Protein 5D4V (pdb70)

Sequence (1034 aa):
EMVKTIDTKTRVVDVTNEIAKKKYQAIRDFLEGEEFKEVVIFGVYLWGNYTAQMLSKYADKVYLVDIHEFMKGFVPNNNSIKFLNLNEFKLKFIRGEVNPDLIVDLTGLGGIEPEFLAKFNPKVFIVEDPKGVFDVDIYEADNTYKRTAPFIEKAKVGVLKTYRKARVSKTSGTMTLTIDTIVDASREITSLDGVLYAIPNLRYYEGILFHENDIHKFLSEISQPAITISTLNDVLDEAEEILSNNINLIYSFVEELGITEMVKTIDTKTRVVDVTNEIAKKKYQAIRDFLEGEEFKEVVIFGVYLWGNYTAQMLSKYADKVYLVDIHEFMKGFVPNNNSIKFLNLNEFKLKFIRGEVNPDLIVDLTGLGGIEPEFLAKFNPKVFIVEDPKGVVFDVVDIYEADNTYKRTAPFIEKAKVGVLKTYRKARVSKTSGTMTLTIDTIVDASREITSLDGVLLYAIPNLRYYEGILFHENDIHKFLSEISQPAITISTLNDVLDEAEEILSNNINLIYSFVEELGITEMVKTIDTKTRVVDVTNEIAKKKYQAIRDFLEGEEFKEVVIFGVYLWGNYTAQMLSKYADKVYLVDIHEFMKGFVPNNNSIKFLNLNEFKLKFIRGEVNPDLIVDLTGLGGIEPEFLAKFNPKVFIVEDPKGVVFDVDIYEADNTYKRTAPFIEKAKVGVLKTYRKARVSKTSGTMTLTIDTIVDASREITSLDGVLYAIPNLRYYEGILFHENDIHKFLSEISQPAITISTLNDVLDEAEEILSNNINLIYSFVEELEMVKTIDTKTRVVDVTNEIAKKKYQAIRDFLEGEEFKEVVIFGVYLWGNYTAQMLSKYADKVYLVDIHEFMKGFVPNNNSIKFLNLNEFKLKFIRGEVNPDLIVDLTGLGGIEPEFLAKFNPKVFIVEDPKGVFDVDIYEADNTYKRTAPFIEKAKVGVLKTYRKARVSKTSGTMTLTIDTIVDASREITSLDGVLYAIPNLRYYEGILFHENDIHKFLSEISQPAITISTLNDVLDEAEEILSNNINLIYSFVEEL

Structure (mmCIF, N/CA/C/O backbone):
data_5D4V
#
_entry.id   5D4V
#
_cell.length_a   86.110
_cell.length_b   70.480
_cell.length_c   91.770
_cell.angle_alpha   90.000
_cell.angle_beta   105.190
_cell.angle_gamma   90.000
#
_symmetry.space_group_name_H-M   'P 1 21 1'
#
loop_
_entity.id
_entity.type
_entity.pdbx_description
1 polymer 'Uncharacterized protein MJ0489'
2 non-polymer S-ADENOSYL-L-HOMOCYSTEINE
3 non-polymer 'SULFATE ION'
4 non-polymer "5'-O-[(R)-[(3,6-dimethyl-2-oxo-1,2-dihydropyridin-4-yl)oxy](hydroxy)phosphoryl]guanosine"
5 water water
#
loop_
_atom_site.group_PDB
_atom_site.id
_atom_site.type_symbol
_atom_site.label_atom_id
_atom_site.label_alt_id
_atom_site.label_comp_id
_atom_site.label_asym_id
_atom_site.label_entity_id
_atom_site.label_seq_id
_atom_site.pdbx_PDB_ins_code
_atom_site.Cartn_x
_atom_site.Cartn_y
_atom_site.Cartn_z
_atom_site.occupancy
_atom_site.B_iso_or_equiv
_atom_site.auth_seq_id
_atom_site.auth_comp_id
_atom_site.auth_asym_id
_atom_site.auth_atom_id
_atom_site.pdbx_PDB_model_num
ATOM 1 N N . GLU A 1 12 ? 0.734 9.935 -11.562 1.00 66.74 12 GLU A N 1
ATOM 2 C CA . GLU A 1 12 ? 2.072 9.429 -11.289 1.00 57.19 12 GLU A CA 1
ATOM 3 C C . GLU A 1 12 ? 2.036 8.194 -10.369 1.00 50.32 12 GLU A C 1
ATOM 4 O O . GLU A 1 12 ? 1.013 7.868 -9.759 1.00 45.63 12 GLU A O 1
ATOM 10 N N . MET A 1 13 ? 3.163 7.497 -10.303 1.00 45.36 13 MET A N 1
ATOM 11 C CA . MET A 1 13 ? 3.252 6.248 -9.564 1.00 42.32 13 MET A CA 1
ATOM 12 C C . MET A 1 13 ? 3.190 6.398 -8.035 1.00 32.66 13 MET A C 1
ATOM 13 O O . MET A 1 13 ? 2.886 5.430 -7.336 1.00 35.72 13 MET A O 1
ATOM 18 N N . VAL A 1 14 ? 3.476 7.589 -7.517 1.00 30.13 14 VAL A N 1
ATOM 19 C CA . VAL A 1 14 ? 3.540 7.762 -6.068 1.00 29.12 14 VAL A CA 1
ATOM 20 C C . VAL A 1 14 ? 2.229 8.331 -5.516 1.00 30.19 14 VAL A C 1
ATOM 21 O O . VAL A 1 14 ? 1.741 9.360 -6.006 1.00 39.02 14 VAL A O 1
ATOM 25 N N . LYS A 1 15 ? 1.661 7.650 -4.523 1.00 27.94 15 LYS A N 1
ATOM 26 C CA . LYS A 1 15 ? 0.407 8.066 -3.906 1.00 28.67 15 LYS A CA 1
ATOM 27 C C . LYS A 1 15 ? 0.666 8.642 -2.523 1.00 26.04 15 LYS A C 1
ATOM 28 O O . LYS A 1 15 ? 1.672 8.320 -1.877 1.00 25.15 15 LYS A O 1
ATOM 34 N N . THR A 1 16 ? -0.264 9.482 -2.078 1.00 25.74 16 THR A N 1
ATOM 35 C CA . THR A 1 16 ? -0.259 9.993 -0.723 1.00 25.04 16 THR A CA 1
ATOM 36 C C . THR A 1 16 ? -1.485 9.456 -0.030 1.00 25.43 16 THR A C 1
ATOM 37 O O . THR A 1 16 ? -2.596 9.571 -0.575 1.00 27.95 16 THR A O 1
ATOM 41 N N . ILE A 1 17 ? -1.297 8.866 1.144 1.00 23.39 17 ILE A N 1
ATOM 42 C CA . ILE A 1 17 ? -2.374 8.246 1.906 1.00 25.34 17 ILE A CA 1
ATOM 43 C C . ILE A 1 17 ? -2.384 8.770 3.345 1.00 28.93 17 ILE A C 1
ATOM 44 O O . ILE A 1 17 ? -1.362 8.633 4.062 1.00 23.98 17 ILE A O 1
ATOM 49 N N . ASP A 1 18 ? -3.507 9.345 3.773 1.00 24.98 18 ASP A N 1
ATOM 50 C CA . ASP A 1 18 ? -3.687 9.646 5.209 1.00 21.76 18 ASP A CA 1
ATOM 51 C C . ASP A 1 18 ? -4.389 8.473 5.889 1.00 24.43 18 ASP A C 1
ATOM 52 O O . ASP A 1 18 ? -5.342 7.913 5.337 1.00 25.43 18 ASP A O 1
ATOM 57 N N . THR A 1 19 ? -3.977 8.136 7.106 1.00 20.34 19 THR A N 1
ATOM 58 C CA . THR A 1 19 ? -4.705 7.124 7.837 1.00 22.91 19 THR A CA 1
ATOM 59 C C . THR A 1 19 ? -6.132 7.636 8.159 1.00 24.27 19 THR A C 1
ATOM 60 O O . THR A 1 19 ? -6.365 8.841 8.343 1.00 24.55 19 THR A O 1
ATOM 64 N N . LYS A 1 20 ? -7.065 6.702 8.271 1.00 22.15 20 LYS A N 1
ATOM 65 C CA . LYS A 1 20 ? -8.397 7.054 8.762 1.00 21.85 20 LYS A CA 1
ATOM 66 C C . LYS A 1 20 ? -8.332 7.335 10.253 1.00 23.87 20 LYS A C 1
ATOM 67 O O . LYS A 1 20 ? -9.003 8.247 10.742 1.00 23.63 20 LYS A O 1
ATOM 73 N N . THR A 1 21 ? -7.493 6.587 10.960 1.00 19.78 21 THR A N 1
ATOM 74 C CA . THR A 1 21 ? -7.277 6.804 12.385 1.00 19.17 21 THR A CA 1
ATOM 75 C C . THR A 1 21 ? -6.678 8.194 12.578 1.00 26.82 21 THR A C 1
ATOM 76 O O . THR A 1 21 ? -5.677 8.532 11.955 1.00 22.38 21 THR A O 1
ATOM 80 N N . ARG A 1 22 ? -7.312 8.982 13.446 1.00 21.03 22 ARG A N 1
ATOM 81 C CA . ARG A 1 22 ? -6.843 10.311 13.798 1.00 19.47 22 ARG A CA 1
ATOM 82 C C . ARG A 1 22 ? -6.062 10.312 15.106 1.00 18.20 22 ARG A C 1
ATOM 83 O O . ARG A 1 22 ? -6.157 9.344 15.874 1.00 19.29 22 ARG A O 1
ATOM 91 N N . VAL A 1 23 ? -5.340 11.387 15.398 1.00 18.16 23 VAL A N 1
ATOM 92 C CA . VAL A 1 23 ? -4.690 11.474 16.697 1.00 17.81 23 VAL A CA 1
ATOM 93 C C . VAL A 1 23 ? -5.710 11.305 17.822 1.00 19.40 23 VAL A C 1
ATOM 94 O O . VAL A 1 23 ? -5.445 10.598 18.789 1.00 18.99 23 VAL A O 1
ATOM 98 N N . VAL A 1 24 ? -6.881 11.949 17.671 1.00 18.52 24 VAL A N 1
ATOM 99 C CA . VAL A 1 24 ? -7.902 11.866 18.722 1.00 21.12 24 VAL A CA 1
ATOM 100 C C . VAL A 1 24 ? -8.478 10.437 18.900 1.00 19.64 24 VAL A C 1
ATOM 101 O O . VAL A 1 24 ? -8.882 10.065 20.019 1.00 19.69 24 VAL A O 1
ATOM 105 N N . ASP A 1 25 ? -8.445 9.628 17.841 1.00 18.28 25 ASP A N 1
ATOM 106 C CA . ASP A 1 25 ? -8.873 8.213 17.936 1.00 19.95 25 ASP A CA 1
ATOM 107 C C . ASP A 1 25 ? -7.879 7.437 18.814 1.00 17.80 25 ASP A C 1
ATOM 108 O O . ASP A 1 25 ? -8.284 6.571 19.599 1.00 21.76 25 ASP A O 1
ATOM 113 N N . VAL A 1 26 ? -6.582 7.743 18.695 1.00 17.25 26 VAL A N 1
ATOM 114 C CA . VAL A 1 26 ? -5.574 7.084 19.502 1.00 16.85 26 VAL A CA 1
ATOM 115 C C . VAL A 1 26 ? -5.764 7.495 20.981 1.00 16.81 26 VAL A C 1
ATOM 116 O O . VAL A 1 26 ? -5.806 6.618 21.874 1.00 20.88 26 VAL A O 1
ATOM 120 N N . THR A 1 27 ? -5.965 8.806 21.231 1.00 17.39 27 THR A N 1
ATOM 121 C CA . THR A 1 27 ? -6.127 9.256 22.612 1.00 17.29 27 THR A CA 1
ATOM 122 C C . THR A 1 27 ? -7.395 8.638 23.213 1.00 19.19 27 THR A C 1
ATOM 123 O O . THR A 1 27 ? -7.418 8.230 24.390 1.00 20.78 27 THR A O 1
ATOM 127 N N . ASN A 1 28 ? -8.449 8.560 22.410 1.00 18.35 28 ASN A N 1
ATOM 128 C CA . ASN A 1 28 ? -9.677 7.943 22.892 1.00 19.75 28 ASN A CA 1
ATOM 129 C C . ASN A 1 28 ? -9.492 6.464 23.249 1.00 21.34 28 ASN A C 1
ATOM 130 O O . ASN A 1 28 ? -10.059 5.996 24.258 1.00 20.78 28 ASN A O 1
ATOM 135 N N . GLU A 1 29 ? -8.745 5.726 22.426 1.00 20.89 29 GLU A N 1
ATOM 136 C CA . GLU A 1 29 ? -8.527 4.297 22.700 1.00 22.36 29 GLU A CA 1
ATOM 137 C C . GLU A 1 29 ? -7.721 4.135 23.970 1.00 19.73 29 GLU A C 1
ATOM 138 O O . GLU A 1 29 ? -7.949 3.209 24.730 1.00 22.31 29 GLU A O 1
ATOM 144 N N . ILE A 1 30 ? -6.775 5.028 24.195 1.00 18.23 30 ILE A N 1
ATOM 145 C CA . ILE A 1 30 ? -6.006 4.949 25.427 1.00 19.72 30 ILE A CA 1
ATOM 146 C C . ILE A 1 30 ? -6.862 5.280 26.646 1.00 20.85 30 ILE A C 1
ATOM 147 O O . ILE A 1 30 ? -6.825 4.551 27.645 1.00 21.57 30 ILE A O 1
ATOM 152 N N . ALA A 1 31 ? -7.662 6.342 26.584 1.00 20.04 31 ALA A N 1
ATOM 153 C CA . ALA A 1 31 ? -8.609 6.632 27.687 1.00 24.01 31 ALA A CA 1
ATOM 154 C C . ALA A 1 31 ? -9.548 5.454 27.977 1.00 21.27 31 ALA A C 1
ATOM 155 O O . ALA A 1 31 ? -9.865 5.169 29.128 1.00 21.31 31 ALA A O 1
ATOM 157 N N . LYS A 1 32 ? -9.995 4.777 26.942 1.00 18.96 32 LYS A N 1
ATOM 158 C CA . LYS A 1 32 ? -10.908 3.653 27.108 1.00 20.66 32 LYS A CA 1
ATOM 159 C C . LYS A 1 32 ? -10.212 2.528 27.882 1.00 24.95 32 LYS A C 1
ATOM 160 O O . LYS A 1 32 ? -10.806 1.908 28.776 1.00 22.12 32 LYS A O 1
ATOM 166 N N . LYS A 1 33 ? -8.935 2.280 27.561 1.00 20.87 33 LYS A N 1
ATOM 167 C CA . LYS A 1 33 ? -8.155 1.267 28.266 1.00 19.96 33 LYS A CA 1
ATOM 168 C C . LYS A 1 33 ? -7.925 1.630 29.726 1.00 19.91 33 LYS A C 1
ATOM 169 O O . LYS A 1 33 ? -7.990 0.762 30.618 1.00 24.01 33 LYS A O 1
ATOM 175 N N . LYS A 1 34 ? -7.592 2.890 29.968 1.00 19.35 34 LYS A N 1
ATOM 176 C CA . LYS A 1 34 ? -7.390 3.351 31.330 1.00 22.96 34 LYS A CA 1
ATOM 177 C C . LYS A 1 34 ? -8.688 3.200 32.118 1.00 25.40 34 LYS A C 1
ATOM 178 O O . LYS A 1 34 ? -8.699 2.677 33.245 1.00 23.05 34 LYS A O 1
ATOM 184 N N . TYR A 1 35 ? -9.803 3.597 31.522 1.00 21.91 35 TYR A N 1
ATOM 185 C CA . TYR A 1 35 ? -11.037 3.473 32.288 1.00 23.10 35 TYR A CA 1
ATOM 186 C C . TYR A 1 35 ? -11.385 1.993 32.510 1.00 24.03 35 TYR A C 1
ATOM 187 O O . TYR A 1 35 ? -11.877 1.626 33.579 1.00 24.74 35 TYR A O 1
ATOM 196 N N . GLN A 1 36 ? -11.094 1.131 31.539 1.00 22.20 36 GLN A N 1
ATOM 197 C CA . GLN A 1 36 ? -11.390 -0.297 31.734 1.00 23.53 36 GLN A CA 1
ATOM 198 C C . GLN A 1 36 ? -10.602 -0.854 32.926 1.00 23.88 36 GLN A C 1
ATOM 199 O O . GLN A 1 36 ? -11.101 -1.724 33.652 1.00 25.20 36 GLN A O 1
ATOM 205 N N . ALA A 1 37 ? -9.377 -0.346 33.141 1.00 22.88 37 ALA A N 1
ATOM 206 C CA . ALA A 1 37 ? -8.616 -0.772 34.311 1.00 24.61 37 ALA A CA 1
ATOM 207 C C . ALA A 1 37 ? -9.322 -0.335 35.609 1.00 23.71 37 ALA A C 1
ATOM 208 O O . ALA A 1 37 ? -9.369 -1.080 36.565 1.00 25.19 37 ALA A O 1
ATOM 210 N N . ILE A 1 38 ? -9.822 0.893 35.657 1.00 23.12 38 ILE A N 1
ATOM 211 C CA . ILE A 1 38 ? -10.573 1.358 36.836 1.00 25.44 38 ILE A CA 1
ATOM 212 C C . ILE A 1 38 ? -11.867 0.553 37.014 1.00 25.01 38 ILE A C 1
ATOM 213 O O . ILE A 1 38 ? -12.241 0.181 38.138 1.00 26.48 38 ILE A O 1
ATOM 218 N N . ARG A 1 39 ? -12.571 0.297 35.916 1.00 28.27 39 ARG A N 1
ATOM 219 C CA . ARG A 1 39 ? -13.809 -0.472 35.979 1.00 26.69 39 ARG A CA 1
ATOM 220 C C . ARG A 1 39 ? -13.589 -1.889 36.529 1.00 28.10 39 ARG A C 1
ATOM 221 O O . ARG A 1 39 ? -14.362 -2.356 37.374 1.00 34.38 39 ARG A O 1
ATOM 229 N N . ASP A 1 40 ? -12.512 -2.553 36.088 1.00 27.84 40 ASP A N 1
ATOM 230 C CA . ASP A 1 40 ? -12.179 -3.895 36.569 1.00 32.16 40 ASP A CA 1
ATOM 231 C C . ASP A 1 40 ? -11.856 -3.856 38.055 1.00 29.75 40 ASP A C 1
ATOM 232 O O . ASP A 1 40 ? -12.149 -4.803 38.776 1.00 33.07 40 ASP A O 1
ATOM 237 N N . PHE A 1 41 ? -11.210 -2.778 38.496 1.00 28.35 41 PHE A N 1
ATOM 238 C CA . PHE A 1 41 ? -10.845 -2.605 39.911 1.00 28.67 41 PHE A CA 1
ATOM 239 C C . PHE A 1 41 ? -12.067 -2.378 40.798 1.00 33.32 41 PHE A C 1
ATOM 240 O O . PHE A 1 41 ? -12.189 -2.970 41.878 1.00 33.94 41 PHE A O 1
ATOM 248 N N . LEU A 1 42 ? -12.982 -1.534 40.337 1.00 29.02 42 LEU A N 1
ATOM 249 C CA . LEU A 1 42 ? -14.129 -1.178 41.154 1.00 29.87 42 LEU A CA 1
ATOM 250 C C . LEU A 1 42 ? -15.202 -2.263 41.164 1.00 35.03 42 LEU A C 1
ATOM 251 O O . LEU A 1 42 ? -15.950 -2.357 42.129 1.00 35.05 42 LEU A O 1
ATOM 256 N N . GLU A 1 43 ? -15.270 -3.071 40.100 1.00 32.94 43 GLU A N 1
ATOM 257 C CA . GLU A 1 43 ? -16.190 -4.208 40.043 1.00 34.54 43 GLU A CA 1
ATOM 258 C C . GLU A 1 43 ? -17.626 -3.788 40.364 1.00 35.58 43 GLU A C 1
ATOM 259 O O . GLU A 1 43 ? -18.325 -4.432 41.155 1.00 41.05 43 GLU A O 1
ATOM 265 N N . GLY A 1 44 ? -18.012 -2.638 39.821 1.00 37.24 44 GLY A N 1
ATOM 266 C CA . GLY A 1 44 ? -19.381 -2.168 39.934 1.00 42.34 44 GLY A CA 1
ATOM 267 C C . GLY A 1 44 ? -19.783 -1.588 41.276 1.00 41.11 44 GLY A C 1
ATOM 268 O O . GLY A 1 44 ? -20.967 -1.381 41.517 1.00 39.15 44 GLY A O 1
ATOM 269 N N . GLU A 1 45 ? -18.828 -1.303 42.157 1.00 41.98 45 GLU A N 1
ATOM 270 C CA . GLU A 1 45 ? -19.196 -0.672 43.433 1.00 43.44 45 GLU A CA 1
ATOM 271 C C . GLU A 1 45 ? -19.954 0.639 43.186 1.00 34.55 45 GLU A C 1
ATOM 272 O O . GLU A 1 45 ? -19.600 1.413 42.284 1.00 36.77 45 GLU A O 1
ATOM 278 N N . GLU A 1 46 ? -20.969 0.901 44.003 1.00 41.39 46 GLU A N 1
ATOM 279 C CA . GLU A 1 46 ? -21.793 2.092 43.837 1.00 49.48 46 GLU A CA 1
ATOM 280 C C . GLU A 1 46 ? -21.379 3.144 44.860 1.00 45.39 46 GLU A C 1
ATOM 281 O O . GLU A 1 46 ? -21.067 2.807 46.001 1.00 44.26 46 GLU A O 1
ATOM 287 N N . PHE A 1 47 ? -21.440 4.414 44.474 1.00 37.15 47 PHE A N 1
ATOM 288 C CA . PHE A 1 47 ? -20.945 5.501 45.315 1.00 34.30 47 PHE A CA 1
ATOM 289 C C . PHE A 1 47 ? -21.947 6.642 45.424 1.00 33.55 47 PHE A C 1
ATOM 290 O O . PHE A 1 47 ? -22.703 6.901 44.497 1.00 46.12 47 PHE A O 1
ATOM 298 N N . LYS A 1 48 ? -21.923 7.336 46.556 1.00 34.48 48 LYS A N 1
ATOM 299 C CA . LYS A 1 48 ? -22.762 8.515 46.769 1.00 33.75 48 LYS A CA 1
ATOM 300 C C . LYS A 1 48 ? -22.173 9.733 46.051 1.00 39.44 48 LYS A C 1
ATOM 301 O O . LYS A 1 48 ? -22.883 10.502 45.405 1.00 40.38 48 LYS A O 1
ATOM 307 N N . GLU A 1 49 ? -20.855 9.883 46.144 1.00 31.72 49 GLU A N 1
ATOM 308 C CA . GLU A 1 49 ? -20.213 11.091 45.641 1.00 29.71 49 GLU A CA 1
ATOM 309 C C . GLU A 1 49 ? -18.786 10.853 45.208 1.00 30.36 49 GLU A C 1
ATOM 310 O O . GLU A 1 49 ? -17.945 10.465 46.016 1.00 28.83 49 GLU A O 1
ATOM 316 N N . VAL A 1 50 ? -18.517 11.100 43.932 1.00 26.57 50 VAL A N 1
ATOM 317 C CA . VAL A 1 50 ? -17.203 10.873 43.369 1.00 25.21 50 VAL A CA 1
ATOM 318 C C . VAL A 1 50 ? -16.514 12.214 43.074 1.00 26.37 50 VAL A C 1
ATOM 319 O O . VAL A 1 50 ? -17.154 13.142 42.569 1.00 28.09 50 VAL A O 1
ATOM 323 N N . VAL A 1 51 ? -15.247 12.332 43.453 1.00 26.29 51 VAL A N 1
ATOM 324 C CA . VAL A 1 51 ? -14.442 13.488 43.077 1.00 22.43 51 VAL A CA 1
ATOM 325 C C . VAL A 1 51 ? -13.245 13.003 42.252 1.00 25.56 51 VAL A C 1
ATOM 326 O O . VAL A 1 51 ? -12.490 12.093 42.651 1.00 23.47 51 VAL A O 1
ATOM 330 N N . ILE A 1 52 ? -13.125 13.567 41.052 1.00 22.25 52 ILE A N 1
ATOM 331 C CA . ILE A 1 52 ? -12.007 13.293 40.163 1.00 21.23 52 ILE A CA 1
ATOM 332 C C . ILE A 1 52 ? -11.191 14.562 39.999 1.00 19.71 52 ILE A C 1
ATOM 333 O O . ILE A 1 52 ? -11.718 15.609 39.621 1.00 22.65 52 ILE A O 1
ATOM 338 N N . PHE A 1 53 ? -9.903 14.490 40.297 1.00 19.24 53 PHE A N 1
ATOM 339 C CA . PHE A 1 53 ? -9.021 15.630 40.090 1.00 20.50 53 PHE A CA 1
ATOM 340 C C . PHE A 1 53 ? -8.254 15.480 38.793 1.00 22.23 53 PHE A C 1
ATOM 341 O O . PHE A 1 53 ? -7.565 14.477 38.587 1.00 20.44 53 PHE A O 1
ATOM 349 N N . GLY A 1 54 ? -8.350 16.478 37.925 1.00 19.33 54 GLY A N 1
ATOM 350 C CA . GLY A 1 54 ? -7.567 16.477 36.698 1.00 23.42 54 GLY A CA 1
ATOM 351 C C . GLY A 1 54 ? -8.367 16.155 35.449 1.00 24.36 54 GLY A C 1
ATOM 352 O O . GLY A 1 54 ? -8.680 14.996 35.183 1.00 22.36 54 GLY A O 1
ATOM 353 N N . VAL A 1 55 ? -8.716 17.186 34.686 1.00 20.56 55 VAL A N 1
ATOM 354 C CA . VAL A 1 55 ? -9.533 17.021 33.504 1.00 21.37 55 VAL A CA 1
ATOM 355 C C . VAL A 1 55 ? -8.718 16.479 32.332 1.00 21.23 55 VAL A C 1
ATOM 356 O O . VAL A 1 55 ? -9.160 15.573 31.631 1.00 20.95 55 VAL A O 1
ATOM 360 N N . TYR A 1 56 ? -7.553 17.081 32.091 1.00 20.31 56 TYR A N 1
ATOM 361 C CA . TYR A 1 56 ? -6.707 16.693 30.942 1.00 21.73 56 TYR A CA 1
ATOM 362 C C . TYR A 1 56 ? -5.937 15.408 31.274 1.00 19.05 56 TYR A C 1
ATOM 363 O O . TYR A 1 56 ? -5.423 15.338 32.365 1.00 21.08 56 TYR A O 1
ATOM 372 N N . LEU A 1 57 ? -5.897 14.376 30.402 1.00 18.19 57 LEU A N 1
ATOM 373 C CA . LEU A 1 57 ? -6.588 14.335 29.107 1.00 21.23 57 LEU A CA 1
ATOM 374 C C . LEU A 1 57 ? -7.772 13.350 29.155 1.00 23.97 57 LEU A C 1
ATOM 375 O O . LEU A 1 57 ? -8.536 13.254 28.195 1.00 28.97 57 LEU A O 1
ATOM 380 N N . TRP A 1 58 ? -7.994 12.653 30.268 1.00 22.52 58 TRP A N 1
ATOM 381 C CA . TRP A 1 58 ? -9.090 11.672 30.256 1.00 23.47 58 TRP A CA 1
ATOM 382 C C . TRP A 1 58 ? -10.037 11.752 31.458 1.00 24.90 58 TRP A C 1
ATOM 383 O O . TRP A 1 58 ? -10.863 10.844 31.710 1.00 22.16 58 TRP A O 1
ATOM 394 N N . GLY A 1 59 ? -9.993 12.889 32.150 1.00 22.83 59 GLY A N 1
ATOM 395 C CA . GLY A 1 59 ? -10.827 13.068 33.329 1.00 21.73 59 GLY A CA 1
ATOM 396 C C . GLY A 1 59 ? -12.309 13.191 32.999 1.00 20.72 59 GLY A C 1
ATOM 397 O O . GLY A 1 59 ? -13.182 12.714 33.745 1.00 21.76 59 GLY A O 1
ATOM 398 N N . ASN A 1 60 ? -12.650 13.882 31.919 1.00 27.07 60 ASN A N 1
ATOM 399 C CA . ASN A 1 60 ? -14.071 13.944 31.594 1.00 22.61 60 ASN A CA 1
ATOM 400 C C . ASN A 1 60 ? -14.626 12.599 31.164 1.00 23.44 60 ASN A C 1
ATOM 401 O O . ASN A 1 60 ? -15.740 12.249 31.579 1.00 23.46 60 ASN A O 1
ATOM 406 N N . TYR A 1 61 ? -13.854 11.827 30.406 1.00 24.41 61 TYR A N 1
ATOM 407 C CA . TYR A 1 61 ? -14.315 10.502 30.047 1.00 24.10 61 TYR A CA 1
ATOM 408 C C . TYR A 1 61 ? -14.582 9.657 31.303 1.00 24.85 61 TYR A C 1
ATOM 409 O O . TYR A 1 61 ? -15.616 8.987 31.392 1.00 28.53 61 TYR A O 1
ATOM 418 N N . THR A 1 62 ? -13.648 9.700 32.257 1.00 23.13 62 THR A N 1
ATOM 419 C CA . THR A 1 62 ? -13.798 8.990 33.518 1.00 22.94 62 THR A CA 1
ATOM 420 C C . THR A 1 62 ? -15.070 9.433 34.240 1.00 26.18 62 THR A C 1
ATOM 421 O O . THR A 1 62 ? -15.840 8.611 34.751 1.00 27.91 62 THR A O 1
ATOM 425 N N . ALA A 1 63 ? -15.292 10.742 34.285 1.00 24.00 63 ALA A N 1
ATOM 426 C CA . ALA A 1 63 ? -16.456 11.263 35.005 1.00 26.67 63 ALA A CA 1
ATOM 427 C C . ALA A 1 63 ? -17.743 10.807 34.354 1.00 27.15 63 ALA A C 1
ATOM 428 O O . ALA A 1 63 ? -18.698 10.398 35.039 1.00 29.88 63 ALA A O 1
ATOM 430 N N . GLN A 1 64 ? -17.775 10.873 33.032 1.00 24.28 64 GLN A N 1
ATOM 431 C CA . GLN A 1 64 ? -18.969 10.428 32.345 1.00 31.25 64 GLN A CA 1
ATOM 432 C C . GLN A 1 64 ? -19.260 8.951 32.655 1.00 35.10 64 GLN A C 1
ATOM 433 O O . GLN A 1 64 ? -20.400 8.586 32.966 1.00 39.89 64 GLN A O 1
ATOM 439 N N . MET A 1 65 ? -18.213 8.132 32.614 1.00 31.86 65 MET A N 1
ATOM 440 C CA . MET A 1 65 ? -18.382 6.705 32.834 1.00 35.01 65 MET A CA 1
ATOM 441 C C . MET A 1 65 ? -18.760 6.367 34.272 1.00 36.07 65 MET A C 1
ATOM 442 O O . MET A 1 65 ? -19.669 5.573 34.499 1.00 39.36 65 MET A O 1
ATOM 447 N N . LEU A 1 66 ? -18.115 6.995 35.246 1.00 31.50 66 LEU A N 1
ATOM 448 C CA . LEU A 1 66 ? -18.421 6.695 36.640 1.00 31.10 66 LEU A CA 1
ATOM 449 C C . LEU A 1 66 ? -19.785 7.181 37.074 1.00 32.16 66 LEU A C 1
ATOM 450 O O . LEU A 1 66 ? -20.319 6.708 38.083 1.00 37.98 66 LEU A O 1
ATOM 455 N N . SER A 1 67 ? -20.375 8.112 36.326 1.00 34.33 67 SER A N 1
ATOM 456 C CA . SER A 1 67 ? -21.627 8.705 36.762 1.00 35.96 67 SER A CA 1
ATOM 457 C C . SER A 1 67 ? -22.767 7.668 36.786 1.00 36.69 67 SER A C 1
ATOM 458 O O . SER A 1 67 ? -23.729 7.842 37.522 1.00 42.31 67 SER A O 1
ATOM 461 N N . LYS A 1 68 ? -22.642 6.568 36.036 1.00 39.28 68 LYS A N 1
ATOM 462 C CA . LYS A 1 68 ? -23.679 5.531 36.124 1.00 44.43 68 LYS A CA 1
ATOM 463 C C . LYS A 1 68 ? -23.587 4.791 37.473 1.00 42.58 68 LYS A C 1
ATOM 464 O O . LYS A 1 68 ? -24.538 4.125 37.884 1.00 43.30 68 LYS A O 1
ATOM 470 N N . TYR A 1 69 ? -22.446 4.920 38.146 1.00 37.68 69 TYR A N 1
ATOM 471 C CA . TYR A 1 69 ? -22.190 4.273 39.429 1.00 41.11 69 TYR A CA 1
ATOM 472 C C . TYR A 1 69 ? -22.232 5.210 40.624 1.00 43.39 69 TYR A C 1
ATOM 473 O O . TYR A 1 69 ? -21.834 4.832 41.732 1.00 45.68 69 TYR A O 1
ATOM 482 N N . ALA A 1 70 ? -22.643 6.446 40.408 1.00 39.83 70 ALA A N 1
ATOM 483 C CA . ALA A 1 70 ? -22.572 7.429 41.487 1.00 42.48 70 ALA A CA 1
ATOM 484 C C . ALA A 1 70 ? -23.741 8.376 41.452 1.00 44.10 70 ALA A C 1
ATOM 485 O O . ALA A 1 70 ? -24.221 8.723 40.379 1.00 45.35 70 ALA A O 1
ATOM 487 N N . ASP A 1 71 ? -24.185 8.801 42.630 1.00 34.78 71 ASP A N 1
ATOM 488 C CA . ASP A 1 71 ? -25.273 9.763 42.728 1.00 45.23 71 ASP A CA 1
ATOM 489 C C . ASP A 1 71 ? -24.825 11.137 42.239 1.00 48.03 71 ASP A C 1
ATOM 490 O O . ASP A 1 71 ? -25.574 11.853 41.578 1.00 44.59 71 ASP A O 1
ATOM 495 N N . LYS A 1 72 ? -23.581 11.476 42.534 1.00 39.30 72 LYS A N 1
ATOM 496 C CA . LYS A 1 72 ? -23.003 12.769 42.173 1.00 40.59 72 LYS A CA 1
ATOM 497 C C . LYS A 1 72 ? -21.544 12.609 41.811 1.00 34.61 72 LYS A C 1
ATOM 498 O O . LYS A 1 72 ? -20.808 11.896 42.507 1.00 33.59 72 LYS A O 1
ATOM 504 N N . VAL A 1 73 ? -21.127 13.284 40.736 1.00 28.91 73 VAL A N 1
ATOM 505 C CA . VAL A 1 73 ? -19.727 13.273 40.302 1.00 27.11 73 VAL A CA 1
ATOM 506 C C . VAL A 1 73 ? -19.211 14.702 40.170 1.00 27.75 73 VAL A C 1
ATOM 507 O O . VAL A 1 73 ? -19.836 15.514 39.482 1.00 28.56 73 VAL A O 1
ATOM 511 N N . TYR A 1 74 ? -18.109 15.015 40.856 1.00 26.85 74 TYR A N 1
ATOM 512 C CA . TYR A 1 74 ? -17.435 16.282 40.677 1.00 29.07 74 TYR A CA 1
ATOM 513 C C . TYR A 1 74 ? -16.146 16.077 39.898 1.00 31.78 74 TYR A C 1
ATOM 514 O O . TYR A 1 74 ? -15.387 15.192 40.226 1.00 27.97 74 TYR A O 1
ATOM 523 N N . LEU A 1 75 ? -15.890 16.927 38.906 1.00 22.78 75 LEU A N 1
ATOM 524 C CA . LEU A 1 75 ? -14.635 16.891 38.166 1.00 22.92 75 LEU A CA 1
ATOM 525 C C . LEU A 1 75 ? -13.916 18.209 38.455 1.00 23.35 75 LEU A C 1
ATOM 526 O O . LEU A 1 75 ? -14.455 19.290 38.159 1.00 25.34 75 LEU A O 1
ATOM 531 N N . VAL A 1 76 ? -12.739 18.119 39.073 1.00 23.31 76 VAL A N 1
ATOM 532 C CA . VAL A 1 76 ? -12.087 19.293 39.639 1.00 21.13 76 VAL A CA 1
ATOM 533 C C . VAL A 1 76 ? -10.759 19.561 38.939 1.00 22.94 76 VAL A C 1
ATOM 534 O O . VAL A 1 76 ? -9.957 18.645 38.714 1.00 24.40 76 VAL A O 1
ATOM 538 N N . ASP A 1 77 ? -10.539 20.816 38.576 1.00 24.04 77 ASP A N 1
ATOM 539 C CA . ASP A 1 77 ? -9.258 21.170 37.968 1.00 20.57 77 ASP A CA 1
ATOM 540 C C . ASP A 1 77 ? -8.753 22.501 38.496 1.00 22.73 77 ASP A C 1
ATOM 541 O O . ASP A 1 77 ? -9.519 23.432 38.716 1.00 23.12 77 ASP A O 1
ATOM 546 N N . ILE A 1 78 ? -7.443 22.615 38.645 1.00 21.06 78 ILE A N 1
ATOM 547 C CA . ILE A 1 78 ? -6.852 23.858 39.077 1.00 21.86 78 ILE A CA 1
ATOM 548 C C . ILE A 1 78 ? -7.010 24.971 38.030 1.00 22.66 78 ILE A C 1
ATOM 549 O O . ILE A 1 78 ? -6.941 26.173 38.359 1.00 24.83 78 ILE A O 1
ATOM 554 N N . HIS A 1 79 ? -7.220 24.602 36.771 1.00 22.88 79 HIS A N 1
ATOM 555 C CA . HIS A 1 79 ? -7.470 25.597 35.725 1.00 23.25 79 HIS A CA 1
ATOM 556 C C . HIS A 1 79 ? -8.936 25.681 35.355 1.00 25.40 79 HIS A C 1
ATOM 557 O O . HIS A 1 79 ? -9.486 24.708 34.828 1.00 24.61 79 HIS A O 1
ATOM 564 N N . GLU A 1 80 ? -9.531 26.864 35.551 1.00 27.25 80 GLU A N 1
ATOM 565 C CA . GLU A 1 80 ? -10.938 27.079 35.217 1.00 25.69 80 GLU A CA 1
ATOM 566 C C . GLU A 1 80 ? -11.273 26.829 33.738 1.00 28.32 80 GLU A C 1
ATOM 567 O O . GLU A 1 80 ? -12.373 26.352 33.452 1.00 31.25 80 GLU A O 1
ATOM 573 N N . PHE A 1 81 ? -10.348 27.115 32.810 1.00 28.63 81 PHE A N 1
ATOM 574 C CA . PHE A 1 81 ? -10.663 26.963 31.383 1.00 29.40 81 PHE A CA 1
ATOM 575 C C . PHE A 1 81 ? -10.936 25.513 31.011 1.00 27.55 81 PHE A C 1
ATOM 576 O O . PHE A 1 81 ? -11.514 25.245 29.964 1.00 31.40 81 PHE A O 1
ATOM 584 N N . MET A 1 82 ? -10.517 24.572 31.846 1.00 25.83 82 MET A N 1
ATOM 585 C CA . MET A 1 82 ? -10.770 23.155 31.563 1.00 22.61 82 MET A CA 1
ATOM 586 C C . MET A 1 82 ? -12.278 22.835 31.561 1.00 23.14 82 MET A C 1
ATOM 587 O O . MET A 1 82 ? -12.666 21.732 31.159 1.00 26.28 82 MET A O 1
ATOM 592 N N . LYS A 1 83 ? -13.087 23.758 32.073 1.00 26.50 83 LYS A N 1
ATOM 593 C CA . LYS A 1 83 ? -14.533 23.623 32.077 1.00 27.19 83 LYS A CA 1
ATOM 594 C C . LYS A 1 83 ? -15.031 23.293 30.669 1.00 32.15 83 LYS A C 1
ATOM 595 O O . LYS A 1 83 ? -16.055 22.630 30.491 1.00 30.24 83 LYS A O 1
ATOM 601 N N . GLY A 1 84 ? -14.296 23.769 29.670 1.00 28.60 84 GLY A N 1
ATOM 602 C CA . GLY A 1 84 ? -14.699 23.592 28.290 1.00 34.91 84 GLY A CA 1
ATOM 603 C C . GLY A 1 84 ? -14.769 22.157 27.819 1.00 38.03 84 GLY A C 1
ATOM 604 O O . GLY A 1 84 ? -15.499 21.867 26.877 1.00 42.60 84 GLY A O 1
ATOM 605 N N . PHE A 1 85 ? -14.063 21.262 28.495 1.00 30.83 85 PHE A N 1
ATOM 606 C CA . PHE A 1 85 ? -14.101 19.838 28.169 1.00 25.93 85 PHE A CA 1
ATOM 607 C C . PHE A 1 85 ? -15.300 19.084 28.790 1.00 33.49 85 PHE A C 1
ATOM 608 O O . PHE A 1 85 ? -15.518 17.904 28.484 1.00 32.68 85 PHE A O 1
ATOM 616 N N . VAL A 1 86 ? -16.045 19.750 29.665 1.00 28.10 86 VAL A N 1
ATOM 617 C CA . VAL A 1 86 ? -17.150 19.130 30.403 1.00 28.68 86 VAL A CA 1
ATOM 618 C C . VAL A 1 86 ? -18.520 19.546 29.857 1.00 32.01 86 VAL A C 1
ATOM 619 O O . VAL A 1 86 ? -18.912 20.714 29.967 1.00 31.88 86 VAL A O 1
ATOM 623 N N . PRO A 1 87 ? -19.278 18.579 29.300 1.00 33.29 87 PRO A N 1
ATOM 624 C CA . PRO A 1 87 ? -20.569 18.857 28.660 1.00 42.81 87 PRO A CA 1
ATOM 625 C C . PRO A 1 87 ? -21.600 19.479 29.571 1.00 47.82 87 PRO A C 1
ATOM 626 O O . PRO A 1 87 ? -21.552 19.312 30.790 1.00 56.68 87 PRO A O 1
ATOM 630 N N . ASN A 1 88 ? -22.522 20.214 28.956 1.00 56.32 88 ASN A N 1
ATOM 631 C CA . ASN A 1 88 ? -23.639 20.854 29.648 1.00 60.63 88 ASN A CA 1
ATOM 632 C C . ASN A 1 88 ? -24.612 19.868 30.271 1.00 59.83 88 ASN A C 1
ATOM 633 O O . ASN A 1 88 ? -25.819 20.047 30.193 1.00 74.01 88 ASN A O 1
ATOM 638 N N . ASN A 1 89 ? -24.089 18.802 30.845 1.00 65.29 89 ASN A N 1
ATOM 639 C CA . ASN A 1 89 ? -24.919 17.748 31.353 1.00 69.44 89 ASN A CA 1
ATOM 640 C C . ASN A 1 89 ? -24.921 18.043 32.852 1.00 72.55 89 ASN A C 1
ATOM 641 O O . ASN A 1 89 ? -24.197 18.942 33.293 1.00 68.35 89 ASN A O 1
ATOM 646 N N . ASN A 1 90 ? -25.682 17.303 33.650 1.00 71.39 90 ASN A N 1
ATOM 647 C CA . ASN A 1 90 ? -25.700 17.563 35.085 1.00 64.99 90 ASN A CA 1
ATOM 648 C C . ASN A 1 90 ? -25.512 16.288 35.879 1.00 61.17 90 ASN A C 1
ATOM 649 O O . ASN A 1 90 ? -25.869 16.206 37.057 1.00 64.39 90 ASN A O 1
ATOM 654 N N . SER A 1 91 ? -24.937 15.294 35.216 1.00 61.61 91 SER A N 1
ATOM 655 C CA . SER A 1 91 ? -24.627 14.039 35.869 1.00 62.12 91 SER A CA 1
ATOM 656 C C . SER A 1 91 ? -23.195 14.236 36.313 1.00 63.38 91 SER A C 1
ATOM 657 O O . SER A 1 91 ? -22.593 13.353 36.922 1.00 73.29 91 SER A O 1
ATOM 660 N N . ILE A 1 92 ? -22.679 15.432 36.021 1.00 55.47 92 ILE A N 1
ATOM 661 C CA . ILE A 1 92 ? -21.311 15.843 36.328 1.00 39.16 92 ILE A CA 1
ATOM 662 C C . ILE A 1 92 ? -21.193 17.340 36.520 1.00 41.33 92 ILE A C 1
ATOM 663 O O . ILE A 1 92 ? -21.773 18.127 35.777 1.00 44.26 92 ILE A O 1
ATOM 668 N N . LYS A 1 93 ? -20.500 17.714 37.586 1.00 33.47 93 LYS A N 1
ATOM 669 C CA . LYS A 1 93 ? -20.286 19.111 37.910 1.00 32.51 93 LYS A CA 1
ATOM 670 C C . LYS A 1 93 ? -18.811 19.423 37.833 1.00 28.88 93 LYS A C 1
ATOM 671 O O . LYS A 1 93 ? -18.031 18.800 38.550 1.00 27.05 93 LYS A O 1
ATOM 677 N N . PHE A 1 94 ? -18.425 20.325 36.930 1.00 26.03 94 PHE A N 1
ATOM 678 C CA . PHE A 1 94 ? -17.057 20.849 36.949 1.00 28.24 94 PHE A CA 1
ATOM 679 C C . PHE A 1 94 ? -16.909 21.906 38.036 1.00 25.42 94 PHE A C 1
ATOM 680 O O . PHE A 1 94 ? -17.716 22.823 38.153 1.00 26.67 94 PHE A O 1
ATOM 688 N N . LEU A 1 95 ? -15.828 21.814 38.790 1.00 24.51 95 LEU A N 1
ATOM 689 C CA . LEU A 1 95 ? -15.451 22.869 39.745 1.00 24.87 95 LEU A CA 1
ATOM 690 C C . LEU A 1 95 ? -14.008 23.183 39.562 1.00 26.02 95 LEU A C 1
ATOM 691 O O . LEU A 1 95 ? -13.206 22.260 39.345 1.00 23.95 95 LEU A O 1
ATOM 696 N N . ASN A 1 96 ? -13.631 24.454 39.651 1.00 26.48 96 ASN A N 1
ATOM 697 C CA . ASN A 1 96 ? -12.194 24.678 39.764 1.00 24.58 96 ASN A CA 1
ATOM 698 C C . ASN A 1 96 ? -11.728 24.367 41.184 1.00 26.23 96 ASN A C 1
ATOM 699 O O . ASN A 1 96 ? -12.538 24.233 42.106 1.00 25.64 96 ASN A O 1
ATOM 704 N N . LEU A 1 97 ? -10.418 24.244 41.367 1.00 23.55 97 LEU A N 1
ATOM 705 C CA . LEU A 1 97 ? -9.932 23.765 42.656 1.00 22.87 97 LEU A CA 1
ATOM 706 C C . LEU A 1 97 ? -10.307 24.701 43.794 1.00 23.78 97 LEU A C 1
ATOM 707 O O . LEU A 1 97 ? -10.678 24.251 44.886 1.00 23.81 97 LEU A O 1
ATOM 712 N N . ASN A 1 98 ? -10.215 26.003 43.560 1.00 25.62 98 ASN A N 1
ATOM 713 C CA . ASN A 1 98 ? -10.593 26.924 44.627 1.00 25.65 98 ASN A CA 1
ATOM 714 C C . ASN A 1 98 ? -12.077 26.809 45.000 1.00 26.17 98 ASN A C 1
ATOM 715 O O . ASN A 1 98 ? -12.429 26.919 46.182 1.00 28.41 98 ASN A O 1
ATOM 720 N N . GLU A 1 99 ? -12.958 26.642 44.003 1.00 28.42 99 GLU A N 1
ATOM 721 C CA . GLU A 1 99 ? -14.386 26.449 44.286 1.00 29.11 99 GLU A CA 1
ATOM 722 C C . GLU A 1 99 ? -14.591 25.177 45.096 1.00 26.31 99 GLU A C 1
ATOM 723 O O . GLU A 1 99 ? -15.429 25.124 46.010 1.00 28.76 99 GLU A O 1
ATOM 729 N N . PHE A 1 100 ? -13.859 24.132 44.728 1.00 25.15 100 PHE A N 1
ATOM 730 C CA . PHE A 1 100 ? -13.957 22.865 45.427 1.00 24.65 100 PHE A CA 1
ATOM 731 C C . PHE A 1 100 ? -13.467 23.016 46.868 1.00 27.60 100 PHE A C 1
ATOM 732 O O . PHE A 1 100 ? -14.095 22.515 47.791 1.00 26.03 100 PHE A O 1
ATOM 740 N N . LYS A 1 101 ? -12.343 23.708 47.062 1.00 25.97 101 LYS A N 1
ATOM 741 C CA . LYS A 1 101 ? -11.847 23.874 48.429 1.00 25.47 101 LYS A CA 1
ATOM 742 C C . LYS A 1 101 ? -12.856 24.587 49.292 1.00 28.02 101 LYS A C 1
ATOM 743 O O . LYS A 1 101 ? -13.039 24.229 50.460 1.00 26.24 101 LYS A O 1
ATOM 749 N N . LEU A 1 102 ? -13.510 25.590 48.712 1.00 26.73 102 LEU A N 1
ATOM 750 C CA . LEU A 1 102 ? -14.519 26.372 49.429 1.00 27.97 102 LEU A CA 1
ATOM 751 C C . LEU A 1 102 ? -15.724 25.487 49.823 1.00 28.25 102 LEU A C 1
ATOM 752 O O . LEU A 1 102 ? -16.190 25.534 50.973 1.00 28.92 102 LEU A O 1
ATOM 757 N N . LYS A 1 103 ? -16.181 24.642 48.898 1.00 28.28 103 LYS A N 1
ATOM 758 C CA . LYS A 1 103 ? -17.261 23.709 49.211 1.00 29.18 103 LYS A CA 1
ATOM 759 C C . LYS A 1 103 ? -16.859 22.802 50.367 1.00 27.88 103 LYS A C 1
ATOM 760 O O . LYS A 1 103 ? -17.633 22.551 51.294 1.00 30.10 103 LYS A O 1
ATOM 766 N N . PHE A 1 104 ? -15.615 22.323 50.307 1.00 26.79 104 PHE A N 1
ATOM 767 C CA . PHE A 1 104 ? -15.109 21.400 51.319 1.00 26.53 104 PHE A CA 1
ATOM 768 C C . PHE A 1 104 ? -15.027 22.072 52.698 1.00 34.23 104 PHE A C 1
ATOM 769 O O . PHE A 1 104 ? -15.373 21.475 53.711 1.00 33.69 104 PHE A O 1
ATOM 777 N N . ILE A 1 105 ? -14.553 23.309 52.743 1.00 27.43 105 ILE A N 1
ATOM 778 C CA . ILE A 1 105 ? -14.491 24.021 54.020 1.00 28.22 105 ILE A CA 1
ATOM 779 C C . ILE A 1 105 ? -15.900 24.232 54.607 1.00 34.61 105 ILE A C 1
ATOM 780 O O . ILE A 1 105 ? -16.093 24.268 55.840 1.00 32.70 105 ILE A O 1
ATOM 785 N N . ARG A 1 106 ? -16.893 24.325 53.722 1.00 29.74 106 ARG A N 1
ATOM 786 C CA . ARG A 1 106 ? -18.289 24.481 54.137 1.00 31.04 106 ARG A CA 1
ATOM 787 C C . ARG A 1 106 ? -18.976 23.162 54.509 1.00 31.25 106 ARG A C 1
ATOM 788 O O . ARG A 1 106 ? -20.124 23.145 54.977 1.00 33.30 106 ARG A O 1
ATOM 796 N N . GLY A 1 107 ? -18.265 22.052 54.336 1.00 30.89 107 GLY A N 1
ATOM 797 C CA . GLY A 1 107 ? -18.818 20.751 54.654 1.00 35.73 107 GLY A CA 1
ATOM 798 C C . GLY A 1 107 ? -19.838 20.310 53.620 1.00 40.42 107 GLY A C 1
ATOM 799 O O . GLY A 1 107 ? -20.747 19.542 53.924 1.00 40.82 107 GLY A O 1
ATOM 800 N N . GLU A 1 108 ? -19.689 20.800 52.395 1.00 35.41 108 GLU A N 1
ATOM 801 C CA . GLU A 1 108 ? -20.698 20.596 51.371 1.00 31.81 108 GLU A CA 1
ATOM 802 C C . GLU A 1 108 ? -20.300 19.484 50.407 1.00 34.79 108 GLU A C 1
ATOM 803 O O . GLU A 1 108 ? -21.071 19.143 49.514 1.00 34.72 108 GLU A O 1
ATOM 809 N N . VAL A 1 109 ? -19.088 18.949 50.572 1.00 32.76 109 VAL A N 1
ATOM 810 C CA . VAL A 1 109 ? -18.623 17.784 49.799 1.00 37.33 109 VAL A CA 1
ATOM 811 C C . VAL A 1 109 ? -17.993 16.781 50.757 1.00 37.22 109 VAL A C 1
ATOM 812 O O . VAL A 1 109 ? -17.370 17.171 51.745 1.00 44.01 109 VAL A O 1
ATOM 816 N N . ASN A 1 110 ? -18.164 15.492 50.476 1.00 31.29 110 ASN A N 1
ATOM 817 C CA . ASN A 1 110 ? -17.623 14.431 51.337 1.00 33.88 110 ASN A CA 1
ATOM 818 C C . ASN A 1 110 ? -17.554 13.136 50.526 1.00 37.14 110 ASN A C 1
ATOM 819 O O . ASN A 1 110 ? -18.348 12.214 50.715 1.00 35.24 110 ASN A O 1
ATOM 824 N N . PRO A 1 111 ? -16.627 13.089 49.579 1.00 29.93 111 PRO A N 1
ATOM 825 C CA . PRO A 1 111 ? -16.633 12.041 48.557 1.00 31.47 111 PRO A CA 1
ATOM 826 C C . PRO A 1 111 ? -16.315 10.664 49.119 1.00 31.97 111 PRO A C 1
ATOM 827 O O . PRO A 1 111 ? -15.466 10.568 50.005 1.00 29.52 111 PRO A O 1
ATOM 831 N N . ASP A 1 112 ? -16.978 9.621 48.623 1.00 30.34 112 ASP A N 1
ATOM 832 C CA . ASP A 1 112 ? -16.597 8.288 49.060 1.00 33.03 112 ASP A CA 1
ATOM 833 C C . ASP A 1 112 ? -15.670 7.617 48.034 1.00 31.87 112 ASP A C 1
ATOM 834 O O . ASP A 1 112 ? -15.021 6.632 48.364 1.00 28.00 112 ASP A O 1
ATOM 839 N N . LEU A 1 113 ? -15.562 8.180 46.826 1.00 28.32 113 LEU A N 1
ATOM 840 C CA . LEU A 1 113 ? -14.522 7.765 45.871 1.00 26.13 113 LEU A CA 1
ATOM 841 C C . LEU A 1 113 ? -13.745 8.979 45.413 1.00 24.45 113 LEU A C 1
ATOM 842 O O . LEU A 1 113 ? -14.329 9.962 44.984 1.00 24.40 113 LEU A O 1
ATOM 847 N N . ILE A 1 114 ? -12.417 8.921 45.515 1.00 23.35 114 ILE A N 1
ATOM 848 C CA . ILE A 1 114 ? -11.555 9.964 44.971 1.00 23.92 114 ILE A CA 1
ATOM 849 C C . ILE A 1 114 ? -10.605 9.333 43.956 1.00 23.46 114 ILE A C 1
ATOM 850 O O . ILE A 1 114 ? -10.033 8.285 44.240 1.00 23.46 114 ILE A O 1
ATOM 855 N N . VAL A 1 115 ? -10.506 9.957 42.777 1.00 21.53 115 VAL A N 1
ATOM 856 C CA . VAL A 1 115 ? -9.598 9.553 41.695 1.00 21.88 115 VAL A CA 1
ATOM 857 C C . VAL A 1 115 ? -8.694 10.732 41.390 1.00 19.51 115 VAL A C 1
ATOM 858 O O . VAL A 1 115 ? -9.187 11.811 41.002 1.00 25.05 115 VAL A O 1
ATOM 862 N N . ASP A 1 116 ? -7.405 10.554 41.592 1.00 20.35 116 ASP A N 1
ATOM 863 C CA . ASP A 1 116 ? -6.441 11.616 41.336 1.00 23.06 116 ASP A CA 1
ATOM 864 C C . ASP A 1 116 ? -5.699 11.346 40.039 1.00 20.39 116 ASP A C 1
ATOM 865 O O . ASP A 1 116 ? -4.830 10.483 39.975 1.00 21.22 116 ASP A O 1
ATOM 870 N N . LEU A 1 117 ? -6.022 12.118 39.019 1.00 20.01 117 LEU A N 1
ATOM 871 C CA . LEU A 1 117 ? -5.373 11.970 37.718 1.00 22.87 117 LEU A CA 1
ATOM 872 C C . LEU A 1 117 ? -4.360 13.082 37.445 1.00 22.95 117 LEU A C 1
ATOM 873 O O . LEU A 1 117 ? -3.937 13.272 36.304 1.00 24.62 117 LEU A O 1
ATOM 878 N N . THR A 1 118 ? -3.990 13.841 38.468 1.00 20.49 118 THR A N 1
ATOM 879 C CA . THR A 1 118 ? -3.182 15.043 38.197 1.00 22.73 118 THR A CA 1
ATOM 880 C C . THR A 1 118 ? -1.671 14.797 37.846 1.00 20.92 118 THR A C 1
ATOM 881 O O . THR A 1 118 ? -1.024 15.668 37.266 1.00 25.20 118 THR A O 1
ATOM 885 N N . GLY A 1 119 ? -1.116 13.644 38.223 1.00 21.54 119 GLY A N 1
ATOM 886 C CA . GLY A 1 119 ? 0.235 13.265 37.814 1.00 25.63 119 GLY A CA 1
ATOM 887 C C . GLY A 1 119 ? 1.310 14.194 38.378 1.00 22.29 119 GLY A C 1
ATOM 888 O O . GLY A 1 119 ? 1.147 14.771 39.455 1.00 22.67 119 GLY A O 1
ATOM 889 N N . LEU A 1 120 ? 2.389 14.378 37.612 1.00 23.06 120 LEU A N 1
ATOM 890 C CA . LEU A 1 120 ? 3.564 15.117 38.100 1.00 25.76 120 LEU A CA 1
ATOM 891 C C . LEU A 1 120 ? 3.216 16.550 38.484 1.00 26.20 120 LEU A C 1
ATOM 892 O O . LEU A 1 120 ? 2.527 17.255 37.749 1.00 24.95 120 LEU A O 1
ATOM 897 N N . GLY A 1 121 ? 3.673 16.965 39.662 1.00 27.51 121 GLY A N 1
ATOM 898 C CA . GLY A 1 121 ? 3.436 18.325 40.110 1.00 23.34 121 GLY A CA 1
ATOM 899 C C . GLY A 1 121 ? 1.979 18.606 40.417 1.00 24.69 121 GLY A C 1
ATOM 900 O O . GLY A 1 121 ? 1.567 19.763 40.491 1.00 29.97 121 GLY A O 1
ATOM 901 N N . GLY A 1 122 ? 1.231 17.532 40.670 1.00 22.96 122 GLY A N 1
ATOM 902 C CA . GLY A 1 122 ? -0.209 17.611 40.834 1.00 22.88 122 GLY A CA 1
ATOM 903 C C . GLY A 1 122 ? -0.652 17.939 42.240 1.00 26.15 122 GLY A C 1
ATOM 904 O O . GLY A 1 122 ? -0.042 18.743 42.949 1.00 27.85 122 GLY A O 1
ATOM 905 N N . ILE A 1 123 ? -1.769 17.353 42.621 1.00 22.55 123 ILE A N 1
ATOM 906 C CA . ILE A 1 123 ? -2.396 17.705 43.879 1.00 25.91 123 ILE A CA 1
ATOM 907 C C . ILE A 1 123 ? -1.553 17.238 45.062 1.00 25.90 123 ILE A C 1
ATOM 908 O O . ILE A 1 123 ? -0.840 16.241 44.979 1.00 27.08 123 ILE A O 1
ATOM 913 N N . GLU A 1 124 ? -1.601 17.996 46.160 1.00 30.07 124 GLU A N 1
ATOM 914 C CA . GLU A 1 124 ? -0.768 17.721 47.338 1.00 38.05 124 GLU A CA 1
ATOM 915 C C . GLU A 1 124 ? -1.292 16.589 48.238 1.00 31.69 124 GLU A C 1
ATOM 916 O O . GLU A 1 124 ? -2.470 16.556 48.570 1.00 30.40 124 GLU A O 1
ATOM 922 N N . PRO A 1 125 ? -0.402 15.683 48.685 1.00 30.93 125 PRO A N 1
ATOM 923 C CA . PRO A 1 125 ? -0.759 14.672 49.699 1.00 29.85 125 PRO A CA 1
ATOM 924 C C . PRO A 1 125 ? -1.444 15.251 50.930 1.00 30.30 125 PRO A C 1
ATOM 925 O O . PRO A 1 125 ? -2.399 14.671 51.457 1.00 29.49 125 PRO A O 1
ATOM 929 N N . GLU A 1 126 ? -0.959 16.396 51.385 1.00 29.18 126 GLU A N 1
ATOM 930 C CA . GLU A 1 126 ? -1.498 17.028 52.577 1.00 33.02 126 GLU A CA 1
ATOM 931 C C . GLU A 1 126 ? -2.967 17.441 52.419 1.00 31.32 126 GLU A C 1
ATOM 932 O O . GLU A 1 126 ? -3.750 17.411 53.399 1.00 31.89 126 GLU A O 1
ATOM 938 N N . PHE A 1 127 ? -3.320 17.867 51.207 1.00 28.96 127 PHE A N 1
ATOM 939 C CA . PHE A 1 127 ? -4.714 18.219 50.923 1.00 30.10 127 PHE A CA 1
ATOM 940 C C . PHE A 1 127 ? -5.562 16.960 50.828 1.00 26.94 127 PHE A C 1
ATOM 941 O O . PHE A 1 127 ? -6.671 16.908 51.369 1.00 29.06 127 PHE A O 1
ATOM 949 N N . LEU A 1 128 ? -5.064 15.964 50.086 1.00 26.63 128 LEU A N 1
ATOM 950 C CA . LEU A 1 128 ? -5.766 14.676 49.995 1.00 25.61 128 LEU A CA 1
ATOM 951 C C . LEU A 1 128 ? -6.032 14.081 51.373 1.00 27.78 128 LEU A C 1
ATOM 952 O O . LEU A 1 128 ? -7.082 13.470 51.614 1.00 28.35 128 LEU A O 1
ATOM 957 N N . ALA A 1 129 ? -5.083 14.275 52.284 1.00 28.89 129 ALA A N 1
ATOM 958 C CA . A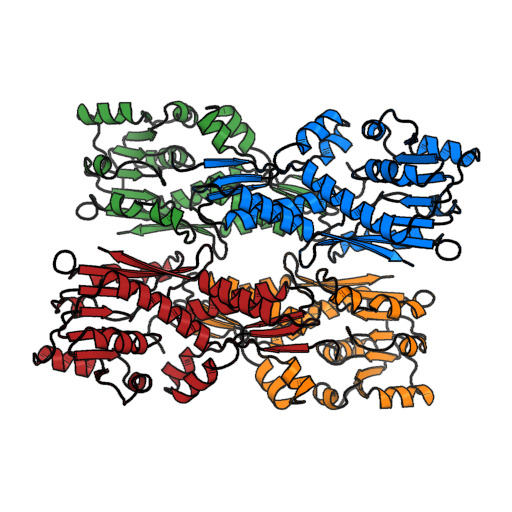LA A 1 129 ? -5.166 13.670 53.610 1.00 32.66 129 ALA A CA 1
ATOM 959 C C . ALA A 1 129 ? -6.346 14.190 54.460 1.00 31.92 129 ALA A C 1
ATOM 960 O O . ALA A 1 129 ? -6.690 13.619 55.504 1.00 34.84 129 ALA A O 1
ATOM 962 N N . LYS A 1 130 ? -6.967 15.277 54.017 1.00 31.79 130 LYS A N 1
ATOM 963 C CA . LYS A 1 130 ? -8.105 15.835 54.736 1.00 36.25 130 LYS A CA 1
ATOM 964 C C . LYS A 1 130 ? -9.394 15.076 54.457 1.00 30.63 130 LYS A C 1
ATOM 965 O O . LYS A 1 130 ? -10.386 15.270 55.142 1.00 36.53 130 LYS A O 1
ATOM 971 N N . PHE A 1 131 ? -9.353 14.181 53.474 1.00 29.53 131 PHE A N 1
ATOM 972 C CA . PHE A 1 131 ? -10.542 13.457 53.067 1.00 33.13 131 PHE A CA 1
ATOM 973 C C . PHE A 1 131 ? -10.576 12.054 53.667 1.00 35.05 131 PHE A C 1
ATOM 974 O O . PHE A 1 131 ? -9.569 11.562 54.186 1.00 39.50 131 PHE A O 1
ATOM 982 N N . ASN A 1 132 ? -11.754 11.435 53.637 1.00 33.12 132 ASN A N 1
ATOM 983 C CA . ASN A 1 132 ? -11.944 10.107 54.218 1.00 35.02 132 ASN A CA 1
ATOM 984 C C . ASN A 1 132 ? -12.796 9.218 53.300 1.00 30.72 132 ASN A C 1
ATOM 985 O O . ASN A 1 132 ? -13.904 8.805 53.671 1.00 35.63 132 ASN A O 1
ATOM 990 N N . PRO A 1 133 ? -12.307 8.951 52.082 1.00 31.22 133 PRO A N 1
ATOM 991 C CA . PRO A 1 133 ? -13.074 8.157 51.122 1.00 35.03 133 PRO A CA 1
ATOM 992 C C . PRO A 1 133 ? -13.076 6.676 51.453 1.00 35.21 133 PRO A C 1
ATOM 993 O O . PRO A 1 133 ? -12.188 6.202 52.155 1.00 37.73 133 PRO A O 1
ATOM 997 N N . LYS A 1 134 ? -14.041 5.955 50.899 1.00 34.10 134 LYS A N 1
ATOM 998 C CA . LYS A 1 134 ? -14.028 4.498 50.926 1.00 35.18 134 LYS A CA 1
ATOM 999 C C . LYS A 1 134 ? -12.953 3.916 50.000 1.00 33.24 134 LYS A C 1
ATOM 1000 O O . LYS A 1 134 ? -12.350 2.888 50.295 1.00 32.17 134 LYS A O 1
ATOM 1006 N N . VAL A 1 135 ? -12.763 4.560 48.845 1.00 28.77 135 VAL A N 1
ATOM 1007 C CA . VAL A 1 135 ? -11.855 4.094 47.813 1.00 30.93 135 VAL A CA 1
ATOM 1008 C C . VAL A 1 135 ? -11.083 5.289 47.268 1.00 28.53 135 VAL A C 1
ATOM 1009 O O . VAL A 1 135 ? -11.683 6.336 47.030 1.00 28.11 135 VAL A O 1
ATOM 1013 N N . PHE A 1 136 ? -9.769 5.137 47.118 1.00 26.95 136 PHE A N 1
ATOM 1014 C CA . PHE A 1 136 ? -8.879 6.145 46.541 1.00 23.22 136 PHE A CA 1
ATOM 1015 C C . PHE A 1 136 ? -8.082 5.511 45.400 1.00 24.39 136 PHE A C 1
ATOM 1016 O O . PHE A 1 136 ? -7.457 4.467 45.580 1.00 24.02 136 PHE A O 1
ATOM 1024 N N . ILE A 1 137 ? -8.125 6.132 44.230 1.00 21.95 137 ILE A N 1
ATOM 1025 C CA . ILE A 1 137 ? -7.363 5.673 43.080 1.00 22.94 137 ILE A CA 1
ATOM 1026 C C . ILE A 1 137 ? -6.464 6.820 42.663 1.00 23.98 137 ILE A C 1
ATOM 1027 O O . ILE A 1 137 ? -6.939 7.952 42.486 1.00 22.26 137 ILE A O 1
ATOM 1032 N N . VAL A 1 138 ? -5.176 6.544 42.510 1.00 22.20 138 VAL A N 1
ATOM 1033 C CA . VAL A 1 138 ? -4.246 7.555 42.007 1.00 21.89 138 VAL A CA 1
ATOM 1034 C C . VAL A 1 138 ? -3.575 7.074 40.724 1.00 22.61 138 VAL A C 1
ATOM 1035 O O . VAL A 1 138 ? -3.143 5.916 40.641 1.00 22.30 138 VAL A O 1
ATOM 1039 N N . GLU A 1 139 ? -3.482 7.948 39.727 1.00 19.97 139 GLU A N 1
ATOM 1040 C CA . GLU A 1 139 ? -2.790 7.551 38.495 1.00 20.69 139 GLU A CA 1
ATOM 1041 C C . GLU A 1 139 ? -1.292 7.770 38.669 1.00 20.07 139 GLU A C 1
ATOM 1042 O O . GLU A 1 139 ? -0.840 8.867 38.957 1.00 23.55 139 GLU A O 1
ATOM 1048 N N . ASP A 1 140 ? -0.531 6.682 38.529 1.00 18.60 140 ASP A N 1
ATOM 1049 C CA . ASP A 1 140 ? 0.939 6.733 38.538 1.00 19.79 140 ASP A CA 1
ATOM 1050 C C . ASP A 1 140 ? 1.425 7.298 37.187 1.00 21.82 140 ASP A C 1
ATOM 1051 O O . ASP A 1 140 ? 1.192 6.685 36.159 1.00 22.42 140 ASP A O 1
ATOM 1056 N N . PRO A 1 141 ? 2.093 8.467 37.185 1.00 23.01 141 PRO A N 1
ATOM 1057 C CA . PRO A 1 141 ? 2.527 9.059 35.912 1.00 22.68 141 PRO A CA 1
ATOM 1058 C C . PRO A 1 141 ? 3.782 8.424 35.342 1.00 22.16 141 PRO A C 1
ATOM 1059 O O . PRO A 1 141 ? 4.184 8.789 34.221 1.00 22.25 141 PRO A O 1
ATOM 1063 N N . LYS A 1 142 ? 4.417 7.513 36.083 1.00 21.66 142 LYS A N 1
ATOM 1064 C CA . LYS A 1 142 ? 5.735 7.012 35.648 1.00 19.86 142 LYS A CA 1
ATOM 1065 C C . LYS A 1 142 ? 5.610 6.012 34.522 1.00 20.13 142 LYS A C 1
ATOM 1066 O O . LYS A 1 142 ? 4.587 5.361 34.366 1.00 22.22 142 LYS A O 1
ATOM 1072 N N . GLY A 1 143 ? 6.647 5.954 33.689 1.00 21.46 143 GLY A N 1
ATOM 1073 C CA . GLY A 1 143 ? 6.744 4.988 32.610 1.00 19.88 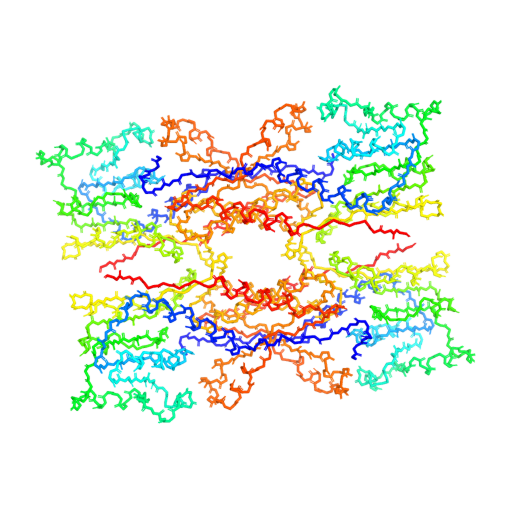143 GLY A CA 1
ATOM 1074 C C . GLY A 1 143 ? 8.002 4.170 32.870 1.00 24.21 143 GLY A C 1
ATOM 1075 O O . GLY A 1 143 ? 8.156 3.550 33.923 1.00 24.62 143 GLY A O 1
ATOM 1076 N N . VAL A 1 144 ? 8.878 4.143 31.880 1.00 20.44 144 VAL A N 1
ATOM 1077 C CA . VAL A 1 144 ? 10.148 3.427 31.975 1.00 20.16 144 VAL A CA 1
ATOM 1078 C C . VAL A 1 144 ? 11.035 4.005 33.097 1.00 22.96 144 VAL A C 1
ATOM 1079 O O . VAL A 1 144 ? 10.872 5.145 33.498 1.00 22.06 144 VAL A O 1
ATOM 1083 N N . PHE A 1 145 ? 11.963 3.197 33.598 1.00 23.74 145 PHE A N 1
ATOM 1084 C CA . PHE A 1 145 ? 12.869 3.675 34.655 1.00 25.82 145 PHE A CA 1
ATOM 1085 C C . PHE A 1 145 ? 13.528 4.956 34.186 1.00 22.63 145 PHE A C 1
ATOM 1086 O O . PHE A 1 145 ? 14.056 4.985 33.091 1.00 21.31 145 PHE A O 1
ATOM 1094 N N . ASP A 1 146 ? 13.443 6.017 34.993 1.00 21.07 146 ASP A N 1
ATOM 1095 C CA . ASP A 1 146 ? 14.114 7.273 34.683 1.00 22.22 146 ASP A CA 1
ATOM 1096 C C . ASP A 1 146 ? 14.407 7.971 36.017 1.00 22.54 146 ASP A C 1
ATOM 1097 O O . ASP A 1 146 ? 13.456 8.253 36.753 1.00 22.66 146 ASP A O 1
ATOM 1102 N N . VAL A 1 147 ? 15.679 8.271 36.315 1.00 23.04 147 VAL A N 1
ATOM 1103 C CA . VAL A 1 147 ? 16.028 8.783 37.657 1.00 23.76 147 VAL A CA 1
ATOM 1104 C C . VAL A 1 147 ? 15.266 10.094 37.974 1.00 25.24 147 VAL A C 1
ATOM 1105 O O . VAL A 1 147 ? 14.852 10.334 39.113 1.00 23.07 147 VAL A O 1
ATOM 1109 N N . ASP A 1 148 ? 15.089 10.961 36.981 1.00 24.29 148 ASP A N 1
ATOM 1110 C CA . ASP A 1 148 ? 14.527 12.270 37.284 1.00 21.80 148 ASP A CA 1
ATOM 1111 C C . ASP A 1 148 ? 12.998 12.241 37.359 1.00 20.60 148 ASP A C 1
ATOM 1112 O O . ASP A 1 148 ? 12.396 12.910 38.189 1.00 25.05 148 ASP A O 1
ATOM 1117 N N . ILE A 1 149 ? 12.365 11.470 36.480 1.00 20.82 149 ILE A N 1
ATOM 1118 C CA . ILE A 1 149 ? 10.904 11.328 36.557 1.00 22.12 149 ILE A CA 1
ATOM 1119 C C . ILE A 1 149 ? 10.531 10.591 37.865 1.00 25.08 149 ILE A C 1
ATOM 1120 O O . ILE A 1 149 ? 9.594 10.977 38.577 1.00 23.15 149 ILE A O 1
ATOM 1125 N N . TYR A 1 150 ? 11.295 9.570 38.222 1.00 23.33 150 TYR A N 1
ATOM 1126 C CA . TYR A 1 150 ? 11.019 8.870 39.479 1.00 25.31 150 TYR A CA 1
ATOM 1127 C C . TYR A 1 150 ? 11.151 9.810 40.674 1.00 27.12 150 TYR A C 1
ATOM 1128 O O . TYR A 1 150 ? 10.348 9.744 41.613 1.00 25.90 150 TYR A O 1
ATOM 1137 N N . GLU A 1 151 ? 12.168 10.678 40.649 1.00 22.66 151 GLU A N 1
ATOM 1138 C CA . GLU A 1 151 ? 12.393 11.571 41.766 1.00 23.66 151 GLU A CA 1
ATOM 1139 C C . GLU A 1 151 ? 11.285 12.623 41.870 1.00 27.12 151 GLU A C 1
ATOM 1140 O O . GLU A 1 151 ? 10.895 13.012 42.970 1.00 29.06 151 GLU A O 1
ATOM 1146 N N . ALA A 1 152 ? 10.735 13.028 40.723 1.00 23.91 152 ALA A N 1
ATOM 1147 C CA . ALA A 1 152 ? 9.697 14.058 40.672 1.00 26.90 152 ALA A CA 1
ATOM 1148 C C . ALA A 1 152 ? 8.329 13.516 41.096 1.00 26.90 152 ALA A C 1
ATOM 1149 O O . ALA A 1 152 ? 7.432 14.268 41.515 1.00 26.44 152 ALA A O 1
ATOM 1151 N N . ASP A 1 153 ? 8.177 12.202 40.981 1.00 24.97 153 ASP A N 1
ATOM 1152 C CA . ASP A 1 153 ? 6.921 11.520 41.305 1.00 25.38 153 ASP A CA 1
ATOM 1153 C C . ASP A 1 153 ? 6.724 11.391 42.811 1.00 25.48 153 ASP A C 1
ATOM 1154 O O . ASP A 1 153 ? 7.678 11.117 43.529 1.00 27.01 153 ASP A O 1
ATOM 1159 N N . ASN A 1 154 ? 5.504 11.603 43.292 1.00 24.69 154 ASN A N 1
ATOM 1160 C CA . ASN A 1 154 ? 5.214 11.326 44.709 1.00 22.44 154 ASN A CA 1
ATOM 1161 C C . ASN A 1 154 ? 3.903 10.555 44.871 1.00 23.17 154 ASN A C 1
ATOM 1162 O O . ASN A 1 154 ? 3.191 10.717 45.855 1.00 27.82 154 ASN A O 1
ATOM 1167 N N . THR A 1 155 ? 3.617 9.694 43.891 1.00 23.85 155 THR A N 1
ATOM 1168 C CA . THR A 1 155 ? 2.423 8.872 43.890 1.00 22.16 155 THR A CA 1
ATOM 1169 C C . THR A 1 155 ? 2.218 8.134 45.216 1.00 26.73 155 THR A C 1
ATOM 1170 O O . THR A 1 155 ? 1.108 8.116 45.758 1.00 25.00 155 THR A O 1
ATOM 1174 N N . TYR A 1 156 ? 3.265 7.523 45.757 1.00 25.12 156 TYR A N 1
ATOM 1175 C CA . TYR A 1 156 ? 3.021 6.714 46.941 1.00 29.65 156 TYR A CA 1
ATOM 1176 C C . TYR A 1 156 ? 2.899 7.564 48.212 1.00 36.00 156 TYR A C 1
ATOM 1177 O O . TYR A 1 156 ? 2.439 7.084 49.254 1.00 37.75 156 TYR A O 1
ATOM 1186 N N . LYS A 1 157 ? 3.259 8.838 48.116 1.00 37.09 157 LYS A N 1
ATOM 1187 C CA . LYS A 1 157 ? 2.988 9.749 49.223 1.00 39.09 157 LYS A CA 1
ATOM 1188 C C . LYS A 1 157 ? 1.504 10.125 49.242 1.00 32.56 157 LYS A C 1
ATOM 1189 O O . LYS A 1 157 ? 0.936 10.366 50.322 1.00 35.15 157 LYS A O 1
ATOM 1195 N N . ARG A 1 158 ? 0.872 10.135 48.062 1.00 29.47 158 ARG A N 1
ATOM 1196 C CA . ARG A 1 158 ? -0.564 10.444 47.952 1.00 29.22 158 ARG A CA 1
ATOM 1197 C C . ARG A 1 158 ? -1.418 9.301 48.476 1.00 31.80 158 ARG A C 1
ATOM 1198 O O . ARG A 1 158 ? -2.519 9.515 48.986 1.00 29.45 158 ARG A O 1
ATOM 1206 N N . THR A 1 159 ? -0.912 8.076 48.366 1.00 26.92 159 THR A N 1
ATOM 1207 C CA . THR A 1 159 ? -1.657 6.935 48.873 1.00 28.19 159 THR A CA 1
ATOM 1208 C C . THR A 1 159 ? -1.555 6.791 50.400 1.00 37.26 159 THR A C 1
ATOM 1209 O O . THR A 1 159 ? -2.449 6.223 51.027 1.00 32.80 159 THR A O 1
ATOM 1213 N N . ALA A 1 160 ? -0.477 7.299 50.995 1.00 33.68 160 ALA A N 1
ATOM 1214 C CA . ALA A 1 160 ? -0.204 7.067 52.434 1.00 39.10 160 ALA A CA 1
ATOM 1215 C C . ALA A 1 160 ? -1.356 7.440 53.400 1.00 34.75 160 ALA A C 1
ATOM 1216 O O . ALA A 1 160 ? -1.638 6.697 54.332 1.00 36.38 160 ALA A O 1
ATOM 1218 N N . PRO A 1 161 ? -2.033 8.590 53.181 1.00 34.57 161 PRO A N 1
ATOM 1219 C CA . PRO A 1 161 ? -3.112 8.895 54.130 1.00 40.41 161 PRO A CA 1
ATOM 1220 C C . PRO A 1 161 ? -4.303 7.927 54.096 1.00 41.17 161 PRO A C 1
ATOM 1221 O O . PRO A 1 161 ? -5.144 7.985 54.986 1.00 45.37 161 PRO A O 1
ATOM 1225 N N . PHE A 1 162 ? -4.357 7.046 53.103 1.00 33.60 162 PHE A N 1
ATOM 1226 C CA . PHE A 1 162 ? -5.543 6.228 52.878 1.00 38.08 162 PHE A CA 1
ATOM 1227 C C . PHE A 1 162 ? -5.396 4.744 53.116 1.00 41.42 162 PHE A C 1
ATOM 1228 O O . PHE A 1 162 ? -6.398 4.048 53.223 1.00 37.24 162 PHE A O 1
ATOM 1236 N N . ILE A 1 163 ? -4.157 4.272 53.199 1.00 36.92 163 ILE A N 1
ATOM 1237 C CA . ILE A 1 163 ? -3.860 2.845 53.316 1.00 40.76 163 ILE A CA 1
ATOM 1238 C C . ILE A 1 163 ? -4.594 2.139 54.453 1.00 49.25 163 ILE A C 1
ATOM 1239 O O . ILE A 1 163 ? -5.095 1.031 54.286 1.00 58.91 163 ILE A O 1
ATOM 1244 N N . GLU A 1 164 ? -4.687 2.789 55.602 1.00 45.23 164 GLU A N 1
ATOM 1245 C CA . GLU A 1 164 ? -5.222 2.105 56.775 1.00 53.39 164 GLU A CA 1
ATOM 1246 C C . GLU A 1 164 ? -6.734 1.890 56.723 1.00 50.35 164 GLU A C 1
ATOM 1247 O O . GLU A 1 164 ? -7.223 0.860 57.172 1.00 51.84 164 GLU A O 1
ATOM 1253 N N . LYS A 1 165 ? -7.448 2.803 56.067 1.00 48.33 165 LYS A N 1
ATOM 1254 C CA . LYS A 1 165 ? -8.902 2.856 56.175 1.00 52.57 165 LYS A CA 1
ATOM 1255 C C . LYS A 1 165 ? -9.673 2.668 54.859 1.00 52.55 165 LYS A C 1
ATOM 1256 O O . LYS A 1 165 ? -10.868 2.382 54.870 1.00 60.15 165 LYS A O 1
ATOM 1262 N N . ALA A 1 166 ? -8.996 2.775 53.728 1.00 47.49 166 ALA A N 1
ATOM 1263 C CA . ALA A 1 166 ? -9.696 2.729 52.455 1.00 38.86 166 ALA A CA 1
ATOM 1264 C C . ALA A 1 166 ? -9.129 1.642 51.552 1.00 40.08 166 ALA A C 1
ATOM 1265 O O . ALA A 1 166 ? -8.046 1.136 51.793 1.00 42.99 166 ALA A O 1
ATOM 1267 N N . LYS A 1 167 ? -9.877 1.303 50.504 1.00 32.89 167 LYS A N 1
ATOM 1268 C CA . LYS A 1 167 ? -9.375 0.508 49.398 1.00 31.50 167 LYS A CA 1
ATOM 1269 C C . LYS A 1 167 ? -8.577 1.446 48.490 1.00 35.96 167 LYS A C 1
ATOM 1270 O O . LYS A 1 167 ? -9.083 2.477 48.063 1.00 33.57 167 LYS A O 1
ATOM 1276 N N . VAL A 1 168 ? -7.321 1.111 48.251 1.00 28.85 168 VAL A N 1
ATOM 1277 C CA . VAL A 1 168 ? -6.416 1.998 47.550 1.00 28.19 168 VAL A CA 1
ATOM 1278 C C . VAL A 1 168 ? -5.909 1.328 46.299 1.00 30.65 168 VAL A C 1
ATOM 1279 O O . VAL A 1 168 ? -5.451 0.185 46.338 1.00 32.21 168 VAL A O 1
ATOM 1283 N N . GLY A 1 169 ? -5.985 2.045 45.186 1.00 26.46 169 GLY A N 1
ATOM 1284 C CA . GLY A 1 169 ? -5.490 1.523 43.924 1.00 24.98 169 GLY A CA 1
ATOM 1285 C C . GLY A 1 169 ? -4.561 2.493 43.225 1.00 27.76 169 GLY A C 1
ATOM 1286 O O . GLY A 1 169 ? -4.749 3.708 43.276 1.00 26.01 169 GLY A O 1
ATOM 1287 N N . VAL A 1 170 ? -3.535 1.953 42.580 1.00 23.59 170 VAL A N 1
ATOM 1288 C CA . VAL A 1 170 ? -2.618 2.766 41.821 1.00 22.64 170 VAL A CA 1
ATOM 1289 C C . VAL A 1 170 ? -2.739 2.357 40.360 1.00 32.53 170 VAL A C 1
ATOM 1290 O O . VAL A 1 170 ? -2.467 1.202 39.995 1.00 27.35 170 VAL A O 1
ATOM 1294 N N . LEU A 1 171 ? -3.168 3.302 39.531 1.00 20.97 171 LEU A N 1
ATOM 1295 C CA . LEU A 1 171 ? -3.371 3.027 38.102 1.00 21.59 171 LEU A CA 1
ATOM 1296 C C . LEU A 1 171 ? -2.079 3.200 37.318 1.00 24.37 171 LEU A C 1
ATOM 1297 O O . LEU A 1 171 ? -1.491 4.295 37.257 1.00 25.82 171 LEU A O 1
ATOM 1302 N N . LYS A 1 172 ? -1.669 2.117 36.664 1.00 20.30 172 LYS A N 1
ATOM 1303 C CA . LYS A 1 172 ? -0.432 2.083 35.903 1.00 21.97 172 LYS A CA 1
ATOM 1304 C C . LYS A 1 172 ? -0.709 1.786 34.438 1.00 20.24 172 LYS A C 1
ATOM 1305 O O . LYS A 1 172 ? -1.633 1.022 34.150 1.00 23.27 172 LYS A O 1
ATOM 1311 N N . THR A 1 173 ? -0.005 2.452 33.525 1.00 21.91 173 THR A N 1
ATOM 1312 C CA . THR A 1 173 ? -0.204 2.194 32.090 1.00 21.65 173 THR A CA 1
ATOM 1313 C C . THR A 1 173 ? 1.125 2.187 31.410 1.00 20.71 173 THR A C 1
ATOM 1314 O O . THR A 1 173 ? 1.811 3.184 31.425 1.00 19.32 173 THR A O 1
ATOM 1318 N N . TYR A 1 174 ? 1.429 1.098 30.711 1.00 21.18 174 TYR A N 1
ATOM 1319 C CA . TYR A 1 174 ? 2.734 0.900 30.116 1.00 22.05 174 TYR A CA 1
ATOM 1320 C C . TYR A 1 174 ? 2.552 0.322 28.747 1.00 24.41 174 TYR A C 1
ATOM 1321 O O . TYR A 1 174 ? 1.505 -0.227 28.448 1.00 24.55 174 TYR A O 1
ATOM 1330 N N . ARG A 1 175 ? 3.614 0.364 27.942 1.00 22.33 175 ARG A N 1
ATOM 1331 C CA . ARG A 1 175 ? 3.589 -0.269 26.628 1.00 24.46 175 ARG A CA 1
ATOM 1332 C C . ARG A 1 175 ? 4.414 -1.543 26.752 1.00 25.82 175 ARG A C 1
ATOM 1333 O O . ARG A 1 175 ? 5.562 -1.517 27.219 1.00 24.81 175 ARG A O 1
ATOM 1341 N N . LYS A 1 176 ? 3.831 -2.671 26.339 1.00 20.53 176 LYS A N 1
ATOM 1342 C CA . LYS A 1 176 ? 4.499 -3.940 26.468 1.00 21.74 176 LYS A CA 1
ATOM 1343 C C . LYS A 1 176 ? 5.715 -3.990 25.544 1.00 24.23 176 LYS A C 1
ATOM 1344 O O . LYS A 1 176 ? 5.583 -3.884 24.309 1.00 22.49 176 LYS A O 1
ATOM 1350 N N . ALA A 1 177 ? 6.887 -4.173 26.150 1.00 21.52 177 ALA A N 1
ATOM 1351 C CA . ALA A 1 177 ? 8.170 -4.321 25.451 1.00 24.40 177 ALA A CA 1
ATOM 1352 C C . ALA A 1 177 ? 8.507 -3.105 24.587 1.00 20.83 177 ALA A C 1
ATOM 1353 O O . ALA A 1 177 ? 9.152 -3.256 23.560 1.00 23.62 177 ALA A O 1
ATOM 1355 N N . ARG A 1 178 ? 8.009 -1.919 24.960 1.00 21.07 178 ARG A N 1
ATOM 1356 C CA . ARG A 1 178 ? 8.358 -0.680 24.264 1.00 21.22 178 ARG A CA 1
ATOM 1357 C C . ARG A 1 178 ? 8.608 0.406 25.299 1.00 22.87 178 ARG A C 1
ATOM 1358 O O . ARG A 1 178 ? 8.087 0.346 26.420 1.00 25.67 178 ARG A O 1
ATOM 1366 N N . VAL A 1 179 ? 9.339 1.437 24.899 1.00 23.32 179 VAL A N 1
ATOM 1367 C CA . VAL A 1 179 ? 9.685 2.482 25.865 1.00 24.36 179 VAL A CA 1
ATOM 1368 C C . VAL A 1 179 ? 8.728 3.683 25.782 1.00 22.13 179 VAL A C 1
ATOM 1369 O O . VAL A 1 179 ? 8.452 4.220 24.694 1.00 25.87 179 VAL A O 1
ATOM 1373 N N . SER A 1 180 ? 8.147 4.050 26.922 1.00 24.70 180 SER A N 1
ATOM 1374 C CA . SER A 1 180 ? 7.454 5.342 27.041 1.00 19.67 180 SER A CA 1
ATOM 1375 C C . SER A 1 180 ? 7.908 5.953 28.344 1.00 23.12 180 SER A C 1
ATOM 1376 O O . SER A 1 180 ? 8.047 5.237 29.343 1.00 23.84 180 SER A O 1
ATOM 1379 N N . LYS A 1 181 ? 8.139 7.266 28.360 1.00 21.68 181 LYS A N 1
ATOM 1380 C CA . LYS A 1 181 ? 8.710 7.886 29.568 1.00 21.14 181 LYS A CA 1
ATOM 1381 C C . LYS A 1 181 ? 7.694 8.177 30.673 1.00 19.71 181 LYS A C 1
ATOM 1382 O O . LYS A 1 181 ? 8.096 8.347 31.836 1.00 21.31 181 LYS A O 1
ATOM 1388 N N . THR A 1 182 ? 6.419 8.289 30.304 1.00 21.63 182 THR A N 1
ATOM 1389 C CA . THR A 1 182 ? 5.337 8.475 31.281 1.00 23.22 182 THR A CA 1
ATOM 1390 C C . THR A 1 182 ? 4.168 7.620 30.877 1.00 19.98 182 THR A C 1
ATOM 1391 O O . THR A 1 182 ? 4.153 7.053 29.779 1.00 21.71 182 THR A O 1
ATOM 1395 N N . SER A 1 183 ? 3.165 7.541 31.753 1.00 18.09 183 SER A N 1
ATOM 1396 C CA . SER A 1 183 ? 1.900 6.911 31.404 1.00 19.09 183 SER A CA 1
ATOM 1397 C C . SER A 1 183 ? 0.861 7.929 30.888 1.00 18.56 183 SER A C 1
ATOM 1398 O O . SER A 1 183 ? -0.296 7.594 30.720 1.00 21.61 183 SER A O 1
ATOM 1401 N N . GLY A 1 184 ? 1.289 9.165 30.675 1.00 19.66 184 GLY A N 1
ATOM 1402 C CA . GLY A 1 184 ? 0.393 10.226 30.248 1.00 22.24 184 GLY A CA 1
ATOM 1403 C C . GLY A 1 184 ? -0.284 9.852 28.957 1.00 20.56 184 GLY A C 1
ATOM 1404 O O . GLY A 1 184 ? 0.347 9.264 28.057 1.00 20.19 184 GLY A O 1
ATOM 1405 N N . THR A 1 185 ? -1.575 10.165 28.862 1.00 18.52 185 THR A N 1
ATOM 1406 C CA . THR A 1 185 ? -2.314 9.831 27.649 1.00 18.82 185 THR A CA 1
ATOM 1407 C C . THR A 1 185 ? -1.606 10.412 26.410 1.00 18.13 185 THR A C 1
ATOM 1408 O O . THR A 1 185 ? -1.471 9.736 25.373 1.00 19.60 185 THR A O 1
ATOM 1412 N N . MET A 1 186 ? -1.170 11.670 26.512 1.00 21.45 186 MET A N 1
ATOM 1413 C CA . MET A 1 186 ? -0.500 12.296 25.371 1.00 24.25 186 MET A CA 1
ATOM 1414 C C . MET A 1 186 ? 0.855 11.656 25.045 1.00 20.15 186 MET A C 1
ATOM 1415 O O . MET A 1 186 ? 1.154 11.414 23.861 1.00 18.27 186 MET A O 1
ATOM 1420 N N . THR A 1 187 ? 1.675 11.387 26.057 1.00 18.29 187 THR A N 1
ATOM 1421 C CA . THR A 1 187 ? 2.947 10.714 25.840 1.00 17.37 187 THR A CA 1
ATOM 1422 C C . THR A 1 187 ? 2.752 9.408 25.115 1.00 18.49 187 THR A C 1
ATOM 1423 O O . THR A 1 187 ? 3.439 9.115 24.122 1.00 19.94 187 THR A O 1
ATOM 1427 N N . LEU A 1 188 ? 1.784 8.624 25.588 1.00 16.94 188 LEU A N 1
ATOM 1428 C CA . LEU A 1 188 ? 1.521 7.320 24.981 1.00 17.87 188 LEU A CA 1
ATOM 1429 C C . LEU A 1 188 ? 1.018 7.448 23.567 1.00 19.27 188 LEU A C 1
ATOM 1430 O O . LEU A 1 188 ? 1.347 6.627 22.701 1.00 19.45 188 LEU A O 1
ATOM 1435 N N . THR A 1 189 ? 0.205 8.480 23.336 1.00 17.70 189 THR A N 1
ATOM 1436 C CA . THR A 1 189 ? -0.281 8.776 21.991 1.00 20.44 189 THR A CA 1
ATOM 1437 C C . THR A 1 189 ? 0.860 9.103 21.026 1.00 18.36 189 THR A C 1
ATOM 1438 O O . THR A 1 189 ? 0.926 8.555 19.913 1.00 18.28 189 THR A O 1
ATOM 1442 N N . ILE A 1 190 ? 1.769 9.982 21.436 1.00 17.47 190 ILE A N 1
ATOM 1443 C CA . ILE A 1 190 ? 2.907 10.336 20.616 1.00 16.99 190 ILE A CA 1
ATOM 1444 C C . ILE A 1 190 ? 3.742 9.109 20.290 1.00 15.97 190 ILE A C 1
ATOM 1445 O O . ILE A 1 190 ? 4.075 8.858 19.133 1.00 18.91 190 ILE A O 1
ATOM 1450 N N . ASP A 1 191 ? 4.055 8.334 21.322 1.00 17.87 191 ASP A N 1
ATOM 1451 C CA . ASP A 1 191 ? 4.951 7.200 21.114 1.00 21.09 191 ASP A CA 1
ATOM 1452 C C . ASP A 1 191 ? 4.313 6.127 20.209 1.00 19.44 191 ASP A C 1
ATOM 1453 O O . ASP A 1 191 ? 4.993 5.554 19.352 1.00 17.37 191 ASP A O 1
ATOM 1458 N N . THR A 1 192 ? 3.003 5.911 20.351 1.00 17.31 192 THR A N 1
ATOM 1459 C CA . THR A 1 192 ? 2.247 4.997 19.506 1.00 18.18 192 THR A CA 1
ATOM 1460 C C . THR A 1 192 ? 2.334 5.387 18.031 1.00 16.87 192 THR A C 1
ATOM 1461 O O . THR A 1 192 ? 2.561 4.547 17.156 1.00 17.70 192 THR A O 1
ATOM 1465 N N . ILE A 1 193 ? 2.101 6.673 17.777 1.00 17.47 193 ILE A N 1
ATOM 1466 C CA . ILE A 1 193 ? 2.057 7.169 16.415 1.00 14.46 193 ILE A CA 1
ATOM 1467 C C . ILE A 1 193 ? 3.445 7.262 15.779 1.00 17.10 193 ILE A C 1
ATOM 1468 O O . ILE A 1 193 ? 3.610 6.888 14.601 1.00 18.25 193 ILE A O 1
ATOM 1473 N N . VAL A 1 194 ? 4.440 7.698 16.553 1.00 16.34 194 VAL A N 1
ATOM 1474 C CA . VAL A 1 194 ? 5.824 7.715 16.034 1.00 16.37 194 VAL A CA 1
ATOM 1475 C C . VAL A 1 194 ? 6.268 6.279 15.723 1.00 18.23 194 VAL A C 1
ATOM 1476 O O . VAL A 1 194 ? 6.809 6.012 14.624 1.00 18.76 194 VAL A O 1
ATOM 1480 N N . ASP A 1 195 ? 6.001 5.348 16.637 1.00 18.03 195 ASP A N 1
ATOM 1481 C CA . ASP A 1 195 ? 6.410 3.965 16.386 1.00 17.69 195 ASP A CA 1
ATOM 1482 C C . ASP A 1 195 ? 5.696 3.424 15.155 1.00 18.52 195 ASP A C 1
ATOM 1483 O O . ASP A 1 195 ? 6.329 2.792 14.324 1.00 19.74 195 ASP A O 1
ATOM 1488 N N . ALA A 1 196 ? 4.390 3.664 15.054 1.00 16.78 196 ALA A N 1
ATOM 1489 C CA . ALA A 1 196 ? 3.637 3.181 13.900 1.00 16.82 196 ALA A CA 1
ATOM 1490 C C . ALA A 1 196 ? 4.238 3.759 12.610 1.00 18.59 196 ALA A C 1
ATOM 1491 O O . ALA A 1 196 ? 4.350 3.045 11.605 1.00 20.07 196 ALA A O 1
ATOM 1493 N N . SER A 1 197 ? 4.633 5.032 12.617 1.00 16.14 197 SER A N 1
ATOM 1494 C CA . SER A 1 197 ? 5.178 5.618 11.378 1.00 17.72 197 SER A CA 1
ATOM 1495 C C . SER A 1 197 ? 6.447 4.859 10.915 1.00 19.27 197 SER A C 1
ATOM 1496 O O . SER A 1 197 ? 6.649 4.657 9.707 1.00 20.11 197 SER A O 1
ATOM 1499 N N . ARG A 1 198 ? 7.264 4.406 11.866 1.00 18.91 198 ARG A N 1
ATOM 1500 C CA . ARG A 1 198 ? 8.527 3.685 11.527 1.00 18.39 198 ARG A CA 1
ATOM 1501 C C . ARG A 1 198 ? 8.207 2.304 10.961 1.00 18.82 198 ARG A C 1
ATOM 1502 O O . ARG A 1 198 ? 8.800 1.855 9.981 1.00 19.55 198 ARG A O 1
ATOM 1510 N N . GLU A 1 199 ? 7.230 1.624 11.569 1.00 18.82 199 GLU A N 1
ATOM 1511 C CA . GLU A 1 199 ? 6.827 0.315 11.057 1.00 19.61 199 GLU A CA 1
ATOM 1512 C C . GLU A 1 199 ? 6.155 0.432 9.666 1.00 21.29 199 GLU A C 1
ATOM 1513 O O . GLU A 1 199 ? 6.391 -0.391 8.780 1.00 21.23 199 GLU A O 1
ATOM 1519 N N . ILE A 1 200 ? 5.360 1.477 9.457 1.00 17.65 200 ILE A N 1
ATOM 1520 C CA . ILE A 1 200 ? 4.733 1.676 8.152 1.00 17.24 200 ILE A CA 1
ATOM 1521 C C . ILE A 1 200 ? 5.796 1.942 7.071 1.00 19.20 200 ILE A C 1
ATOM 1522 O O . ILE A 1 200 ? 5.662 1.502 5.917 1.00 19.58 200 ILE A O 1
ATOM 1527 N N . THR A 1 201 ? 6.841 2.669 7.464 1.00 17.76 201 THR A N 1
ATOM 1528 C CA . THR A 1 201 ? 7.937 2.974 6.559 1.00 18.92 201 THR A CA 1
ATOM 1529 C C . THR A 1 201 ? 8.512 1.687 5.973 1.00 19.60 201 THR A C 1
ATOM 1530 O O . THR A 1 201 ? 8.826 1.621 4.765 1.00 20.00 201 THR A O 1
ATOM 1534 N N . SER A 1 202 ? 8.565 0.635 6.800 1.00 17.78 202 SER A N 1
ATOM 1535 C CA . SER A 1 202 ? 9.161 -0.632 6.359 1.00 19.37 202 SER A CA 1
ATOM 1536 C C . SER A 1 202 ? 8.347 -1.442 5.363 1.00 20.41 202 SER A C 1
ATOM 1537 O O . SER A 1 202 ? 8.872 -2.433 4.830 1.00 23.42 202 SER A O 1
ATOM 1540 N N . LEU A 1 203 ? 7.072 -1.080 5.178 1.00 18.42 203 LEU A N 1
ATOM 1541 C CA . LEU A 1 203 ? 6.148 -1.814 4.284 1.00 19.20 203 LEU A CA 1
ATOM 1542 C C . LEU A 1 203 ? 6.582 -1.714 2.841 1.00 21.55 203 LEU A C 1
ATOM 1543 O O . LEU A 1 203 ? 7.197 -0.727 2.434 1.00 21.74 203 LEU A O 1
ATOM 1548 N N . ASP A 1 204 ? 6.305 -2.772 2.078 1.00 23.58 204 ASP A N 1
ATOM 1549 C CA . ASP A 1 204 ? 6.636 -2.799 0.654 1.00 23.85 204 ASP A CA 1
ATOM 1550 C C . ASP A 1 204 ? 6.136 -1.553 -0.070 1.00 24.50 204 ASP A C 1
ATOM 1551 O O . ASP A 1 204 ? 4.942 -1.241 0.011 1.00 24.42 204 ASP A O 1
ATOM 1556 N N . GLY A 1 205 ? 7.025 -0.866 -0.782 1.00 23.04 205 GLY A N 1
ATOM 1557 C CA . GLY A 1 205 ? 6.620 0.259 -1.626 1.00 22.68 205 GLY A CA 1
ATOM 1558 C C . GLY A 1 205 ? 6.504 1.619 -0.943 1.00 22.44 205 GLY A C 1
ATOM 1559 O O . GLY A 1 205 ? 6.362 2.636 -1.603 1.00 21.45 205 GLY A O 1
ATOM 1560 N N . VAL A 1 206 ? 6.593 1.653 0.376 1.00 18.49 206 VAL A N 1
ATOM 1561 C CA . VAL A 1 206 ? 6.466 2.926 1.071 1.00 17.14 206 VAL A CA 1
ATOM 1562 C C . VAL A 1 206 ? 7.789 3.720 0.948 1.00 18.82 206 VAL A C 1
ATOM 1563 O O . VAL A 1 206 ? 8.895 3.176 1.149 1.00 19.62 206 VAL A O 1
ATOM 1567 N N . LEU A 1 207 ? 7.686 5.016 0.627 1.00 18.16 207 LEU A N 1
ATOM 1568 C CA . LEU A 1 207 ? 8.890 5.865 0.514 1.00 17.76 207 LEU A CA 1
ATOM 1569 C C . LEU A 1 207 ? 9.121 6.538 1.880 1.00 20.50 207 LEU A C 1
ATOM 1570 O O . LEU A 1 207 ? 10.229 6.523 2.396 1.00 21.01 207 LEU A O 1
ATOM 1575 N N . TYR A 1 208 ? 8.061 7.103 2.463 1.00 18.72 208 TYR A N 1
ATOM 1576 C CA . TYR A 1 208 ? 8.160 7.628 3.827 1.00 19.90 208 TYR A CA 1
ATOM 1577 C C . TYR A 1 208 ? 6.813 7.713 4.506 1.00 17.27 208 TYR A C 1
ATOM 1578 O O . TYR A 1 208 ? 5.764 7.602 3.861 1.00 18.46 208 TYR A O 1
ATOM 1587 N N . ALA A 1 209 ? 6.853 7.878 5.828 1.00 19.05 209 ALA A N 1
ATOM 1588 C CA . ALA A 1 209 ? 5.594 7.971 6.584 1.00 20.71 209 ALA A CA 1
ATOM 1589 C C . ALA A 1 209 ? 5.795 9.010 7.685 1.00 16.91 209 ALA A C 1
ATOM 1590 O O . ALA A 1 209 ? 6.698 8.863 8.524 1.00 20.18 209 ALA A O 1
ATOM 1592 N N . ILE A 1 210 ? 4.950 10.044 7.676 1.00 18.04 210 ILE A N 1
ATOM 1593 C CA . ILE A 1 210 ? 5.058 11.147 8.634 1.00 18.96 210 ILE A CA 1
ATOM 1594 C C . ILE A 1 210 ? 4.114 10.951 9.807 1.00 18.24 210 ILE A C 1
ATOM 1595 O O . ILE A 1 210 ? 2.919 10.809 9.582 1.00 17.55 210 ILE A O 1
ATOM 1600 N N . PRO A 1 211 ? 4.632 10.964 11.048 1.00 15.93 211 PRO A N 1
ATOM 1601 C CA . PRO A 1 211 ? 3.665 11.052 12.150 1.00 18.08 211 PRO A CA 1
ATOM 1602 C C . PRO A 1 211 ? 3.196 12.505 12.280 1.00 20.79 211 PRO A C 1
ATOM 1603 O O . PRO A 1 211 ? 4.031 13.427 12.384 1.00 22.75 211 PRO A O 1
ATOM 1607 N N . ASN A 1 212 ? 1.884 12.681 12.240 1.00 21.49 212 ASN A N 1
ATOM 1608 C CA . ASN A 1 212 ? 1.299 14.018 12.242 1.00 19.68 212 ASN A CA 1
ATOM 1609 C C . ASN A 1 212 ? 0.987 14.443 13.673 1.00 24.76 212 ASN A C 1
ATOM 1610 O O . ASN A 1 212 ? -0.083 14.158 14.189 1.00 22.58 212 ASN A O 1
ATOM 1615 N N . LEU A 1 213 ? 1.967 15.036 14.332 1.00 22.82 213 LEU A N 1
ATOM 1616 C CA . LEU A 1 213 ? 1.845 15.439 15.728 1.00 21.40 213 LEU A CA 1
ATOM 1617 C C . LEU A 1 213 ? 2.215 16.891 15.907 1.00 18.64 213 LEU A C 1
ATOM 1618 O O . LEU A 1 213 ? 3.162 17.412 15.278 1.00 21.52 213 LEU A O 1
ATOM 1623 N N . ARG A 1 214 ? 1.509 17.547 16.817 1.00 20.05 214 ARG A N 1
ATOM 1624 C CA . ARG A 1 214 ? 1.783 18.918 17.165 1.00 18.63 214 ARG A CA 1
ATOM 1625 C C . ARG A 1 214 ? 1.803 19.037 18.666 1.00 19.73 214 ARG A C 1
ATOM 1626 O O . ARG A 1 214 ? 1.313 18.155 19.378 1.00 22.75 214 ARG A O 1
ATOM 1634 N N . TYR A 1 215 ? 2.330 20.155 19.132 1.00 20.48 215 TYR A N 1
ATOM 1635 C CA . TYR A 1 215 ? 2.410 20.443 20.545 1.00 18.82 215 TYR A CA 1
ATOM 1636 C C . TYR A 1 215 ? 1.024 20.902 21.063 1.00 21.78 215 TYR A C 1
ATOM 1637 O O . TYR A 1 215 ? 0.799 22.076 21.365 1.00 26.45 215 TYR A O 1
ATOM 1646 N N . TYR A 1 216 ? 0.096 19.940 21.164 1.00 23.52 216 TYR A N 1
ATOM 1647 C CA . TYR A 1 216 ? -1.285 20.272 21.523 1.00 20.98 216 TYR A CA 1
ATOM 1648 C C . TYR A 1 216 ? -1.388 20.866 22.929 1.00 21.22 216 TYR A C 1
ATOM 1649 O O . TYR A 1 216 ? -2.227 21.745 23.179 1.00 24.15 216 TYR A O 1
ATOM 1658 N N . GLU A 1 217 ? -0.515 20.434 23.833 1.00 24.15 217 GLU A N 1
ATOM 1659 C CA . GLU A 1 217 ? -0.568 20.939 25.204 1.00 28.37 217 GLU A CA 1
ATOM 1660 C C . GLU A 1 217 ? -0.394 22.437 25.298 1.00 26.20 217 GLU A C 1
ATOM 1661 O O . GLU A 1 217 ? -1.024 23.058 26.148 1.00 28.39 217 GLU A O 1
ATOM 1667 N N . GLY A 1 218 ? 0.397 23.030 24.404 1.00 25.97 218 GLY A N 1
ATOM 1668 C CA . GLY A 1 218 ? 0.581 24.462 24.418 1.00 27.42 218 GLY A CA 1
ATOM 1669 C C . GLY A 1 218 ? -0.688 25.223 24.053 1.00 34.36 218 GLY A C 1
ATOM 1670 O O . GLY A 1 218 ? -0.920 26.318 24.562 1.00 32.10 218 GLY A O 1
ATOM 1671 N N . ILE A 1 219 ? -1.516 24.642 23.179 1.00 27.51 219 ILE A N 1
ATOM 1672 C CA . ILE A 1 219 ? -2.774 25.282 22.800 1.00 25.62 219 ILE A CA 1
ATOM 1673 C C . ILE A 1 219 ? -3.672 25.398 24.024 1.00 24.64 219 ILE A C 1
ATOM 1674 O O . ILE A 1 219 ? -4.441 26.358 24.156 1.00 27.51 219 ILE A O 1
ATOM 1679 N N . LEU A 1 220 ? -3.604 24.387 24.903 1.00 24.20 220 LEU A N 1
ATOM 1680 C CA . LEU A 1 220 ? -4.387 24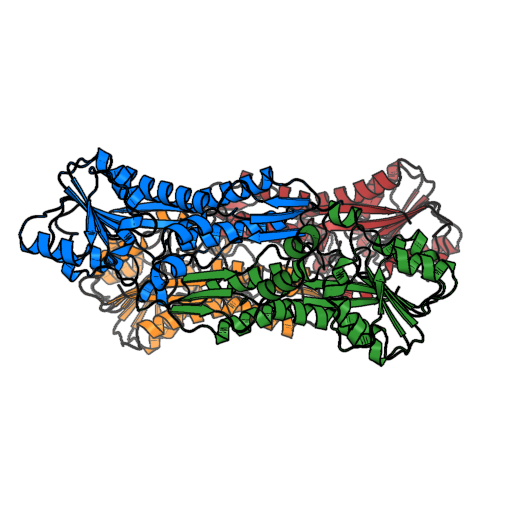.413 26.148 1.00 27.47 220 LEU A CA 1
ATOM 1681 C C . LEU A 1 220 ? -3.754 25.266 27.236 1.00 27.02 220 LEU A C 1
ATOM 1682 O O . LEU A 1 220 ? -4.326 26.226 27.680 1.00 28.64 220 LEU A O 1
ATOM 1687 N N . PHE A 1 221 ? -2.537 24.935 27.640 1.00 30.72 221 PHE A N 1
ATOM 1688 C CA . PHE A 1 221 ? -2.013 25.526 28.858 1.00 32.99 221 PHE A CA 1
ATOM 1689 C C . PHE A 1 221 ? -1.432 26.917 28.617 1.00 33.65 221 PHE A C 1
ATOM 1690 O O . PHE A 1 221 ? -1.292 27.708 29.566 1.00 34.33 221 PHE A O 1
ATOM 1698 N N . HIS A 1 222 ? -1.113 27.242 27.359 1.00 26.09 222 HIS A N 1
ATOM 1699 C CA . HIS A 1 222 ? -0.635 28.585 27.082 1.00 31.15 222 HIS A CA 1
ATOM 1700 C C . HIS A 1 222 ? -1.757 29.426 26.458 1.00 35.62 222 HIS A C 1
ATOM 1701 O O . HIS A 1 222 ? -2.056 30.483 26.948 1.00 36.91 222 HIS A O 1
ATOM 1708 N N . GLU A 1 223 ? -2.445 28.898 25.445 1.00 32.90 223 GLU A N 1
ATOM 1709 C CA . GLU A 1 223 ? -3.472 29.690 24.743 1.00 32.17 223 GLU A CA 1
ATOM 1710 C C . GLU A 1 223 ? -4.893 29.563 25.326 1.00 28.68 223 GLU A C 1
ATOM 1711 O O . GLU A 1 223 ? -5.768 30.380 25.014 1.00 35.47 223 GLU A O 1
ATOM 1717 N N . ASN A 1 224 ? -5.124 28.564 26.167 1.00 31.07 224 ASN A N 1
ATOM 1718 C CA . ASN A 1 224 ? -6.443 28.347 26.790 1.00 31.63 224 ASN A CA 1
ATOM 1719 C C . ASN A 1 224 ? -7.562 28.208 25.759 1.00 30.77 224 ASN A C 1
ATOM 1720 O O . ASN A 1 224 ? -8.649 28.769 25.950 1.00 33.84 224 ASN A O 1
ATOM 1725 N N . ASP A 1 225 ? -7.260 27.522 24.646 1.00 31.60 225 ASP A N 1
ATOM 1726 C CA . ASP A 1 225 ? -8.151 27.456 23.476 1.00 30.83 225 ASP A CA 1
ATOM 1727 C C . ASP A 1 225 ? -8.597 26.018 23.199 1.00 28.78 225 ASP A C 1
ATOM 1728 O O . ASP A 1 225 ? -7.913 25.280 22.474 1.00 26.18 225 ASP A O 1
ATOM 1733 N N . ILE A 1 226 ? -9.672 25.592 23.860 1.00 34.11 226 ILE A N 1
ATOM 1734 C CA . ILE A 1 226 ? -10.131 24.214 23.718 1.00 31.37 226 ILE A CA 1
ATOM 1735 C C . ILE A 1 226 ? -10.609 23.882 22.306 1.00 28.18 226 ILE A C 1
ATOM 1736 O O . ILE A 1 226 ? -10.324 22.798 21.814 1.00 25.65 226 ILE A O 1
ATOM 1741 N N . HIS A 1 227 ? -11.330 24.804 21.664 1.00 29.67 227 HIS A N 1
ATOM 1742 C CA . HIS A 1 227 ? -11.840 24.558 20.303 1.00 32.31 227 HIS A CA 1
ATOM 1743 C C . HIS A 1 227 ? -10.670 24.291 19.347 1.00 32.61 227 HIS A C 1
ATOM 1744 O O . HIS A 1 227 ? -10.706 23.356 18.535 1.00 24.68 227 HIS A O 1
ATOM 1751 N N . LYS A 1 228 ? -9.620 25.108 19.446 1.00 32.88 228 LYS A N 1
ATOM 1752 C CA . LYS A 1 228 ? -8.437 24.918 18.596 1.00 26.40 228 LYS A CA 1
ATOM 1753 C C . LYS A 1 228 ? -7.661 23.627 18.932 1.00 24.86 228 LYS A C 1
ATOM 1754 O O . LYS A 1 228 ? -7.214 22.915 18.035 1.00 25.11 228 LYS A O 1
ATOM 1760 N N . PHE A 1 229 ? -7.536 23.311 20.220 1.00 22.84 229 PHE A N 1
ATOM 1761 C CA . PHE A 1 229 ? -6.986 22.043 20.649 1.00 20.56 229 PHE A CA 1
ATOM 1762 C C . PHE A 1 229 ? -7.721 20.860 19.975 1.00 22.01 229 PHE A C 1
ATOM 1763 O O . PHE A 1 229 ? -7.123 19.943 19.420 1.00 20.68 229 PHE A O 1
ATOM 1771 N N . LEU A 1 230 ? -9.044 20.915 20.044 1.00 23.55 230 LEU A N 1
ATOM 1772 C CA . LEU A 1 230 ? -9.859 19.829 19.481 1.00 23.37 230 LEU A CA 1
ATOM 1773 C C . LEU A 1 230 ? -9.746 19.760 17.958 1.00 24.40 230 LEU A C 1
ATOM 1774 O O . LEU A 1 230 ? -9.650 18.662 17.355 1.00 24.19 230 LEU A O 1
ATOM 1779 N N . SER A 1 231 ? -9.687 20.926 17.326 1.00 21.90 231 SER A N 1
ATOM 1780 C CA . SER A 1 231 ? -9.472 20.938 15.888 1.00 23.74 231 SER A CA 1
ATOM 1781 C C . SER A 1 231 ? -8.138 20.298 15.504 1.00 25.91 231 SER A C 1
ATOM 1782 O O . SER A 1 231 ? -8.054 19.426 14.629 1.00 26.53 231 SER A O 1
ATOM 1785 N N . GLU A 1 232 ? -7.076 20.672 16.198 1.00 23.29 232 GLU A N 1
ATOM 1786 C CA . GLU A 1 232 ? -5.768 20.134 15.840 1.00 21.88 232 GLU A CA 1
ATOM 1787 C C . GLU A 1 232 ? -5.630 18.633 16.127 1.00 19.56 232 GLU A C 1
ATOM 1788 O O . GLU A 1 232 ? -5.048 17.921 15.311 1.00 20.65 232 GLU A O 1
ATOM 1794 N N . ILE A 1 233 ? -6.192 18.125 17.226 1.00 19.55 233 ILE A N 1
ATOM 1795 C CA . ILE A 1 233 ? -6.005 16.686 17.471 1.00 19.55 233 ILE A CA 1
ATOM 1796 C C . ILE A 1 233 ? -6.891 15.818 16.570 1.00 18.87 233 ILE A C 1
ATOM 1797 O O . ILE A 1 233 ? -6.765 14.602 16.571 1.00 21.44 233 ILE A O 1
ATOM 1802 N N . SER A 1 234 ? -7.781 16.418 15.786 1.00 19.12 234 SER A N 1
ATOM 1803 C CA . SER A 1 234 ? -8.608 15.597 14.885 1.00 20.55 234 SER A CA 1
ATOM 1804 C C . SER A 1 234 ? -7.884 15.222 13.586 1.00 21.14 234 SER A C 1
ATOM 1805 O O . SER A 1 234 ? -8.480 14.581 12.698 1.00 23.65 234 SER A O 1
ATOM 1808 N N . GLN A 1 235 ? -6.618 15.653 13.458 1.00 21.04 235 GLN A N 1
ATOM 1809 C CA . GLN A 1 235 ? -5.848 15.393 12.233 1.00 22.00 235 GLN A CA 1
ATOM 1810 C C . GLN A 1 235 ? -5.537 13.888 12.071 1.00 18.22 235 GLN A C 1
ATOM 1811 O O . GLN A 1 235 ? -5.409 13.180 13.063 1.00 19.08 235 GLN A O 1
ATOM 1817 N N . PRO A 1 236 ? -5.414 13.408 10.820 1.00 20.72 236 PRO A N 1
ATOM 1818 C CA . PRO A 1 236 ? -4.983 12.026 10.592 1.00 20.27 236 PRO A CA 1
ATOM 1819 C C . PRO A 1 236 ? -3.684 11.728 11.323 1.00 18.98 236 PRO A C 1
ATOM 1820 O O . PRO A 1 236 ? -2.848 12.618 11.391 1.00 19.98 236 PRO A O 1
ATOM 1824 N N . ALA A 1 237 ? -3.514 10.522 11.868 1.00 18.19 237 ALA A N 1
ATOM 1825 C CA . ALA A 1 237 ? -2.329 10.251 12.647 1.00 18.38 237 ALA A CA 1
ATOM 1826 C C . ALA A 1 237 ? -1.062 10.206 11.810 1.00 15.74 237 ALA A C 1
ATOM 1827 O O . ALA A 1 237 ? -0.030 10.617 12.288 1.00 18.64 237 ALA A O 1
ATOM 1829 N N . ILE A 1 238 ? -1.152 9.644 10.594 1.00 16.53 238 ILE A N 1
ATOM 1830 C CA . ILE A 1 238 ? 0.026 9.415 9.777 1.00 18.81 238 ILE A CA 1
ATOM 1831 C C . ILE A 1 238 ? -0.280 9.773 8.322 1.00 17.31 238 ILE A C 1
ATOM 1832 O O . ILE A 1 238 ? -1.372 9.514 7.857 1.00 18.86 238 ILE A O 1
ATOM 1837 N N . THR A 1 239 ? 0.677 10.395 7.640 1.00 17.57 239 THR A N 1
ATOM 1838 C CA . THR A 1 239 ? 0.581 10.640 6.195 1.00 20.51 239 THR A CA 1
ATOM 1839 C C . THR A 1 239 ? 1.721 9.883 5.490 1.00 20.27 239 THR A C 1
ATOM 1840 O O . THR A 1 239 ? 2.897 10.010 5.855 1.00 18.76 239 THR A O 1
ATOM 1844 N N . ILE A 1 240 ? 1.353 9.119 4.460 1.00 18.53 240 ILE A N 1
ATOM 1845 C CA . ILE A 1 240 ? 2.249 8.140 3.857 1.00 18.46 240 ILE A CA 1
ATOM 1846 C C . ILE A 1 240 ? 2.475 8.450 2.399 1.00 17.19 240 ILE A C 1
ATOM 1847 O O . ILE A 1 240 ? 1.502 8.706 1.672 1.00 21.63 240 ILE A O 1
ATOM 1852 N N . SER A 1 241 ? 3.745 8.435 1.979 1.00 19.50 241 SER A N 1
ATOM 1853 C CA . SER A 1 241 ? 4.082 8.537 0.554 1.00 18.74 241 SER A CA 1
ATOM 1854 C C . SER A 1 241 ? 4.478 7.155 0.069 1.00 18.21 241 SER A C 1
ATOM 1855 O O . SER A 1 241 ? 5.389 6.556 0.628 1.00 21.90 241 SER A O 1
ATOM 1858 N N . THR A 1 242 ? 3.802 6.644 -0.966 1.00 19.75 242 THR A N 1
ATOM 1859 C CA . THR A 1 242 ? 3.947 5.213 -1.240 1.00 19.84 242 THR A CA 1
ATOM 1860 C C . THR A 1 242 ? 3.594 4.823 -2.671 1.00 23.43 242 THR A C 1
ATOM 1861 O O . THR A 1 242 ? 2.698 5.397 -3.289 1.00 25.88 242 THR A O 1
ATOM 1865 N N . LEU A 1 243 ? 4.296 3.828 -3.197 1.00 23.03 243 LEU A N 1
ATOM 1866 C CA . LEU A 1 243 ? 3.964 3.294 -4.505 1.00 22.20 243 LEU A CA 1
ATOM 1867 C C . LEU A 1 243 ? 2.756 2.377 -4.435 1.00 29.32 243 LEU A C 1
ATOM 1868 O O . LEU A 1 243 ? 2.125 2.111 -5.473 1.00 31.11 243 LEU A O 1
ATOM 1873 N N . ASN A 1 244 ? 2.486 1.857 -3.228 1.00 26.40 244 ASN A N 1
ATOM 1874 C CA . ASN A 1 244 ? 1.405 0.884 -3.017 1.00 29.21 244 ASN A CA 1
ATOM 1875 C C . ASN A 1 244 ? 0.331 1.371 -2.052 1.00 32.07 244 ASN A C 1
ATOM 1876 O O . ASN A 1 244 ? 0.604 2.081 -1.112 1.00 29.62 244 ASN A O 1
ATOM 1881 N N . ASP A 1 245 ? -0.901 0.930 -2.251 1.00 26.07 245 ASP A N 1
ATOM 1882 C CA . ASP A 1 245 ? -1.956 1.275 -1.285 1.00 24.24 245 ASP A CA 1
ATOM 1883 C C . ASP A 1 245 ? -1.799 0.453 -0.029 1.00 29.40 245 ASP A C 1
ATOM 1884 O O . ASP A 1 245 ? -2.174 -0.719 0.001 1.00 33.83 245 ASP A O 1
ATOM 1889 N N . VAL A 1 246 ? -1.248 1.082 1.007 1.00 24.78 246 VAL A N 1
ATOM 1890 C CA . VAL A 1 246 ? -0.996 0.413 2.274 1.00 22.96 246 VAL A CA 1
ATOM 1891 C C . VAL A 1 246 ? -1.915 0.871 3.408 1.00 26.28 246 VAL A C 1
ATOM 1892 O O . VAL A 1 246 ? -1.618 0.622 4.571 1.00 25.77 246 VAL A O 1
ATOM 1896 N N . LEU A 1 247 ? -3.042 1.513 3.080 1.00 25.51 247 LEU A N 1
ATOM 1897 C CA . LEU A 1 247 ? -3.917 2.042 4.131 1.00 24.19 247 LEU A CA 1
ATOM 1898 C C . LEU A 1 247 ? -4.333 0.957 5.142 1.00 21.16 247 LEU A C 1
ATOM 1899 O O . LEU A 1 247 ? -4.242 1.170 6.346 1.00 24.22 247 LEU A O 1
ATOM 1904 N N . ASP A 1 248 ? -4.799 -0.196 4.648 1.00 26.59 248 ASP A N 1
ATOM 1905 C CA . ASP A 1 248 ? -5.255 -1.255 5.542 1.00 26.12 248 ASP A CA 1
ATOM 1906 C C . ASP A 1 248 ? -4.094 -1.747 6.416 1.00 22.81 248 ASP A C 1
ATOM 1907 O O . ASP A 1 248 ? -4.270 -1.985 7.618 1.00 26.81 248 ASP A O 1
ATOM 1912 N N . GLU A 1 249 ? -2.916 -1.929 5.812 1.00 22.39 249 GLU A N 1
ATOM 1913 C CA . GLU A 1 249 ? -1.739 -2.356 6.591 1.00 21.85 249 GLU A CA 1
ATOM 1914 C C . GLU A 1 249 ? -1.355 -1.313 7.626 1.00 24.61 249 GLU A C 1
ATOM 1915 O O . GLU A 1 249 ? -0.953 -1.647 8.748 1.00 26.29 249 GLU A O 1
ATOM 1921 N N . ALA A 1 250 ? -1.490 -0.050 7.255 1.00 21.04 250 ALA A N 1
ATOM 1922 C CA . ALA A 1 250 ? -1.129 1.015 8.188 1.00 22.52 250 ALA A CA 1
ATOM 1923 C C . ALA A 1 250 ? -2.131 1.062 9.338 1.00 23.30 250 ALA A C 1
ATOM 1924 O O . ALA A 1 250 ? -1.737 1.300 10.478 1.00 25.49 250 ALA A O 1
ATOM 1926 N N . GLU A 1 251 ? -3.429 0.890 9.042 1.00 22.62 251 GLU A N 1
ATOM 1927 C CA . GLU A 1 251 ? -4.414 0.865 10.106 1.00 24.02 251 GLU A CA 1
ATOM 1928 C C . GLU A 1 251 ? -4.152 -0.311 11.053 1.00 22.27 251 GLU A C 1
ATOM 1929 O O . GLU A 1 251 ? -4.257 -0.165 12.258 1.00 25.55 251 GLU A O 1
ATOM 1935 N N . GLU A 1 252 ? -3.779 -1.457 10.483 1.00 21.61 252 GLU A N 1
ATOM 1936 C CA . GLU A 1 252 ? -3.471 -2.634 11.274 1.00 24.71 252 GLU A CA 1
ATOM 1937 C C . GLU A 1 252 ? -2.260 -2.334 12.172 1.00 22.51 252 GLU A C 1
ATOM 1938 O O . GLU A 1 252 ? -2.259 -2.687 13.345 1.00 22.77 252 GLU A O 1
ATOM 1944 N N . ILE A 1 253 ? -1.249 -1.659 11.626 1.00 21.09 253 ILE A N 1
ATOM 1945 C CA . ILE A 1 253 ? -0.066 -1.339 12.435 1.00 24.55 253 ILE A CA 1
ATOM 1946 C C . ILE A 1 253 ? -0.432 -0.409 13.595 1.00 24.21 253 ILE A C 1
ATOM 1947 O O . ILE A 1 253 ? 0.004 -0.586 14.720 1.00 22.68 253 ILE A O 1
ATOM 1952 N N . LEU A 1 254 ? -1.265 0.589 13.330 1.00 21.71 254 LEU A N 1
ATOM 1953 C CA . LEU A 1 254 ? -1.671 1.493 14.393 1.00 22.63 254 LEU A CA 1
ATOM 1954 C C . LEU A 1 254 ? -2.469 0.743 15.442 1.00 22.64 254 LEU A C 1
ATOM 1955 O O . LEU A 1 254 ? -2.279 0.965 16.632 1.00 21.56 254 LEU A O 1
ATOM 1960 N N . SER A 1 255 ? -3.332 -0.164 14.991 1.00 23.50 255 SER A N 1
ATOM 1961 C CA . SER A 1 255 ? -4.147 -0.964 15.901 1.00 19.70 255 SER A CA 1
ATOM 1962 C C . SER A 1 255 ? -3.246 -1.849 16.772 1.00 24.40 255 SER A C 1
ATOM 1963 O O . SER A 1 255 ? -3.454 -1.946 17.979 1.00 24.81 255 SER A O 1
ATOM 1966 N N . ASN A 1 256 ? -2.233 -2.458 16.157 1.00 25.71 256 ASN A N 1
ATOM 1967 C CA . ASN A 1 256 ? -1.321 -3.341 16.896 1.00 25.26 256 ASN A CA 1
ATOM 1968 C C . ASN A 1 256 ? -0.543 -2.533 17.952 1.00 23.48 256 ASN A C 1
ATOM 1969 O O . ASN A 1 256 ? -0.392 -2.978 19.094 1.00 27.05 256 ASN A O 1
ATOM 1974 N N . ASN A 1 257 ? -0.137 -1.309 17.612 1.00 20.60 257 ASN A N 1
ATOM 1975 C CA . ASN A 1 257 ? 0.605 -0.498 18.565 1.00 19.77 257 ASN A CA 1
ATOM 1976 C C . ASN A 1 257 ? -0.273 -0.021 19.719 1.00 23.99 257 ASN A C 1
ATOM 1977 O O . ASN A 1 257 ? 0.181 0.077 20.855 1.00 25.94 257 ASN A O 1
ATOM 1982 N N . ILE A 1 258 ? -1.545 0.255 19.436 1.00 24.17 258 ILE A N 1
ATOM 1983 C CA . ILE A 1 258 ? -2.501 0.559 20.487 1.00 23.33 258 ILE A CA 1
ATOM 1984 C C . ILE A 1 258 ? -2.753 -0.662 21.390 1.00 25.80 258 ILE A C 1
ATOM 1985 O O . ILE A 1 258 ? -2.835 -0.536 22.610 1.00 26.02 258 ILE A O 1
ATOM 1990 N N . ASN A 1 259 ? -2.820 -1.849 20.794 1.00 24.68 259 ASN A N 1
ATOM 1991 C CA . ASN A 1 259 ? -3.149 -3.060 21.547 1.00 29.20 259 ASN A CA 1
ATOM 1992 C C . ASN A 1 259 ? -1.996 -3.450 22.496 1.00 25.05 259 ASN A C 1
ATOM 1993 O O . ASN A 1 259 ? -2.214 -4.239 23.415 1.00 29.56 259 ASN A O 1
ATOM 1998 N N . LEU A 1 260 ? -0.825 -2.846 22.290 1.00 24.79 260 LEU A N 1
ATOM 1999 C CA . LEU A 1 260 ? 0.362 -3.058 23.150 1.00 27.81 260 LEU A CA 1
ATOM 2000 C C . LEU A 1 260 ? 0.285 -2.313 24.456 1.00 22.95 260 LEU A C 1
ATOM 2001 O O . LEU A 1 260 ? 1.008 -2.633 25.396 1.00 24.44 260 LEU A O 1
ATOM 2006 N N . ILE A 1 261 ? -0.612 -1.335 24.521 1.00 20.95 261 ILE A N 1
ATOM 2007 C CA . ILE A 1 261 ? -0.732 -0.500 25.708 1.00 22.13 261 ILE A CA 1
ATOM 2008 C C . ILE A 1 261 ? -1.520 -1.270 26.730 1.00 23.88 261 ILE A C 1
ATOM 2009 O O . ILE A 1 261 ? -2.533 -1.889 26.421 1.00 26.47 261 ILE A O 1
ATOM 2014 N N . TYR A 1 262 ? -0.994 -1.332 27.940 1.00 20.16 262 TYR A N 1
ATOM 2015 C CA . TYR A 1 262 ? -1.585 -2.200 28.950 1.00 23.63 262 TYR A CA 1
ATOM 2016 C C . TYR A 1 262 ? -1.815 -1.369 30.198 1.00 24.39 262 TYR A C 1
ATOM 2017 O O . TYR A 1 262 ? -0.880 -0.818 30.739 1.00 21.69 262 TYR A O 1
ATOM 2026 N N . SER A 1 263 ? -3.044 -1.347 30.698 1.00 23.88 263 SER A N 1
ATOM 2027 C CA . SER A 1 263 ? -3.375 -0.508 31.849 1.00 20.04 263 SER A CA 1
ATOM 2028 C C . SER A 1 263 ? -3.935 -1.419 32.958 1.00 23.09 263 SER A C 1
ATOM 2029 O O . SER A 1 263 ? -4.658 -2.375 32.676 1.00 21.05 263 SER A O 1
ATOM 2032 N N . PHE A 1 264 ? -3.542 -1.170 34.210 1.00 20.68 264 PHE A N 1
ATOM 2033 C CA . PHE A 1 264 ? -4.013 -2.020 35.322 1.00 21.82 264 PHE A CA 1
ATOM 2034 C C . PHE A 1 264 ? -3.962 -1.228 36.602 1.00 21.90 264 PHE A C 1
ATOM 2035 O O . PHE A 1 264 ? -3.165 -0.313 36.698 1.00 25.24 264 PHE A O 1
ATOM 2043 N N . VAL A 1 265 ? -4.785 -1.605 37.581 1.00 24.55 265 VAL A N 1
ATOM 2044 C CA . VAL A 1 265 ? -4.703 -0.986 38.903 1.00 23.51 265 VAL A CA 1
ATOM 2045 C C . VAL A 1 265 ? -4.014 -1.903 39.922 1.00 27.06 265 VAL A C 1
ATOM 2046 O O . VAL A 1 265 ? -4.425 -3.043 40.110 1.00 31.75 265 VAL A O 1
ATOM 2050 N N . GLU A 1 266 ? -2.932 -1.413 40.532 1.00 26.72 266 GLU A N 1
ATOM 2051 C CA . GLU A 1 266 ? -2.253 -2.105 41.618 1.00 27.62 266 GLU A CA 1
ATOM 2052 C C . GLU A 1 266 ? -2.994 -1.825 42.909 1.00 32.67 266 GLU A C 1
ATOM 2053 O O . GLU A 1 266 ?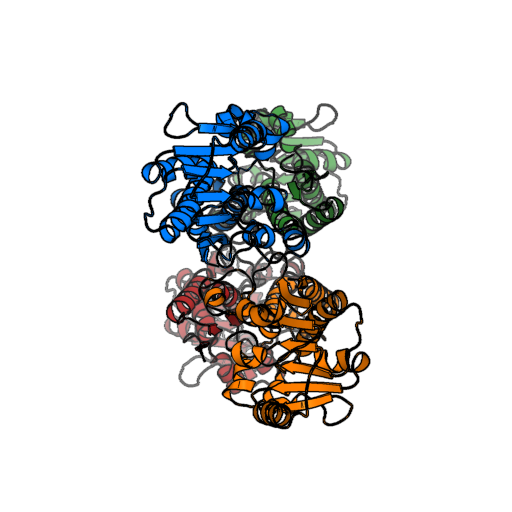 -3.116 -0.672 43.303 1.00 32.72 266 GLU A O 1
ATOM 2059 N N . GLU A 1 267 ? -3.462 -2.860 43.589 1.00 31.20 267 GLU A N 1
ATOM 2060 C CA . GLU A 1 267 ? -4.101 -2.634 44.885 1.00 33.58 267 GLU A CA 1
ATOM 2061 C C . GLU A 1 267 ? -3.092 -2.642 46.027 1.00 42.77 267 GLU A C 1
ATOM 2062 O O . GLU A 1 267 ? -2.260 -3.538 46.117 1.00 47.03 267 GLU A O 1
ATOM 2068 N N . LEU A 1 268 ? -3.156 -1.625 46.884 1.00 42.61 268 LEU A N 1
ATOM 2069 C CA . LEU A 1 268 ? -2.273 -1.532 48.043 1.00 39.07 268 LEU A CA 1
ATOM 2070 C C . LEU A 1 268 ? -2.982 -2.089 49.273 1.00 56.13 268 LEU A C 1
ATOM 2071 O O . LEU A 1 268 ? -2.600 -3.131 49.796 1.00 67.13 268 LEU A O 1
ATOM 2077 N N . GLY B 1 9 ? 43.140 -16.497 4.951 1.00 63.53 9 GLY B N 1
ATOM 2078 C CA . GLY B 1 9 ? 41.774 -16.953 5.124 1.00 57.55 9 GLY B CA 1
ATOM 2079 C C . GLY B 1 9 ? 41.008 -17.080 3.816 1.00 62.53 9 GLY B C 1
ATOM 2080 O O . GLY B 1 9 ? 41.512 -17.643 2.836 1.00 63.63 9 GLY B O 1
ATOM 2081 N N . ILE B 1 10 ? 39.789 -16.540 3.802 1.00 65.95 10 ILE B N 1
ATOM 2082 C CA . ILE B 1 10 ? 38.871 -16.705 2.674 1.00 58.69 10 ILE B CA 1
ATOM 2083 C C . ILE B 1 10 ? 39.431 -15.995 1.425 1.00 63.12 10 ILE B C 1
ATOM 2084 O O . ILE B 1 10 ? 39.431 -16.570 0.331 1.00 66.00 10 ILE B O 1
ATOM 2089 N N . THR B 1 11 ? 39.952 -14.780 1.603 1.00 61.17 11 THR B N 1
ATOM 2090 C CA . THR B 1 11 ? 40.651 -14.057 0.535 1.00 61.02 11 THR B CA 1
ATOM 2091 C C . THR B 1 11 ? 41.513 -12.923 1.107 1.00 57.78 11 THR B C 1
ATOM 2092 O O . THR B 1 11 ? 41.184 -12.357 2.147 1.00 49.69 11 THR B O 1
ATOM 2096 N N . GLU B 1 12 ? 42.629 -12.629 0.432 1.00 59.73 12 GLU B N 1
ATOM 2097 C CA . GLU B 1 12 ? 43.591 -11.576 0.833 1.00 59.28 12 GLU B CA 1
ATOM 2098 C C . GLU B 1 12 ? 43.033 -10.237 1.327 1.00 48.90 12 GLU B C 1
ATOM 2099 O O . GLU B 1 12 ? 43.474 -9.731 2.355 1.00 45.35 12 GLU B O 1
ATOM 2105 N N . MET B 1 13 ? 42.102 -9.641 0.586 1.00 48.13 13 MET B N 1
ATOM 2106 C CA . MET B 1 13 ? 41.599 -8.322 0.978 1.00 49.10 13 MET B CA 1
ATOM 2107 C C . MET B 1 13 ? 40.735 -8.354 2.232 1.00 43.25 13 MET B C 1
ATOM 2108 O O . MET B 1 13 ? 40.553 -7.330 2.888 1.00 42.49 13 MET B O 1
ATOM 2113 N N . VAL B 1 14 ? 40.203 -9.523 2.560 1.00 39.74 14 VAL B N 1
ATOM 2114 C CA . VAL B 1 14 ? 39.305 -9.628 3.706 1.00 36.69 14 VAL B CA 1
ATOM 2115 C C . VAL B 1 14 ? 40.046 -10.100 4.955 1.00 34.74 14 VAL B C 1
ATOM 2116 O O . VAL B 1 14 ? 40.804 -11.075 4.906 1.00 38.25 14 VAL B O 1
ATOM 2120 N N . LYS B 1 15 ? 39.888 -9.355 6.039 1.00 32.86 15 LYS B N 1
ATOM 2121 C CA . LYS B 1 15 ? 40.516 -9.673 7.301 1.00 31.26 15 LYS B CA 1
ATOM 2122 C C . LYS B 1 15 ? 39.481 -10.133 8.319 1.00 28.65 15 LYS B C 1
ATOM 2123 O O . LYS B 1 15 ? 38.273 -9.820 8.219 1.00 27.86 15 LYS B O 1
ATOM 2129 N N . THR B 1 16 ? 39.961 -10.865 9.315 1.00 27.63 16 THR B N 1
ATOM 2130 C CA . THR B 1 16 ? 39.139 -11.179 10.473 1.00 25.45 16 THR B CA 1
ATOM 2131 C C . THR B 1 16 ? 39.709 -10.489 11.707 1.00 24.93 16 THR B C 1
ATOM 2132 O O . THR B 1 16 ? 40.908 -10.607 11.976 1.00 26.13 16 THR B O 1
ATOM 2136 N N . ILE B 1 17 ? 38.864 -9.751 12.417 1.00 23.46 17 ILE B N 1
ATOM 2137 C CA . ILE B 1 17 ? 39.260 -8.997 13.602 1.00 23.11 17 ILE B CA 1
ATOM 2138 C C . ILE B 1 17 ? 38.350 -9.366 14.783 1.00 21.16 17 ILE B C 1
ATOM 2139 O O . ILE B 1 17 ? 37.150 -9.281 14.690 1.00 22.03 17 ILE B O 1
ATOM 2144 N N . ASP B 1 18 ? 38.954 -9.820 15.872 1.00 24.42 18 ASP B N 1
ATOM 2145 C CA . ASP B 1 18 ? 38.277 -9.973 17.147 1.00 23.90 18 ASP B CA 1
ATOM 2146 C C . ASP B 1 18 ? 38.443 -8.694 17.959 1.00 22.12 18 ASP B C 1
ATOM 2147 O O . ASP B 1 18 ? 39.544 -8.102 17.972 1.00 23.53 18 ASP B O 1
ATOM 2152 N N . THR B 1 19 ? 37.396 -8.312 18.681 1.00 21.12 19 THR B N 1
ATOM 2153 C CA . THR B 1 19 ? 37.526 -7.190 19.602 1.00 22.37 19 THR B CA 1
ATOM 2154 C C . THR B 1 19 ? 38.515 -7.601 20.689 1.00 25.23 19 THR B C 1
ATOM 2155 O O . THR B 1 19 ? 38.623 -8.784 20.998 1.00 24.96 19 THR B O 1
ATOM 2159 N N . LYS B 1 20 ? 39.222 -6.639 21.276 1.00 24.27 20 LYS B N 1
ATOM 2160 C CA . LYS B 1 20 ? 40.028 -6.946 22.445 1.00 23.59 20 LYS B CA 1
ATOM 2161 C C . LYS B 1 20 ? 39.096 -7.147 23.658 1.00 22.81 20 LYS B C 1
ATOM 2162 O O . LYS B 1 20 ? 39.366 -7.945 24.562 1.00 27.01 20 LYS B O 1
ATOM 2168 N N . THR B 1 21 ? 38.016 -6.382 23.693 1.00 21.76 21 THR B N 1
ATOM 2169 C CA . THR B 1 21 ? 37.024 -6.517 24.758 1.00 22.20 21 THR B CA 1
ATOM 2170 C C . THR B 1 21 ? 36.437 -7.927 24.712 1.00 22.32 21 THR B C 1
ATOM 2171 O O . THR B 1 21 ? 35.975 -8.392 23.648 1.00 20.85 21 THR B O 1
ATOM 2175 N N . ARG B 1 22 ? 36.461 -8.591 25.871 1.00 19.84 22 ARG B N 1
ATOM 2176 C CA . ARG B 1 22 ? 35.935 -9.945 26.026 1.00 22.46 22 ARG B CA 1
ATOM 2177 C C . ARG B 1 22 ? 34.498 -9.884 26.550 1.00 21.01 22 ARG B C 1
ATOM 2178 O O . ARG B 1 22 ? 34.079 -8.849 27.089 1.00 20.28 22 ARG B O 1
ATOM 2186 N N . VAL B 1 23 ? 33.758 -10.989 26.443 1.00 21.53 23 VAL B N 1
ATOM 2187 C CA . VAL B 1 23 ? 32.403 -11.008 27.008 1.00 20.19 23 VAL B CA 1
ATOM 2188 C C . VAL B 1 23 ? 32.472 -10.627 28.496 1.00 19.95 23 VAL B C 1
ATOM 2189 O O . VAL B 1 23 ? 31.671 -9.804 28.989 1.00 21.77 23 VAL B O 1
ATOM 2193 N N . VAL B 1 24 ? 33.459 -11.163 29.203 1.00 21.89 24 VAL B N 1
ATOM 2194 C CA . VAL B 1 24 ? 33.553 -10.903 30.625 1.00 21.66 24 VAL B CA 1
ATOM 2195 C C . VAL B 1 24 ? 33.844 -9.431 30.905 1.00 20.81 24 VAL B C 1
ATOM 2196 O O . VAL B 1 24 ? 33.414 -8.908 31.933 1.00 24.02 24 VAL B O 1
ATOM 2200 N N . ASP B 1 25 ? 34.536 -8.756 29.989 1.00 23.37 25 ASP B N 1
ATOM 2201 C CA . ASP B 1 25 ? 34.808 -7.338 30.181 1.00 25.30 25 ASP B CA 1
ATOM 2202 C C . ASP B 1 25 ? 33.487 -6.568 30.111 1.00 29.24 25 ASP B C 1
ATOM 2203 O O . ASP B 1 25 ? 33.274 -5.638 30.876 1.00 21.42 25 ASP B O 1
ATOM 2208 N N . VAL B 1 26 ? 32.594 -6.967 29.219 1.00 20.09 26 VAL B N 1
ATOM 2209 C CA . VAL B 1 26 ? 31.319 -6.280 29.121 1.00 20.09 26 VAL B CA 1
ATOM 2210 C C . VAL B 1 26 ? 30.544 -6.481 30.445 1.00 22.78 26 VAL B C 1
ATOM 2211 O O . VAL B 1 26 ? 29.988 -5.519 31.001 1.00 23.46 26 VAL B O 1
ATOM 2215 N N . THR B 1 27 ? 30.537 -7.706 30.963 1.00 21.93 27 THR B N 1
ATOM 2216 C CA . THR B 1 27 ? 29.828 -7.962 32.232 1.00 20.69 27 THR B CA 1
ATOM 2217 C C . THR B 1 27 ? 30.436 -7.104 33.364 1.00 22.03 27 THR B C 1
ATOM 2218 O O . THR B 1 27 ? 29.658 -6.559 34.195 1.00 23.77 27 THR B O 1
ATOM 2222 N N . ASN B 1 28 ? 31.766 -6.953 33.392 1.00 24.39 28 ASN B N 1
ATOM 2223 C CA . ASN B 1 28 ? 32.450 -6.132 34.406 1.00 25.00 28 ASN B CA 1
ATOM 2224 C C . ASN B 1 28 ? 32.048 -4.650 34.279 1.00 29.18 28 ASN B C 1
ATOM 2225 O O . ASN B 1 28 ? 31.831 -3.953 35.283 1.00 21.18 28 ASN B O 1
ATOM 2230 N N . GLU B 1 29 ? 31.933 -4.166 33.051 1.00 26.10 29 GLU B N 1
ATOM 2231 C CA . GLU B 1 29 ? 31.570 -2.767 32.869 1.00 23.85 29 GLU B CA 1
ATOM 2232 C C . GLU B 1 29 ? 30.157 -2.496 33.359 1.00 22.21 29 GLU B C 1
ATOM 2233 O O . GLU B 1 29 ? 29.875 -1.415 33.866 1.00 24.43 29 GLU B O 1
ATOM 2239 N N . ILE B 1 30 ? 29.271 -3.456 33.143 1.00 19.43 30 ILE B N 1
ATOM 2240 C CA . ILE B 1 30 ? 27.878 -3.329 33.576 1.00 19.27 30 ILE B CA 1
ATOM 2241 C C . ILE B 1 30 ? 27.817 -3.391 35.105 1.00 22.21 30 ILE B C 1
ATOM 2242 O O . ILE B 1 30 ? 27.138 -2.572 35.724 1.00 24.01 30 ILE B O 1
ATOM 2247 N N . ALA B 1 31 ? 28.549 -4.325 35.722 1.00 18.60 31 ALA B N 1
ATOM 2248 C CA . ALA B 1 31 ? 28.633 -4.371 37.179 1.00 21.32 31 ALA B CA 1
ATOM 2249 C C . ALA B 1 31 ? 29.141 -3.052 37.760 1.00 23.34 31 ALA B C 1
ATOM 2250 O O . ALA B 1 31 ? 28.678 -2.619 38.810 1.00 25.24 31 ALA B O 1
ATOM 2252 N N . LYS B 1 32 ? 30.098 -2.419 37.080 1.00 23.70 32 LYS B N 1
ATOM 2253 C CA . LYS B 1 32 ? 30.657 -1.170 37.557 1.00 24.36 32 LYS B CA 1
ATOM 2254 C C . LYS B 1 32 ? 29.562 -0.068 37.601 1.00 28.21 32 LYS B C 1
ATOM 2255 O O . LYS B 1 32 ? 29.507 0.720 38.552 1.00 26.97 32 LYS B O 1
ATOM 2261 N N . LYS B 1 33 ? 28.701 -0.024 36.596 1.00 20.88 33 LYS B N 1
ATOM 2262 C CA . LYS B 1 33 ? 27.608 0.963 36.569 1.00 23.36 33 LYS B CA 1
ATOM 2263 C C . LYS B 1 33 ? 26.596 0.698 37.679 1.00 24.50 33 LYS B C 1
ATOM 2264 O O . LYS B 1 33 ? 26.080 1.616 38.323 1.00 24.50 33 LYS B O 1
ATOM 2270 N N . LYS B 1 34 ? 26.288 -0.568 37.873 1.00 20.77 34 LYS B N 1
ATOM 2271 C CA . LYS B 1 34 ? 25.350 -0.913 38.935 1.00 21.48 34 LYS B CA 1
ATOM 2272 C C . LYS B 1 34 ? 25.916 -0.531 40.280 1.00 23.84 34 LYS B C 1
ATOM 2273 O O . LYS B 1 34 ? 25.189 -0.024 41.142 1.00 22.73 34 LYS B O 1
ATOM 2279 N N . TYR B 1 35 ? 27.196 -0.822 40.495 1.00 19.87 35 TYR B N 1
ATOM 2280 C CA . TYR B 1 35 ? 27.792 -0.539 41.786 1.00 23.88 35 TYR B CA 1
ATOM 2281 C C . TYR B 1 35 ? 27.928 0.975 41.990 1.00 24.46 35 TYR B C 1
ATOM 2282 O O . TYR B 1 35 ? 27.762 1.455 43.095 1.00 22.83 35 TYR B O 1
ATOM 2291 N N . GLN B 1 36 ? 28.213 1.732 40.933 1.00 24.33 36 GLN B N 1
ATOM 2292 C CA . GLN B 1 36 ? 28.297 3.181 41.105 1.00 24.26 36 GLN B CA 1
ATOM 2293 C C . GLN B 1 36 ? 26.932 3.722 41.575 1.00 25.20 36 GLN B C 1
ATOM 2294 O O . GLN B 1 36 ? 26.883 4.643 42.368 1.00 26.71 36 GLN B O 1
ATOM 2300 N N . ALA B 1 37 ? 25.825 3.122 41.127 1.00 24.79 37 ALA B N 1
ATOM 2301 C CA . ALA B 1 37 ? 24.524 3.564 41.613 1.00 22.07 37 ALA B CA 1
ATOM 2302 C C . ALA B 1 37 ? 24.388 3.260 43.097 1.00 22.33 37 ALA B C 1
ATOM 2303 O O . ALA B 1 37 ? 23.858 4.084 43.845 1.00 23.09 37 ALA B O 1
ATOM 2305 N N . ILE B 1 38 ? 24.842 2.069 43.520 1.00 22.36 38 ILE B N 1
ATOM 2306 C CA . ILE B 1 38 ? 24.782 1.713 44.940 1.00 21.65 38 ILE B CA 1
ATOM 2307 C C . ILE B 1 38 ? 25.609 2.700 45.745 1.00 27.30 38 ILE B C 1
ATOM 2308 O O . ILE B 1 38 ? 25.166 3.214 46.783 1.00 29.10 38 ILE B O 1
ATOM 2313 N N . ARG B 1 39 ? 26.807 2.976 45.256 1.00 25.07 39 ARG B N 1
ATOM 2314 C CA . ARG B 1 39 ? 27.713 3.905 45.935 1.00 26.87 39 ARG B CA 1
ATOM 2315 C C . ARG B 1 39 ? 27.124 5.326 46.068 1.00 26.52 39 ARG B C 1
ATOM 2316 O O . ARG B 1 39 ? 27.292 5.983 47.094 1.00 30.52 39 ARG B O 1
ATOM 2324 N N . ASP B 1 40 ? 26.453 5.807 45.016 1.00 27.38 40 ASP B N 1
ATOM 2325 C CA . ASP B 1 40 ? 25.850 7.138 45.078 1.00 28.13 40 ASP B CA 1
ATOM 2326 C C . ASP B 1 40 ? 24.728 7.165 46.127 1.00 32.86 40 ASP B C 1
ATOM 2327 O O . ASP B 1 40 ? 24.538 8.173 46.825 1.00 38.08 40 ASP B O 1
ATOM 2332 N N . PHE B 1 41 ? 23.981 6.063 46.243 1.00 28.69 41 PHE B N 1
ATOM 2333 C CA . PHE B 1 41 ? 22.910 5.930 47.241 1.00 25.34 41 PHE B CA 1
ATOM 2334 C C . PHE B 1 41 ? 23.440 5.848 48.677 1.00 38.93 41 PHE B C 1
ATOM 2335 O O . PHE B 1 41 ? 22.897 6.498 49.582 1.00 34.12 41 PHE B O 1
ATOM 2343 N N . LEU B 1 42 ? 24.506 5.066 48.875 1.00 26.00 42 LEU B N 1
ATOM 2344 C CA . LEU B 1 42 ? 25.029 4.836 50.233 1.00 30.27 42 LEU B CA 1
ATOM 2345 C C . LEU B 1 42 ? 25.839 6.006 50.738 1.00 30.22 42 LEU B C 1
ATOM 2346 O O . LEU B 1 42 ? 25.918 6.238 51.955 1.00 29.76 42 LEU B O 1
ATOM 2351 N N . GLU B 1 43 ? 26.418 6.758 49.807 1.00 34.67 43 GLU B N 1
ATOM 2352 C CA . GLU B 1 43 ? 27.261 7.905 50.153 1.00 35.77 43 GLU B CA 1
ATOM 2353 C C . GLU B 1 43 ? 28.379 7.526 51.117 1.00 39.61 43 GLU B C 1
ATOM 2354 O O . GLU B 1 43 ? 28.771 8.330 51.969 1.00 36.99 43 GLU B O 1
ATOM 2360 N N . GLY B 1 44 ? 28.904 6.317 50.987 1.00 34.77 44 GLY B N 1
ATOM 2361 C CA . GLY B 1 44 ? 30.025 5.931 51.812 1.00 34.94 44 GLY B CA 1
ATOM 2362 C C . GLY B 1 44 ? 29.684 5.622 53.262 1.00 35.06 44 GLY B C 1
ATOM 2363 O O . GLY B 1 44 ? 30.585 5.514 54.083 1.00 35.55 44 GLY B O 1
ATOM 2364 N N . GLU B 1 45 ? 28.398 5.445 53.575 1.00 34.52 45 GLU B N 1
ATOM 2365 C CA . GLU B 1 45 ? 28.035 5.081 54.938 1.00 34.75 45 GLU B CA 1
ATOM 2366 C C . GLU B 1 45 ? 28.817 3.833 55.353 1.00 34.48 45 GLU B C 1
ATOM 2367 O O . GLU B 1 45 ? 29.017 2.928 54.545 1.00 36.75 45 GLU B O 1
ATOM 2373 N N . GLU B 1 46 ? 29.258 3.783 56.609 1.00 37.26 46 GLU B N 1
ATOM 2374 C CA . GLU B 1 46 ? 30.045 2.640 57.062 1.00 38.14 46 GLU B CA 1
ATOM 2375 C C . GLU B 1 46 ? 29.193 1.641 57.848 1.00 43.01 46 GLU B C 1
ATOM 2376 O O . GLU B 1 46 ? 28.297 2.015 58.599 1.00 39.12 46 GLU B O 1
ATOM 2382 N N . PHE B 1 47 ? 29.509 0.361 57.685 1.00 39.18 47 PHE B N 1
ATOM 2383 C CA . PHE B 1 47 ? 28.694 -0.710 58.237 1.00 36.45 47 PHE B CA 1
ATOM 2384 C C . PHE B 1 47 ? 29.574 -1.702 58.990 1.00 37.19 47 PHE B C 1
ATOM 2385 O O . PHE B 1 47 ? 30.732 -1.911 58.628 1.00 42.42 47 PHE B O 1
ATOM 2393 N N . LYS B 1 48 ? 29.036 -2.290 60.052 1.00 35.30 48 LYS B N 1
ATOM 2394 C CA . LYS B 1 48 ? 29.773 -3.304 60.806 1.00 38.38 48 LYS B CA 1
ATOM 2395 C C . LYS B 1 48 ? 29.734 -4.620 60.043 1.00 34.36 48 LYS B C 1
ATOM 2396 O O . LYS B 1 48 ? 30.724 -5.337 59.961 1.00 40.25 48 LYS B O 1
ATOM 2402 N N . GLU B 1 49 ? 28.582 -4.911 59.451 1.00 32.39 49 GLU B N 1
ATOM 2403 C CA . GLU B 1 49 ? 28.355 -6.223 58.873 1.00 33.29 49 GLU B CA 1
ATOM 2404 C C . GLU B 1 49 ? 27.405 -6.160 57.684 1.00 33.77 49 GLU B C 1
ATOM 2405 O O . GLU B 1 49 ? 26.237 -5.790 57.817 1.00 31.42 49 GLU B O 1
ATOM 2411 N N . VAL B 1 50 ? 27.924 -6.543 56.525 1.00 28.61 50 VAL B N 1
ATOM 2412 C CA . VAL B 1 50 ? 27.178 -6.481 55.297 1.00 26.96 50 VAL B CA 1
ATOM 2413 C C . VAL B 1 50 ? 26.859 -7.897 54.861 1.00 26.68 50 VAL B C 1
ATOM 2414 O O . VAL B 1 50 ? 27.714 -8.783 54.939 1.00 26.91 50 VAL B O 1
ATOM 2418 N N . VAL B 1 51 ? 25.624 -8.126 54.453 1.00 26.57 51 VAL B N 1
ATOM 2419 C CA . VAL B 1 51 ? 25.266 -9.408 53.872 1.00 25.41 51 VAL B CA 1
ATOM 2420 C C . VAL B 1 51 ? 24.730 -9.139 52.488 1.00 28.33 51 VAL B C 1
ATOM 2421 O O . VAL B 1 51 ? 23.820 -8.322 52.312 1.00 23.80 51 VAL B O 1
ATOM 2425 N N . ILE B 1 52 ? 25.333 -9.795 51.498 1.00 24.26 52 ILE B N 1
ATOM 2426 C CA . ILE B 1 52 ? 24.875 -9.696 50.119 1.00 22.33 52 ILE B CA 1
ATOM 2427 C C . ILE B 1 52 ? 24.340 -11.054 49.708 1.00 23.67 52 ILE B C 1
ATOM 2428 O O . ILE B 1 52 ? 25.037 -12.055 49.894 1.00 24.47 52 ILE B O 1
ATOM 2433 N N . PHE B 1 53 ? 23.108 -11.109 49.204 1.00 21.22 53 PHE B N 1
ATOM 2434 C CA . PHE B 1 53 ? 22.534 -12.381 48.687 1.00 21.08 53 PHE B CA 1
ATOM 2435 C C . PHE B 1 53 ? 22.624 -12.433 47.182 1.00 26.88 53 PHE B C 1
ATOM 2436 O O . PHE B 1 53 ? 22.121 -11.529 46.518 1.00 23.48 53 PHE B O 1
ATOM 2444 N N . GLY B 1 54 ? 23.246 -13.483 46.644 1.00 21.55 54 GLY B N 1
ATOM 2445 C CA . GLY B 1 54 ? 23.289 -13.681 45.191 1.00 23.62 54 GLY B CA 1
ATOM 2446 C C . GLY B 1 54 ? 24.634 -13.374 44.577 1.00 25.83 54 GLY B C 1
ATOM 2447 O O . GLY B 1 54 ? 24.995 -12.215 44.354 1.00 24.96 54 GLY B O 1
ATOM 2448 N N . VAL B 1 55 ? 25.407 -14.426 44.295 1.00 21.70 55 VAL B N 1
ATOM 2449 C CA . VAL B 1 55 ? 26.722 -14.237 43.704 1.00 22.24 55 VAL B CA 1
ATOM 2450 C C . VAL B 1 55 ? 26.634 -13.895 42.210 1.00 19.98 55 VAL B C 1
ATOM 2451 O O . VAL B 1 55 ? 27.300 -12.962 41.722 1.00 22.52 55 VAL B O 1
ATOM 2455 N N . TYR B 1 56 ? 25.843 -14.648 41.459 1.00 20.04 56 TYR B N 1
ATOM 2456 C CA . TYR B 1 56 ? 25.786 -14.433 39.993 1.00 22.26 56 TYR B CA 1
ATOM 2457 C C . TYR B 1 56 ? 24.934 -13.188 39.750 1.00 21.39 56 TYR B C 1
ATOM 2458 O O . TYR B 1 56 ? 23.861 -13.093 40.310 1.00 23.60 56 TYR B O 1
ATOM 2467 N N . LEU B 1 57 ? 25.355 -12.227 38.915 1.00 20.71 57 LEU B N 1
ATOM 2468 C CA . LEU B 1 57 ? 26.619 -12.235 38.207 1.00 22.45 57 LEU B CA 1
ATOM 2469 C C . LEU B 1 57 ? 27.535 -11.115 38.747 1.00 28.44 57 LEU B C 1
ATOM 2470 O O . LEU B 1 57 ? 28.657 -10.982 38.291 1.00 32.81 57 LEU B O 1
ATOM 2475 N N . TRP B 1 58 ? 27.088 -10.313 39.728 1.00 21.93 58 TRP B N 1
ATOM 2476 C CA . TRP B 1 58 ? 27.945 -9.192 40.192 1.00 19.31 58 TRP B CA 1
ATOM 2477 C C . TRP B 1 58 ? 28.053 -9.109 41.709 1.00 21.55 58 TRP B C 1
ATOM 2478 O O . TRP B 1 58 ? 28.516 -8.099 42.251 1.00 22.65 58 TRP B O 1
ATOM 2489 N N . GLY B 1 59 ? 27.710 -10.203 42.389 1.00 21.84 59 GLY B N 1
ATOM 2490 C CA . GLY B 1 59 ? 27.719 -10.233 43.850 1.00 22.21 59 GLY B CA 1
ATOM 2491 C C . GLY B 1 59 ? 29.120 -10.174 44.432 1.00 27.57 59 GLY B C 1
ATOM 2492 O O . GLY B 1 59 ? 29.339 -9.515 45.462 1.00 23.87 59 GLY B O 1
ATOM 2493 N N . ASN B 1 60 ? 30.070 -10.879 43.809 1.00 23.08 60 ASN B N 1
ATOM 2494 C CA . ASN B 1 60 ? 31.458 -10.830 44.251 1.00 26.56 60 ASN B CA 1
ATOM 2495 C C . ASN B 1 60 ? 32.034 -9.430 44.010 1.00 29.62 60 ASN B C 1
ATOM 2496 O O . ASN B 1 60 ? 32.680 -8.889 44.896 1.00 29.56 60 ASN B O 1
ATOM 2501 N N . TYR B 1 61 ? 31.745 -8.810 42.857 1.00 25.41 61 TYR B N 1
ATOM 2502 C CA . TYR B 1 61 ? 32.248 -7.456 42.621 1.00 25.76 61 TYR B CA 1
ATOM 2503 C C . TYR B 1 61 ? 31.732 -6.515 43.717 1.00 26.07 61 TYR B C 1
ATOM 2504 O O . TYR B 1 61 ? 32.495 -5.726 44.240 1.00 29.57 61 TYR B O 1
ATOM 2513 N N . THR B 1 62 ? 30.437 -6.601 44.030 1.00 28.11 62 THR B N 1
ATOM 2514 C CA . THR B 1 62 ? 29.819 -5.800 45.089 1.00 23.10 62 THR B CA 1
ATOM 2515 C C . THR B 1 62 ? 30.505 -6.048 46.428 1.00 29.91 62 THR B C 1
ATOM 2516 O O . THR B 1 62 ? 30.845 -5.102 47.149 1.00 27.42 62 THR B O 1
ATOM 2520 N N . ALA B 1 63 ? 30.715 -7.320 46.754 1.00 26.44 63 ALA B N 1
ATOM 2521 C CA . ALA B 1 63 ? 31.327 -7.665 48.030 1.00 26.71 63 ALA B CA 1
ATOM 2522 C C . ALA B 1 63 ? 32.765 -7.132 48.117 1.00 27.95 63 ALA B C 1
ATOM 2523 O O . ALA B 1 63 ? 33.150 -6.572 49.129 1.00 30.67 63 ALA B O 1
ATOM 2525 N N . GLN B 1 64 ? 33.551 -7.272 47.047 1.00 28.04 64 GLN B N 1
ATOM 2526 C CA . GLN B 1 64 ? 34.913 -6.766 47.058 1.00 30.77 64 GLN B CA 1
ATOM 2527 C C . GLN B 1 64 ? 34.911 -5.254 47.299 1.00 34.31 64 GLN B C 1
ATOM 2528 O O . GLN B 1 64 ? 35.737 -4.750 48.065 1.00 35.43 64 GLN B O 1
ATOM 2534 N N . MET B 1 65 ? 34.001 -4.535 46.647 1.00 31.11 65 MET B N 1
ATOM 2535 C CA . MET B 1 65 ? 33.959 -3.084 46.778 1.00 33.59 65 MET B CA 1
ATOM 2536 C C . MET B 1 65 ? 33.509 -2.633 48.164 1.00 35.92 65 MET B C 1
ATOM 2537 O O . MET B 1 65 ? 34.118 -1.741 48.752 1.00 34.40 65 MET B O 1
ATOM 2542 N N . LEU B 1 66 ? 32.473 -3.272 48.697 1.00 32.82 66 LEU B N 1
ATOM 2543 C CA . LEU B 1 66 ? 31.930 -2.848 49.990 1.00 33.85 66 LEU B CA 1
ATOM 2544 C C . LEU B 1 66 ? 32.843 -3.204 51.168 1.00 37.87 66 LEU B C 1
ATOM 2545 O O . LEU B 1 66 ? 32.705 -2.655 52.264 1.00 33.92 66 LEU B O 1
ATOM 2550 N N . SER B 1 67 ? 33.775 -4.125 50.950 1.00 35.68 67 SER B N 1
ATOM 2551 C CA . SER B 1 67 ? 34.614 -4.589 52.051 1.00 37.72 67 SER B CA 1
ATOM 2552 C C . SER B 1 67 ? 35.500 -3.463 52.608 1.00 45.87 67 SER B C 1
ATOM 2553 O O . SER B 1 67 ? 36.017 -3.555 53.723 1.00 49.80 67 SER B O 1
ATOM 2556 N N . LYS B 1 68 ? 35.731 -2.416 51.827 1.00 47.70 68 LYS B N 1
ATOM 2557 C CA . LYS B 1 68 ? 36.430 -1.260 52.389 1.00 49.51 68 LYS B CA 1
ATOM 2558 C C . LYS B 1 68 ? 35.514 -0.380 53.266 1.00 48.66 68 LYS B C 1
ATOM 2559 O O . LYS B 1 68 ? 35.995 0.439 54.044 1.00 54.95 68 LYS B O 1
ATOM 2565 N N . TYR B 1 69 ? 34.200 -0.532 53.127 1.00 54.01 69 TYR B N 1
ATOM 2566 C CA . TYR B 1 69 ? 33.253 0.262 53.914 1.00 54.83 69 TYR B CA 1
ATOM 2567 C C . TYR B 1 69 ? 32.660 -0.547 55.054 1.00 52.67 69 TYR B C 1
ATOM 2568 O O . TYR B 1 69 ? 31.742 -0.086 55.736 1.00 58.17 69 TYR B O 1
ATOM 2577 N N . ALA B 1 70 ? 33.173 -1.754 55.253 1.00 44.43 70 ALA B N 1
ATOM 2578 C CA . ALA B 1 70 ? 32.553 -2.673 56.188 1.00 44.29 70 ALA B CA 1
ATOM 2579 C C . ALA B 1 70 ? 33.595 -3.438 56.965 1.00 40.84 70 ALA B C 1
ATOM 2580 O O . ALA B 1 70 ? 34.649 -3.785 56.425 1.00 42.63 70 ALA B O 1
ATOM 2582 N N . ASP B 1 71 ? 33.314 -3.691 58.240 1.00 36.82 71 ASP B N 1
ATOM 2583 C CA . ASP B 1 71 ? 34.238 -4.483 59.028 1.00 39.24 71 ASP B CA 1
ATOM 2584 C C . ASP B 1 71 ? 34.170 -5.921 58.542 1.00 43.02 71 ASP B C 1
ATOM 2585 O O . ASP B 1 71 ? 35.162 -6.640 58.535 1.00 46.83 71 ASP B O 1
ATOM 2590 N N . LYS B 1 72 ? 32.985 -6.341 58.128 1.00 41.40 72 LYS B N 1
ATOM 2591 C CA . LYS B 1 72 ? 32.839 -7.710 57.673 1.00 42.98 72 LYS B CA 1
ATOM 2592 C C . LYS B 1 72 ? 31.810 -7.811 56.570 1.00 37.06 72 LYS B C 1
ATOM 2593 O O . LYS B 1 72 ? 30.767 -7.150 56.613 1.00 34.56 72 LYS B O 1
ATOM 2599 N N . VAL B 1 73 ? 32.121 -8.613 55.557 1.00 32.93 73 VAL B N 1
ATOM 2600 C CA . VAL B 1 73 ? 31.197 -8.824 54.449 1.00 29.98 73 VAL B CA 1
ATOM 2601 C C . VAL B 1 73 ? 30.923 -10.292 54.248 1.00 33.94 73 VAL B C 1
ATOM 2602 O O . VAL B 1 73 ? 31.851 -11.072 54.109 1.00 35.42 73 VAL B O 1
ATOM 2606 N N . TYR B 1 74 ? 29.640 -10.662 54.257 1.00 29.76 74 TYR B N 1
ATOM 2607 C CA . TYR B 1 74 ? 29.222 -12.006 53.890 1.00 30.80 74 TYR B CA 1
ATOM 2608 C C . TYR B 1 74 ? 28.585 -12.010 52.534 1.00 33.30 74 TYR B C 1
ATOM 2609 O O . TYR B 1 74 ? 27.725 -11.176 52.238 1.00 28.69 74 TYR B O 1
ATOM 2618 N N . LEU B 1 75 ? 28.978 -12.969 51.711 1.00 25.64 75 LEU B N 1
ATOM 2619 C CA . LEU B 1 75 ? 28.362 -13.145 50.418 1.00 24.28 75 LEU B CA 1
ATOM 2620 C C . LEU B 1 75 ? 27.685 -14.496 50.438 1.00 30.32 75 LEU B C 1
ATOM 2621 O O . LEU B 1 75 ? 28.336 -15.511 50.640 1.00 27.91 75 LEU B O 1
ATOM 2626 N N . VAL B 1 76 ? 26.375 -14.493 50.261 1.00 25.43 76 VAL B N 1
ATOM 2627 C CA . VAL B 1 76 ? 25.562 -15.686 50.501 1.00 23.89 76 VAL B CA 1
ATOM 2628 C C . VAL B 1 76 ? 24.877 -16.175 49.238 1.00 30.70 76 VAL B C 1
ATOM 2629 O O . VAL B 1 76 ? 24.273 -15.378 48.518 1.00 26.26 76 VAL B O 1
ATOM 2633 N N . ASP B 1 77 ? 24.946 -17.480 48.975 1.00 26.43 77 ASP B N 1
ATOM 2634 C CA . ASP B 1 77 ? 24.248 -18.023 47.821 1.00 26.77 77 ASP B CA 1
ATOM 2635 C C . ASP B 1 77 ? 23.614 -19.346 48.126 1.00 23.83 77 ASP B C 1
ATOM 2636 O O . ASP B 1 77 ? 24.174 -20.143 48.876 1.00 26.22 77 ASP B O 1
ATOM 2641 N N . ILE B 1 78 ? 22.444 -19.588 47.530 1.00 23.76 78 ILE B N 1
ATOM 2642 C CA . ILE B 1 78 ? 21.774 -20.862 47.724 1.00 24.09 78 ILE B CA 1
ATOM 2643 C C . ILE B 1 78 ? 22.573 -22.011 47.115 1.00 26.30 78 ILE B C 1
ATOM 2644 O O . ILE B 1 78 ? 22.437 -23.147 47.563 1.00 29.46 78 ILE B O 1
ATOM 2649 N N . HIS B 1 79 ? 23.440 -21.728 46.133 1.00 28.14 79 HIS B N 1
ATOM 2650 C CA . HIS B 1 79 ? 24.266 -22.771 45.541 1.00 26.90 79 HIS B CA 1
ATOM 2651 C C . HIS B 1 79 ? 25.697 -22.711 46.053 1.00 25.21 79 HIS B C 1
ATOM 2652 O O . HIS B 1 79 ? 26.386 -21.709 45.886 1.00 31.61 79 HIS B O 1
ATOM 2659 N N . GLU B 1 80 ? 26.137 -23.801 46.685 1.00 26.58 80 GLU B N 1
ATOM 2660 C CA . GLU B 1 80 ? 27.490 -23.891 47.197 1.00 33.08 80 GLU B CA 1
ATOM 2661 C C . GLU B 1 80 ? 28.519 -23.747 46.083 1.00 31.82 80 GLU B C 1
ATOM 2662 O O . GLU B 1 80 ? 29.582 -23.160 46.301 1.00 34.04 80 GLU B O 1
ATOM 2668 N N . PHE B 1 81 ? 28.208 -24.234 44.880 1.00 33.53 81 PHE B N 1
ATOM 2669 C CA . PHE B 1 81 ? 29.221 -24.179 43.818 1.00 39.31 81 PHE B CA 1
ATOM 2670 C C . PHE B 1 81 ? 29.586 -22.734 43.431 1.00 30.99 81 PHE B C 1
ATOM 2671 O O . PHE B 1 81 ? 30.630 -22.507 42.830 1.00 37.06 81 PHE B O 1
ATOM 2679 N N . MET B 1 82 ? 28.739 -21.765 43.775 1.00 29.07 82 MET B N 1
ATOM 2680 C CA . MET B 1 82 ? 29.052 -20.366 43.474 1.00 30.07 82 MET B CA 1
ATOM 2681 C C . MET B 1 82 ? 30.305 -19.876 44.212 1.00 31.21 82 MET B C 1
ATOM 2682 O O . MET B 1 82 ? 30.824 -18.799 43.907 1.00 34.28 82 MET B O 1
ATOM 2687 N N . LYS B 1 83 ? 30.767 -20.647 45.209 1.00 33.54 83 LYS B N 1
ATOM 2688 C CA . LYS B 1 83 ? 32.012 -20.341 45.917 1.00 38.35 83 LYS B CA 1
ATOM 2689 C C . LYS B 1 83 ? 33.172 -20.195 44.951 1.00 39.57 83 LYS B C 1
ATOM 2690 O O . LYS B 1 83 ? 34.133 -19.477 45.225 1.00 42.44 83 LYS B O 1
ATOM 2696 N N . GLY B 1 84 ? 33.094 -20.906 43.829 1.00 37.00 84 GLY B N 1
ATOM 2697 C CA . GLY B 1 84 ? 34.142 -20.874 42.831 1.00 39.47 84 GLY B CA 1
ATOM 2698 C C . GLY B 1 84 ? 34.386 -19.504 42.226 1.00 41.35 84 GLY B C 1
ATOM 2699 O O . GLY B 1 84 ? 35.409 -19.272 41.587 1.00 48.49 84 GLY B O 1
ATOM 2700 N N . PHE B 1 85 ? 33.411 -18.616 42.358 1.00 39.51 85 PHE B N 1
ATOM 2701 C CA . PHE B 1 85 ? 33.530 -17.246 41.869 1.00 44.01 85 PHE B CA 1
ATOM 2702 C C . PHE B 1 85 ? 34.088 -16.274 42.924 1.00 49.14 85 PHE B C 1
ATOM 2703 O O . PHE B 1 85 ? 34.276 -15.091 42.652 1.00 47.86 85 PHE B O 1
ATOM 2711 N N . VAL B 1 86 ? 34.241 -16.753 44.152 1.00 44.97 86 VAL B N 1
ATOM 2712 C CA . VAL B 1 86 ? 34.689 -15.932 45.273 1.00 42.24 86 VAL B CA 1
ATOM 2713 C C . VAL B 1 86 ? 36.074 -16.341 45.760 1.00 55.08 86 VAL B C 1
ATOM 2714 O O . VAL B 1 86 ? 36.243 -17.482 46.187 1.00 60.71 86 VAL B O 1
ATOM 2718 N N . PRO B 1 87 ? 37.066 -15.429 45.699 1.00 56.13 87 PRO B N 1
ATOM 2719 C CA . PRO B 1 87 ? 38.388 -15.850 46.193 1.00 61.99 87 PRO B CA 1
ATOM 2720 C C . PRO B 1 87 ? 38.350 -16.347 47.655 1.00 69.06 87 PRO B C 1
ATOM 2721 O O . PRO B 1 87 ? 37.537 -15.892 48.476 1.00 69.15 87 PRO B O 1
ATOM 2725 N N . ASN B 1 88 ? 39.264 -17.267 47.967 1.00 78.14 88 ASN B N 1
ATOM 2726 C CA . ASN B 1 88 ? 39.332 -17.931 49.275 1.00 82.04 88 ASN B CA 1
ATOM 2727 C C . ASN B 1 88 ? 39.630 -17.083 50.504 1.00 83.68 88 ASN B C 1
ATOM 2728 O O . ASN B 1 88 ? 39.157 -17.391 51.598 1.00 82.26 88 ASN B O 1
ATOM 2733 N N . ASN B 1 89 ? 40.354 -15.989 50.307 1.00 82.46 89 ASN B N 1
ATOM 2734 C CA . ASN B 1 89 ? 40.898 -15.224 51.417 1.00 85.46 89 ASN B CA 1
ATOM 2735 C C . ASN B 1 89 ? 40.655 -13.739 51.276 1.00 86.71 89 ASN B C 1
ATOM 2736 O O . ASN B 1 89 ? 40.590 -13.217 50.154 1.00 86.75 89 ASN B O 1
ATOM 2741 N N . ASN B 1 90 ? 40.534 -13.103 52.444 1.00 87.10 90 ASN B N 1
ATOM 2742 C CA . ASN B 1 90 ? 40.464 -11.659 52.708 1.00 86.65 90 ASN B CA 1
ATOM 2743 C C . ASN B 1 90 ? 39.372 -11.520 53.740 1.00 79.84 90 ASN B C 1
ATOM 2744 O O . ASN B 1 90 ? 39.149 -12.428 54.539 1.00 79.77 90 ASN B O 1
ATOM 2749 N N . SER B 1 91 ? 38.677 -10.395 53.712 1.00 76.57 91 SER B N 1
ATOM 2750 C CA . SER B 1 91 ? 37.624 -10.140 54.673 1.00 69.78 91 SER B CA 1
ATOM 2751 C C . SER B 1 91 ? 36.260 -10.552 54.133 1.00 59.86 91 SER B C 1
ATOM 2752 O O . SER B 1 91 ? 35.241 -10.357 54.806 1.00 57.71 91 SER B O 1
ATOM 2755 N N . ILE B 1 92 ? 36.223 -11.075 52.909 1.00 50.25 92 ILE B N 1
ATOM 2756 C CA . ILE B 1 92 ? 34.947 -11.523 52.354 1.00 45.61 92 ILE B CA 1
ATOM 2757 C C . ILE B 1 92 ? 34.757 -13.000 52.609 1.00 39.91 92 ILE B C 1
ATOM 2758 O O . ILE B 1 92 ? 35.635 -13.812 52.327 1.00 45.67 92 ILE B O 1
ATOM 2763 N N . LYS B 1 93 ? 33.599 -13.338 53.158 1.00 37.04 93 LYS B N 1
ATOM 2764 C CA . LYS B 1 93 ? 33.307 -14.702 53.521 1.00 36.25 93 LYS B CA 1
ATOM 2765 C C . LYS B 1 93 ? 32.117 -15.216 52.741 1.00 33.11 93 LYS B C 1
ATOM 2766 O O . LYS B 1 93 ? 31.032 -14.674 52.871 1.00 34.78 93 LYS B O 1
ATOM 2772 N N . PHE B 1 94 ? 32.337 -16.237 51.924 1.00 34.95 94 PHE B N 1
ATOM 2773 C CA . PHE B 1 94 ? 31.237 -16.908 51.270 1.00 30.80 94 PHE B CA 1
ATOM 2774 C C . PHE B 1 94 ? 30.541 -17.875 52.219 1.00 30.02 94 PHE B C 1
ATOM 2775 O O . PHE B 1 94 ? 31.200 -18.632 52.932 1.00 31.86 94 PHE B O 1
ATOM 2783 N N . LEU B 1 95 ? 29.211 -17.860 52.214 1.00 29.51 95 LEU B N 1
ATOM 2784 C CA . LEU B 1 95 ? 28.417 -18.865 52.933 1.00 27.18 95 LEU B CA 1
ATOM 2785 C C . LEU B 1 95 ? 27.334 -19.358 52.004 1.00 27.80 95 LEU B C 1
ATOM 2786 O O . LEU B 1 95 ? 26.711 -18.553 51.290 1.00 25.31 95 LEU B O 1
ATOM 2791 N N . ASN B 1 96 ? 27.029 -20.647 52.033 1.00 26.78 96 ASN B N 1
ATOM 2792 C CA . ASN B 1 96 ? 25.809 -21.038 51.347 1.00 25.85 96 ASN B CA 1
ATOM 2793 C C . ASN B 1 96 ? 24.609 -20.669 52.251 1.00 28.19 96 ASN B C 1
ATOM 2794 O O . ASN B 1 96 ? 24.802 -20.345 53.434 1.00 27.82 96 ASN B O 1
ATOM 2799 N N . LEU B 1 97 ? 23.392 -20.716 51.718 1.00 24.01 97 LEU B N 1
ATOM 2800 C CA . LEU B 1 97 ? 22.226 -20.187 52.424 1.00 27.03 97 LEU B CA 1
ATOM 2801 C C . LEU B 1 97 ? 21.983 -20.974 53.701 1.00 29.31 97 LEU B C 1
ATOM 2802 O O . LEU B 1 97 ? 21.634 -20.393 54.741 1.00 29.56 97 LEU B O 1
ATOM 2807 N N . ASN B 1 98 ? 22.179 -22.290 53.644 1.00 27.12 98 ASN B N 1
ATOM 2808 C CA . ASN B 1 98 ? 22.004 -23.089 54.871 1.00 30.31 98 ASN B CA 1
ATOM 2809 C C . ASN B 1 98 ? 23.001 -22.704 55.962 1.00 29.38 98 ASN B C 1
ATOM 2810 O O . ASN B 1 98 ? 22.642 -22.561 57.137 1.00 29.21 98 ASN B O 1
ATOM 2815 N N . GLU B 1 99 ? 24.252 -22.514 55.572 1.00 29.38 99 GLU B N 1
ATOM 2816 C CA . GLU B 1 99 ? 25.289 -22.095 56.509 1.00 29.83 99 GLU B CA 1
ATOM 2817 C C . GLU B 1 99 ? 24.959 -20.719 57.113 1.00 27.47 99 GLU B C 1
ATOM 2818 O O . GLU B 1 99 ? 25.245 -20.466 58.295 1.00 28.74 99 GLU B O 1
ATOM 2824 N N . PHE B 1 100 ? 24.420 -19.817 56.291 1.00 27.54 100 PHE B N 1
ATOM 2825 C CA . PHE B 1 100 ? 24.064 -18.495 56.788 1.00 27.04 100 PHE B CA 1
ATOM 2826 C C . PHE B 1 100 ? 22.894 -18.591 57.795 1.00 28.43 100 PHE B C 1
ATOM 2827 O O . PHE B 1 100 ? 22.941 -17.976 58.873 1.00 26.66 100 PHE B O 1
ATOM 2835 N N . LYS B 1 101 ? 21.874 -19.381 57.472 1.00 27.59 101 LYS B N 1
ATOM 2836 C CA . LYS B 1 101 ? 20.748 -19.560 58.396 1.00 28.70 101 LYS B CA 1
ATOM 2837 C C . LYS B 1 101 ? 21.212 -20.119 59.748 1.00 32.55 101 LYS B C 1
ATOM 2838 O O . LYS B 1 101 ? 20.733 -19.688 60.803 1.00 33.28 101 LYS B O 1
ATOM 2844 N N . LEU B 1 102 ? 22.143 -21.069 59.738 1.00 31.46 102 LEU B N 1
ATOM 2845 C CA . LEU B 1 102 ? 22.674 -21.601 60.986 1.00 31.48 102 LEU B CA 1
ATOM 2846 C C . LEU B 1 102 ? 23.436 -20.525 61.784 1.00 31.97 102 LEU B C 1
ATOM 2847 O O . LEU B 1 102 ? 23.279 -20.420 63.010 1.00 33.66 102 LEU B O 1
ATOM 2852 N N . LYS B 1 103 ? 24.261 -19.725 61.089 1.00 30.87 103 LYS B N 1
ATOM 2853 C CA . LYS B 1 103 ? 24.921 -18.607 61.763 1.00 34.06 103 LYS B CA 1
ATOM 2854 C C . LYS B 1 103 ? 23.885 -17.676 62.379 1.00 31.22 103 LYS B C 1
ATOM 2855 O O . LYS B 1 103 ? 24.078 -17.162 63.491 1.00 32.83 103 LYS B O 1
ATOM 2861 N N . PHE B 1 104 ? 22.796 -17.461 61.648 1.00 30.12 104 PHE B N 1
ATOM 2862 C CA . PHE B 1 104 ? 21.751 -16.573 62.144 1.00 32.57 104 PHE B CA 1
ATOM 2863 C C . PHE B 1 104 ? 21.105 -17.083 63.419 1.00 31.33 104 PHE B C 1
ATOM 2864 O O . PHE B 1 104 ? 21.053 -16.344 64.401 1.00 32.60 104 PHE B O 1
ATOM 2872 N N . ILE B 1 105 ? 20.652 -18.340 63.442 1.00 32.90 105 ILE B N 1
ATOM 2873 C CA . ILE B 1 105 ? 19.967 -18.825 64.637 1.00 34.37 105 ILE B CA 1
ATOM 2874 C C . ILE B 1 105 ? 20.931 -18.993 65.811 1.00 36.65 105 ILE B C 1
ATOM 2875 O O . ILE B 1 105 ? 20.515 -18.978 66.955 1.00 38.81 105 ILE B O 1
ATOM 2880 N N . ARG B 1 106 ? 22.226 -19.144 65.521 1.00 36.80 106 ARG B N 1
ATOM 2881 C CA . ARG B 1 106 ? 23.239 -19.198 66.578 1.00 41.34 106 ARG B CA 1
ATOM 2882 C C . ARG B 1 106 ? 23.566 -17.793 67.118 1.00 39.31 106 ARG B C 1
ATOM 2883 O O . ARG B 1 106 ? 24.322 -17.647 68.072 1.00 41.67 106 ARG B O 1
ATOM 2891 N N . GLY B 1 107 ? 22.959 -16.778 66.520 1.00 39.06 107 GLY B N 1
ATOM 2892 C CA . GLY B 1 107 ? 23.149 -15.396 66.922 1.00 47.98 107 GLY B CA 1
ATOM 2893 C C . GLY B 1 107 ? 24.467 -14.776 66.493 1.00 43.44 107 GLY B C 1
ATOM 2894 O O . GLY B 1 107 ? 24.940 -13.831 67.122 1.00 43.36 107 GLY B O 1
ATOM 2895 N N . GLU B 1 108 ? 25.049 -15.283 65.412 1.00 39.08 108 GLU B N 1
ATOM 2896 C CA . GLU B 1 108 ? 26.411 -14.894 65.051 1.00 41.35 108 GLU B CA 1
ATOM 2897 C C . GLU B 1 108 ? 26.468 -13.911 63.899 1.00 42.28 108 GLU B C 1
ATOM 2898 O O . GLU B 1 108 ? 27.551 -13.447 63.531 1.00 43.63 108 GLU B O 1
ATOM 2904 N N . VAL B 1 109 ? 25.317 -13.611 63.318 1.00 35.23 109 VAL B N 1
ATOM 2905 C CA . VAL B 1 109 ? 25.250 -12.577 62.300 1.00 32.13 109 VAL B CA 1
ATOM 2906 C C . VAL B 1 109 ? 24.059 -11.650 62.534 1.00 41.11 109 VAL B C 1
ATOM 2907 O O . VAL B 1 109 ? 22.976 -12.088 62.923 1.00 44.68 109 VAL B O 1
ATOM 2911 N N . ASN B 1 110 ? 24.264 -10.364 62.260 1.00 36.60 110 ASN B N 1
ATOM 2912 C CA . ASN B 1 110 ? 23.243 -9.342 62.486 1.00 35.79 110 ASN B CA 1
ATOM 2913 C C . ASN B 1 110 ? 23.534 -8.120 61.620 1.00 33.45 110 ASN B C 1
ATOM 2914 O O . ASN B 1 110 ? 23.987 -7.086 62.115 1.00 37.21 110 ASN B O 1
ATOM 2919 N N . PRO B 1 111 ? 23.310 -8.246 60.307 1.00 32.95 111 PRO B N 1
ATOM 2920 C CA . PRO B 1 111 ? 23.812 -7.208 59.402 1.00 30.05 111 PRO B CA 1
ATOM 2921 C C . PRO B 1 111 ? 23.161 -5.837 59.533 1.00 33.68 111 PRO B C 1
ATOM 2922 O O . PRO B 1 111 ? 21.947 -5.757 59.726 1.00 34.79 111 PRO B O 1
ATOM 2926 N N . ASP B 1 112 ? 23.945 -4.772 59.395 1.00 34.65 112 ASP B N 1
ATOM 2927 C CA . ASP B 1 112 ? 23.343 -3.449 59.337 1.00 40.27 112 ASP B CA 1
ATOM 2928 C C . ASP B 1 112 ? 23.152 -2.978 57.883 1.00 32.47 112 ASP B C 1
ATOM 2929 O O . ASP B 1 112 ? 22.465 -1.977 57.666 1.00 35.33 112 ASP B O 1
ATOM 2934 N N . LEU B 1 113 ? 23.744 -3.690 56.910 1.00 29.05 113 LEU B N 1
ATOM 2935 C CA . LEU B 1 113 ? 23.410 -3.509 55.476 1.00 27.91 113 LEU B CA 1
ATOM 2936 C C . LEU B 1 113 ? 23.059 -4.847 54.817 1.00 27.22 113 LEU B C 1
ATOM 2937 O O . LEU B 1 113 ? 23.789 -5.809 54.936 1.00 26.17 113 LEU B O 1
ATOM 2942 N N . ILE B 1 114 ? 21.912 -4.917 54.151 1.00 24.89 114 ILE B N 1
ATOM 2943 C CA . ILE B 1 114 ? 21.597 -6.102 53.381 1.00 23.60 114 ILE B CA 1
ATOM 2944 C C . ILE B 1 114 ? 21.379 -5.691 51.930 1.00 23.71 114 ILE B C 1
ATOM 2945 O O . ILE B 1 114 ? 20.660 -4.714 51.640 1.00 24.81 114 ILE B O 1
ATOM 2950 N N . VAL B 1 115 ? 22.037 -6.412 51.028 1.00 22.62 115 VAL B N 1
ATOM 2951 C CA . VAL B 1 115 ? 21.880 -6.191 49.588 1.00 21.99 115 VAL B CA 1
ATOM 2952 C C . VAL B 1 115 ? 21.353 -7.474 48.971 1.00 29.30 115 VAL B C 1
ATOM 2953 O O . VAL B 1 115 ? 21.993 -8.519 49.023 1.00 25.35 115 VAL B O 1
ATOM 2957 N N . ASP B 1 116 ? 20.163 -7.397 48.389 1.00 24.06 116 ASP B N 1
ATOM 2958 C CA . ASP B 1 116 ? 19.547 -8.575 47.784 1.00 20.63 116 ASP B CA 1
ATOM 2959 C C . ASP B 1 116 ? 19.620 -8.513 46.268 1.00 22.59 116 ASP B C 1
ATOM 2960 O O . ASP B 1 116 ? 18.878 -7.764 45.658 1.00 22.58 116 ASP B O 1
ATOM 2965 N N . LEU B 1 117 ? 20.510 -9.327 45.692 1.00 18.99 117 LEU B N 1
ATOM 2966 C CA . LEU B 1 117 ? 20.705 -9.372 44.238 1.00 17.40 117 LEU B CA 1
ATOM 2967 C C . LEU B 1 117 ? 20.063 -10.617 43.622 1.00 20.55 117 LEU B C 1
ATOM 2968 O O . LEU B 1 117 ? 20.342 -10.940 42.457 1.00 22.62 117 LEU B O 1
ATOM 2973 N N . THR B 1 118 ? 19.213 -11.328 44.379 1.00 19.73 118 THR B N 1
ATOM 2974 C CA . THR B 1 118 ? 18.759 -12.632 43.905 1.00 19.75 118 THR B CA 1
ATOM 2975 C C . THR B 1 118 ? 17.716 -12.560 42.768 1.00 22.63 118 THR B C 1
ATOM 2976 O O . THR B 1 118 ? 17.583 -13.533 42.016 1.00 22.94 118 THR B O 1
ATOM 2980 N N . GLY B 1 119 ? 16.996 -11.446 42.612 1.00 22.00 119 GLY B N 1
ATOM 2981 C CA . GLY B 1 119 ? 16.108 -11.305 41.452 1.00 20.94 119 GLY B CA 1
ATOM 2982 C C . GLY B 1 119 ? 14.909 -12.257 41.393 1.00 23.44 119 GLY B C 1
ATOM 2983 O O . GLY B 1 119 ? 14.400 -12.685 42.437 1.00 24.20 119 GLY B O 1
ATOM 2984 N N . LEU B 1 120 ? 14.446 -12.595 40.181 1.00 20.27 120 LEU B N 1
ATOM 2985 C CA . LEU B 1 120 ? 13.226 -13.417 40.045 1.00 22.54 120 LEU B CA 1
ATOM 2986 C C . LEU B 1 120 ? 13.393 -14.782 40.676 1.00 25.29 120 LEU B C 1
ATOM 2987 O O . LEU B 1 120 ? 14.405 -15.438 40.479 1.00 23.97 120 LEU B O 1
ATOM 2992 N N . GLY B 1 121 ? 12.399 -15.215 41.438 1.00 26.82 121 GLY B N 1
ATOM 2993 C CA . GLY B 1 121 ? 12.465 -16.509 42.074 1.00 28.22 121 GLY B CA 1
ATOM 2994 C C . GLY B 1 121 ? 13.508 -16.578 43.179 1.00 27.23 121 GLY B C 1
ATOM 2995 O O . GLY B 1 121 ? 13.980 -17.644 43.523 1.00 32.21 121 GLY B O 1
ATOM 2996 N N . GLY B 1 122 ? 13.854 -15.427 43.733 1.00 23.82 122 GLY B N 1
ATOM 2997 C CA . GLY B 1 122 ? 14.923 -15.351 44.696 1.00 23.72 122 GLY B CA 1
ATOM 2998 C C . GLY B 1 122 ? 14.547 -15.544 46.150 1.00 27.46 122 GLY B C 1
ATOM 2999 O O . GLY B 1 122 ? 13.697 -16.361 46.512 1.00 25.46 122 GLY B O 1
ATOM 3000 N N . ILE B 1 123 ? 15.227 -14.779 46.994 1.00 23.12 123 ILE B N 1
ATOM 3001 C CA . ILE B 1 123 ? 15.116 -14.928 48.418 1.00 27.59 123 ILE B CA 1
ATOM 3002 C C . ILE B 1 123 ? 13.717 -14.513 48.894 1.00 27.62 123 ILE B C 1
ATOM 3003 O O . ILE B 1 123 ? 13.057 -13.636 48.318 1.00 30.53 123 ILE B O 1
ATOM 3008 N N . GLU B 1 124 ? 13.262 -15.183 49.944 1.00 26.42 124 GLU B N 1
ATOM 3009 C CA . GLU B 1 124 ? 11.911 -14.985 50.457 1.00 34.65 124 GLU B CA 1
ATOM 3010 C C . GLU B 1 124 ? 11.793 -13.731 51.311 1.00 32.72 124 GLU B C 1
ATOM 3011 O O . GLU B 1 124 ? 12.623 -13.491 52.189 1.00 30.17 124 GLU B O 1
ATOM 3017 N N . PRO B 1 125 ? 10.741 -12.935 51.070 1.00 32.07 125 PRO B N 1
ATOM 3018 C CA . PRO B 1 125 ? 10.434 -11.806 51.941 1.00 32.19 125 PRO B CA 1
ATOM 3019 C C . PRO B 1 125 ? 10.353 -12.211 53.403 1.00 35.14 125 PRO B C 1
ATOM 3020 O O . PRO B 1 125 ? 10.809 -11.470 54.261 1.00 37.85 125 PRO B O 1
ATOM 3024 N N . GLU B 1 126 ? 9.768 -13.370 53.679 1.00 32.48 126 GLU B N 1
ATOM 3025 C CA . GLU B 1 126 ? 9.570 -13.791 55.056 1.00 33.64 126 GLU B CA 1
ATOM 3026 C C . GLU B 1 126 ? 10.924 -14.024 55.742 1.00 38.27 126 GLU B C 1
ATOM 3027 O O . GLU B 1 126 ? 11.073 -13.791 56.951 1.00 34.42 126 GLU B O 1
ATOM 3033 N N . PHE B 1 127 ? 11.909 -14.510 54.983 1.00 39.81 127 PHE B N 1
ATOM 3034 C CA . PHE B 1 127 ? 13.243 -14.691 55.556 1.00 44.53 127 PHE B CA 1
ATOM 3035 C C . PHE B 1 127 ? 13.914 -13.325 55.774 1.00 32.96 127 PHE B C 1
ATOM 3036 O O . PHE B 1 127 ? 14.492 -13.059 56.833 1.00 34.69 127 PHE B O 1
ATOM 3044 N N . LEU B 1 128 ? 13.834 -12.464 54.769 1.00 31.87 128 LEU B N 1
ATOM 3045 C CA . LEU B 1 128 ? 14.407 -11.125 54.874 1.00 33.30 128 LEU B CA 1
ATOM 3046 C C . LEU B 1 128 ? 13.873 -10.391 56.100 1.00 36.06 128 LEU B C 1
ATOM 3047 O O . LEU B 1 128 ? 14.611 -9.668 56.766 1.00 33.60 128 LEU B O 1
ATOM 3052 N N . ALA B 1 129 ? 12.594 -10.618 56.386 1.00 30.35 129 ALA B N 1
ATOM 3053 C CA . ALA B 1 129 ? 11.851 -9.948 57.468 1.00 32.31 129 ALA B CA 1
ATOM 3054 C C . ALA B 1 129 ? 12.394 -10.289 58.840 1.00 36.41 129 ALA B C 1
ATOM 3055 O O . ALA B 1 129 ? 11.988 -9.698 59.840 1.00 40.09 129 ALA B O 1
ATOM 3057 N N . LYS B 1 130 ? 13.267 -11.289 58.906 1.00 34.08 130 LYS B N 1
ATOM 3058 C CA . LYS B 1 130 ? 13.859 -11.652 60.184 1.00 35.98 130 LYS B CA 1
ATOM 3059 C C . LYS B 1 130 ? 14.986 -10.709 60.611 1.00 35.71 130 LYS B C 1
ATOM 3060 O O . LYS B 1 130 ? 15.458 -10.790 61.750 1.00 37.56 130 LYS B O 1
ATOM 3066 N N . PHE B 1 131 ? 15.426 -9.838 59.699 1.00 33.76 131 PHE B N 1
ATOM 3067 C CA . PHE B 1 131 ? 16.579 -8.978 59.948 1.00 37.93 131 PHE B CA 1
ATOM 3068 C C . PHE B 1 131 ? 16.194 -7.527 60.238 1.00 42.73 131 PHE B C 1
ATOM 3069 O O . PHE B 1 131 ? 15.073 -7.097 59.955 1.00 38.54 131 PHE B O 1
ATOM 3077 N N . ASN B 1 132 ? 17.140 -6.774 60.778 1.00 36.03 132 ASN B N 1
ATOM 3078 C CA . ASN B 1 132 ? 16.878 -5.410 61.187 1.00 42.69 132 ASN B CA 1
ATOM 3079 C C . ASN B 1 132 ? 18.022 -4.488 60.743 1.00 38.09 132 ASN B C 1
ATOM 3080 O O . ASN B 1 132 ? 18.711 -3.907 61.577 1.00 36.77 132 ASN B O 1
ATOM 3085 N N . PRO B 1 133 ? 18.259 -4.383 59.425 1.00 37.56 133 PRO B N 1
ATOM 3086 C CA . PRO B 1 133 ? 19.385 -3.559 58.961 1.00 34.90 133 PRO B CA 1
ATOM 3087 C C . PRO B 1 133 ? 19.139 -2.047 59.080 1.00 39.80 133 PRO B C 1
ATOM 3088 O O . PRO B 1 133 ? 17.993 -1.615 59.198 1.00 40.39 133 PRO B O 1
ATOM 3092 N N . LYS B 1 134 ? 20.210 -1.261 59.071 1.00 33.82 134 LYS B N 1
ATOM 3093 C CA . LYS B 1 134 ? 20.093 0.196 58.929 1.00 39.69 134 LYS B CA 1
ATOM 3094 C C . LYS B 1 134 ? 19.669 0.550 57.507 1.00 32.27 134 LYS B C 1
ATOM 3095 O O . LYS B 1 134 ? 18.889 1.483 57.286 1.00 33.36 134 LYS B O 1
ATOM 3101 N N . VAL B 1 135 ? 20.208 -0.195 56.536 1.00 30.58 135 VAL B N 1
ATOM 3102 C CA . VAL B 1 135 ? 19.964 0.053 55.123 1.00 27.13 135 VAL B CA 1
ATOM 3103 C C . VAL B 1 135 ? 19.650 -1.270 54.412 1.00 28.55 135 VAL B C 1
ATOM 3104 O O . VAL B 1 135 ? 20.303 -2.292 54.653 1.00 28.57 135 VAL B O 1
ATOM 3108 N N . PHE B 1 136 ? 18.632 -1.256 53.559 1.00 24.57 136 PHE B N 1
ATOM 3109 C CA . PHE B 1 136 ? 18.288 -2.440 52.774 1.00 25.02 136 PHE B CA 1
ATOM 3110 C C . PHE B 1 136 ? 18.214 -2.074 51.308 1.00 25.19 136 PHE B C 1
ATOM 3111 O O . PHE B 1 136 ? 17.570 -1.086 50.949 1.00 25.25 136 PHE B O 1
ATOM 3119 N N . ILE B 1 137 ? 18.931 -2.817 50.464 1.00 20.77 137 ILE B N 1
ATOM 3120 C CA . ILE B 1 137 ? 18.876 -2.551 49.016 1.00 21.48 137 ILE B CA 1
ATOM 3121 C C . ILE B 1 137 ? 18.439 -3.809 48.298 1.00 25.78 137 ILE B C 1
ATOM 3122 O O . ILE B 1 137 ? 18.989 -4.869 48.545 1.00 25.13 137 ILE B O 1
ATOM 3127 N N . VAL B 1 138 ? 17.445 -3.700 47.427 1.00 23.58 138 VAL B N 1
ATOM 3128 C CA . VAL B 1 138 ? 17.046 -4.849 46.625 1.00 20.12 138 VAL B CA 1
ATOM 3129 C C . VAL B 1 138 ? 17.204 -4.503 45.149 1.00 21.76 138 VAL B C 1
ATOM 3130 O O . VAL B 1 138 ? 16.806 -3.421 44.716 1.00 21.57 138 VAL B O 1
ATOM 3134 N N . GLU B 1 139 ? 17.779 -5.412 44.370 1.00 17.36 139 GLU B N 1
ATOM 3135 C CA . GLU B 1 139 ? 17.873 -5.190 42.930 1.00 17.40 139 GLU B CA 1
ATOM 3136 C C . GLU B 1 139 ? 16.556 -5.594 42.254 1.00 22.69 139 GLU B C 1
ATOM 3137 O O . GLU B 1 139 ? 16.121 -6.731 42.355 1.00 24.50 139 GLU B O 1
ATOM 3143 N N . ASP B 1 140 ? 15.937 -4.650 41.557 1.00 17.82 140 ASP B N 1
ATOM 3144 C CA . ASP B 1 140 ? 14.717 -4.911 40.785 1.00 17.64 140 ASP B CA 1
ATOM 3145 C C . ASP B 1 140 ? 15.111 -5.644 39.490 1.00 20.47 140 ASP B C 1
ATOM 3146 O O . ASP B 1 140 ? 15.858 -5.103 38.704 1.00 20.61 140 ASP B O 1
ATOM 3151 N N . PRO B 1 141 ? 14.632 -6.891 39.284 1.00 23.18 141 PRO B N 1
ATOM 3152 C CA . PRO B 1 141 ? 15.042 -7.653 38.084 1.00 19.59 141 PRO B CA 1
ATOM 3153 C C . PRO B 1 141 ? 14.301 -7.213 36.832 1.00 22.06 141 PRO B C 1
ATOM 3154 O O . PRO B 1 141 ? 14.630 -7.686 35.747 1.00 19.90 141 PRO B O 1
ATOM 3158 N N . LYS B 1 142 ? 13.329 -6.326 36.978 1.00 18.20 142 LYS B N 1
ATOM 3159 C CA . LYS B 1 142 ? 12.483 -5.987 35.817 1.00 19.07 142 LYS B CA 1
ATOM 3160 C C . LYS B 1 142 ? 13.240 -5.096 34.846 1.00 24.92 142 LYS B C 1
ATOM 3161 O O . LYS B 1 142 ? 14.181 -4.396 35.218 1.00 19.48 142 LYS B O 1
ATOM 3167 N N . GLY B 1 143 ? 12.842 -5.161 33.588 1.00 20.83 143 GLY B N 1
ATOM 3168 C CA . GLY B 1 143 ? 13.354 -4.234 32.597 1.00 18.90 143 GLY B CA 1
ATOM 3169 C C . GLY B 1 143 ? 12.202 -3.411 32.052 1.00 19.59 143 GLY B C 1
ATOM 3170 O O . GLY B 1 143 ? 11.363 -2.877 32.800 1.00 19.55 143 GLY B O 1
ATOM 3171 N N . VAL B 1 144 ? 12.119 -3.330 30.725 1.00 18.99 144 VAL B N 1
ATOM 3172 C CA A VAL B 1 144 ? 10.973 -2.709 30.086 0.38 18.64 144 VAL B CA 1
ATOM 3173 C CA B VAL B 1 144 ? 10.973 -2.702 30.097 0.62 17.31 144 VAL B CA 1
ATOM 3174 C C . VAL B 1 144 ? 9.743 -3.567 30.406 1.00 22.07 144 VAL B C 1
ATOM 3175 O O . VAL B 1 144 ? 9.850 -4.804 30.569 1.00 21.09 144 VAL B O 1
ATOM 3182 N N . PHE B 1 145 ? 8.588 -2.924 30.525 1.00 21.16 145 PHE B N 1
ATOM 3183 C CA . PHE B 1 145 ? 7.358 -3.629 30.977 1.00 20.16 145 PHE B CA 1
ATOM 3184 C C . PHE B 1 145 ? 7.046 -4.878 30.175 1.00 19.58 145 PHE B C 1
ATOM 3185 O O . PHE B 1 145 ? 7.008 -4.861 28.933 1.00 20.28 145 PHE B O 1
ATOM 3193 N N . ASP B 1 146 ? 6.815 -5.969 30.901 1.00 17.45 146 ASP B N 1
ATOM 3194 C CA . ASP B 1 146 ? 6.403 -7.235 30.313 1.00 21.50 146 ASP B CA 1
ATOM 3195 C C . ASP B 1 146 ? 5.423 -7.820 31.309 1.00 20.25 146 ASP B C 1
ATOM 3196 O O . ASP B 1 146 ? 5.758 -7.908 32.499 1.00 19.92 146 ASP B O 1
ATOM 3201 N N . VAL B 1 147 ? 4.190 -8.121 30.879 1.00 21.52 147 VAL B N 1
ATOM 3202 C CA A VAL B 1 147 ? 3.156 -8.503 31.848 0.43 24.31 147 VAL B CA 1
ATOM 3203 C CA B VAL B 1 147 ? 3.135 -8.568 31.792 0.57 24.56 147 VAL B CA 1
ATOM 3204 C C . VAL B 1 147 ? 3.575 -9.727 32.678 1.00 25.90 147 VAL B C 1
ATOM 3205 O O . VAL B 1 147 ? 3.367 -9.732 33.891 1.00 23.41 147 VAL B O 1
ATOM 3212 N N . ASP B 1 148 ? 4.208 -10.724 32.068 1.00 21.90 148 ASP B N 1
ATOM 3213 C CA . ASP B 1 148 ? 4.513 -11.928 32.813 1.00 22.66 148 ASP B CA 1
ATOM 3214 C C . ASP B 1 148 ? 5.722 -11.740 33.724 1.00 20.34 148 ASP B C 1
ATOM 3215 O O . ASP B 1 148 ? 5.750 -12.239 34.851 1.00 21.97 148 ASP B O 1
ATOM 3220 N N . ILE B 1 149 ? 6.720 -11.004 33.256 1.00 20.80 149 ILE B N 1
ATOM 3221 C CA . ILE B 1 149 ? 7.902 -10.734 34.083 1.00 21.23 149 ILE B CA 1
ATOM 3222 C C . ILE B 1 149 ? 7.499 -9.844 35.280 1.00 21.72 149 ILE B C 1
ATOM 3223 O O . ILE B 1 149 ? 7.911 -10.073 36.441 1.00 19.76 149 ILE B O 1
ATOM 3228 N N . TYR B 1 150 ? 6.641 -8.867 35.006 1.00 20.53 150 TYR B N 1
ATOM 3229 C CA . TYR B 1 150 ? 6.174 -7.981 36.054 1.00 17.25 150 TYR B CA 1
ATOM 3230 C C . TYR B 1 150 ? 5.424 -8.788 37.116 1.00 20.25 150 TYR B C 1
ATOM 3231 O O . TYR B 1 150 ? 5.580 -8.544 38.345 1.00 22.35 150 TYR B O 1
ATOM 3240 N N . GLU B 1 151 ? 4.595 -9.737 36.664 1.00 22.86 151 GLU B N 1
ATOM 3241 C CA . GLU B 1 151 ? 3.816 -10.559 37.591 1.00 26.62 151 GLU B CA 1
ATOM 3242 C C . GLU B 1 151 ? 4.723 -11.464 38.416 1.00 24.31 151 GLU B C 1
ATOM 3243 O O . GLU B 1 151 ? 4.391 -11.772 39.576 1.00 26.80 151 GLU B O 1
ATOM 3249 N N . ALA B 1 152 ? 5.849 -11.879 37.841 1.00 23.91 152 ALA B N 1
ATOM 3250 C CA . ALA B 1 152 ? 6.794 -12.783 38.504 1.00 26.87 152 ALA B CA 1
ATOM 3251 C C . ALA B 1 152 ? 7.649 -12.062 39.550 1.00 22.61 152 ALA B C 1
ATOM 3252 O O . ALA B 1 152 ? 8.177 -12.692 40.471 1.00 25.99 152 ALA B O 1
ATOM 3254 N N . ASP B 1 153 ? 7.767 -10.748 39.411 1.00 23.10 153 ASP B N 1
ATOM 3255 C CA . ASP B 1 153 ? 8.564 -9.920 40.315 1.00 23.97 153 ASP B CA 1
ATOM 3256 C C . ASP B 1 153 ? 7.854 -9.653 41.664 1.00 28.90 153 ASP B C 1
ATOM 3257 O O . ASP B 1 153 ? 6.661 -9.365 41.709 1.00 28.23 153 ASP B O 1
ATOM 3262 N N . ASN B 1 154 ? 8.589 -9.738 42.776 1.00 23.02 154 ASN B N 1
ATOM 3263 C CA . ASN B 1 154 ? 7.972 -9.367 44.055 1.00 24.57 154 ASN B CA 1
ATOM 3264 C C . ASN B 1 154 ? 8.917 -8.456 44.852 1.00 22.59 154 ASN B C 1
ATOM 3265 O O . ASN B 1 154 ? 8.949 -8.477 46.082 1.00 24.11 154 ASN B O 1
ATOM 3270 N N . THR B 1 155 ? 9.661 -7.641 44.111 1.00 23.80 155 THR B N 1
ATOM 3271 C CA . THR B 1 155 ? 10.601 -6.692 44.698 1.00 22.47 155 THR B CA 1
ATOM 3272 C C . THR B 1 155 ? 10.022 -5.861 45.845 1.00 23.42 155 THR B C 1
ATOM 3273 O O . THR B 1 155 ? 10.655 -5.710 46.908 1.00 24.23 155 THR B O 1
ATOM 3277 N N . TYR B 1 156 ? 8.800 -5.330 45.688 1.00 25.37 156 TYR B N 1
ATOM 3278 C CA . TYR B 1 156 ? 8.290 -4.448 46.725 1.00 30.02 156 TYR B CA 1
ATOM 3279 C C . TYR B 1 156 ? 7.719 -5.209 47.921 1.00 31.88 156 TYR B C 1
ATOM 3280 O O . TYR B 1 156 ? 7.479 -4.627 48.979 1.00 35.55 156 TYR B O 1
ATOM 3289 N N . LYS B 1 157 ? 7.560 -6.521 47.757 1.00 27.48 157 LYS B N 1
ATOM 3290 C CA . LYS B 1 157 ? 7.193 -7.341 48.886 1.00 29.84 157 LYS B CA 1
ATOM 3291 C C . LYS B 1 157 ? 8.385 -7.520 49.783 1.00 26.67 157 LYS B C 1
ATOM 3292 O O . LYS B 1 157 ? 8.227 -7.632 50.994 1.00 28.13 157 LYS B O 1
ATOM 3298 N N . ARG B 1 158 ? 9.568 -7.539 49.151 1.00 25.61 158 ARG B N 1
ATOM 3299 C CA . ARG B 1 158 ? 10.830 -7.667 49.883 1.00 25.59 158 ARG B CA 1
ATOM 3300 C C . ARG B 1 158 ? 11.184 -6.388 50.664 1.00 28.54 158 ARG B C 1
ATOM 3301 O O . ARG B 1 158 ? 11.741 -6.434 51.765 1.00 29.09 158 ARG B O 1
ATOM 3309 N N . THR B 1 159 ? 10.802 -5.238 50.134 1.00 27.72 159 THR B N 1
ATOM 3310 C CA . THR B 1 159 ? 11.098 -3.995 50.838 1.00 31.31 159 THR B CA 1
ATOM 3311 C C . THR B 1 159 ? 10.147 -3.730 51.999 1.00 29.60 159 THR B C 1
ATOM 3312 O O . THR B 1 159 ? 10.510 -3.017 52.919 1.00 28.34 159 THR B O 1
ATOM 3316 N N . ALA B 1 160 ? 8.936 -4.299 51.948 1.00 32.24 160 ALA B N 1
ATOM 3317 C CA . ALA B 1 160 ? 7.875 -3.969 52.887 1.00 41.30 160 ALA B CA 1
ATOM 3318 C C . ALA B 1 160 ? 8.248 -4.104 54.369 1.00 36.88 160 ALA B C 1
ATOM 3319 O O . ALA B 1 160 ? 7.899 -3.228 55.146 1.00 41.03 160 ALA B O 1
ATOM 3321 N N . PRO B 1 161 ? 8.952 -5.186 54.774 1.00 41.25 161 PRO B N 1
ATOM 3322 C CA . PRO B 1 161 ? 9.249 -5.255 56.218 1.00 47.75 161 PRO B CA 1
ATOM 3323 C C . PRO B 1 161 ? 10.247 -4.198 56.718 1.00 42.49 161 PRO B C 1
ATOM 3324 O O . PRO B 1 161 ? 10.454 -4.070 57.937 1.00 43.42 161 PRO B O 1
ATOM 3328 N N . PHE B 1 162 ? 10.854 -3.454 55.807 1.00 35.55 162 PHE B N 1
ATOM 3329 C CA . PHE B 1 162 ? 11.944 -2.540 56.166 1.00 37.12 162 PHE B CA 1
ATOM 3330 C C . PHE B 1 162 ? 11.613 -1.060 56.037 1.00 37.35 162 PHE B C 1
ATOM 3331 O O . PHE B 1 162 ? 12.320 -0.207 56.582 1.00 34.71 162 PHE B O 1
ATOM 3339 N N . ILE B 1 163 ? 10.535 -0.762 55.330 1.00 37.36 163 ILE B N 1
ATOM 3340 C CA . ILE B 1 163 ? 10.181 0.618 55.056 1.00 41.77 163 ILE B CA 1
ATOM 3341 C C . ILE B 1 163 ? 10.138 1.462 56.324 1.00 43.52 163 ILE B C 1
ATOM 3342 O O . ILE B 1 163 ? 10.551 2.624 56.328 1.00 45.25 163 ILE B O 1
ATOM 3347 N N . GLU B 1 164 ? 9.724 0.879 57.436 1.00 43.81 164 GLU B N 1
ATOM 3348 C CA . GLU B 1 164 ? 9.443 1.769 58.527 1.00 46.87 164 GLU B CA 1
ATOM 3349 C C . GLU B 1 164 ? 10.681 2.087 59.360 1.00 49.15 164 GLU B C 1
ATOM 3350 O O . GLU B 1 164 ? 10.785 3.183 59.888 1.00 53.36 164 GLU B O 1
ATOM 3356 N N . LYS B 1 165 ? 11.685 1.215 59.347 1.00 41.16 165 LYS B N 1
ATOM 3357 C CA . LYS B 1 165 ? 12.814 1.353 60.268 1.00 43.74 165 LYS B CA 1
ATOM 3358 C C . LYS B 1 165 ? 14.138 1.586 59.572 1.00 44.03 165 LYS B C 1
ATOM 3359 O O . LYS B 1 165 ? 15.104 2.030 60.189 1.00 53.06 165 LYS B O 1
ATOM 3365 N N . ALA B 1 166 ? 14.174 1.350 58.273 1.00 35.11 166 ALA B N 1
ATOM 3366 C CA . ALA B 1 166 ? 15.455 1.444 57.592 1.00 36.68 166 ALA B CA 1
ATOM 3367 C C . ALA B 1 166 ? 15.398 2.377 56.405 1.00 40.68 166 ALA B C 1
ATOM 3368 O O . ALA B 1 166 ? 14.333 2.756 55.926 1.00 35.31 166 ALA B O 1
ATOM 3370 N N . LYS B 1 167 ? 16.576 2.737 55.932 1.00 30.55 167 LYS B N 1
ATOM 3371 C CA . LYS B 1 167 ? 16.713 3.411 54.652 1.00 29.25 167 LYS B CA 1
ATOM 3372 C C . LYS B 1 167 ? 16.601 2.337 53.581 1.00 31.93 167 LYS B C 1
ATOM 3373 O O . LYS B 1 167 ? 17.299 1.331 53.639 1.00 28.18 167 LYS B O 1
ATOM 3379 N N . VAL B 1 168 ? 15.664 2.495 52.655 1.00 29.00 168 VAL B N 1
ATOM 3380 C CA . VAL B 1 168 ? 15.386 1.414 51.714 1.00 29.23 168 VAL B CA 1
ATOM 3381 C C . VAL B 1 168 ? 15.578 1.877 50.287 1.00 27.88 168 VAL B C 1
ATOM 3382 O O . VAL B 1 168 ? 15.068 2.928 49.911 1.00 28.87 168 VAL B O 1
ATOM 3386 N N . GLY B 1 169 ? 16.308 1.092 49.500 1.00 23.18 169 GLY B N 1
ATOM 3387 C CA . GLY B 1 169 ? 16.568 1.418 48.110 1.00 21.81 169 GLY B CA 1
ATOM 3388 C C . GLY B 1 169 ? 16.279 0.274 47.166 1.00 23.32 169 GLY B C 1
ATOM 3389 O O . GLY B 1 169 ? 16.515 -0.895 47.499 1.00 25.14 169 GLY B O 1
ATOM 3390 N N . VAL B 1 170 ? 15.753 0.622 45.993 1.00 22.84 170 VAL B N 1
ATOM 3391 C CA . VAL B 1 170 ? 15.510 -0.363 44.935 1.00 20.46 170 VAL B CA 1
ATOM 3392 C C . VAL B 1 170 ? 16.381 0.005 43.744 1.00 20.47 170 VAL B C 1
ATOM 3393 O O . VAL B 1 170 ? 16.282 1.101 43.212 1.00 20.58 170 VAL B O 1
ATOM 3397 N N . LEU B 1 171 ? 17.264 -0.904 43.338 1.00 18.32 171 LEU B N 1
ATOM 3398 C CA . LEU B 1 171 ? 18.219 -0.622 42.231 1.00 20.31 171 LEU B CA 1
ATOM 3399 C C . LEU B 1 171 ? 17.606 -0.920 40.870 1.00 19.60 171 LEU B C 1
ATOM 3400 O O . LEU B 1 171 ? 17.159 -2.052 40.630 1.00 20.12 171 LEU B O 1
ATOM 3405 N N . LYS B 1 172 ? 17.583 0.084 39.980 1.00 17.79 172 LYS B N 1
ATOM 3406 C CA . LYS B 1 172 ? 16.993 -0.092 38.674 1.00 19.20 172 LYS B CA 1
ATOM 3407 C C . LYS B 1 172 ? 18.069 0.096 37.632 1.00 20.39 172 LYS B C 1
ATOM 3408 O O . LYS B 1 172 ? 18.846 1.013 37.742 1.00 20.72 172 LYS B O 1
ATOM 3414 N N . THR B 1 173 ? 18.132 -0.793 36.644 1.00 19.16 173 THR B N 1
ATOM 3415 C CA . THR B 1 173 ? 19.180 -0.716 35.614 1.00 21.18 173 THR B CA 1
ATOM 3416 C C . THR B 1 173 ? 18.512 -1.027 34.296 1.00 20.79 173 THR B C 1
ATOM 3417 O O . THR B 1 173 ? 17.677 -1.929 34.225 1.00 21.32 173 THR B O 1
ATOM 3421 N N . TYR B 1 174 ? 18.782 -0.200 33.300 1.00 19.72 174 TYR B N 1
ATOM 3422 C CA . TYR B 1 174 ? 18.119 -0.297 31.994 1.00 18.61 174 TYR B CA 1
ATOM 3423 C C . TYR B 1 174 ? 18.989 0.340 30.919 1.00 18.87 174 TYR B C 1
ATOM 3424 O O . TYR B 1 174 ? 20.034 0.961 31.212 1.00 20.28 174 TYR B O 1
ATOM 3433 N N . ARG B 1 175 ? 18.581 0.146 29.665 1.00 21.51 175 ARG B N 1
ATOM 3434 C CA . ARG B 1 175 ? 19.278 0.771 28.537 1.00 19.87 175 ARG B CA 1
ATOM 3435 C C . ARG B 1 175 ? 18.466 1.893 27.928 1.00 22.25 175 ARG B C 1
ATOM 3436 O O . ARG B 1 175 ? 17.289 1.694 27.592 1.00 26.06 175 ARG B O 1
ATOM 3444 N N . LYS B 1 176 ? 19.070 3.064 27.761 1.00 19.13 176 LYS B N 1
ATOM 3445 C CA . LYS B 1 176 ? 18.362 4.179 27.160 1.00 21.97 176 LYS B CA 1
ATOM 3446 C C . LYS B 1 176 ? 18.138 3.964 25.682 1.00 29.93 176 LYS B C 1
ATOM 3447 O O . LYS B 1 176 ? 19.066 3.621 24.956 1.00 28.16 176 LYS B O 1
ATOM 3453 N N . ALA B 1 177 ? 16.892 4.180 25.273 1.00 26.04 177 ALA B N 1
ATOM 3454 C CA . ALA B 1 177 ? 16.440 4.109 23.877 1.00 27.02 177 ALA B CA 1
ATOM 3455 C C . ALA B 1 177 ? 16.560 2.697 23.324 1.00 25.36 177 ALA B C 1
ATOM 3456 O O . ALA B 1 177 ? 16.688 2.507 22.114 1.00 30.33 177 ALA B O 1
ATOM 3458 N N . ARG B 1 178 ? 16.523 1.718 24.217 1.00 23.12 178 ARG B N 1
ATOM 3459 C CA . ARG B 1 178 ? 16.573 0.317 23.814 1.00 26.61 178 ARG B CA 1
ATOM 3460 C C . ARG B 1 178 ? 15.652 -0.461 24.687 1.00 25.20 178 ARG B C 1
ATOM 3461 O O . ARG B 1 178 ? 15.162 0.048 25.702 1.00 31.29 178 ARG B O 1
ATOM 3469 N N . VAL B 1 179 ? 15.330 -1.665 24.238 1.00 26.49 179 VAL B N 1
ATOM 3470 C CA . VAL B 1 179 ? 14.466 -2.549 24.991 1.00 27.21 179 VAL B CA 1
ATOM 3471 C C . VAL B 1 179 ? 15.347 -3.679 25.538 1.00 25.93 179 VAL B C 1
ATOM 3472 O O . VAL B 1 179 ? 16.050 -4.351 24.784 1.00 28.84 179 VAL B O 1
ATOM 3476 N N . SER B 1 180 ? 15.353 -3.835 26.855 1.00 21.66 180 SER B N 1
ATOM 3477 C CA . SER B 1 180 ? 15.864 -5.048 27.474 1.00 19.10 180 SER B CA 1
ATOM 3478 C C . SER B 1 180 ? 14.767 -5.508 28.409 1.00 19.40 180 SER B C 1
ATOM 3479 O O . SER B 1 180 ? 14.093 -4.666 29.057 1.00 21.20 180 SER B O 1
ATOM 3482 N N . LYS B 1 181 ? 14.577 -6.828 28.475 1.00 16.46 181 LYS B N 1
ATOM 3483 C CA . LYS B 1 181 ? 13.437 -7.421 29.187 1.00 17.27 181 LYS B CA 1
ATOM 3484 C C . LYS B 1 181 ? 13.699 -7.616 30.671 1.00 19.39 181 LYS B C 1
ATOM 3485 O O . LYS B 1 181 ? 12.774 -7.861 31.437 1.00 19.37 181 LYS B O 1
ATOM 3491 N N . THR B 1 182 ? 14.972 -7.602 31.074 1.00 17.93 182 THR B N 1
ATOM 3492 C CA . THR B 1 182 ? 15.286 -7.653 32.511 1.00 19.60 182 THR B CA 1
ATOM 3493 C C . THR B 1 182 ? 16.446 -6.685 32.749 1.00 16.59 182 THR B C 1
ATOM 3494 O O . THR B 1 182 ? 17.012 -6.146 31.797 1.00 20.11 182 THR B O 1
ATOM 3498 N N . SER B 1 183 ? 16.751 -6.461 34.011 1.00 18.80 183 SER B N 1
ATOM 3499 C CA . SER B 1 183 ? 17.934 -5.691 34.409 1.00 18.65 183 SER B CA 1
ATOM 3500 C C . SER B 1 183 ? 19.096 -6.627 34.698 1.00 19.19 183 SER B C 1
ATOM 3501 O O . SER B 1 183 ? 20.138 -6.190 35.194 1.00 19.31 183 SER B O 1
ATOM 3504 N N . GLY B 1 184 ? 18.934 -7.919 34.429 1.00 16.53 184 GLY B N 1
ATOM 3505 C CA . GLY B 1 184 ? 20.017 -8.868 34.718 1.00 19.62 184 GLY B CA 1
ATOM 3506 C C . GLY B 1 184 ? 21.349 -8.562 34.030 1.00 19.91 184 GLY B C 1
ATOM 3507 O O . GLY B 1 184 ? 21.388 -8.173 32.871 1.00 18.41 184 GLY B O 1
ATOM 3508 N N . THR B 1 185 ? 22.452 -8.701 34.742 1.00 17.72 185 THR B N 1
ATOM 3509 C CA . THR B 1 185 ? 23.751 -8.377 34.174 1.00 18.78 185 THR B CA 1
ATOM 3510 C C . THR B 1 185 ? 23.946 -9.174 32.884 1.00 20.73 185 THR B C 1
ATOM 3511 O O . THR B 1 185 ? 24.380 -8.632 31.872 1.00 20.06 185 THR B O 1
ATOM 3515 N N . MET B 1 186 ? 23.563 -10.451 32.907 1.00 19.77 186 MET B N 1
ATOM 3516 C CA . MET B 1 186 ? 23.729 -11.256 31.683 1.00 21.00 186 MET B CA 1
ATOM 3517 C C . MET B 1 186 ? 22.795 -10.829 30.529 1.00 20.74 186 MET B C 1
ATOM 3518 O O . MET B 1 186 ? 23.245 -10.719 29.371 1.00 19.88 186 MET B O 1
ATOM 3523 N N . THR B 1 187 ? 21.526 -10.599 30.827 1.00 20.11 187 THR B N 1
ATOM 3524 C CA . THR B 1 187 ? 20.587 -10.076 29.822 1.00 23.45 187 THR B CA 1
ATOM 3525 C C . THR B 1 187 ? 21.103 -8.830 29.146 1.00 17.76 187 THR B C 1
ATOM 3526 O O . THR B 1 187 ? 21.108 -8.723 27.901 1.00 18.85 187 THR B O 1
ATOM 3530 N N . LEU B 1 188 ? 21.579 -7.902 29.977 1.00 15.55 188 LEU B N 1
ATOM 3531 C CA . LEU B 1 188 ? 22.148 -6.626 29.460 1.00 15.39 188 LEU B CA 1
ATOM 3532 C C . LEU B 1 188 ? 23.437 -6.843 28.650 1.00 16.44 188 LEU B C 1
ATOM 3533 O O . LEU B 1 188 ? 23.712 -6.139 27.657 1.00 19.05 188 LEU B O 1
ATOM 3538 N N . THR B 1 189 ? 24.226 -7.833 29.054 1.00 17.41 189 THR B N 1
ATOM 3539 C CA . THR B 1 189 ? 25.442 -8.182 28.324 1.00 18.01 189 THR B CA 1
ATOM 3540 C C . THR B 1 189 ? 25.090 -8.700 26.939 1.00 15.24 189 THR B C 1
ATOM 3541 O O . THR B 1 189 ? 25.627 -8.210 25.927 1.00 17.31 189 THR B O 1
ATOM 3545 N N . ILE B 1 190 ? 24.140 -9.632 26.900 1.00 17.92 190 ILE B N 1
ATOM 3546 C CA . ILE B 1 190 ? 23.682 -10.192 25.642 1.00 16.91 190 ILE B CA 1
ATOM 3547 C C . ILE B 1 190 ? 23.178 -9.090 24.725 1.00 20.44 190 ILE B C 1
ATOM 3548 O O . ILE B 1 190 ? 23.592 -8.990 23.556 1.00 18.33 190 ILE B O 1
ATOM 3553 N N . ASP B 1 191 ? 22.296 -8.248 25.252 1.00 17.68 191 ASP B N 1
ATOM 3554 C CA . ASP B 1 191 ? 21.651 -7.255 24.401 1.00 17.94 191 ASP B CA 1
ATOM 3555 C C . ASP B 1 191 ? 22.638 -6.197 23.921 1.00 17.65 191 ASP B C 1
ATOM 3556 O O . ASP B 1 191 ? 22.567 -5.742 22.772 1.00 18.53 191 ASP B O 1
ATOM 3561 N N . THR B 1 192 ? 23.545 -5.807 24.792 1.00 17.04 192 THR B N 1
ATOM 3562 C CA . THR B 1 192 ? 24.633 -4.890 24.443 1.00 17.01 192 THR B CA 1
ATOM 3563 C C . THR B 1 192 ? 25.530 -5.413 23.326 1.00 18.50 192 THR B C 1
ATOM 3564 O O . THR B 1 192 ? 25.819 -4.738 22.340 1.00 19.00 192 THR B O 1
ATOM 3568 N N . ILE B 1 193 ? 25.918 -6.670 23.450 1.00 14.85 193 ILE B N 1
ATOM 3569 C CA . ILE B 1 193 ? 26.854 -7.220 22.472 1.00 15.40 193 ILE B CA 1
ATOM 3570 C C . ILE B 1 193 ? 26.145 -7.435 21.130 1.00 14.81 193 ILE B C 1
ATOM 3571 O O . ILE B 1 193 ? 26.711 -7.129 20.048 1.00 17.25 193 ILE B O 1
ATOM 3576 N N . VAL B 1 194 ? 24.895 -7.910 21.190 1.00 15.58 194 VAL B N 1
ATOM 3577 C CA . VAL B 1 194 ? 24.180 -8.103 19.925 1.00 17.93 194 VAL B CA 1
ATOM 3578 C C . VAL B 1 194 ? 23.992 -6.734 19.243 1.00 21.45 194 VAL B C 1
ATOM 3579 O O . VAL B 1 194 ? 24.223 -6.569 18.041 1.00 20.45 194 VAL B O 1
ATOM 3583 N N . ASP B 1 195 ? 23.564 -5.739 20.002 1.00 17.60 195 ASP B N 1
ATOM 3584 C CA . ASP B 1 195 ? 23.356 -4.416 19.391 1.00 16.95 195 ASP B CA 1
ATOM 3585 C C . ASP B 1 195 ? 24.616 -3.822 18.811 1.00 17.86 195 ASP B C 1
ATOM 3586 O O . ASP B 1 195 ? 24.584 -3.236 17.719 1.00 17.82 195 ASP B O 1
ATOM 3591 N N . ALA B 1 196 ? 25.713 -3.933 19.566 1.00 17.74 196 ALA B N 1
ATOM 3592 C CA . ALA B 1 196 ? 27.034 -3.423 19.121 1.00 17.85 196 ALA B CA 1
ATOM 3593 C C . ALA B 1 196 ? 27.455 -4.138 17.831 1.00 15.25 196 ALA B C 1
ATOM 3594 O O . ALA B 1 196 ? 27.911 -3.502 16.866 1.00 18.66 196 ALA B O 1
ATOM 3596 N N . SER B 1 197 ? 27.204 -5.443 17.753 1.00 15.31 197 SER B N 1
ATOM 3597 C CA . SER B 1 197 ? 27.585 -6.153 16.531 1.00 16.29 197 SER B CA 1
ATOM 3598 C C . SER B 1 197 ? 26.825 -5.604 15.314 1.00 18.83 197 SER B C 1
ATOM 3599 O O . SER B 1 197 ? 27.400 -5.530 14.241 1.00 17.85 197 SER B O 1
ATOM 3602 N N . ARG B 1 198 ? 25.560 -5.203 15.478 1.00 19.96 198 ARG B N 1
ATOM 3603 C CA . ARG B 1 198 ? 24.781 -4.667 14.362 1.00 18.38 198 ARG B CA 1
ATOM 3604 C C . ARG B 1 198 ? 25.327 -3.315 13.938 1.00 18.85 198 ARG B C 1
ATOM 3605 O O . ARG B 1 198 ? 25.438 -2.996 12.734 1.00 20.48 198 ARG B O 1
ATOM 3613 N N . GLU B 1 199 ? 25.687 -2.495 14.917 1.00 16.60 199 GLU B N 1
ATOM 3614 C CA . GLU B 1 199 ? 26.205 -1.173 14.571 1.00 16.01 199 GLU B CA 1
ATOM 3615 C C . GLU B 1 199 ? 27.606 -1.260 13.924 1.00 19.66 199 GLU B C 1
ATOM 3616 O O . GLU B 1 199 ? 27.898 -0.554 12.971 1.00 21.00 199 GLU B O 1
ATOM 3622 N N . ILE B 1 200 ? 28.435 -2.191 14.394 1.00 19.07 200 ILE B N 1
ATOM 3623 C CA . ILE B 1 200 ? 29.745 -2.425 13.807 1.00 18.31 200 ILE B CA 1
ATOM 3624 C C . ILE B 1 200 ? 29.614 -2.842 12.340 1.00 18.43 200 ILE B C 1
ATOM 3625 O O . ILE B 1 200 ? 30.391 -2.421 11.522 1.00 18.07 200 ILE B O 1
ATOM 3630 N N . THR B 1 201 ? 28.585 -3.631 12.037 1.00 15.91 201 THR B N 1
ATOM 3631 C CA . THR B 1 201 ? 28.319 -4.082 10.677 1.00 17.48 201 THR B CA 1
ATOM 3632 C C . THR B 1 201 ? 28.224 -2.901 9.731 1.00 20.62 201 THR B C 1
ATOM 3633 O O . THR B 1 201 ? 28.659 -2.993 8.565 1.00 21.76 201 THR B O 1
ATOM 3637 N N . SER B 1 202 ? 27.673 -1.782 10.229 1.00 17.72 202 SER B N 1
ATOM 3638 C CA . SER B 1 202 ? 27.480 -0.604 9.363 1.00 22.52 202 SER B CA 1
ATOM 3639 C C . SER B 1 202 ? 28.770 0.176 9.005 1.00 23.18 202 SER B C 1
ATOM 3640 O O . SER B 1 202 ? 28.743 1.047 8.139 1.00 28.60 202 SER B O 1
ATOM 3643 N N . LEU B 1 203 ? 29.887 -0.126 9.649 1.00 20.79 203 LEU B N 1
ATOM 3644 C CA . LEU B 1 203 ? 31.122 0.574 9.330 1.00 21.16 203 LEU B CA 1
ATOM 3645 C C . LEU B 1 203 ? 31.518 0.287 7.890 1.00 21.67 203 LEU B C 1
ATOM 3646 O O . LEU B 1 203 ? 31.310 -0.807 7.394 1.00 20.27 203 LEU B O 1
ATOM 3651 N N . ASP B 1 204 ? 32.084 1.279 7.220 1.00 20.31 204 ASP B N 1
ATOM 3652 C CA . ASP B 1 204 ? 32.637 1.082 5.885 1.00 21.58 204 ASP B CA 1
ATOM 3653 C C . ASP B 1 204 ? 33.551 -0.128 5.788 1.00 19.62 204 ASP B C 1
ATOM 3654 O O . ASP B 1 204 ? 34.528 -0.249 6.541 1.00 23.55 204 ASP B O 1
ATOM 3659 N N . GLY B 1 205 ? 33.273 -0.976 4.800 1.00 19.51 205 GLY B N 1
ATOM 3660 C CA . GLY B 1 205 ? 34.146 -2.095 4.556 1.00 22.23 205 GLY B CA 1
ATOM 3661 C C . GLY B 1 205 ? 33.860 -3.320 5.383 1.00 20.71 205 GLY B C 1
ATOM 3662 O O . GLY B 1 205 ? 34.433 -4.383 5.089 1.00 18.99 205 GLY B O 1
ATOM 3663 N N . VAL B 1 206 ? 32.963 -3.213 6.375 1.00 16.08 206 VAL B N 1
ATOM 3664 C CA . VAL B 1 206 ? 32.664 -4.409 7.183 1.00 14.03 206 VAL B CA 1
ATOM 3665 C C . VAL B 1 206 ? 31.682 -5.306 6.407 1.00 15.70 206 VAL B C 1
ATOM 3666 O O . VAL B 1 206 ? 30.704 -4.843 5.832 1.00 17.04 206 VAL B O 1
ATOM 3670 N N . LEU B 1 207 ? 31.968 -6.606 6.393 1.00 16.75 207 LEU B N 1
ATOM 3671 C CA A LEU B 1 207 ? 31.100 -7.604 5.747 0.49 17.09 207 LEU B CA 1
ATOM 3672 C CA B LEU B 1 207 ? 31.082 -7.562 5.737 0.51 17.05 207 LEU B CA 1
ATOM 3673 C C . LEU B 1 207 ? 30.077 -8.181 6.713 1.00 19.21 207 LEU B C 1
ATOM 3674 O O . LEU B 1 207 ? 28.887 -8.308 6.392 1.00 20.77 207 LEU B O 1
ATOM 3683 N N . TYR B 1 208 ? 30.533 -8.565 7.903 1.00 16.92 208 TYR B N 1
ATOM 3684 C CA . TYR B 1 208 ? 29.573 -9.041 8.931 1.00 15.50 208 TYR B CA 1
ATOM 3685 C C . TYR B 1 208 ? 30.240 -8.953 10.281 1.00 16.60 208 TYR B C 1
ATOM 3686 O O . TYR B 1 208 ? 31.472 -8.806 10.357 1.00 18.27 208 TYR B O 1
ATOM 3695 N N . ALA B 1 209 ? 29.452 -9.034 11.347 1.00 15.12 209 ALA B N 1
ATOM 3696 C CA . ALA B 1 209 ? 30.013 -9.033 12.702 1.00 15.82 209 ALA B CA 1
ATOM 3697 C C . ALA B 1 209 ? 29.208 -9.989 13.533 1.00 19.44 209 ALA B C 1
ATOM 3698 O O . ALA B 1 209 ? 27.980 -9.812 13.649 1.00 19.68 209 ALA B O 1
ATOM 3700 N N . ILE B 1 210 ? 29.889 -10.969 14.130 1.00 16.16 210 ILE B N 1
ATOM 3701 C CA . ILE B 1 210 ? 29.240 -11.985 14.962 1.00 15.57 210 ILE B CA 1
ATOM 3702 C C . ILE B 1 210 ? 29.327 -11.629 16.441 1.00 17.55 210 ILE B C 1
ATOM 3703 O O . ILE B 1 210 ? 30.416 -11.402 16.947 1.00 17.94 210 ILE B O 1
ATOM 3708 N N . PRO B 1 211 ? 28.186 -11.586 17.143 1.00 16.57 211 PRO B N 1
ATOM 3709 C CA . PRO B 1 211 ? 28.228 -11.519 18.605 1.00 16.73 211 PRO B CA 1
ATOM 3710 C C . PRO B 1 211 ? 28.560 -12.906 19.121 1.00 19.38 211 PRO B C 1
ATOM 3711 O O . PRO B 1 211 ? 27.903 -13.889 18.793 1.00 23.84 211 PRO B O 1
ATOM 3715 N N . ASN B 1 212 ? 29.621 -12.989 19.920 1.00 18.46 212 ASN B N 1
ATOM 3716 C CA . ASN B 1 212 ? 30.090 -14.278 20.417 1.00 19.60 212 ASN B CA 1
ATOM 3717 C C . ASN B 1 212 ? 29.470 -14.588 21.777 1.00 22.79 212 ASN B C 1
ATOM 3718 O O . ASN B 1 212 ? 30.033 -14.254 22.812 1.00 30.05 212 ASN B O 1
ATOM 3723 N N . LEU B 1 213 ? 28.288 -15.191 21.780 1.00 20.00 213 LEU B N 1
ATOM 3724 C CA . LEU B 1 213 ? 27.595 -15.411 23.019 1.00 21.44 213 LEU B CA 1
ATOM 3725 C C . LEU B 1 213 ? 27.282 -16.882 23.117 1.00 26.45 213 LEU B C 1
ATOM 3726 O O . LEU B 1 213 ? 27.109 -17.558 22.097 1.00 28.96 213 LEU B O 1
ATOM 3731 N N . ARG B 1 214 ? 27.275 -17.374 24.340 1.00 21.53 214 ARG B N 1
ATOM 3732 C CA . ARG B 1 214 ? 26.900 -18.752 24.604 1.00 23.65 214 ARG B CA 1
ATOM 3733 C C . ARG B 1 214 ? 25.829 -18.705 25.643 1.00 21.56 214 ARG B C 1
ATOM 3734 O O . ARG B 1 214 ? 25.623 -17.682 26.264 1.00 24.17 214 ARG B O 1
ATOM 3742 N N . TYR B 1 215 ? 25.140 -19.827 25.855 1.00 23.23 215 TYR B N 1
ATOM 3743 C CA . TYR B 1 215 ? 24.092 -19.875 26.844 1.00 21.81 215 TYR B CA 1
ATOM 3744 C C . TYR B 1 215 ? 24.699 -20.137 28.226 1.00 24.17 215 TYR B C 1
ATOM 3745 O O . TYR B 1 215 ? 24.638 -21.269 28.739 1.00 25.63 215 TYR B O 1
ATOM 3754 N N . TYR B 1 216 ? 25.304 -19.104 28.819 1.00 26.83 216 TYR B N 1
ATOM 3755 C CA . TYR B 1 216 ? 26.057 -19.261 30.060 1.00 32.11 216 TYR B CA 1
ATOM 3756 C C . TYR B 1 216 ? 25.207 -19.717 31.226 1.00 33.68 216 TYR B C 1
ATOM 3757 O O . TYR B 1 216 ? 25.692 -20.464 32.085 1.00 34.09 216 TYR B O 1
ATOM 3766 N N . GLU B 1 217 ? 23.943 -19.298 31.272 1.00 33.76 217 GLU B N 1
ATOM 3767 C CA . GLU B 1 217 ? 23.097 -19.732 32.377 1.00 38.24 217 GLU B CA 1
ATOM 3768 C C . GLU B 1 217 ? 22.837 -21.223 32.350 1.00 37.65 217 GLU B C 1
ATOM 3769 O O . GLU B 1 217 ? 22.823 -21.864 33.412 1.00 44.61 217 GLU B O 1
ATOM 3775 N N . GLY B 1 218 ? 22.673 -21.808 31.164 1.00 31.70 218 GLY B N 1
ATOM 3776 C CA . GLY B 1 218 ? 22.507 -23.251 31.135 1.00 36.21 218 GLY B CA 1
ATOM 3777 C C . GLY B 1 218 ? 23.798 -23.958 31.527 1.00 38.34 218 GLY B C 1
ATOM 3778 O O . GLY B 1 218 ? 23.771 -24.988 32.215 1.00 37.00 218 GLY B O 1
ATOM 3779 N N . ILE B 1 219 ? 24.930 -23.382 31.121 1.00 31.79 219 ILE B N 1
ATOM 3780 C CA . ILE B 1 219 ? 26.222 -23.983 31.450 1.00 33.78 219 ILE B CA 1
ATOM 3781 C C . ILE B 1 219 ? 26.489 -24.000 32.961 1.00 32.08 219 ILE B C 1
ATOM 3782 O O . ILE B 1 219 ? 26.936 -24.985 33.524 1.00 35.40 219 ILE B O 1
ATOM 3787 N N . LEU B 1 220 ? 26.161 -22.896 33.609 1.00 34.81 220 LEU B N 1
ATOM 3788 C CA . LEU B 1 220 ? 26.432 -22.762 35.042 1.00 30.43 220 LEU B CA 1
ATOM 3789 C C . LEU B 1 220 ? 25.352 -23.437 35.872 1.00 31.98 220 LEU B C 1
ATOM 3790 O O . LEU B 1 220 ? 25.634 -24.212 36.796 1.00 33.71 220 LEU B O 1
ATOM 3795 N N . PHE B 1 221 ? 24.106 -23.066 35.626 1.00 31.16 221 PHE B N 1
ATOM 3796 C CA . PHE B 1 221 ? 23.049 -23.523 36.515 1.00 30.53 221 PHE B CA 1
ATOM 3797 C C . PHE B 1 221 ? 22.462 -24.868 36.182 1.00 34.96 221 PHE B C 1
ATOM 3798 O O . PHE B 1 221 ? 21.958 -25.544 37.076 1.00 39.18 221 PHE B O 1
ATOM 3806 N N . HIS B 1 222 ? 22.562 -25.294 34.925 1.00 33.87 222 HIS B N 1
ATOM 3807 C CA . HIS B 1 222 ? 21.994 -26.604 34.604 1.00 42.01 222 HIS B CA 1
ATOM 3808 C C . HIS B 1 222 ? 23.109 -27.645 34.624 1.00 41.33 222 HIS B C 1
ATOM 3809 O O . HIS B 1 222 ? 22.965 -28.678 35.259 1.00 42.89 222 HIS B O 1
ATOM 3816 N N . GLU B 1 223 ? 24.243 -27.344 34.003 1.00 43.84 223 GLU B N 1
ATOM 3817 C CA . GLU B 1 223 ? 25.352 -28.296 33.936 1.00 45.29 223 GLU B CA 1
ATOM 3818 C C . GLU B 1 223 ? 26.343 -28.150 35.104 1.00 44.94 223 GLU B C 1
ATOM 3819 O O . GLU B 1 223 ? 27.159 -29.046 35.345 1.00 49.41 223 GLU B O 1
ATOM 3825 N N . ASN B 1 224 ? 26.251 -27.045 35.843 1.00 40.87 224 ASN B N 1
ATOM 3826 C CA . ASN B 1 224 ? 27.201 -26.761 36.929 1.00 38.56 224 ASN B CA 1
ATOM 3827 C C . ASN B 1 224 ? 28.636 -26.782 36.427 1.00 37.64 224 ASN B C 1
ATOM 3828 O O . ASN B 1 224 ? 29.546 -27.125 37.167 1.00 42.21 224 ASN B O 1
ATOM 3833 N N . ASP B 1 225 ? 28.849 -26.319 35.201 1.00 35.88 225 ASP B N 1
ATOM 3834 C CA . ASP B 1 225 ? 30.148 -26.453 34.570 1.00 35.93 225 ASP B CA 1
ATOM 3835 C C . ASP B 1 225 ? 30.841 -25.095 34.587 1.00 31.58 225 ASP B C 1
ATOM 3836 O O . ASP B 1 225 ? 30.899 -24.382 33.597 1.00 31.77 225 ASP B O 1
ATOM 3841 N N . ILE B 1 226 ? 31.405 -24.784 35.753 1.00 37.26 226 ILE B N 1
ATOM 3842 C CA . ILE B 1 226 ? 32.102 -23.532 35.959 1.00 34.45 226 ILE B CA 1
ATOM 3843 C C . ILE B 1 226 ? 33.297 -23.463 35.044 1.00 30.74 226 ILE B C 1
ATOM 3844 O O . ILE B 1 226 ? 33.643 -22.399 34.559 1.00 30.14 226 ILE B O 1
ATOM 3849 N N . HIS B 1 227 ? 33.927 -24.620 34.829 1.00 36.55 227 HIS B N 1
ATOM 3850 C CA . HIS B 1 227 ? 35.101 -24.738 33.980 1.00 40.55 227 HIS B CA 1
ATOM 3851 C C . HIS B 1 227 ? 34.819 -24.190 32.576 1.00 42.29 227 HIS B C 1
ATOM 3852 O O . HIS B 1 227 ? 35.549 -23.329 32.061 1.00 32.64 227 HIS B O 1
ATOM 3859 N N . LYS B 1 228 ? 33.711 -24.627 31.989 1.00 30.68 228 LYS B N 1
ATOM 3860 C CA . LYS B 1 228 ? 33.338 -24.182 30.648 1.00 30.10 228 LYS B CA 1
ATOM 3861 C C . LYS B 1 228 ? 32.834 -22.729 30.661 1.00 28.52 228 LYS B C 1
ATOM 3862 O O . LYS B 1 228 ? 33.150 -21.935 29.774 1.00 28.53 228 LYS B O 1
ATOM 3868 N N . PHE B 1 229 ? 32.066 -22.369 31.699 1.00 28.23 229 PHE B N 1
ATOM 3869 C CA . PHE B 1 229 ? 31.615 -20.996 31.877 1.00 26.70 229 PHE B CA 1
ATOM 3870 C C . PHE B 1 229 ? 32.799 -20.011 31.831 1.00 26.00 229 PHE B C 1
ATOM 3871 O O . PHE B 1 229 ? 32.782 -19.025 31.077 1.00 28.77 229 PHE B O 1
ATOM 3879 N N . LEU B 1 230 ? 33.841 -20.297 32.613 1.00 32.66 230 LEU B N 1
ATOM 3880 C CA . LEU B 1 230 ? 34.995 -19.397 32.697 1.00 36.68 230 LEU B CA 1
ATOM 3881 C C . LEU B 1 230 ? 35.784 -19.292 31.397 1.00 40.54 230 LEU B C 1
ATOM 3882 O O . LEU B 1 230 ? 36.220 -18.212 31.009 1.00 35.99 230 LEU B O 1
ATOM 3887 N N . SER B 1 231 ? 35.953 -20.420 30.726 1.00 31.67 231 SER B N 1
ATOM 3888 C CA . SER B 1 231 ? 36.603 -20.430 29.427 1.00 34.64 231 SER B CA 1
ATOM 3889 C C . SER B 1 231 ? 35.811 -19.622 28.400 1.00 37.37 231 SER B C 1
ATOM 3890 O O . SER B 1 231 ? 36.363 -18.820 27.650 1.00 34.26 231 SER B O 1
ATOM 3893 N N . GLU B 1 232 ? 34.504 -19.835 28.364 1.00 26.24 232 GLU B N 1
ATOM 3894 C CA . GLU B 1 232 ? 33.679 -19.226 27.345 1.00 30.18 232 GLU B CA 1
ATOM 3895 C C . GLU B 1 232 ? 33.514 -17.718 27.519 1.00 28.42 232 GLU B C 1
ATOM 3896 O O . GLU B 1 232 ? 33.560 -16.966 26.540 1.00 26.83 232 GLU B O 1
ATOM 3902 N N . ILE B 1 233 ? 33.387 -17.260 28.765 1.00 25.47 233 ILE B N 1
ATOM 3903 C CA . ILE B 1 233 ? 33.128 -15.836 28.989 1.00 22.63 233 ILE B CA 1
ATOM 3904 C C . ILE B 1 233 ? 34.404 -15.016 28.742 1.00 33.14 233 ILE B C 1
ATOM 3905 O O . ILE B 1 233 ? 34.355 -13.795 28.531 1.00 27.92 233 ILE B O 1
ATOM 3910 N N . SER B 1 234 ? 35.540 -15.701 28.679 1.00 26.05 234 SER B N 1
ATOM 3911 C CA . SER B 1 234 ? 36.806 -14.991 28.424 1.00 25.52 234 SER B CA 1
ATOM 3912 C C . SER B 1 234 ? 36.999 -14.712 26.913 1.00 27.28 234 SER B C 1
ATOM 3913 O O . SER B 1 234 ? 37.978 -14.070 26.508 1.00 28.10 234 SER B O 1
ATOM 3916 N N . GLN B 1 235 ? 36.093 -15.208 26.081 1.00 25.04 235 GLN B N 1
ATOM 3917 C CA . GLN B 1 235 ? 36.275 -15.033 24.631 1.00 28.53 235 GLN B CA 1
ATOM 3918 C C . GLN B 1 235 ? 36.019 -13.583 24.187 1.00 20.24 235 GLN B C 1
ATOM 3919 O O . GLN B 1 235 ? 35.284 -12.857 24.836 1.00 21.06 235 GLN B O 1
ATOM 3925 N N . PRO B 1 236 ? 36.649 -13.157 23.084 1.00 22.26 236 PRO B N 1
ATOM 3926 C CA . PRO B 1 236 ? 36.298 -11.843 22.513 1.00 18.59 236 PRO B CA 1
ATOM 3927 C C . PRO B 1 236 ? 34.819 -11.647 22.292 1.00 18.39 236 PRO B C 1
ATOM 3928 O O . PRO B 1 236 ? 34.167 -12.584 21.833 1.00 20.75 236 PRO B O 1
ATOM 3932 N N . ALA B 1 237 ? 34.333 -10.441 22.535 1.00 19.05 237 ALA B N 1
ATOM 3933 C CA . ALA B 1 237 ? 32.908 -10.199 22.474 1.00 17.95 237 ALA B CA 1
ATOM 3934 C C . ALA B 1 237 ? 32.360 -10.307 21.042 1.00 18.82 237 ALA B C 1
ATOM 3935 O O . ALA B 1 237 ? 31.245 -10.779 20.842 1.00 18.54 237 ALA B O 1
ATOM 3937 N N . ILE B 1 238 ? 33.132 -9.838 20.057 1.00 17.16 238 ILE B N 1
ATOM 3938 C CA . ILE B 1 238 ? 32.625 -9.727 18.685 1.00 17.19 238 ILE B CA 1
ATOM 3939 C C . ILE B 1 238 ? 33.740 -10.115 17.720 1.00 15.38 238 ILE B C 1
ATOM 3940 O O . ILE B 1 238 ? 34.900 -9.740 17.942 1.00 19.15 238 ILE B O 1
ATOM 3945 N N . THR B 1 239 ? 33.379 -10.882 16.679 1.00 18.47 239 THR B N 1
ATOM 3946 C CA . THR B 1 239 ? 34.315 -11.239 15.618 1.00 20.85 239 THR B CA 1
ATOM 3947 C C . THR B 1 239 ? 33.839 -10.602 14.307 1.00 18.37 239 THR B C 1
ATOM 3948 O O . THR B 1 239 ? 32.685 -10.661 13.978 1.00 19.23 239 THR B O 1
ATOM 3952 N N . ILE B 1 240 ? 34.727 -9.909 13.627 1.00 16.34 240 ILE B N 1
ATOM 3953 C CA . ILE B 1 240 ? 34.355 -9.051 12.502 1.00 15.63 240 ILE B CA 1
ATOM 3954 C C . ILE B 1 240 ? 35.039 -9.516 11.228 1.00 18.50 240 ILE B C 1
ATOM 3955 O O . ILE B 1 240 ? 36.243 -9.723 11.236 1.00 20.64 240 ILE B O 1
ATOM 3960 N N . SER B 1 241 ? 34.277 -9.671 10.141 1.00 15.97 241 SER B N 1
ATOM 3961 C CA . SER B 1 241 ? 34.883 -9.893 8.812 1.00 18.08 241 SER B CA 1
ATOM 3962 C C . SER B 1 241 ? 34.870 -8.553 8.075 1.00 16.05 241 SER B C 1
ATOM 3963 O O . SER B 1 241 ? 33.819 -7.921 7.955 1.00 17.62 241 SER B O 1
ATOM 3966 N N . THR B 1 242 ? 36.031 -8.101 7.619 1.00 19.12 242 THR B N 1
ATOM 3967 C CA . THR B 1 242 ? 36.127 -6.689 7.213 1.00 20.68 242 THR B CA 1
ATOM 3968 C C . THR B 1 242 ? 37.257 -6.417 6.207 1.00 20.83 242 THR B C 1
ATOM 3969 O O . THR B 1 242 ? 38.296 -7.054 6.227 1.00 22.71 242 THR B O 1
ATOM 3973 N N . LEU B 1 243 ? 37.024 -5.475 5.298 1.00 21.11 243 LEU B N 1
ATOM 3974 C CA . LEU B 1 243 ? 38.090 -5.063 4.376 1.00 21.01 243 LEU B CA 1
ATOM 3975 C C . LEU B 1 243 ? 39.140 -4.169 5.036 1.00 27.35 243 LEU B C 1
ATOM 3976 O O . LEU B 1 243 ? 40.269 -4.087 4.564 1.00 30.29 243 LEU B O 1
ATOM 3981 N N . ASN B 1 244 ? 38.751 -3.490 6.111 1.00 23.11 244 ASN B N 1
ATOM 3982 C CA . ASN B 1 244 ? 39.621 -2.499 6.739 1.00 24.69 244 ASN B CA 1
ATOM 3983 C C . ASN B 1 244 ? 39.876 -2.823 8.205 1.00 20.44 244 ASN B C 1
ATOM 3984 O O . ASN B 1 244 ? 39.085 -3.535 8.831 1.00 23.29 244 ASN B O 1
ATOM 3989 N N . ASP B 1 245 ? 40.968 -2.288 8.751 1.00 23.63 245 ASP B N 1
ATOM 3990 C CA . ASP B 1 245 ? 41.194 -2.403 10.197 1.00 28.53 245 ASP B CA 1
ATOM 3991 C C . ASP B 1 245 ? 40.225 -1.482 10.938 1.00 27.71 245 ASP B C 1
ATOM 3992 O O . ASP B 1 245 ? 40.512 -0.293 11.103 1.00 29.39 245 ASP B O 1
ATOM 3997 N N . VAL B 1 246 ? 39.140 -2.046 11.446 1.00 22.72 246 VAL B N 1
ATOM 3998 C CA . VAL B 1 246 ? 38.142 -1.278 12.155 1.00 20.99 246 VAL B CA 1
ATOM 3999 C C . VAL B 1 246 ? 38.150 -1.543 13.650 1.00 22.04 246 VAL B C 1
ATOM 4000 O O . VAL B 1 246 ? 37.154 -1.256 14.314 1.00 22.43 246 VAL B O 1
ATOM 4004 N N . LEU B 1 247 ? 39.226 -2.123 14.173 1.00 21.13 247 LEU B N 1
ATOM 4005 C CA . LEU B 1 247 ? 39.264 -2.467 15.614 1.00 20.72 247 LEU B CA 1
ATOM 4006 C C . LEU B 1 247 ? 38.992 -1.256 16.524 1.00 21.99 247 LEU B C 1
ATOM 4007 O O . LEU B 1 247 ? 38.155 -1.342 17.399 1.00 21.83 247 LEU B O 1
ATOM 4012 N N . ASP B 1 248 ? 39.683 -0.131 16.358 1.00 21.83 248 ASP B N 1
ATOM 4013 C CA . ASP B 1 248 ? 39.378 1.021 17.237 1.00 19.96 248 ASP B CA 1
ATOM 4014 C C . ASP B 1 248 ? 37.934 1.484 17.096 1.00 19.90 248 ASP B C 1
ATOM 4015 O O . ASP B 1 248 ? 37.282 1.812 18.083 1.00 21.35 248 ASP B O 1
ATOM 4020 N N . GLU B 1 249 ? 37.453 1.557 15.852 1.00 22.19 249 GLU B N 1
ATOM 4021 C CA . GLU B 1 249 ? 36.069 1.988 15.641 1.00 22.42 249 GLU B CA 1
ATOM 4022 C C . GLU B 1 249 ? 35.108 1.019 16.277 1.00 24.78 249 GLU B C 1
ATOM 4023 O O . GLU B 1 249 ? 34.065 1.431 16.801 1.00 21.37 249 GLU B O 1
ATOM 4029 N N . ALA B 1 250 ? 35.430 -0.271 16.228 1.00 19.99 250 ALA B N 1
ATOM 4030 C CA . ALA B 1 250 ? 34.481 -1.261 16.800 1.00 19.58 250 ALA B CA 1
ATOM 4031 C C . ALA B 1 250 ? 34.459 -1.181 18.311 1.00 19.57 250 ALA B C 1
ATOM 4032 O O . ALA B 1 250 ? 33.385 -1.289 18.937 1.00 20.88 250 ALA B O 1
ATOM 4034 N N . GLU B 1 251 ? 35.638 -0.976 18.908 1.00 21.23 251 GLU B N 1
ATOM 4035 C CA . GLU B 1 251 ? 35.740 -0.820 20.371 1.00 20.25 251 GLU B CA 1
ATOM 4036 C C . GLU B 1 251 ? 34.989 0.415 20.825 1.00 23.12 251 GLU B C 1
ATOM 4037 O O . GLU B 1 251 ? 34.366 0.384 21.881 1.00 22.98 251 GLU B O 1
ATOM 4043 N N . GLU B 1 252 ? 35.056 1.490 20.031 1.00 20.79 252 GLU B N 1
ATOM 4044 C CA . GLU B 1 252 ? 34.306 2.698 20.356 1.00 23.39 252 GLU B CA 1
ATOM 4045 C C . GLU B 1 252 ? 32.804 2.426 20.319 1.00 22.72 252 GLU B C 1
ATOM 4046 O O . GLU B 1 252 ? 32.072 2.878 21.201 1.00 22.10 252 GLU B O 1
ATOM 4052 N N . ILE B 1 253 ? 32.347 1.688 19.309 1.00 20.59 253 ILE B N 1
ATOM 4053 C CA . ILE B 1 253 ? 30.918 1.361 19.217 1.00 20.71 253 ILE B CA 1
ATOM 4054 C C . ILE B 1 253 ? 30.491 0.499 20.391 1.00 19.95 253 ILE B C 1
ATOM 4055 O O . ILE B 1 253 ? 29.446 0.730 21.002 1.00 20.89 253 ILE B O 1
ATOM 4060 N N . LEU B 1 254 ? 31.331 -0.459 20.758 1.00 20.15 254 LEU B N 1
ATOM 4061 C CA . LEU B 1 254 ? 30.997 -1.310 21.871 1.00 22.73 254 LEU B CA 1
ATOM 4062 C C . LEU B 1 254 ? 30.915 -0.469 23.144 1.00 23.18 254 LEU B C 1
ATOM 4063 O O . LEU B 1 254 ? 29.996 -0.628 23.946 1.00 20.76 254 LEU B O 1
ATOM 4068 N N . SER B 1 255 ? 31.844 0.459 23.328 1.00 20.07 255 SER B N 1
ATOM 4069 C CA . SER B 1 255 ? 31.804 1.331 24.498 1.00 26.29 255 SER B CA 1
ATOM 4070 C C . SER B 1 255 ? 30.565 2.225 24.520 1.00 27.83 255 SER B C 1
ATOM 4071 O O . SER B 1 255 ? 29.950 2.420 25.567 1.00 21.52 255 SER B O 1
ATOM 4074 N N . ASN B 1 256 ? 30.221 2.784 23.363 1.00 22.23 256 ASN B N 1
ATOM 4075 C CA . ASN B 1 256 ? 29.033 3.629 23.277 1.00 22.70 256 ASN B CA 1
ATOM 4076 C C . ASN B 1 256 ? 27.761 2.854 23.649 1.00 19.43 256 ASN B C 1
ATOM 4077 O O . ASN B 1 256 ? 26.850 3.433 24.287 1.00 21.72 256 ASN B O 1
ATOM 4082 N N . ASN B 1 257 ? 27.679 1.571 23.239 1.00 18.80 257 ASN B N 1
ATOM 4083 C CA . ASN B 1 257 ? 26.509 0.745 23.567 1.00 19.34 257 ASN B CA 1
ATOM 4084 C C . ASN B 1 257 ? 26.508 0.375 25.053 1.00 21.34 257 ASN B C 1
ATOM 4085 O O . ASN B 1 257 ? 25.445 0.402 25.673 1.00 21.02 257 ASN B O 1
ATOM 4090 N N . ILE B 1 258 ? 27.695 0.119 25.623 1.00 20.24 258 ILE B N 1
ATOM 4091 C CA . ILE B 1 258 ? 27.774 -0.122 27.080 1.00 21.67 258 ILE B CA 1
ATOM 4092 C C . ILE B 1 258 ? 27.301 1.127 27.842 1.00 22.32 258 ILE B C 1
ATOM 4093 O O . ILE B 1 258 ? 26.619 1.049 28.895 1.00 21.73 258 ILE B O 1
ATOM 4098 N N . ASN B 1 259 ? 27.662 2.286 27.315 1.00 19.99 259 ASN B N 1
ATOM 4099 C CA . ASN B 1 259 ? 27.314 3.542 27.959 1.00 21.88 259 ASN B CA 1
ATOM 4100 C C . ASN B 1 259 ? 25.842 3.955 27.801 1.00 20.18 259 ASN B C 1
ATOM 4101 O O . ASN B 1 259 ? 25.422 4.985 28.333 1.00 26.36 259 ASN B O 1
ATOM 4106 N N . LEU B 1 260 ? 25.076 3.172 27.055 1.00 21.22 260 LEU B N 1
ATOM 4107 C CA . LEU B 1 260 ? 23.619 3.363 27.063 1.00 21.21 260 LEU B CA 1
ATOM 4108 C C . LEU B 1 260 ? 22.985 2.819 28.367 1.00 22.48 260 LEU B C 1
ATOM 4109 O O . LEU B 1 260 ? 21.797 3.029 28.633 1.00 21.03 260 LEU B O 1
ATOM 4114 N N . ILE B 1 261 ? 23.753 2.049 29.128 1.00 18.72 261 ILE B N 1
ATOM 4115 C CA . ILE B 1 261 ? 23.222 1.460 30.356 1.00 21.24 261 ILE B CA 1
ATOM 4116 C C . ILE B 1 261 ? 23.283 2.460 31.497 1.00 19.79 261 ILE B C 1
ATOM 4117 O O . ILE B 1 261 ? 24.334 3.053 31.772 1.00 20.18 261 ILE B O 1
ATOM 4122 N N . TYR B 1 262 ? 22.134 2.643 32.133 1.00 19.05 262 TYR B N 1
ATOM 4123 C CA . TYR B 1 262 ? 21.915 3.583 33.211 1.00 19.58 262 TYR B CA 1
ATOM 4124 C C . TYR B 1 262 ? 21.377 2.856 34.423 1.00 22.81 262 TYR B C 1
ATOM 4125 O O . TYR B 1 262 ? 20.653 1.863 34.297 1.00 21.53 262 TYR B O 1
ATOM 4134 N N . SER B 1 263 ? 21.865 3.254 35.585 1.00 20.75 263 SER B N 1
ATOM 4135 C CA . SER B 1 263 ? 21.474 2.612 36.835 1.00 21.28 263 SER B CA 1
ATOM 4136 C C . SER B 1 263 ? 21.210 3.690 37.893 1.00 22.72 263 SER B C 1
ATOM 4137 O O . SER B 1 263 ? 21.886 4.725 37.920 1.00 24.52 263 SER B O 1
ATOM 4140 N N . PHE B 1 264 ? 20.204 3.490 38.732 1.00 18.11 264 PHE B N 1
ATOM 4141 C CA . PHE B 1 264 ? 19.984 4.373 39.879 1.00 19.12 264 PHE B CA 1
ATOM 4142 C C . PHE B 1 264 ? 19.256 3.633 40.982 1.00 27.81 264 PHE B C 1
ATOM 4143 O O . PHE B 1 264 ? 18.540 2.668 40.725 1.00 21.05 264 PHE B O 1
ATOM 4151 N N . VAL B 1 265 ? 19.422 4.096 42.213 1.00 27.15 265 VAL B N 1
ATOM 4152 C CA . VAL B 1 265 ? 18.661 3.519 43.300 1.00 21.33 265 VAL B CA 1
ATOM 4153 C C . VAL B 1 265 ? 17.490 4.418 43.666 1.00 27.05 265 VAL B C 1
ATOM 4154 O O . VAL B 1 265 ? 17.642 5.601 43.976 1.00 29.36 265 VAL B O 1
ATOM 4158 N N . GLU B 1 266 ? 16.311 3.837 43.601 1.00 24.20 266 GLU B N 1
ATOM 4159 C CA . GLU B 1 266 ? 15.110 4.525 44.016 1.00 26.24 266 GLU B CA 1
ATOM 4160 C C . GLU B 1 266 ? 15.025 4.439 45.535 1.00 28.99 266 GLU B C 1
ATOM 4161 O O . GLU B 1 266 ? 14.957 3.341 46.076 1.00 28.22 266 GLU B O 1
ATOM 4167 N N . GLU B 1 267 ? 15.000 5.578 46.233 1.00 29.05 267 GLU B N 1
ATOM 4168 C CA . GLU B 1 267 ? 14.849 5.546 47.686 1.00 30.42 267 GLU B CA 1
ATOM 4169 C C . GLU B 1 267 ? 13.372 5.493 48.050 1.00 35.58 267 GLU B C 1
ATOM 4170 O O . GLU B 1 267 ? 12.566 6.301 47.582 1.00 32.79 267 GLU B O 1
ATOM 4176 N N . LEU B 1 268 ? 13.009 4.554 48.911 1.00 35.83 268 LEU B N 1
ATOM 4177 C CA . LEU B 1 268 ? 11.614 4.440 49.253 1.00 37.62 268 LEU B CA 1
ATOM 4178 C C . LEU B 1 268 ? 11.300 5.271 50.492 1.00 47.99 268 LEU B C 1
ATOM 4179 O O . LEU B 1 268 ? 12.178 5.601 51.291 1.00 49.35 268 LEU B O 1
ATOM 4185 N N . GLY C 1 9 ? 3.492 26.496 31.637 1.00 52.08 9 GLY C N 1
ATOM 4186 C CA . GLY C 1 9 ? 2.921 25.409 30.870 1.00 52.03 9 GLY C CA 1
ATOM 4187 C C . GLY C 1 9 ? 2.073 24.490 31.727 1.00 53.32 9 GLY C C 1
ATOM 4188 O O . GLY C 1 9 ? 1.280 24.954 32.557 1.00 58.17 9 GLY C O 1
ATOM 4189 N N . ILE C 1 10 ? 2.261 23.185 31.552 1.00 50.05 10 ILE C N 1
ATOM 4190 C CA . ILE C 1 10 ? 1.396 22.196 32.193 1.00 52.59 10 ILE C CA 1
ATOM 4191 C C . ILE C 1 10 ? 1.567 22.162 33.727 1.00 57.34 10 ILE C C 1
ATOM 4192 O O . ILE C 1 10 ? 0.581 22.039 34.458 1.00 54.51 10 ILE C O 1
ATOM 4197 N N . THR C 1 11 ? 2.809 22.270 34.201 1.00 54.24 11 THR C N 1
ATOM 4198 C CA . THR C 1 11 ? 3.104 22.391 35.633 1.00 55.89 11 THR C CA 1
ATOM 4199 C C . THR C 1 11 ? 4.521 22.981 35.759 1.00 56.16 11 THR C C 1
ATOM 4200 O O . THR C 1 11 ? 5.348 22.788 34.868 1.00 47.73 11 THR C O 1
ATOM 4204 N N . GLU C 1 12 ? 4.768 23.735 36.834 1.00 53.03 12 GLU C N 1
ATOM 4205 C CA . GLU C 1 12 ? 6.048 24.421 37.069 1.00 52.41 12 GLU C CA 1
ATOM 4206 C C . GLU C 1 12 ? 7.326 23.625 36.756 1.00 48.42 12 GLU C C 1
ATOM 4207 O O . GLU C 1 12 ? 8.243 24.157 36.133 1.00 51.94 12 GLU C O 1
ATOM 4213 N N . MET C 1 13 ? 7.405 22.373 37.194 1.00 45.28 13 MET C N 1
ATOM 4214 C CA . MET C 1 13 ? 8.623 21.605 36.996 1.00 48.32 13 MET C CA 1
ATOM 4215 C C . MET C 1 13 ? 8.880 21.221 35.531 1.00 40.58 13 MET C C 1
ATOM 4216 O O . MET C 1 13 ? 9.994 20.876 35.172 1.00 41.31 13 MET C O 1
ATOM 4221 N N . VAL C 1 14 ? 7.846 21.251 34.703 1.00 37.25 14 VAL C N 1
ATOM 4222 C CA . VAL C 1 14 ? 7.977 20.805 33.328 1.00 35.34 14 VAL C CA 1
ATOM 4223 C C . VAL C 1 14 ? 8.151 21.955 32.342 1.00 34.07 14 VAL C C 1
ATOM 4224 O O . VAL C 1 14 ? 7.380 22.914 32.354 1.00 36.73 14 VAL C O 1
ATOM 4228 N N . LYS C 1 15 ? 9.186 21.870 31.530 1.00 32.60 15 LYS C N 1
ATOM 4229 C CA . LYS C 1 15 ? 9.513 22.890 30.537 1.00 31.60 15 LYS C CA 1
ATOM 4230 C C . LYS C 1 15 ? 9.246 22.376 29.134 1.00 28.91 15 LYS C C 1
ATOM 4231 O O . LYS C 1 15 ? 9.241 21.177 28.912 1.00 28.78 15 LYS C O 1
ATOM 4237 N N . THR C 1 16 ? 9.031 23.299 28.198 1.00 27.94 16 THR C N 1
ATOM 4238 C CA . THR C 1 16 ? 8.943 22.959 26.781 1.00 26.04 16 THR C CA 1
ATOM 4239 C C . THR C 1 16 ? 10.120 23.590 26.061 1.00 26.28 16 THR C C 1
ATOM 4240 O O . THR C 1 16 ? 10.387 24.799 26.235 1.00 29.20 16 THR C O 1
ATOM 4244 N N . ILE C 1 17 ? 10.844 22.796 25.274 1.00 25.32 17 ILE C N 1
ATOM 4245 C CA . ILE C 1 17 ? 12.037 23.260 24.590 1.00 25.51 17 ILE C CA 1
ATOM 4246 C C . ILE C 1 17 ? 11.938 22.939 23.111 1.00 25.08 17 ILE C C 1
ATOM 4247 O O . ILE C 1 17 ? 11.738 21.771 22.743 1.00 25.64 17 ILE C O 1
ATOM 4252 N N . ASP C 1 18 ? 12.060 23.955 22.258 1.00 24.00 18 ASP C N 1
ATOM 4253 C CA . ASP C 1 18 ? 12.237 23.700 20.805 1.00 22.97 18 ASP C CA 1
ATOM 4254 C C . ASP C 1 18 ? 13.712 23.644 20.444 1.00 27.92 18 ASP C C 1
ATOM 4255 O O . ASP C 1 18 ? 14.504 24.419 20.982 1.00 27.66 18 ASP C O 1
ATOM 4260 N N . THR C 1 19 ? 14.093 22.749 19.528 1.00 25.15 19 THR C N 1
ATOM 4261 C CA . THR C 1 19 ? 15.480 22.777 19.073 1.00 22.72 19 THR C CA 1
ATOM 4262 C C . THR C 1 19 ? 15.745 24.085 18.323 1.00 23.34 19 THR C C 1
ATOM 4263 O O . THR C 1 19 ? 14.816 24.656 17.759 1.00 24.53 19 THR C O 1
ATOM 4267 N N . LYS C 1 20 ? 16.999 24.540 18.327 1.00 25.54 20 LYS C N 1
ATOM 4268 C CA . LYS C 1 20 ? 17.390 25.671 17.468 1.00 28.61 20 LYS C CA 1
ATOM 4269 C C . LYS C 1 20 ? 17.406 25.205 16.016 1.00 25.72 20 LYS C C 1
ATOM 4270 O O . LYS C 1 20 ? 16.991 25.919 15.098 1.00 29.98 20 LYS C O 1
ATOM 4276 N N . THR C 1 21 ? 17.859 23.981 15.812 1.00 27.06 21 THR C N 1
ATOM 4277 C CA . THR C 1 21 ? 17.864 23.395 14.478 1.00 24.29 21 THR C CA 1
ATOM 4278 C C . THR C 1 21 ? 16.441 23.271 13.910 1.00 23.63 21 THR C C 1
ATOM 4279 O O . THR C 1 21 ? 15.548 22.711 14.576 1.00 23.96 21 THR C O 1
ATOM 4283 N N . ARG C 1 22 ? 16.237 23.798 12.692 1.00 24.42 22 ARG C N 1
ATOM 4284 C CA . ARG C 1 22 ? 14.940 23.745 12.016 1.00 22.61 22 ARG C CA 1
ATOM 4285 C C . ARG C 1 22 ? 14.848 22.577 11.038 1.00 22.21 22 ARG C C 1
ATOM 4286 O O . ARG C 1 22 ? 15.846 21.993 10.680 1.00 24.15 22 ARG C O 1
ATOM 4294 N N . VAL C 1 23 ? 13.640 22.237 10.609 1.00 18.53 23 VAL C N 1
ATOM 4295 C CA . VAL C 1 23 ? 13.533 21.177 9.597 1.00 19.54 23 VAL C CA 1
ATOM 4296 C C . VAL C 1 23 ? 14.372 21.553 8.357 1.00 19.89 23 VAL C C 1
ATOM 4297 O O . VAL C 1 23 ? 15.116 20.710 7.839 1.00 19.80 23 VAL C O 1
ATOM 4301 N N . VAL C 1 24 ? 14.312 22.814 7.936 1.00 20.89 24 VAL C N 1
ATOM 4302 C CA . VAL C 1 24 ? 15.047 23.252 6.757 1.00 20.79 24 VAL C CA 1
ATOM 4303 C C . VAL C 1 24 ? 16.556 23.180 6.953 1.00 23.57 24 VAL C C 1
ATOM 4304 O O . VAL C 1 24 ? 17.290 22.950 5.999 1.00 28.84 24 VAL C O 1
ATOM 4308 N N . ASP C 1 25 ? 17.008 23.294 8.200 1.00 23.21 25 ASP C N 1
ATOM 4309 C CA . ASP C 1 25 ? 18.425 23.144 8.468 1.00 21.27 25 ASP C CA 1
ATOM 4310 C C . ASP C 1 25 ? 18.883 21.718 8.161 1.00 19.73 25 ASP C C 1
ATOM 4311 O O . ASP C 1 25 ? 19.993 21.505 7.645 1.00 23.39 25 ASP C O 1
ATOM 4316 N N . VAL C 1 26 ? 18.045 20.745 8.477 1.00 19.88 26 VAL C N 1
ATOM 4317 C CA . VAL C 1 26 ? 18.403 19.349 8.219 1.00 20.36 26 VAL C CA 1
ATOM 4318 C C . VAL C 1 26 ? 18.430 19.116 6.719 1.00 20.54 26 VAL C C 1
ATOM 4319 O O . VAL C 1 26 ? 19.375 18.529 6.186 1.00 22.18 26 VAL C O 1
ATOM 4323 N N . THR C 1 27 ? 17.421 19.625 6.028 1.00 19.91 27 THR C N 1
ATOM 4324 C CA . THR C 1 27 ? 17.381 19.452 4.576 1.00 22.42 27 THR C CA 1
ATOM 4325 C C . THR C 1 27 ? 18.593 20.122 3.933 1.00 22.93 27 THR C C 1
ATOM 4326 O O . THR C 1 27 ? 19.202 19.549 3.051 1.00 21.53 27 THR C O 1
ATOM 4330 N N . ASN C 1 28 ? 18.967 21.317 4.400 1.00 22.28 28 ASN C N 1
ATOM 4331 C CA . ASN C 1 28 ? 20.159 21.988 3.884 1.00 26.67 28 ASN C CA 1
ATOM 4332 C C . ASN C 1 28 ? 21.436 21.179 4.144 1.00 22.59 28 ASN C C 1
ATOM 4333 O O . ASN C 1 28 ? 22.313 21.131 3.266 1.00 23.55 28 ASN C O 1
ATOM 4338 N N . GLU C 1 29 ? 21.567 20.555 5.325 1.00 22.22 29 GLU C N 1
ATOM 4339 C CA . GLU C 1 29 ? 22.776 19.767 5.613 1.00 24.98 29 GLU C CA 1
ATOM 4340 C C . GLU C 1 29 ? 22.836 18.556 4.666 1.00 22.89 29 GLU C C 1
ATOM 4341 O O . GLU C 1 29 ? 23.916 18.154 4.225 1.00 25.33 29 GLU C O 1
ATOM 4347 N N . ILE C 1 30 ? 21.696 17.968 4.365 1.00 20.25 30 ILE C N 1
ATOM 4348 C CA . ILE C 1 30 ? 21.677 16.819 3.458 1.00 22.96 30 ILE C CA 1
ATOM 4349 C C . ILE C 1 30 ? 22.016 17.264 2.031 1.00 24.72 30 ILE C C 1
ATOM 4350 O O . ILE C 1 30 ? 22.816 16.630 1.356 1.00 24.78 30 ILE C O 1
ATOM 4355 N N . ALA C 1 31 ? 21.430 18.364 1.577 1.00 23.76 31 ALA C N 1
ATOM 4356 C CA . ALA C 1 31 ? 21.795 18.909 0.268 1.00 24.48 31 ALA C CA 1
ATOM 4357 C C . ALA C 1 31 ? 23.303 19.188 0.163 1.00 26.20 31 ALA C C 1
ATOM 4358 O O . ALA C 1 31 ? 23.890 18.926 -0.887 1.00 26.06 31 ALA C O 1
ATOM 4360 N N . LYS C 1 32 ? 23.927 19.699 1.241 1.00 23.59 32 LYS C N 1
ATOM 4361 C CA . LYS C 1 32 ? 25.346 20.003 1.235 1.00 25.55 32 LYS C CA 1
ATOM 4362 C C . LYS C 1 32 ? 26.141 18.723 1.060 1.00 25.51 32 LYS C C 1
ATOM 4363 O O . LYS C 1 32 ? 27.101 18.693 0.285 1.00 25.59 32 LYS C O 1
ATOM 4369 N N . LYS C 1 33 ? 25.718 17.656 1.739 1.00 25.58 33 LYS C N 1
ATOM 4370 C CA . LYS C 1 33 ? 26.432 16.389 1.632 1.00 23.20 33 LYS C CA 1
ATOM 4371 C C . LYS C 1 33 ? 26.314 15.833 0.233 1.00 22.27 33 LYS C C 1
ATOM 4372 O O . LYS C 1 33 ? 27.293 15.321 -0.307 1.00 25.39 33 LYS C O 1
ATOM 4378 N N . LYS C 1 34 ? 25.124 15.927 -0.351 1.00 20.76 34 LYS C N 1
ATOM 4379 C CA . LYS C 1 34 ? 24.964 15.440 -1.725 1.00 22.28 34 LYS C CA 1
ATOM 4380 C C . LYS C 1 34 ? 25.842 16.243 -2.689 1.00 25.53 34 LYS C C 1
ATOM 4381 O O . LYS C 1 34 ? 26.517 15.684 -3.566 1.00 23.03 34 LYS C O 1
ATOM 4387 N N . TYR C 1 35 ? 25.850 17.562 -2.527 1.00 22.64 35 TYR C N 1
ATOM 4388 C CA . TYR C 1 35 ? 26.602 18.369 -3.453 1.00 24.16 35 TYR C CA 1
ATOM 4389 C C . TYR C 1 35 ? 28.109 18.142 -3.307 1.00 24.83 35 TYR C C 1
ATOM 4390 O O . TYR C 1 35 ? 28.839 18.128 -4.285 1.00 25.18 35 TYR C O 1
ATOM 4399 N N . GLN C 1 36 ? 28.569 17.959 -2.081 1.00 25.38 36 GLN C N 1
ATOM 4400 C CA . GLN C 1 36 ? 29.997 17.752 -1.871 1.00 26.35 36 GLN C CA 1
ATOM 4401 C C . GLN C 1 36 ? 30.435 16.452 -2.564 1.00 24.74 36 GLN C C 1
ATOM 4402 O O . GLN C 1 36 ? 31.572 16.349 -2.996 1.00 28.12 36 GLN C O 1
ATOM 4408 N N . ALA C 1 37 ? 29.545 15.461 -2.607 1.00 25.63 37 ALA C N 1
ATOM 4409 C CA . ALA C 1 37 ? 29.855 14.232 -3.350 1.00 23.84 37 ALA C CA 1
ATOM 4410 C C . ALA C 1 37 ? 30.018 14.545 -4.845 1.00 25.34 37 ALA C C 1
ATOM 4411 O O . ALA C 1 37 ? 30.944 14.037 -5.478 1.00 26.00 37 ALA C O 1
ATOM 4413 N N . ILE C 1 38 ? 29.118 15.364 -5.393 1.00 24.97 38 ILE C N 1
ATOM 4414 C CA . ILE C 1 38 ? 29.247 15.785 -6.793 1.00 22.16 38 ILE C CA 1
ATOM 4415 C C . ILE C 1 38 ? 30.520 16.592 -7.033 1.00 26.01 38 ILE C C 1
ATOM 4416 O O . ILE C 1 38 ? 31.239 16.394 -8.020 1.00 27.62 38 ILE C O 1
ATOM 4421 N N . ARG C 1 39 ? 30.812 17.512 -6.125 1.00 25.70 39 ARG C N 1
ATOM 4422 C CA . ARG C 1 39 ? 32.002 18.334 -6.245 1.00 27.06 39 ARG C CA 1
ATOM 4423 C C . ARG C 1 39 ? 33.289 17.497 -6.289 1.00 31.90 39 ARG C C 1
ATOM 4424 O O . ARG C 1 39 ? 34.176 17.743 -7.110 1.00 28.94 39 ARG C O 1
ATOM 4432 N N . ASP C 1 40 ? 33.355 16.490 -5.421 1.00 28.71 40 ASP C N 1
ATOM 4433 C CA . ASP C 1 40 ? 34.498 15.605 -5.338 1.00 34.04 40 ASP C CA 1
ATOM 4434 C C . ASP C 1 40 ? 34.687 14.826 -6.623 1.00 33.33 40 ASP C C 1
ATOM 4435 O O . ASP C 1 40 ? 35.816 14.636 -7.083 1.00 30.38 40 ASP C O 1
ATOM 4440 N N . PHE C 1 41 ? 33.571 14.417 -7.203 1.00 29.24 41 PHE C N 1
ATOM 4441 C CA . PHE C 1 41 ? 33.554 13.657 -8.449 1.00 31.13 41 PHE C CA 1
ATOM 4442 C C . PHE C 1 41 ? 34.051 14.507 -9.626 1.00 30.71 41 PHE C C 1
ATOM 4443 O O . PHE C 1 41 ? 34.848 14.046 -10.454 1.00 33.46 41 PHE C O 1
ATOM 4451 N N . LEU C 1 42 ? 33.623 15.766 -9.656 1.00 24.67 42 LEU C N 1
ATOM 4452 C CA . LEU C 1 42 ? 33.923 16.660 -10.772 1.00 24.35 42 LEU C CA 1
ATOM 4453 C C . LEU C 1 42 ? 35.353 17.155 -10.806 1.00 32.52 42 LEU C C 1
ATOM 4454 O O . LEU C 1 42 ? 35.818 17.544 -11.876 1.00 34.54 42 LEU C O 1
ATOM 4459 N N . GLU C 1 43 ? 36.037 17.145 -9.655 1.00 33.05 43 GLU C N 1
ATOM 4460 C CA . GLU C 1 43 ? 37.466 17.480 -9.566 1.00 31.95 43 GLU C CA 1
ATOM 4461 C C . GLU C 1 43 ? 37.813 18.834 -10.182 1.00 33.22 43 GLU C C 1
ATOM 4462 O O . GLU C 1 43 ? 38.861 18.998 -10.812 1.00 37.62 43 GLU C O 1
ATOM 4468 N N . GLY C 1 44 ? 36.905 19.784 -10.005 1.00 39.21 44 GLY C N 1
ATOM 4469 C CA . GLY C 1 44 ? 37.096 21.152 -10.445 1.00 41.33 44 GLY C CA 1
ATOM 4470 C C . GLY C 1 44 ? 36.930 21.374 -11.937 1.00 41.86 44 GLY C C 1
ATOM 4471 O O . GLY C 1 44 ? 37.263 22.460 -12.423 1.00 37.50 44 GLY C O 1
ATOM 4472 N N . GLU C 1 45 ? 36.399 20.386 -12.662 1.00 33.38 45 GLU C N 1
ATOM 4473 C CA . GLU C 1 45 ? 36.194 20.555 -14.102 1.00 33.79 45 GLU C CA 1
ATOM 4474 C C . GLU C 1 45 ? 35.275 21.740 -14.398 1.00 35.08 45 GLU C C 1
ATOM 4475 O O . GLU C 1 45 ? 34.267 21.982 -13.695 1.00 32.00 45 GLU C O 1
ATOM 4481 N N . GLU C 1 46 ? 35.632 22.497 -15.432 1.00 32.75 46 GLU C N 1
ATOM 4482 C CA . GLU C 1 46 ? 34.822 23.642 -15.823 1.00 33.93 46 GLU C CA 1
ATOM 4483 C C . GLU C 1 46 ? 34.027 23.334 -17.086 1.00 28.40 46 GLU C C 1
ATOM 4484 O O . GLU C 1 46 ? 34.449 22.532 -17.925 1.00 32.98 46 GLU C O 1
ATOM 4490 N N . PHE C 1 47 ? 32.859 23.955 -17.201 1.00 29.17 47 PHE C N 1
ATOM 4491 C CA . PHE C 1 47 ? 31.923 23.603 -18.254 1.00 27.41 47 PHE C CA 1
ATOM 4492 C C . PHE C 1 47 ? 31.393 24.826 -18.961 1.00 29.31 47 PHE C C 1
ATOM 4493 O O . PHE C 1 47 ? 31.237 25.892 -18.355 1.00 32.27 47 PHE C O 1
ATOM 4501 N N . LYS C 1 48 ? 31.097 24.665 -20.246 1.00 29.71 48 LYS C N 1
ATOM 4502 C CA . LYS C 1 48 ? 30.474 25.748 -20.998 1.00 28.87 48 LYS C CA 1
ATOM 4503 C C . LYS C 1 48 ? 28.981 25.867 -20.656 1.00 29.56 48 LYS C C 1
ATOM 4504 O O . LYS C 1 48 ? 28.430 26.981 -20.579 1.00 34.08 48 LYS C O 1
ATOM 4510 N N . GLU C 1 49 ? 28.308 24.731 -20.475 1.00 25.62 49 GLU C N 1
ATOM 4511 C CA . GLU C 1 49 ? 26.872 24.747 -20.339 1.00 29.54 49 GLU C CA 1
ATOM 4512 C C . GLU C 1 49 ? 26.392 23.560 -19.537 1.00 31.49 49 GLU C C 1
ATOM 4513 O O . GLU C 1 49 ? 26.572 22.411 -19.939 1.00 29.72 49 GLU C O 1
ATOM 4519 N N . VAL C 1 50 ? 25.772 23.860 -18.404 1.00 22.17 50 VAL C N 1
ATOM 4520 C CA . VAL C 1 50 ? 25.251 22.840 -17.493 1.00 20.12 50 VAL C CA 1
ATOM 4521 C C . VAL C 1 50 ? 23.746 22.787 -17.554 1.00 25.18 50 VAL C C 1
ATOM 4522 O O . VAL C 1 50 ? 23.123 23.819 -17.524 1.00 24.86 50 VAL C O 1
ATOM 4526 N N . VAL C 1 51 ? 23.156 21.584 -17.620 1.00 23.27 51 VAL C N 1
ATOM 4527 C CA . VAL C 1 51 ? 21.735 21.400 -17.523 1.00 20.59 51 VAL C CA 1
ATOM 4528 C C . VAL C 1 51 ? 21.466 20.481 -16.339 1.00 23.35 51 VAL C C 1
ATOM 4529 O O . VAL C 1 51 ? 21.978 19.380 -16.287 1.00 23.42 51 VAL C O 1
ATOM 4533 N N . ILE C 1 52 ? 20.666 20.958 -15.392 1.00 21.66 52 ILE C N 1
ATOM 4534 C CA . ILE C 1 52 ? 20.260 20.135 -14.244 1.00 21.55 52 ILE C CA 1
ATOM 4535 C C . ILE C 1 52 ? 18.773 19.889 -14.380 1.00 21.66 52 ILE C C 1
ATOM 4536 O O . ILE C 1 52 ? 18.019 20.844 -14.543 1.00 20.79 52 ILE C O 1
ATOM 4541 N N . PHE C 1 53 ? 18.361 18.630 -14.346 1.00 23.69 53 PHE C N 1
ATOM 4542 C CA . PHE C 1 53 ? 16.949 18.293 -14.360 1.00 18.98 53 PHE C CA 1
ATOM 4543 C C . PHE C 1 53 ? 16.439 18.000 -12.957 1.00 23.55 53 PHE C C 1
ATOM 4544 O O . PHE C 1 53 ? 16.966 17.116 -12.298 1.00 23.70 53 PHE C O 1
ATOM 4552 N N . GLY C 1 54 ? 15.400 18.704 -12.526 1.00 22.46 54 GLY C N 1
ATOM 4553 C CA . GLY C 1 54 ? 14.764 18.430 -11.241 1.00 24.27 54 GLY C CA 1
ATOM 4554 C C . GLY C 1 54 ? 15.113 19.450 -10.175 1.00 27.65 54 GLY C C 1
ATOM 4555 O O . GLY C 1 54 ? 16.155 19.354 -9.557 1.00 25.29 54 GLY C O 1
ATOM 4556 N N . VAL C 1 55 ? 14.213 20.393 -9.915 1.00 23.70 55 VAL C N 1
ATOM 4557 C CA . VAL C 1 55 ? 14.477 21.434 -8.917 1.00 21.07 55 VAL C CA 1
ATOM 4558 C C . VAL C 1 55 ? 14.337 20.920 -7.477 1.00 24.80 55 VAL C C 1
ATOM 4559 O O . VAL C 1 55 ? 15.184 21.188 -6.623 1.00 25.19 55 VAL C O 1
ATOM 4563 N N . TYR C 1 56 ? 13.258 20.194 -7.209 1.00 23.16 56 TYR C N 1
ATOM 4564 C CA . TYR C 1 56 ? 12.956 19.709 -5.854 1.00 22.09 56 TYR C CA 1
ATOM 4565 C C . TYR C 1 56 ? 13.824 18.504 -5.555 1.00 24.37 56 TYR C C 1
ATOM 4566 O O . TYR C 1 56 ? 13.873 17.599 -6.388 1.00 23.28 56 TYR C O 1
ATOM 4575 N N . LEU C 1 57 ? 14.503 18.427 -4.407 1.00 22.43 57 LEU C N 1
ATOM 4576 C CA . LEU C 1 57 ? 14.542 19.424 -3.340 1.00 22.17 57 LEU C CA 1
ATOM 4577 C C . LEU C 1 57 ? 15.943 20.072 -3.239 1.00 24.97 57 LEU C C 1
ATOM 4578 O O . LEU C 1 57 ? 16.166 20.957 -2.417 1.00 31.95 57 LEU C O 1
ATOM 4583 N N . TRP C 1 58 ? 16.892 19.657 -4.068 1.00 23.57 58 TRP C N 1
ATOM 4584 C CA . TRP C 1 58 ? 18.224 20.225 -3.931 1.00 21.70 58 TRP C CA 1
ATOM 4585 C C . TRP C 1 58 ? 18.813 20.667 -5.285 1.00 21.92 58 TRP C C 1
ATOM 4586 O O . TRP C 1 58 ? 20.015 20.928 -5.436 1.00 22.38 58 TRP C O 1
ATOM 4597 N N . GLY C 1 59 ? 17.949 20.831 -6.283 1.00 20.04 59 GLY C N 1
ATOM 4598 C CA . GLY C 1 59 ? 18.424 21.284 -7.587 1.00 20.31 59 GLY C CA 1
ATOM 4599 C C . GLY C 1 59 ? 18.871 22.744 -7.633 1.00 22.19 59 GLY C C 1
ATOM 4600 O O . GLY C 1 59 ? 19.829 23.065 -8.333 1.00 23.42 59 GLY C O 1
ATOM 4601 N N . ASN C 1 60 ? 18.171 23.643 -6.932 1.00 22.90 60 ASN C N 1
ATOM 4602 C CA . ASN C 1 60 ? 18.609 25.028 -6.942 1.00 24.83 60 ASN C CA 1
ATOM 4603 C C . ASN C 1 60 ? 19.975 25.173 -6.260 1.00 24.23 60 ASN C C 1
ATOM 4604 O O . ASN C 1 60 ? 20.824 25.911 -6.735 1.00 25.62 60 ASN C O 1
ATOM 4609 N N . TYR C 1 61 ? 20.179 24.467 -5.151 1.00 23.48 61 TYR C N 1
ATOM 4610 C CA . TYR C 1 61 ? 21.466 24.502 -4.461 1.00 22.84 61 TYR C CA 1
ATOM 4611 C C . TYR C 1 61 ? 22.583 24.020 -5.394 1.00 23.71 61 TYR C C 1
ATOM 4612 O O . TYR C 1 61 ? 23.647 24.660 -5.474 1.00 26.55 61 TYR C O 1
ATOM 4621 N N . THR C 1 62 ? 22.334 22.902 -6.098 1.00 20.32 62 THR C N 1
ATOM 4622 C CA . THR C 1 62 ? 23.285 22.367 -7.071 1.00 23.42 62 THR C CA 1
ATOM 4623 C C . THR C 1 62 ? 23.567 23.412 -8.153 1.00 24.79 62 THR C C 1
ATOM 4624 O O . THR C 1 62 ? 24.716 23.671 -8.465 1.00 24.70 62 THR C O 1
ATOM 4628 N N . ALA C 1 63 ? 22.507 24.028 -8.674 1.00 21.32 63 ALA C N 1
ATOM 4629 C CA . ALA C 1 63 ? 22.660 25.008 -9.747 1.00 24.11 63 ALA C CA 1
ATOM 4630 C C . ALA C 1 63 ? 23.504 26.202 -9.288 1.00 26.36 63 ALA C C 1
ATOM 4631 O O . ALA C 1 63 ? 24.428 26.625 -9.982 1.00 23.29 63 ALA C O 1
ATOM 4633 N N . GLN C 1 64 ? 23.219 26.724 -8.099 1.00 22.63 64 GLN C N 1
ATOM 4634 C CA . GLN C 1 64 ? 23.998 27.852 -7.562 1.00 22.63 64 GLN C CA 1
ATOM 4635 C C . GLN C 1 64 ? 25.462 27.492 -7.380 1.00 26.41 64 GLN C C 1
ATOM 4636 O O . GLN C 1 64 ? 26.368 28.236 -7.768 1.00 28.50 64 GLN C O 1
ATOM 4642 N N . MET C 1 65 ? 25.704 26.318 -6.825 1.00 26.08 65 MET C N 1
ATOM 4643 C CA . MET C 1 65 ? 27.077 25.915 -6.567 1.00 28.60 65 MET C CA 1
ATOM 4644 C C . MET C 1 65 ? 27.842 25.657 -7.879 1.00 28.14 65 MET C C 1
ATOM 4645 O O . MET C 1 65 ? 29.000 26.030 -7.981 1.00 28.44 65 MET C O 1
ATOM 4650 N N . LEU C 1 66 ? 27.212 25.019 -8.866 1.00 21.16 66 LEU C N 1
ATOM 4651 C CA . LEU C 1 66 ? 27.893 24.731 -10.125 1.00 23.72 66 LEU C CA 1
ATOM 4652 C C . LEU C 1 66 ? 28.114 25.997 -10.971 1.00 27.15 66 LEU C C 1
ATOM 4653 O O . LEU C 1 66 ? 28.892 25.967 -11.915 1.00 24.31 66 LEU C O 1
ATOM 4658 N N . SER C 1 67 ? 27.412 27.096 -10.680 1.00 25.98 67 SER C N 1
ATOM 4659 C CA . SER C 1 67 ? 27.518 28.293 -11.543 1.00 24.41 67 SER C CA 1
ATOM 4660 C C . SER C 1 67 ? 28.915 28.913 -11.491 1.00 29.21 67 SER C C 1
ATOM 4661 O O . SER C 1 67 ? 29.317 29.652 -12.397 1.00 27.94 67 SER C O 1
ATOM 4664 N N . LYS C 1 68 ? 29.660 28.575 -10.452 1.00 27.04 68 LYS C N 1
ATOM 4665 C CA . LYS C 1 68 ? 31.048 29.040 -10.341 1.00 29.37 68 LYS C CA 1
ATOM 4666 C C . LYS C 1 68 ? 31.961 28.400 -11.388 1.00 29.45 68 LYS C C 1
ATOM 4667 O O . LYS C 1 68 ? 33.002 28.994 -11.742 1.00 31.69 68 LYS C O 1
ATOM 4673 N N . TYR C 1 69 ? 31.543 27.231 -11.871 1.00 28.99 69 TYR C N 1
ATOM 4674 C CA . TYR C 1 69 ? 32.324 26.405 -12.786 1.00 32.00 69 TYR C CA 1
ATOM 4675 C C . TYR C 1 69 ? 31.768 26.409 -14.193 1.00 38.24 69 TYR C C 1
ATOM 4676 O O . TYR C 1 69 ? 32.215 25.622 -15.027 1.00 33.14 69 TYR C O 1
ATOM 4685 N N . ALA C 1 70 ? 30.771 27.245 -14.464 1.00 30.52 70 ALA C N 1
ATOM 4686 C CA . ALA C 1 70 ? 30.048 27.102 -15.728 1.00 29.11 70 ALA C CA 1
ATOM 4687 C C . ALA C 1 70 ? 29.679 28.439 -16.327 1.00 30.92 70 ALA C C 1
ATOM 4688 O O . ALA C 1 70 ? 29.370 29.379 -15.607 1.00 31.93 70 ALA C O 1
ATOM 4690 N N . ASP C 1 71 ? 29.746 28.535 -17.650 1.00 30.83 71 ASP C N 1
ATOM 4691 C CA . ASP C 1 71 ? 29.382 29.784 -18.327 1.00 30.18 71 ASP C CA 1
ATOM 4692 C C . ASP C 1 71 ? 27.883 30.028 -18.310 1.00 31.45 71 ASP C C 1
ATOM 4693 O O . ASP C 1 71 ? 27.430 31.170 -18.315 1.00 35.01 71 ASP C O 1
ATOM 4698 N N . LYS C 1 72 ? 27.128 28.937 -18.342 1.00 28.35 72 LYS C N 1
ATOM 4699 C CA . LYS C 1 72 ? 25.681 28.981 -18.360 1.00 29.12 72 LYS C CA 1
ATOM 4700 C C . LYS C 1 72 ? 25.171 27.797 -17.571 1.00 26.02 72 LYS C C 1
ATOM 4701 O O . LYS C 1 72 ? 25.731 26.703 -17.695 1.00 25.49 72 LYS C O 1
ATOM 4707 N N . VAL C 1 73 ? 24.162 28.011 -16.738 1.00 25.15 73 VAL C N 1
ATOM 4708 C CA . VAL C 1 73 ? 23.528 26.902 -16.009 1.00 22.83 73 VAL C CA 1
ATOM 4709 C C . VAL C 1 73 ? 22.022 26.977 -16.237 1.00 30.35 73 VAL C C 1
ATOM 4710 O O . VAL C 1 73 ? 21.398 28.009 -15.934 1.00 28.25 73 VAL C O 1
ATOM 4714 N N . TYR C 1 74 ? 21.443 25.890 -16.757 1.00 24.20 74 TYR C N 1
ATOM 4715 C CA . TYR C 1 74 ? 19.996 25.764 -16.878 1.00 25.04 74 TYR C CA 1
ATOM 4716 C C . TYR C 1 74 ? 19.466 24.831 -15.810 1.00 26.56 74 TYR C C 1
ATOM 4717 O O . TYR C 1 74 ? 20.024 23.782 -15.559 1.00 24.86 74 TYR C O 1
ATOM 4726 N N . LEU C 1 75 ? 18.369 25.216 -15.189 1.00 20.39 75 LEU C N 1
ATOM 4727 C CA . LEU C 1 75 ? 17.707 24.346 -14.231 1.00 24.37 75 LEU C CA 1
ATOM 4728 C C . LEU C 1 75 ? 16.319 24.058 -14.808 1.00 25.08 75 LEU C C 1
ATOM 4729 O O . LEU C 1 75 ? 15.529 24.991 -15.038 1.00 24.07 75 LEU C O 1
ATOM 4734 N N . VAL C 1 76 ? 16.041 22.790 -15.091 1.00 23.72 76 VAL C N 1
ATOM 4735 C CA . VAL C 1 76 ? 14.869 22.414 -15.894 1.00 21.70 76 VAL C CA 1
ATOM 4736 C C . VAL C 1 76 ? 13.923 21.551 -15.047 1.00 24.35 76 VAL C C 1
ATOM 4737 O O . VAL C 1 76 ? 14.346 20.595 -14.396 1.00 24.26 76 VAL C O 1
ATOM 4741 N N . ASP C 1 77 ? 12.636 21.881 -15.091 1.00 21.80 77 ASP C N 1
ATOM 4742 C CA . ASP C 1 77 ? 11.650 21.092 -14.375 1.00 23.44 77 ASP C CA 1
ATOM 4743 C C . ASP C 1 77 ? 10.455 20.906 -15.271 1.00 24.24 77 ASP C C 1
ATOM 4744 O O . ASP C 1 77 ? 10.096 21.790 -16.050 1.00 25.49 77 ASP C O 1
ATOM 4749 N N . ILE C 1 78 ? 9.822 19.756 -15.157 1.00 26.15 78 ILE C N 1
ATOM 4750 C CA . ILE C 1 78 ? 8.569 19.519 -15.870 1.00 26.30 78 ILE C CA 1
ATOM 4751 C C . ILE C 1 78 ? 7.465 20.439 -15.316 1.00 32.69 78 ILE C C 1
ATOM 4752 O O . ILE C 1 78 ? 6.508 20.790 -16.037 1.00 36.31 78 ILE C O 1
ATOM 4757 N N . HIS C 1 79 ? 7.623 20.920 -14.083 1.00 30.89 79 HIS C N 1
ATOM 4758 C CA . HIS C 1 79 ? 6.629 21.830 -13.497 1.00 28.45 79 HIS C CA 1
ATOM 4759 C C . HIS C 1 79 ? 7.024 23.295 -13.505 1.00 31.77 79 HIS C C 1
ATOM 4760 O O . HIS C 1 79 ? 7.982 23.699 -12.859 1.00 32.08 79 HIS C O 1
ATOM 4767 N N . GLU C 1 80 ? 6.229 24.115 -14.179 1.00 33.72 80 GLU C N 1
ATOM 4768 C CA . GLU C 1 80 ? 6.525 25.549 -14.254 1.00 31.40 80 GLU C CA 1
ATOM 4769 C C . GLU C 1 80 ? 6.514 26.246 -12.880 1.00 32.43 80 GLU C C 1
ATOM 4770 O O . GLU C 1 80 ? 7.292 27.172 -12.655 1.00 38.54 80 GLU C O 1
ATOM 4776 N N . PHE C 1 81 ? 5.666 25.805 -11.938 1.00 33.28 81 PHE C N 1
ATOM 4777 C CA . PHE C 1 81 ? 5.596 26.496 -10.635 1.00 31.46 81 PHE C CA 1
ATOM 4778 C C . PHE C 1 81 ? 6.906 26.379 -9.853 1.00 30.36 81 PHE C C 1
ATOM 4779 O O . PHE C 1 81 ? 7.148 27.153 -8.910 1.00 36.34 81 PHE C O 1
ATOM 4787 N N . MET C 1 82 ? 7.764 25.421 -10.223 1.00 29.97 82 MET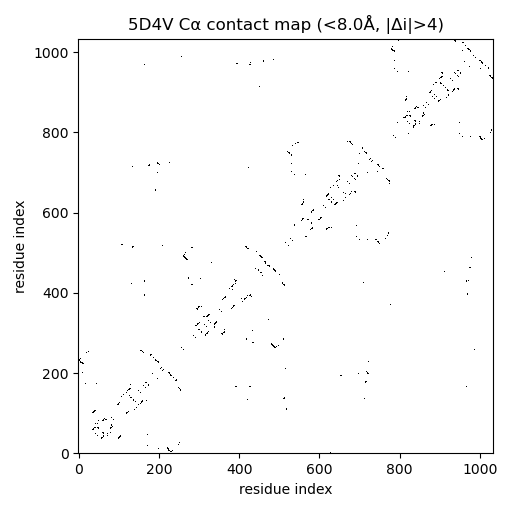 C N 1
ATOM 4788 C CA . MET C 1 82 ? 9.030 25.251 -9.508 1.00 28.47 82 MET C CA 1
ATOM 4789 C C . MET C 1 82 ? 9.983 26.447 -9.575 1.00 32.80 82 MET C C 1
ATOM 4790 O O . MET C 1 82 ? 10.936 26.527 -8.800 1.00 36.34 82 MET C O 1
ATOM 4795 N N . LYS C 1 83 ? 9.713 27.360 -10.488 1.00 34.12 83 LYS C N 1
ATOM 4796 C CA . LYS C 1 83 ? 10.487 28.601 -10.604 1.00 43.81 83 LYS C CA 1
ATOM 4797 C C . LYS C 1 83 ? 10.594 29.389 -9.295 1.00 42.96 83 LYS C C 1
ATOM 4798 O O . LYS C 1 83 ? 11.578 30.080 -9.086 1.00 34.82 83 LYS C O 1
ATOM 4804 N N . GLY C 1 84 ? 9.594 29.287 -8.420 1.00 43.93 84 GLY C N 1
ATOM 4805 C CA . GLY C 1 84 ? 9.606 29.999 -7.146 1.00 30.51 84 GLY C CA 1
ATOM 4806 C C . GLY C 1 84 ? 10.767 29.633 -6.237 1.00 39.13 84 GLY C C 1
ATOM 4807 O O . GLY C 1 84 ? 11.102 30.405 -5.342 1.00 40.57 84 GLY C O 1
ATOM 4808 N N . PHE C 1 85 ? 11.405 28.477 -6.465 1.00 33.35 85 PHE C N 1
ATOM 4809 C CA . PHE C 1 85 ? 12.586 28.114 -5.659 1.00 29.38 85 PHE C CA 1
ATOM 4810 C C . PHE C 1 85 ? 13.886 28.774 -6.095 1.00 40.17 85 PHE C C 1
ATOM 4811 O O . PHE C 1 85 ? 14.907 28.648 -5.407 1.00 40.70 85 PHE C O 1
ATOM 4819 N N . VAL C 1 86 ? 13.860 29.475 -7.220 1.00 39.28 86 VAL C N 1
ATOM 4820 C CA . VAL C 1 86 ? 15.075 30.079 -7.732 1.00 35.02 86 VAL C CA 1
ATOM 4821 C C . VAL C 1 86 ? 15.017 31.547 -7.387 1.00 38.01 86 VAL C C 1
ATOM 4822 O O . VAL C 1 86 ? 14.166 32.257 -7.898 1.00 45.93 86 VAL C O 1
ATOM 4826 N N . PRO C 1 87 ? 15.905 32.004 -6.488 1.00 39.03 87 PRO C N 1
ATOM 4827 C CA . PRO C 1 87 ? 15.896 33.405 -6.051 1.00 39.45 87 PRO C CA 1
ATOM 4828 C C . PRO C 1 87 ? 16.172 34.326 -7.218 1.00 43.12 87 PRO C C 1
ATOM 4829 O O . PRO C 1 87 ? 16.687 33.861 -8.228 1.00 38.94 87 PRO C O 1
ATOM 4833 N N . ASN C 1 88 ? 15.709 35.563 -7.110 1.00 49.60 88 ASN C N 1
ATOM 4834 C CA . ASN C 1 88 ? 15.957 36.619 -8.086 1.00 53.21 88 ASN C CA 1
ATOM 4835 C C . ASN C 1 88 ? 17.416 37.146 -8.146 1.00 57.45 88 ASN C C 1
ATOM 4836 O O . ASN C 1 88 ? 17.713 38.033 -8.923 1.00 65.67 88 ASN C O 1
ATOM 4841 N N . ASN C 1 89 ? 18.289 36.720 -7.240 1.00 46.38 89 ASN C N 1
ATOM 4842 C CA . ASN C 1 89 ? 19.646 37.263 -7.199 1.00 45.32 89 ASN C CA 1
ATOM 4843 C C . ASN C 1 89 ? 20.757 36.328 -7.747 1.00 42.51 89 ASN C C 1
ATOM 4844 O O . ASN C 1 89 ? 21.851 36.284 -7.191 1.00 46.24 89 ASN C O 1
ATOM 4849 N N . ASN C 1 90 ? 20.487 35.567 -8.801 1.00 39.40 90 ASN C N 1
ATOM 4850 C CA . ASN C 1 90 ? 21.554 34.758 -9.419 1.00 39.23 90 ASN C CA 1
ATOM 4851 C C . ASN C 1 90 ? 21.480 34.677 -10.961 1.00 41.72 90 ASN C C 1
ATOM 4852 O O . ASN C 1 90 ? 20.635 35.315 -11.577 1.00 41.46 90 ASN C O 1
ATOM 4857 N N . SER C 1 91 ? 22.364 33.874 -11.560 1.00 37.02 91 SER C N 1
ATOM 4858 C CA . SER C 1 91 ? 22.455 33.721 -13.018 1.00 37.92 91 SER C CA 1
ATOM 4859 C C . SER C 1 91 ? 21.767 32.470 -13.561 1.00 32.53 91 SER C C 1
ATOM 4860 O O . SER C 1 91 ? 21.832 32.200 -14.754 1.00 33.21 91 SER C O 1
ATOM 4863 N N . ILE C 1 92 ? 21.129 31.703 -12.688 1.00 25.08 92 ILE C N 1
ATOM 4864 C CA . ILE C 1 92 ? 20.555 30.433 -13.087 1.00 27.98 92 ILE C CA 1
ATOM 4865 C C . ILE C 1 92 ? 19.371 30.700 -14.026 1.00 30.35 92 ILE C C 1
ATOM 4866 O O . ILE C 1 92 ? 18.564 31.589 -13.758 1.00 32.43 92 ILE C O 1
ATOM 4871 N N . LYS C 1 93 ? 19.270 29.945 -15.117 1.00 26.65 93 LYS C N 1
ATOM 4872 C CA . LYS C 1 93 ? 18.142 30.142 -16.025 1.00 27.63 93 LYS C CA 1
ATOM 4873 C C . LYS C 1 93 ? 17.183 28.971 -15.855 1.00 23.14 93 LYS C C 1
ATOM 4874 O O . LYS C 1 93 ? 17.482 27.832 -16.198 1.00 22.75 93 LYS C O 1
ATOM 4880 N N . PHE C 1 94 ? 16.000 29.276 -15.325 1.00 26.58 94 PHE C N 1
ATOM 4881 C CA . PHE C 1 94 ? 14.964 28.248 -15.215 1.00 25.74 94 PHE C CA 1
ATOM 4882 C C . PHE C 1 94 ? 14.232 28.039 -16.533 1.00 29.09 94 PHE C C 1
ATOM 4883 O O . PHE C 1 94 ? 13.828 29.007 -17.171 1.00 30.90 94 PHE C O 1
ATOM 4891 N N . LEU C 1 95 ? 14.013 26.781 -16.899 1.00 25.17 95 LEU C N 1
ATOM 4892 C CA . LEU C 1 95 ? 13.154 26.457 -18.039 1.00 24.12 95 LEU C CA 1
ATOM 4893 C C . LEU C 1 95 ? 12.211 25.341 -17.671 1.00 24.69 95 LEU C C 1
ATOM 4894 O O . LEU C 1 95 ? 12.650 24.396 -17.011 1.00 26.01 95 LEU C O 1
ATOM 4899 N N . ASN C 1 96 ? 10.954 25.384 -18.103 1.00 24.86 96 ASN C N 1
ATOM 4900 C CA . ASN C 1 96 ? 10.177 24.170 -17.962 1.00 24.13 96 ASN C CA 1
ATOM 4901 C C . ASN C 1 96 ? 10.592 23.191 -19.071 1.00 25.98 96 ASN C C 1
ATOM 4902 O O . ASN C 1 96 ? 11.236 23.587 -20.039 1.00 26.36 96 ASN C O 1
ATOM 4907 N N . LEU C 1 97 ? 10.215 21.922 -18.942 1.00 25.93 97 LEU C N 1
ATOM 4908 C CA . LEU C 1 97 ? 10.728 20.889 -19.863 1.00 27.89 97 LEU C CA 1
ATOM 4909 C C . LEU C 1 97 ? 10.289 21.170 -21.316 1.00 28.35 97 LEU C C 1
ATOM 4910 O O . LEU C 1 97 ? 11.074 20.963 -22.230 1.00 31.32 97 LEU C O 1
ATOM 4915 N N . ASN C 1 98 ? 9.058 21.646 -21.513 1.00 28.23 98 ASN C N 1
ATOM 4916 C CA . ASN C 1 98 ? 8.590 22.022 -22.854 1.00 29.59 98 ASN C CA 1
ATOM 4917 C C . ASN C 1 98 ? 9.454 23.124 -23.461 1.00 32.82 98 ASN C C 1
ATOM 4918 O O . ASN C 1 98 ? 9.799 23.066 -24.642 1.00 35.50 98 ASN C O 1
ATOM 4923 N N . GLU C 1 99 ? 9.809 24.123 -22.660 1.00 30.96 99 GLU C N 1
ATOM 4924 C CA . GLU C 1 99 ? 10.657 25.212 -23.146 1.00 33.79 99 GLU C CA 1
ATOM 4925 C C . GLU C 1 99 ? 12.033 24.695 -23.527 1.00 28.49 99 GLU C C 1
ATOM 4926 O O . GLU C 1 99 ? 12.612 25.120 -24.531 1.00 28.17 99 GLU C O 1
ATOM 4932 N N . PHE C 1 100 ? 12.564 23.794 -22.701 1.00 26.58 100 PHE C N 1
ATOM 4933 C CA . PHE C 1 100 ? 13.894 23.232 -22.934 1.00 29.60 100 PHE C CA 1
ATOM 4934 C C . PHE C 1 100 ? 13.887 22.391 -24.215 1.00 30.30 100 PHE C C 1
ATOM 4935 O O . PHE C 1 100 ? 14.799 22.511 -25.042 1.00 28.53 100 PHE C O 1
ATOM 4943 N N . LYS C 1 101 ? 12.836 21.589 -24.414 1.00 28.73 101 LYS C N 1
ATOM 4944 C CA . LYS C 1 101 ? 12.724 20.802 -25.635 1.00 29.43 101 LYS C CA 1
ATOM 4945 C C . LYS C 1 101 ? 12.691 21.679 -26.884 1.00 30.02 101 LYS C C 1
ATOM 4946 O O . LYS C 1 101 ? 13.251 21.321 -27.926 1.00 34.53 101 LYS C O 1
ATOM 4952 N N . LEU C 1 102 ? 11.998 22.811 -26.802 1.00 31.42 102 LEU C N 1
ATOM 4953 C CA . LEU C 1 102 ? 11.926 23.746 -27.919 1.00 33.39 102 LEU C CA 1
ATOM 4954 C C . LEU C 1 102 ? 13.316 24.361 -28.184 1.00 32.42 102 LEU C C 1
ATOM 4955 O O . LEU C 1 102 ? 13.748 24.508 -29.341 1.00 34.25 102 LEU C O 1
ATOM 4960 N N . LYS C 1 103 ? 14.015 24.719 -27.114 1.00 31.94 103 LYS C N 1
ATOM 4961 C CA . LYS C 1 103 ? 15.382 25.235 -27.255 1.00 34.11 103 LYS C CA 1
ATOM 4962 C C . LYS C 1 103 ? 16.285 24.219 -27.947 1.00 37.47 103 LYS C C 1
ATOM 4963 O O . LYS C 1 103 ? 17.098 24.587 -28.803 1.00 35.06 103 LYS C O 1
ATOM 4969 N N . PHE C 1 104 ? 16.128 22.947 -27.573 1.00 32.18 104 PHE C N 1
ATOM 4970 C CA . PHE C 1 104 ? 16.887 21.864 -28.202 1.00 32.59 104 PHE C CA 1
ATOM 4971 C C . PHE C 1 104 ? 16.554 21.750 -29.700 1.00 31.68 104 PHE C C 1
ATOM 4972 O O . PHE C 1 104 ? 17.451 21.644 -30.548 1.00 37.07 104 PHE C O 1
ATOM 4980 N N . ILE C 1 105 ? 15.264 21.797 -30.037 1.00 33.33 105 ILE C N 1
ATOM 4981 C CA . ILE C 1 105 ? 14.851 21.680 -31.435 1.00 36.21 105 ILE C CA 1
ATOM 4982 C C . ILE C 1 105 ? 15.368 22.842 -32.262 1.00 37.77 105 ILE C C 1
ATOM 4983 O O . ILE C 1 105 ? 15.657 22.693 -33.450 1.00 44.15 105 ILE C O 1
ATOM 4988 N N . ARG C 1 106 ? 15.516 23.991 -31.613 1.00 39.36 106 ARG C N 1
ATOM 4989 C CA . ARG C 1 106 ? 16.066 25.174 -32.266 1.00 40.51 106 ARG C CA 1
ATOM 4990 C C . ARG C 1 106 ? 17.595 25.171 -32.315 1.00 42.81 106 ARG C C 1
ATOM 4991 O O . ARG C 1 106 ? 18.190 26.037 -32.965 1.00 48.13 106 ARG C O 1
ATOM 4999 N N . GLY C 1 107 ? 18.216 24.180 -31.685 1.00 36.44 107 GLY C N 1
ATOM 5000 C CA . GLY C 1 107 ? 19.669 24.065 -31.671 1.00 43.19 107 GLY C CA 1
ATOM 5001 C C . GLY C 1 107 ? 20.380 25.024 -30.732 1.00 43.91 107 GLY C C 1
ATOM 5002 O O . GLY C 1 107 ? 21.536 25.390 -30.953 1.00 55.62 107 GLY C O 1
ATOM 5003 N N . GLU C 1 108 ? 19.692 25.428 -29.675 1.00 43.26 108 GLU C N 1
ATOM 5004 C CA . GLU C 1 108 ? 20.175 26.478 -28.781 1.00 42.54 108 GLU C CA 1
ATOM 5005 C C . GLU C 1 108 ? 20.748 25.964 -27.465 1.00 38.68 108 GLU C C 1
ATOM 5006 O O . GLU C 1 108 ? 21.233 26.746 -26.652 1.00 45.19 108 GLU C O 1
ATOM 5012 N N . VAL C 1 109 ? 20.671 24.659 -27.243 1.00 32.46 109 VAL C N 1
ATOM 5013 C CA . VAL C 1 109 ? 21.284 24.055 -26.064 1.00 30.64 109 VAL C CA 1
ATOM 5014 C C . VAL C 1 109 ? 22.062 22.807 -26.440 1.00 40.65 109 VAL C C 1
ATOM 5015 O O . VAL C 1 109 ? 21.651 22.021 -27.302 1.00 45.12 109 VAL C O 1
ATOM 5019 N N . ASN C 1 110 ? 23.197 22.632 -25.777 1.00 31.72 110 ASN C N 1
ATOM 5020 C CA . ASN C 1 110 ? 24.091 21.508 -26.047 1.00 34.64 110 ASN C CA 1
ATOM 5021 C C . ASN C 1 110 ? 25.000 21.322 -24.847 1.00 34.72 110 ASN C C 1
ATOM 5022 O O . ASN C 1 110 ? 26.167 21.654 -24.893 1.00 33.18 110 ASN C O 1
ATOM 5027 N N . PRO C 1 111 ? 24.450 20.829 -23.737 1.00 31.56 111 PRO C N 1
ATOM 5028 C CA . PRO C 1 111 ? 25.227 20.862 -22.489 1.00 25.37 111 PRO C CA 1
ATOM 5029 C C . PRO C 1 111 ? 26.430 19.919 -22.461 1.00 30.63 111 PRO C C 1
ATOM 5030 O O . PRO C 1 111 ? 26.371 18.820 -23.037 1.00 29.21 111 PRO C O 1
ATOM 5034 N N . ASP C 1 112 ? 27.519 20.341 -21.823 1.00 23.52 112 ASP C N 1
ATOM 5035 C CA . ASP C 1 112 ? 28.648 19.424 -21.648 1.00 24.42 112 ASP C CA 1
ATOM 5036 C C . ASP C 1 112 ? 28.637 18.772 -20.241 1.00 24.73 112 ASP C C 1
ATOM 5037 O O . ASP C 1 112 ? 29.425 17.875 -19.972 1.00 28.12 112 ASP C O 1
ATOM 5042 N N . LEU C 1 113 ? 27.785 19.263 -19.345 1.00 27.55 113 LEU C N 1
ATOM 5043 C CA . LEU C 1 113 ? 27.473 18.566 -18.085 1.00 24.76 113 LEU C CA 1
ATOM 5044 C C . LEU C 1 113 ? 25.966 18.431 -17.955 1.00 25.00 113 LEU C C 1
ATOM 5045 O O . LEU C 1 113 ? 25.214 19.422 -18.084 1.00 22.19 113 LEU C O 1
ATOM 5050 N N . ILE C 1 114 ? 25.508 17.202 -17.721 1.00 19.82 114 ILE C N 1
ATOM 5051 C CA . ILE C 1 114 ? 24.110 16.976 -17.388 1.00 18.92 114 ILE C CA 1
ATOM 5052 C C . ILE C 1 114 ? 24.002 16.318 -16.028 1.00 23.04 114 ILE C C 1
ATOM 5053 O O . ILE C 1 114 ? 24.693 15.350 -15.749 1.00 21.11 114 ILE C O 1
ATOM 5058 N N . VAL C 1 115 ? 23.144 16.873 -15.170 1.00 20.29 115 VAL C N 1
ATOM 5059 C CA . VAL C 1 115 ? 22.889 16.306 -13.851 1.00 20.72 115 VAL C CA 1
ATOM 5060 C C . VAL C 1 115 ? 21.420 15.963 -13.764 1.00 23.26 115 VAL C C 1
ATOM 5061 O O . VAL C 1 115 ? 20.585 16.845 -13.879 1.00 21.81 115 VAL C O 1
ATOM 5065 N N . ASP C 1 116 ? 21.089 14.689 -13.572 1.00 20.95 116 ASP C N 1
ATOM 5066 C CA . ASP C 1 116 ? 19.689 14.295 -13.516 1.00 21.80 116 ASP C CA 1
ATOM 5067 C C . ASP C 1 116 ? 19.252 13.984 -12.076 1.00 19.83 116 ASP C C 1
ATOM 5068 O O . ASP C 1 116 ? 19.612 12.929 -11.561 1.00 22.37 116 ASP C O 1
ATOM 5073 N N . LEU C 1 117 ? 18.462 14.875 -11.474 1.00 21.31 117 LEU C N 1
ATOM 5074 C CA . LEU C 1 117 ? 17.971 14.696 -10.096 1.00 21.10 117 LEU C CA 1
ATOM 5075 C C . LEU C 1 117 ? 16.502 14.275 -10.027 1.00 22.85 117 LEU C C 1
ATOM 5076 O O . LEU C 1 117 ? 15.912 14.345 -8.953 1.00 22.10 117 LEU C O 1
ATOM 5081 N N . THR C 1 118 ? 15.912 13.845 -11.148 1.00 20.87 118 THR C N 1
ATOM 5082 C CA . THR C 1 118 ? 14.465 13.665 -11.180 1.00 19.79 118 THR C CA 1
ATOM 5083 C C . THR C 1 118 ? 13.988 12.382 -10.463 1.00 19.76 118 THR C C 1
ATOM 5084 O O . THR C 1 118 ? 12.847 12.332 -10.022 1.00 25.31 118 THR C O 1
ATOM 5088 N N . GLY C 1 119 ? 14.858 11.379 -10.337 1.00 21.53 119 GLY C N 1
ATOM 5089 C CA . GLY C 1 119 ? 14.527 10.202 -9.538 1.00 23.70 119 GLY C CA 1
ATOM 5090 C C . GLY C 1 119 ? 13.384 9.402 -10.140 1.00 22.51 119 GLY C C 1
ATOM 5091 O O . GLY C 1 119 ? 13.224 9.338 -11.375 1.00 22.47 119 GLY C O 1
ATOM 5092 N N . LEU C 1 120 ? 12.589 8.778 -9.270 1.00 20.32 120 LEU C N 1
ATOM 5093 C CA . LEU C 1 120 ? 11.501 7.893 -9.718 1.00 26.48 120 LEU C CA 1
ATOM 5094 C C . LEU C 1 120 ? 10.461 8.549 -10.630 1.00 27.72 120 LEU C C 1
ATOM 5095 O O . LEU C 1 120 ? 9.884 9.611 -10.318 1.00 25.74 120 LEU C O 1
ATOM 5100 N N . GLY C 1 121 ? 10.169 7.890 -11.748 1.00 26.35 121 GLY C N 1
ATOM 5101 C CA . GLY C 1 121 ? 9.192 8.415 -12.667 1.00 27.09 121 GLY C CA 1
ATOM 5102 C C . GLY C 1 121 ? 9.654 9.681 -13.378 1.00 27.01 121 GLY C C 1
ATOM 5103 O O . GLY C 1 121 ? 8.849 10.430 -13.912 1.00 32.87 121 GLY C O 1
ATOM 5104 N N . GLY C 1 122 ? 10.962 9.865 -13.434 1.00 24.83 122 GLY C N 1
ATOM 5105 C CA . GLY C 1 122 ? 11.532 11.107 -13.949 1.00 22.44 122 GLY C CA 1
ATOM 5106 C C . GLY C 1 122 ? 11.794 11.173 -15.429 1.00 29.39 122 GLY C C 1
ATOM 5107 O O . GLY C 1 122 ? 11.008 10.667 -16.251 1.00 34.00 122 GLY C O 1
ATOM 5108 N N . ILE C 1 123 ? 12.900 11.817 -15.778 1.00 24.18 123 ILE C N 1
ATOM 5109 C CA . ILE C 1 123 ? 13.231 12.091 -17.189 1.00 28.50 123 ILE C CA 1
ATOM 5110 C C . ILE C 1 123 ? 13.521 10.795 -17.958 1.00 31.94 123 ILE C C 1
ATOM 5111 O O . ILE C 1 123 ? 14.071 9.836 -17.407 1.00 29.87 123 ILE C O 1
ATOM 5116 N N . GLU C 1 124 ? 13.130 10.778 -19.232 1.00 33.07 124 GLU C N 1
ATOM 5117 C CA . GLU C 1 124 ? 13.233 9.587 -20.079 1.00 38.58 124 GLU C CA 1
ATOM 5118 C C . GLU C 1 124 ? 14.628 9.339 -20.623 1.00 38.47 124 GLU C C 1
ATOM 5119 O O . GLU C 1 124 ? 15.274 10.266 -21.123 1.00 32.99 124 GLU C O 1
ATOM 5125 N N . PRO C 1 125 ? 15.093 8.077 -20.553 1.00 35.70 125 PRO C N 1
ATOM 5126 C CA . PRO C 1 125 ? 16.344 7.675 -21.207 1.00 34.11 125 PRO C CA 1
ATOM 5127 C C . PRO C 1 125 ? 16.418 8.084 -22.685 1.00 35.63 125 PRO C C 1
ATOM 5128 O O . PRO C 1 125 ? 17.466 8.560 -23.084 1.00 33.90 125 PRO C O 1
ATOM 5132 N N . GLU C 1 126 ? 15.3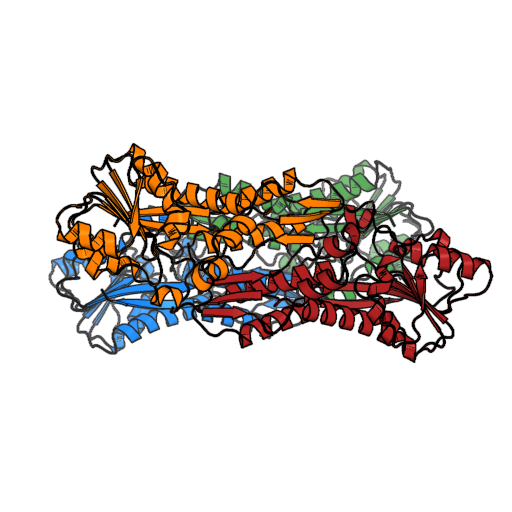30 7.957 -23.448 1.00 34.16 126 GLU C N 1
ATOM 5133 C CA . GLU C 1 126 ? 15.307 8.277 -24.874 1.00 40.79 126 GLU C CA 1
ATOM 5134 C C . GLU C 1 126 ? 15.615 9.747 -25.104 1.00 45.24 126 GLU C C 1
ATOM 5135 O O . GLU C 1 126 ? 16.235 10.107 -26.100 1.00 41.90 126 GLU C O 1
ATOM 5141 N N . PHE C 1 127 ? 15.117 10.597 -24.208 1.00 37.30 127 PHE C N 1
ATOM 5142 C CA . PHE C 1 127 ? 15.359 12.032 -24.323 1.00 35.39 127 PHE C CA 1
ATOM 5143 C C . PHE C 1 127 ? 16.797 12.371 -23.944 1.00 33.26 127 PHE C C 1
ATOM 5144 O O . PHE C 1 127 ? 17.462 13.136 -24.635 1.00 33.07 127 PHE C O 1
ATOM 5152 N N . LEU C 1 128 ? 17.270 11.808 -22.839 1.00 31.68 128 LEU C N 1
ATOM 5153 C CA . LEU C 1 128 ? 18.662 12.004 -22.430 1.00 31.89 128 LEU C CA 1
ATOM 5154 C C . LEU C 1 128 ? 19.626 11.626 -23.557 1.00 36.70 128 LEU C C 1
ATOM 5155 O O . LEU C 1 128 ? 20.667 12.252 -23.732 1.00 34.60 128 LEU C O 1
ATOM 5160 N N . ALA C 1 129 ? 19.267 10.587 -24.308 1.00 34.16 129 ALA C N 1
ATOM 5161 C CA . ALA C 1 129 ? 20.100 10.048 -25.376 1.00 32.61 129 ALA C CA 1
ATOM 5162 C C . ALA C 1 129 ? 20.303 11.009 -26.563 1.00 40.08 129 ALA C C 1
ATOM 5163 O O . ALA C 1 129 ? 21.108 10.734 -27.453 1.00 44.04 129 ALA C O 1
ATOM 5165 N N . LYS C 1 130 ? 19.556 12.115 -26.589 1.00 37.20 130 LYS C N 1
ATOM 5166 C CA . LYS C 1 130 ? 19.714 13.132 -27.618 1.00 36.42 130 LYS C CA 1
ATOM 5167 C C . LYS C 1 130 ? 20.953 13.981 -27.376 1.00 34.60 130 LYS C C 1
ATOM 5168 O O . LYS C 1 130 ? 21.406 14.681 -28.271 1.00 34.99 130 LYS C O 1
ATOM 5174 N N . PHE C 1 131 ? 21.510 13.883 -26.169 1.00 29.38 131 PHE C N 1
ATOM 5175 C CA . PHE C 1 131 ? 22.620 14.739 -25.771 1.00 32.31 131 PHE C CA 1
ATOM 5176 C C . PHE C 1 131 ? 23.967 14.011 -25.770 1.00 33.45 131 PHE C C 1
ATOM 5177 O O . PHE C 1 131 ? 24.013 12.785 -25.824 1.00 33.74 131 PHE C O 1
ATOM 5185 N N . ASN C 1 132 ? 25.048 14.787 -25.751 1.00 29.18 132 ASN C N 1
ATOM 5186 C CA . ASN C 1 132 ? 26.414 14.268 -25.845 1.00 31.53 132 ASN C CA 1
ATOM 5187 C C . ASN C 1 132 ? 27.299 15.027 -24.867 1.00 28.38 132 ASN C C 1
ATOM 5188 O O . ASN C 1 132 ? 28.198 15.752 -25.277 1.00 32.44 132 ASN C O 1
ATOM 5193 N N . PRO C 1 133 ? 26.996 14.922 -23.571 1.00 26.62 133 PRO C N 1
ATOM 5194 C CA . PRO C 1 133 ? 27.765 15.687 -22.586 1.00 26.75 133 PRO C CA 1
ATOM 5195 C C . PRO C 1 133 ? 29.132 15.061 -22.384 1.00 25.85 133 PRO C C 1
ATOM 5196 O O . PRO C 1 133 ? 29.326 13.881 -22.746 1.00 28.85 133 PRO C O 1
ATOM 5200 N N . LYS C 1 134 ? 30.060 15.844 -21.838 1.00 27.42 134 LYS C N 1
ATOM 5201 C CA . LYS C 1 134 ? 31.354 15.340 -21.375 1.00 26.84 134 LYS C CA 1
ATOM 5202 C C . LYS C 1 134 ? 31.197 14.521 -20.113 1.00 25.29 134 LYS C C 1
ATOM 5203 O O . LYS C 1 134 ? 31.935 13.555 -19.894 1.00 25.86 134 LYS C O 1
ATOM 5209 N N . VAL C 1 135 ? 30.264 14.962 -19.263 1.00 24.42 135 VAL C N 1
ATOM 5210 C CA . VAL C 1 135 ? 30.006 14.323 -17.975 1.00 22.38 135 VAL C CA 1
ATOM 5211 C C . VAL C 1 135 ? 28.494 14.185 -17.749 1.00 25.12 135 VAL C C 1
ATOM 5212 O O . VAL C 1 135 ? 27.713 15.096 -18.033 1.00 23.55 135 VAL C O 1
ATOM 5216 N N . PHE C 1 136 ? 28.079 13.017 -17.267 1.00 23.92 136 PHE C N 1
ATOM 5217 C CA . PHE C 1 136 ? 26.685 12.794 -16.915 1.00 20.50 136 PHE C CA 1
ATOM 5218 C C . PHE C 1 136 ? 26.624 12.259 -15.484 1.00 23.24 136 PHE C C 1
ATOM 5219 O O . PHE C 1 136 ? 27.276 11.269 -15.178 1.00 24.79 136 PHE C O 1
ATOM 5227 N N . ILE C 1 137 ? 25.854 12.919 -14.626 1.00 21.21 137 ILE C N 1
ATOM 5228 C CA . ILE C 1 137 ? 25.647 12.455 -13.253 1.00 20.46 137 ILE C CA 1
ATOM 5229 C C . ILE C 1 137 ? 24.165 12.202 -13.070 1.00 20.76 137 ILE C C 1
ATOM 5230 O O . ILE C 1 137 ? 23.353 13.072 -13.400 1.00 21.82 137 ILE C O 1
ATOM 5235 N N . VAL C 1 138 ? 23.806 11.039 -12.545 1.00 19.77 138 VAL C N 1
ATOM 5236 C CA . VAL C 1 138 ? 22.398 10.755 -12.235 1.00 19.37 138 VAL C CA 1
ATOM 5237 C C . VAL C 1 138 ? 22.241 10.434 -10.750 1.00 15.36 138 VAL C C 1
ATOM 5238 O O . VAL C 1 138 ? 23.099 9.712 -10.177 1.00 22.18 138 VAL C O 1
ATOM 5242 N N . GLU C 1 139 ? 21.191 10.982 -10.121 1.00 17.41 139 GLU C N 1
ATOM 5243 C CA . GLU C 1 139 ? 20.959 10.628 -8.733 1.00 17.23 139 GLU C CA 1
ATOM 5244 C C . GLU C 1 139 ? 20.165 9.327 -8.660 1.00 21.41 139 GLU C C 1
ATOM 5245 O O . GLU C 1 139 ? 19.049 9.277 -9.168 1.00 22.78 139 GLU C O 1
ATOM 5251 N N . ASP C 1 140 ? 20.740 8.304 -8.000 1.00 18.73 140 ASP C N 1
ATOM 5252 C CA . ASP C 1 140 ? 20.047 7.033 -7.762 1.00 20.09 140 ASP C CA 1
ATOM 5253 C C . ASP C 1 140 ? 19.009 7.275 -6.649 1.00 20.13 140 ASP C C 1
ATOM 5254 O O . ASP C 1 140 ? 19.390 7.664 -5.544 1.00 18.92 140 ASP C O 1
ATOM 5259 N N . PRO C 1 141 ? 17.703 7.099 -6.934 1.00 21.54 141 PRO C N 1
ATOM 5260 C CA . PRO C 1 141 ? 16.727 7.418 -5.891 1.00 18.73 141 PRO C CA 1
ATOM 5261 C C . PRO C 1 141 ? 16.583 6.303 -4.864 1.00 18.98 141 PRO C C 1
ATOM 5262 O O . PRO C 1 141 ? 15.867 6.517 -3.868 1.00 18.92 141 PRO C O 1
ATOM 5266 N N . LYS C 1 142 ? 17.233 5.162 -5.069 1.00 18.83 142 LYS C N 1
ATOM 5267 C CA . LYS C 1 142 ? 16.973 4.036 -4.171 1.00 18.92 142 LYS C CA 1
ATOM 5268 C C . LYS C 1 142 ? 17.630 4.199 -2.819 1.00 18.82 142 LYS C C 1
ATOM 5269 O O . LYS C 1 142 ? 18.620 4.927 -2.668 1.00 22.13 142 LYS C O 1
ATOM 5275 N N . GLY C 1 143 ? 17.060 3.527 -1.829 1.00 20.09 143 GLY C N 1
ATOM 5276 C CA . GLY C 1 143 ? 17.674 3.392 -0.520 1.00 19.23 143 GLY C CA 1
ATOM 5277 C C . GLY C 1 143 ? 17.929 1.915 -0.233 1.00 21.06 143 GLY C C 1
ATOM 5278 O O . GLY C 1 143 ? 18.477 1.180 -1.058 1.00 22.76 143 GLY C O 1
ATOM 5279 N N . VAL C 1 144 ? 17.506 1.458 0.937 1.00 19.24 144 VAL C N 1
ATOM 5280 C CA A VAL C 1 144 ? 17.573 0.045 1.266 0.53 19.17 144 VAL C CA 1
ATOM 5281 C CA B VAL C 1 144 ? 17.590 0.044 1.252 0.47 18.99 144 VAL C CA 1
ATOM 5282 C C . VAL C 1 144 ? 16.654 -0.721 0.314 1.00 19.61 144 VAL C C 1
ATOM 5283 O O . VAL C 1 144 ? 15.611 -0.204 -0.083 1.00 20.94 144 VAL C O 1
ATOM 5290 N N . PHE C 1 145 ? 17.028 -1.951 -0.032 1.00 19.77 145 PHE C N 1
ATOM 5291 C CA . PHE C 1 145 ? 16.220 -2.709 -1.006 1.00 19.36 145 PHE C CA 1
ATOM 5292 C C . PHE C 1 145 ? 14.732 -2.797 -0.700 1.00 22.53 145 PHE C C 1
ATOM 5293 O O . PHE C 1 145 ? 14.324 -3.172 0.400 1.00 22.69 145 PHE C O 1
ATOM 5301 N N . ASP C 1 146 ? 13.925 -2.486 -1.718 1.00 17.12 146 ASP C N 1
ATOM 5302 C CA . ASP C 1 146 ? 12.470 -2.599 -1.667 1.00 18.08 146 ASP C CA 1
ATOM 5303 C C . ASP C 1 146 ? 12.088 -3.051 -3.066 1.00 18.70 146 ASP C C 1
ATOM 5304 O O . ASP C 1 146 ? 12.486 -2.375 -4.014 1.00 19.64 146 ASP C O 1
ATOM 5309 N N . VAL C 1 147 ? 11.369 -4.164 -3.202 1.00 20.36 147 VAL C N 1
ATOM 5310 C CA . VAL C 1 147 ? 11.138 -4.753 -4.544 1.00 21.28 147 VAL C CA 1
ATOM 5311 C C . VAL C 1 147 ? 10.434 -3.754 -5.466 1.00 21.26 147 VAL C C 1
ATOM 5312 O O . VAL C 1 147 ? 10.828 -3.585 -6.644 1.00 21.81 147 VAL C O 1
ATOM 5316 N N . ASP C 1 148 ? 9.435 -3.041 -4.945 1.00 19.88 148 ASP C N 1
ATOM 5317 C CA . ASP C 1 148 ? 8.672 -2.138 -5.829 1.00 23.21 148 ASP C CA 1
ATOM 5318 C C . ASP C 1 148 ? 9.443 -0.860 -6.175 1.00 21.31 148 ASP C C 1
ATOM 5319 O O . ASP C 1 148 ? 9.392 -0.400 -7.302 1.00 22.01 148 ASP C O 1
ATOM 5324 N N . ILE C 1 149 ? 10.183 -0.289 -5.222 1.00 18.04 149 ILE C N 1
ATOM 5325 C CA . ILE C 1 149 ? 11.026 0.860 -5.522 1.00 19.32 149 ILE C CA 1
ATOM 5326 C C . ILE C 1 149 ? 12.145 0.473 -6.498 1.00 18.11 149 ILE C C 1
ATOM 5327 O O . ILE C 1 149 ? 12.437 1.219 -7.461 1.00 20.33 149 ILE C O 1
ATOM 5332 N N . TYR C 1 150 ? 12.737 -0.709 -6.276 1.00 17.80 150 TYR C N 1
ATOM 5333 C CA . TYR C 1 150 ? 13.833 -1.150 -7.146 1.00 17.25 150 TYR C CA 1
ATOM 5334 C C . TYR C 1 150 ? 13.327 -1.350 -8.587 1.00 21.66 150 TYR C C 1
ATOM 5335 O O . TYR C 1 150 ? 13.994 -0.930 -9.549 1.00 22.40 150 TYR C O 1
ATOM 5344 N N . GLU C 1 151 ? 12.149 -1.967 -8.728 1.00 19.51 151 GLU C N 1
ATOM 5345 C CA . GLU C 1 151 ? 11.582 -2.235 -10.053 1.00 21.09 151 GLU C CA 1
ATOM 5346 C C . GLU C 1 151 ? 11.184 -0.914 -10.734 1.00 23.40 151 GLU C C 1
ATOM 5347 O O . GLU C 1 151 ? 11.182 -0.823 -11.983 1.00 26.94 151 GLU C O 1
ATOM 5353 N N . ALA C 1 152 ? 10.820 0.098 -9.946 1.00 21.54 152 ALA C N 1
ATOM 5354 C CA . ALA C 1 152 ? 10.409 1.399 -10.536 1.00 25.15 152 ALA C CA 1
ATOM 5355 C C . ALA C 1 152 ? 11.586 2.207 -11.005 1.00 24.11 152 ALA C C 1
ATOM 5356 O O . ALA C 1 152 ? 11.464 3.119 -11.860 1.00 23.35 152 ALA C O 1
ATOM 5358 N N . ASP C 1 153 ? 12.739 1.913 -10.418 1.00 20.42 153 ASP C N 1
ATOM 5359 C CA . ASP C 1 153 ? 13.958 2.678 -10.698 1.00 18.88 153 ASP C CA 1
ATOM 5360 C C . ASP C 1 153 ? 14.538 2.271 -12.049 1.00 24.60 153 ASP C C 1
ATOM 5361 O O . ASP C 1 153 ? 14.597 1.067 -12.365 1.00 26.88 153 ASP C O 1
ATOM 5366 N N . ASN C 1 154 ? 14.963 3.254 -12.850 1.00 21.63 154 ASN C N 1
ATOM 5367 C CA . ASN C 1 154 ? 15.653 2.930 -14.090 1.00 20.76 154 ASN C CA 1
ATOM 5368 C C . ASN C 1 154 ? 16.940 3.741 -14.294 1.00 24.77 154 ASN C C 1
ATOM 5369 O O . ASN C 1 154 ? 17.315 4.078 -15.419 1.00 23.89 154 ASN C O 1
ATOM 5374 N N . THR C 1 155 ? 17.608 4.034 -13.183 1.00 19.91 155 THR C N 1
ATOM 5375 C CA . THR C 1 155 ? 18.868 4.782 -13.165 1.00 21.27 155 THR C CA 1
ATOM 5376 C C . THR C 1 155 ? 19.869 4.239 -14.184 1.00 20.30 155 THR C C 1
ATOM 5377 O O . THR C 1 155 ? 20.450 5.008 -14.956 1.00 24.05 155 THR C O 1
ATOM 5381 N N . TYR C 1 156 ? 20.070 2.927 -14.227 1.00 23.66 156 TYR C N 1
ATOM 5382 C CA . TYR C 1 156 ? 21.140 2.446 -15.123 1.00 23.39 156 TYR C CA 1
ATOM 5383 C C . TYR C 1 156 ? 20.713 2.397 -16.569 1.00 33.48 156 TYR C C 1
ATOM 5384 O O . TYR C 1 156 ? 21.571 2.353 -17.455 1.00 31.10 156 TYR C O 1
ATOM 5393 N N . LYS C 1 157 ? 19.413 2.500 -16.835 1.00 24.05 157 LYS C N 1
ATOM 5394 C CA . LYS C 1 157 ? 18.999 2.672 -18.217 1.00 28.19 157 LYS C CA 1
ATOM 5395 C C . LYS C 1 157 ? 19.276 4.115 -18.635 1.00 32.19 157 LYS C C 1
ATOM 5396 O O . LYS C 1 157 ? 19.513 4.387 -19.812 1.00 32.48 157 LYS C O 1
ATOM 5402 N N . ARG C 1 158 ? 19.267 5.046 -17.679 1.00 25.81 158 ARG C N 1
ATOM 5403 C CA . ARG C 1 158 ? 19.596 6.430 -18.024 1.00 24.60 158 ARG C CA 1
ATOM 5404 C C . ARG C 1 158 ? 21.075 6.645 -18.318 1.00 31.05 158 ARG C C 1
ATOM 5405 O O . ARG C 1 158 ? 21.413 7.502 -19.124 1.00 30.07 158 ARG C O 1
ATOM 5413 N N . THR C 1 159 ? 21.953 5.875 -17.678 1.00 23.65 159 THR C N 1
ATOM 5414 C CA . THR C 1 159 ? 23.396 6.024 -17.913 1.00 27.99 159 THR C CA 1
ATOM 5415 C C . THR C 1 159 ? 23.829 5.367 -19.212 1.00 30.08 159 THR C C 1
ATOM 5416 O O . THR C 1 159 ? 24.857 5.720 -19.777 1.00 30.82 159 THR C O 1
ATOM 5420 N N . ALA C 1 160 ? 23.041 4.401 -19.674 1.00 34.14 160 ALA C N 1
ATOM 5421 C CA . ALA C 1 160 ? 23.421 3.591 -20.818 1.00 33.27 160 ALA C CA 1
ATOM 5422 C C . ALA C 1 160 ? 23.815 4.364 -22.095 1.00 38.67 160 ALA C C 1
ATOM 5423 O O . ALA C 1 160 ? 24.824 4.043 -22.700 1.00 40.25 160 ALA C O 1
ATOM 5425 N N . PRO C 1 161 ? 23.053 5.399 -22.495 1.00 41.69 161 PRO C N 1
ATOM 5426 C CA . PRO C 1 161 ? 23.535 6.072 -23.708 1.00 44.80 161 PRO C CA 1
ATOM 5427 C C . PRO C 1 161 ? 24.878 6.813 -23.539 1.00 41.72 161 PRO C C 1
ATOM 5428 O O . PRO C 1 161 ? 25.443 7.224 -24.544 1.00 46.36 161 PRO C O 1
ATOM 5432 N N . PHE C 1 162 ? 25.400 6.943 -22.318 1.00 34.54 162 PHE C N 1
ATOM 5433 C CA . PHE C 1 162 ? 26.584 7.782 -22.101 1.00 30.64 162 PHE C CA 1
ATOM 5434 C C . PHE C 1 162 ? 27.880 7.054 -21.709 1.00 38.04 162 PHE C C 1
ATOM 5435 O O . PHE C 1 162 ? 28.949 7.655 -21.735 1.00 32.46 162 PHE C O 1
ATOM 5443 N N . ILE C 1 163 ? 27.786 5.790 -21.317 1.00 36.06 163 ILE C N 1
ATOM 5444 C CA . ILE C 1 163 ? 28.935 5.040 -20.813 1.00 35.99 163 ILE C CA 1
ATOM 5445 C C . ILE C 1 163 ? 30.168 5.044 -21.702 1.00 41.62 163 ILE C C 1
ATOM 5446 O O . ILE C 1 163 ? 31.291 5.070 -21.241 1.00 50.00 163 ILE C O 1
ATOM 5451 N N . GLU C 1 164 ? 29.909 5.053 -22.986 1.00 43.11 164 GLU C N 1
ATOM 5452 C CA . GLU C 1 164 ? 30.876 4.906 -24.034 1.00 46.27 164 GLU C CA 1
ATOM 5453 C C . GLU C 1 164 ? 31.720 6.120 -24.264 1.00 46.04 164 GLU C C 1
ATOM 5454 O O . GLU C 1 164 ? 32.920 6.002 -24.440 1.00 53.17 164 GLU C O 1
ATOM 5460 N N . LYS C 1 165 ? 31.095 7.287 -24.193 1.00 40.94 165 LYS C N 1
ATOM 5461 C CA . LYS C 1 165 ? 31.755 8.523 -24.563 1.00 39.28 165 LYS C CA 1
ATOM 5462 C C . LYS C 1 165 ? 31.924 9.504 -23.417 1.00 40.05 165 LYS C C 1
ATOM 5463 O O . LYS C 1 165 ? 32.707 10.442 -23.523 1.00 45.25 165 LYS C O 1
ATOM 5469 N N . ALA C 1 166 ? 31.226 9.294 -22.308 1.00 33.58 166 ALA C N 1
ATOM 5470 C CA . ALA C 1 166 ? 31.259 10.322 -21.281 1.00 31.01 166 ALA C CA 1
ATOM 5471 C C . ALA C 1 166 ? 31.795 9.781 -19.980 1.00 29.49 166 ALA C C 1
ATOM 5472 O O . ALA C 1 166 ? 31.931 8.575 -19.798 1.00 31.98 166 ALA C O 1
ATOM 5474 N N . LYS C 1 167 ? 32.160 10.711 -19.105 1.00 26.99 167 LYS C N 1
ATOM 5475 C CA . LYS C 1 167 ? 32.425 10.381 -17.722 1.00 24.97 167 LYS C CA 1
ATOM 5476 C C . LYS C 1 167 ? 31.065 10.284 -17.017 1.00 25.04 167 LYS C C 1
ATOM 5477 O O . LYS C 1 167 ? 30.333 11.253 -16.990 1.00 29.59 167 LYS C O 1
ATOM 5483 N N . VAL C 1 168 ? 30.740 9.126 -16.447 1.00 24.07 168 VAL C N 1
ATOM 5484 C CA . VAL C 1 168 ? 29.397 8.888 -15.909 1.00 22.17 168 VAL C CA 1
ATOM 5485 C C . VAL C 1 168 ? 29.480 8.564 -14.431 1.00 21.96 168 VAL C C 1
ATOM 5486 O O . VAL C 1 168 ? 30.271 7.716 -14.022 1.00 22.99 168 VAL C O 1
ATOM 5490 N N . GLY C 1 169 ? 28.663 9.246 -13.647 1.00 23.37 169 GLY C N 1
ATOM 5491 C CA . GLY C 1 169 ? 28.644 9.010 -12.214 1.00 24.49 169 GLY C CA 1
ATOM 5492 C C . GLY C 1 169 ? 27.214 8.833 -11.740 1.00 21.47 169 GLY C C 1
ATOM 5493 O O . GLY C 1 169 ? 26.279 9.464 -12.250 1.00 23.59 169 GLY C O 1
ATOM 5494 N N . VAL C 1 170 ? 27.046 7.931 -10.770 1.00 21.38 170 VAL C N 1
ATOM 5495 C CA . VAL C 1 170 ? 25.758 7.686 -10.136 1.00 20.84 170 VAL C CA 1
ATOM 5496 C C . VAL C 1 170 ? 25.839 8.051 -8.653 1.00 21.00 170 VAL C C 1
ATOM 5497 O O . VAL C 1 170 ? 26.666 7.492 -7.917 1.00 21.72 170 VAL C O 1
ATOM 5501 N N . LEU C 1 171 ? 25.036 9.015 -8.228 1.00 21.95 171 LEU C N 1
ATOM 5502 C CA . LEU C 1 171 ? 25.080 9.502 -6.856 1.00 20.45 171 LEU C CA 1
ATOM 5503 C C . LEU C 1 171 ? 24.224 8.647 -5.923 1.00 21.39 171 LEU C C 1
ATOM 5504 O O . LEU C 1 171 ? 23.006 8.538 -6.133 1.00 19.04 171 LEU C O 1
ATOM 5509 N N . LYS C 1 172 ? 24.857 8.092 -4.888 1.00 20.53 172 LYS C N 1
ATOM 5510 C CA . LYS C 1 172 ? 24.144 7.276 -3.909 1.00 21.36 172 LYS C CA 1
ATOM 5511 C C . LYS C 1 172 ? 24.202 7.963 -2.554 1.00 25.02 172 LYS C C 1
ATOM 5512 O O . LYS C 1 172 ? 25.259 8.457 -2.155 1.00 24.77 172 LYS C O 1
ATOM 5518 N N . THR C 1 173 ? 23.067 7.998 -1.855 1.00 20.02 173 THR C N 1
ATOM 5519 C CA . THR C 1 173 ? 23.017 8.620 -0.532 1.00 19.53 173 THR C CA 1
ATOM 5520 C C . THR C 1 173 ? 22.271 7.699 0.405 1.00 19.23 173 THR C C 1
ATOM 5521 O O . THR C 1 173 ? 21.241 7.144 0.042 1.00 23.63 173 THR C O 1
ATOM 5525 N N . TYR C 1 174 ? 22.859 7.409 1.562 1.00 21.42 174 TYR C N 1
ATOM 5526 C CA . TYR C 1 174 ? 22.216 6.448 2.450 1.00 24.47 174 TYR C CA 1
ATOM 5527 C C . TYR C 1 174 ? 22.576 6.781 3.894 1.00 21.97 174 TYR C C 1
ATOM 5528 O O . TYR C 1 174 ? 23.410 7.645 4.160 1.00 25.19 174 TYR C O 1
ATOM 5537 N N . ARG C 1 175 ? 21.917 6.098 4.807 1.00 21.66 175 ARG C N 1
ATOM 5538 C CA . ARG C 1 175 ? 22.166 6.232 6.232 1.00 22.62 175 ARG C CA 1
ATOM 5539 C C . ARG C 1 175 ? 22.847 4.998 6.802 1.00 23.88 175 ARG C C 1
ATOM 5540 O O . ARG C 1 175 ? 22.382 3.870 6.555 1.00 31.62 175 ARG C O 1
ATOM 5548 N N . LYS C 1 176 ? 23.942 5.180 7.539 1.00 26.02 176 LYS C N 1
ATOM 5549 C CA . LYS C 1 176 ? 24.606 4.024 8.153 1.00 33.22 176 LYS C CA 1
ATOM 5550 C C . LYS C 1 176 ? 23.828 3.449 9.316 1.00 33.76 176 LYS C C 1
ATOM 5551 O O . LYS C 1 176 ? 23.374 4.198 10.177 1.00 41.51 176 LYS C O 1
ATOM 5557 N N . ALA C 1 177 ? 23.637 2.126 9.293 1.00 31.95 177 ALA C N 1
ATOM 5558 C CA . ALA C 1 177 ? 22.973 1.353 10.351 1.00 33.49 177 ALA C CA 1
ATOM 5559 C C . ALA C 1 177 ? 21.527 1.739 10.562 1.00 29.31 177 ALA C C 1
ATOM 5560 O O . ALA C 1 177 ? 20.977 1.527 11.641 1.00 34.06 177 ALA C O 1
ATOM 5562 N N . ARG C 1 178 ? 20.922 2.313 9.537 1.00 31.28 178 ARG C N 1
ATOM 5563 C CA . ARG C 1 178 ? 19.525 2.679 9.586 1.00 32.39 178 ARG C CA 1
ATOM 5564 C C . ARG C 1 178 ? 18.895 2.353 8.263 1.00 33.02 178 ARG C C 1
ATOM 5565 O O . ARG C 1 178 ? 19.570 2.247 7.227 1.00 31.85 178 ARG C O 1
ATOM 5573 N N . VAL C 1 179 ? 17.582 2.230 8.308 1.00 28.44 179 VAL C N 1
ATOM 5574 C CA . VAL C 1 179 ? 16.813 1.940 7.114 1.00 28.48 179 VAL C CA 1
ATOM 5575 C C . VAL C 1 179 ? 16.173 3.247 6.630 1.00 26.24 179 VAL C C 1
ATOM 5576 O O . VAL C 1 179 ? 15.451 3.936 7.380 1.00 31.26 179 VAL C O 1
ATOM 5580 N N . SER C 1 180 ? 16.452 3.597 5.383 1.00 24.06 180 SER C N 1
ATOM 5581 C CA . SER C 1 180 ? 15.663 4.602 4.686 1.00 20.01 180 SER C CA 1
ATOM 5582 C C . SER C 1 180 ? 15.271 3.972 3.351 1.00 17.57 180 SER C C 1
ATOM 5583 O O . SER C 1 180 ? 16.075 3.277 2.727 1.00 21.77 180 SER C O 1
ATOM 5586 N N . LYS C 1 181 ? 14.054 4.294 2.904 1.00 17.44 181 LYS C N 1
ATOM 5587 C CA . LYS C 1 181 ? 13.519 3.611 1.731 1.00 18.31 181 LYS C CA 1
ATOM 5588 C C . LYS C 1 181 ? 13.936 4.250 0.419 1.00 18.78 181 LYS C C 1
ATOM 5589 O O . LYS C 1 181 ? 13.717 3.665 -0.656 1.00 20.22 181 LYS C O 1
ATOM 5595 N N . THR C 1 182 ? 14.398 5.491 0.493 1.00 15.64 182 THR C N 1
ATOM 5596 C CA . THR C 1 182 ? 14.903 6.207 -0.700 1.00 18.22 182 THR C CA 1
ATOM 5597 C C . THR C 1 182 ? 16.109 7.036 -0.309 1.00 20.54 182 THR C C 1
ATOM 5598 O O . THR C 1 182 ? 16.408 7.172 0.865 1.00 20.17 182 THR C O 1
ATOM 5602 N N . SER C 1 183 ? 16.764 7.622 -1.298 1.00 18.68 183 SER C N 1
ATOM 5603 C CA . SER C 1 183 ? 17.833 8.603 -1.063 1.00 21.10 183 SER C CA 1
ATOM 5604 C C . SER C 1 183 ? 17.297 10.034 -1.137 1.00 18.84 183 SER C C 1
ATOM 5605 O O . SER C 1 183 ? 18.043 10.989 -1.092 1.00 20.23 183 SER C O 1
ATOM 5608 N N . GLY C 1 184 ? 15.993 10.182 -1.263 1.00 15.93 184 GLY C N 1
ATOM 5609 C CA . GLY C 1 184 ? 15.384 11.496 -1.389 1.00 18.22 184 GLY C CA 1
ATOM 5610 C C . GLY C 1 184 ? 15.693 12.425 -0.213 1.00 21.57 184 GLY C C 1
ATOM 5611 O O . GLY C 1 184 ? 15.696 11.997 0.951 1.00 18.30 184 GLY C O 1
ATOM 5612 N N . THR C 1 185 ? 15.967 13.695 -0.512 1.00 17.03 185 THR C N 1
ATOM 5613 C CA . THR C 1 185 ? 16.312 14.659 0.508 1.00 17.07 185 THR C CA 1
ATOM 5614 C C . THR C 1 185 ? 15.211 14.731 1.590 1.00 22.28 185 THR C C 1
ATOM 5615 O O . THR C 1 185 ? 15.479 14.712 2.802 1.00 18.97 185 THR C O 1
ATOM 5619 N N . MET C 1 186 ? 13.961 14.758 1.149 1.00 19.31 186 MET C N 1
ATOM 5620 C CA . MET C 1 186 ? 12.835 14.792 2.120 1.00 21.39 186 MET C CA 1
ATOM 5621 C C . MET C 1 186 ? 12.705 13.485 2.938 1.00 17.78 186 MET C C 1
ATOM 5622 O O . MET C 1 186 ? 12.500 13.513 4.165 1.00 17.72 186 MET C O 1
ATOM 5627 N N . THR C 1 187 ? 12.817 12.355 2.262 1.00 18.29 187 THR C N 1
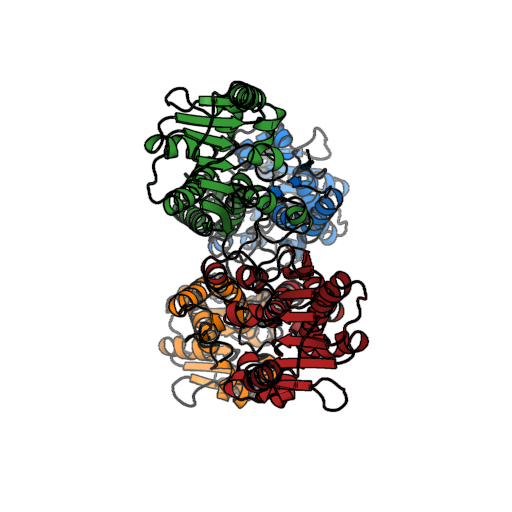ATOM 5628 C CA . THR C 1 187 ? 12.795 11.095 2.973 1.00 18.21 187 THR C CA 1
ATOM 5629 C C . THR C 1 187 ? 13.846 11.071 4.080 1.00 19.31 187 THR C C 1
ATOM 5630 O O . THR C 1 187 ? 13.550 10.711 5.225 1.00 17.64 187 THR C O 1
ATOM 5634 N N . LEU C 1 188 ? 15.062 11.442 3.712 1.00 18.49 188 LEU C N 1
ATOM 5635 C CA . LEU C 1 188 ? 16.174 11.417 4.660 1.00 18.05 188 LEU C CA 1
ATOM 5636 C C . LEU C 1 188 ? 15.973 12.418 5.782 1.00 18.90 188 LEU C C 1
ATOM 5637 O O . LEU C 1 188 ? 16.348 12.163 6.932 1.00 19.48 188 LEU C O 1
ATOM 5642 N N . THR C 1 189 ? 15.377 13.558 5.439 1.00 16.48 189 THR C N 1
ATOM 5643 C CA . THR C 1 189 ? 15.032 14.568 6.438 1.00 17.27 189 THR C CA 1
ATOM 5644 C C . THR C 1 189 ? 14.060 14.038 7.469 1.00 21.27 189 THR C C 1
ATOM 5645 O O . THR C 1 189 ? 14.322 14.137 8.694 1.00 18.15 189 THR C O 1
ATOM 5649 N N . ILE C 1 190 ? 12.968 13.444 6.998 1.00 19.09 190 ILE C N 1
ATOM 5650 C CA . ILE C 1 190 ? 11.968 12.844 7.887 1.00 16.15 190 ILE C CA 1
ATOM 5651 C C . ILE C 1 190 ? 12.577 11.780 8.807 1.00 16.23 190 ILE C C 1
ATOM 5652 O O . ILE C 1 190 ? 12.380 11.805 10.004 1.00 19.31 190 ILE C O 1
ATOM 5657 N N . ASP C 1 191 ? 13.337 10.856 8.224 1.00 18.14 191 ASP C N 1
ATOM 5658 C CA . ASP C 1 191 ? 13.839 9.720 8.979 1.00 18.99 191 ASP C CA 1
ATOM 5659 C C . ASP C 1 191 ? 14.841 10.197 10.024 1.00 17.82 191 ASP C C 1
ATOM 5660 O O . ASP C 1 191 ? 14.862 9.701 11.155 1.00 17.29 191 ASP C O 1
ATOM 5665 N N . THR C 1 192 ? 15.654 11.178 9.644 1.00 18.22 192 THR C N 1
ATOM 5666 C CA . THR C 1 192 ? 16.603 11.771 10.567 1.00 19.78 192 THR C CA 1
ATOM 5667 C C . THR C 1 192 ? 15.924 12.398 11.785 1.00 20.44 192 THR C C 1
ATOM 5668 O O . THR C 1 192 ? 16.312 12.154 12.928 1.00 18.74 192 THR C O 1
ATOM 5672 N N . ILE C 1 193 ? 14.881 13.165 11.529 1.00 16.14 193 ILE C N 1
ATOM 5673 C CA . ILE C 1 193 ? 14.242 13.894 12.609 1.00 18.66 193 ILE C CA 1
ATOM 5674 C C . ILE C 1 193 ? 13.406 12.962 13.484 1.00 17.12 193 ILE C C 1
ATOM 5675 O O . ILE C 1 193 ? 13.441 13.077 14.723 1.00 18.36 193 ILE C O 1
ATOM 5680 N N . VAL C 1 194 ? 12.693 12.007 12.868 1.00 16.22 194 VAL C N 1
ATOM 5681 C CA . VAL C 1 194 ? 11.925 11.061 13.674 1.00 16.15 194 VAL C CA 1
ATOM 5682 C C . VAL C 1 194 ? 12.899 10.244 14.554 1.00 19.89 194 VAL C C 1
ATOM 5683 O O . VAL C 1 194 ? 12.654 10.064 15.758 1.00 19.22 194 VAL C O 1
ATOM 5687 N N . ASP C 1 195 ? 14.006 9.748 13.972 1.00 17.65 195 ASP C N 1
ATOM 5688 C CA . ASP C 1 195 ? 14.982 8.960 14.769 1.00 18.12 195 ASP C CA 1
ATOM 5689 C C . ASP C 1 195 ? 15.554 9.787 15.916 1.00 19.45 195 ASP C C 1
ATOM 5690 O O . ASP C 1 195 ? 15.671 9.302 17.045 1.00 20.12 195 ASP C O 1
ATOM 5695 N N . ALA C 1 196 ? 15.886 11.046 15.647 1.00 18.98 196 ALA C N 1
ATOM 5696 C CA . ALA C 1 196 ? 16.444 11.895 16.697 1.00 17.82 196 ALA C CA 1
ATOM 5697 C C . ALA C 1 196 ? 15.436 12.088 17.810 1.00 21.11 196 ALA C C 1
ATOM 5698 O O . ALA C 1 196 ? 15.791 12.133 18.979 1.00 21.08 196 ALA C O 1
ATOM 5700 N N . SER C 1 197 ? 14.165 12.242 17.445 1.00 18.04 197 SER C N 1
ATOM 5701 C CA . SER C 1 197 ? 13.171 12.484 18.468 1.00 17.70 197 SER C CA 1
ATOM 5702 C C . SER C 1 197 ? 13.062 11.300 19.428 1.00 18.51 197 SER C C 1
ATOM 5703 O O . SER C 1 197 ? 12.848 11.510 20.620 1.00 20.13 197 SER C O 1
ATOM 5706 N N . ARG C 1 198 ? 13.211 10.072 18.926 1.00 17.08 198 ARG C N 1
ATOM 5707 C CA . ARG C 1 198 ? 13.151 8.911 19.763 1.00 20.03 198 ARG C CA 1
ATOM 5708 C C . ARG C 1 198 ? 14.388 8.856 20.672 1.00 21.28 198 ARG C C 1
ATOM 5709 O O . ARG C 1 198 ? 14.265 8.486 21.856 1.00 21.18 198 ARG C O 1
ATOM 5717 N N . GLU C 1 199 ? 15.565 9.202 20.158 1.00 21.90 199 GLU C N 1
ATOM 5718 C CA . GLU C 1 199 ? 16.743 9.226 21.027 1.00 21.63 199 GLU C CA 1
ATOM 5719 C C . GLU C 1 199 ? 16.650 10.332 22.098 1.00 20.29 199 GLU C C 1
ATOM 5720 O O . GLU C 1 199 ? 17.001 10.112 23.280 1.00 20.79 199 GLU C O 1
ATOM 5726 N N . ILE C 1 200 ? 16.106 11.486 21.713 1.00 18.25 200 ILE C N 1
ATOM 5727 C CA . ILE C 1 200 ? 15.943 12.574 22.683 1.00 16.96 200 ILE C CA 1
ATOM 5728 C C . ILE C 1 200 ? 14.972 12.202 23.793 1.00 17.49 200 ILE C C 1
ATOM 5729 O O . ILE C 1 200 ? 15.192 12.529 24.969 1.00 19.87 200 ILE C O 1
ATOM 5734 N N . THR C 1 201 ? 13.927 11.475 23.408 1.00 17.47 201 THR C N 1
ATOM 5735 C CA . THR C 1 201 ? 12.927 11.006 24.360 1.00 19.84 201 THR C CA 1
ATOM 5736 C C . THR C 1 201 ? 13.588 10.244 25.486 1.00 19.84 201 THR C C 1
ATOM 5737 O O . THR C 1 201 ? 13.219 10.371 26.646 1.00 20.63 201 THR C O 1
ATOM 5741 N N . SER C 1 202 ? 14.631 9.493 25.160 1.00 18.64 202 SER C N 1
ATOM 5742 C CA . SER C 1 202 ? 15.217 8.618 26.148 1.00 21.63 202 SER C CA 1
ATOM 5743 C C . SER C 1 202 ? 16.036 9.314 27.222 1.00 22.67 202 SER C C 1
ATOM 5744 O O . SER C 1 202 ? 16.303 8.690 28.245 1.00 22.80 202 SER C O 1
ATOM 5747 N N . LEU C 1 203 ? 16.382 10.595 27.018 1.00 19.88 203 LEU C N 1
ATOM 5748 C CA . LEU C 1 203 ? 17.249 11.287 27.966 1.00 23.32 203 LEU C CA 1
ATOM 5749 C C . LEU C 1 203 ? 16.590 11.427 29.328 1.00 22.19 203 LEU C C 1
ATOM 5750 O O . LEU C 1 203 ? 15.369 11.572 29.408 1.00 20.87 203 LEU C O 1
ATOM 5755 N N . ASP C 1 204 ? 17.408 11.406 30.387 1.00 20.55 204 ASP C N 1
ATOM 5756 C CA . ASP C 1 204 ? 16.888 11.645 31.760 1.00 21.44 204 ASP C CA 1
ATOM 5757 C C . ASP C 1 204 ? 15.971 12.866 31.830 1.00 21.50 204 ASP C C 1
ATOM 5758 O O . ASP C 1 204 ? 16.324 13.943 31.356 1.00 22.41 204 ASP C O 1
ATOM 5763 N N . GLY C 1 205 ? 14.790 12.674 32.393 1.00 19.76 205 GLY C N 1
ATOM 5764 C CA . GLY C 1 205 ? 13.870 13.768 32.652 1.00 20.35 205 GLY C CA 1
ATOM 5765 C C . GLY C 1 205 ? 12.967 14.176 31.510 1.00 24.80 205 GLY C C 1
ATOM 5766 O O . GLY C 1 205 ? 12.027 14.962 31.700 1.00 23.36 205 GLY C O 1
ATOM 5767 N N . VAL C 1 206 ? 13.225 13.642 30.327 1.00 21.19 206 VAL C N 1
ATOM 5768 C CA . VAL C 1 206 ? 12.374 13.989 29.206 1.00 21.04 206 VAL C CA 1
ATOM 5769 C C . VAL C 1 206 ? 11.060 13.213 29.279 1.00 21.99 206 VAL C C 1
ATOM 5770 O O . VAL C 1 206 ? 11.050 12.008 29.538 1.00 19.64 206 VAL C O 1
ATOM 5774 N N . LEU C 1 207 ? 9.946 13.911 29.053 1.00 21.96 207 LEU C N 1
ATOM 5775 C CA . LEU C 1 207 ? 8.627 13.277 29.070 1.00 20.68 207 LEU C CA 1
ATOM 5776 C C . LEU C 1 207 ? 8.232 12.808 27.682 1.00 21.92 207 LEU C C 1
ATOM 5777 O O . LEU C 1 207 ? 7.740 11.683 27.517 1.00 23.70 207 LEU C O 1
ATOM 5782 N N . TYR C 1 208 ? 8.407 13.671 26.688 1.00 18.85 208 TYR C N 1
ATOM 5783 C CA . TYR C 1 208 ? 8.201 13.252 25.294 1.00 16.68 208 TYR C CA 1
ATOM 5784 C C . TYR C 1 208 ? 8.955 14.223 24.375 1.00 19.29 208 TYR C C 1
ATOM 5785 O O . TYR C 1 208 ? 9.374 15.294 24.791 1.00 19.79 208 TYR C O 1
ATOM 5794 N N . ALA C 1 209 ? 9.138 13.817 23.130 1.00 18.94 209 ALA C N 1
ATOM 5795 C CA . ALA C 1 209 ? 9.761 14.667 22.142 1.00 20.62 209 ALA C CA 1
ATOM 5796 C C . ALA C 1 209 ? 9.003 14.440 20.842 1.00 19.17 209 ALA C C 1
ATOM 5797 O O . ALA C 1 209 ? 8.870 13.313 20.402 1.00 22.43 209 ALA C O 1
ATOM 5799 N N . ILE C 1 210 ? 8.464 15.512 20.272 1.00 17.71 210 ILE C N 1
ATOM 5800 C CA . ILE C 1 210 ? 7.685 15.433 19.028 1.00 17.70 210 ILE C CA 1
ATOM 5801 C C . ILE C 1 210 ? 8.568 15.837 17.851 1.00 18.74 210 ILE C C 1
ATOM 5802 O O . ILE C 1 210 ? 9.166 16.928 17.885 1.00 19.65 210 ILE C O 1
ATOM 5807 N N . PRO C 1 211 ? 8.651 14.990 16.804 1.00 20.08 211 PRO C N 1
ATOM 5808 C CA . PRO C 1 211 ? 9.256 15.437 15.548 1.00 18.74 211 PRO C CA 1
ATOM 5809 C C . PRO C 1 211 ? 8.237 16.361 14.874 1.00 20.56 211 PRO C C 1
ATOM 5810 O O . PRO C 1 211 ? 7.098 15.938 14.758 1.00 22.53 211 PRO C O 1
ATOM 5814 N N . ASN C 1 212 ? 8.608 17.601 14.523 1.00 18.82 212 ASN C N 1
ATOM 5815 C CA . ASN C 1 212 ? 7.673 18.574 13.970 1.00 20.43 212 ASN C CA 1
ATOM 5816 C C . ASN C 1 212 ? 7.715 18.468 12.455 1.00 23.13 212 ASN C C 1
ATOM 5817 O O . ASN C 1 212 ? 8.510 19.117 11.811 1.00 24.59 212 ASN C O 1
ATOM 5822 N N . LEU C 1 213 ? 6.907 17.588 11.889 1.00 20.79 213 LEU C N 1
ATOM 5823 C CA . LEU C 1 213 ? 6.988 17.362 10.449 1.00 21.55 213 LEU C CA 1
ATOM 5824 C C . LEU C 1 213 ? 5.629 17.518 9.839 1.00 20.69 213 LEU C C 1
ATOM 5825 O O . LEU C 1 213 ? 4.640 17.143 10.442 1.00 20.24 213 LEU C O 1
ATOM 5830 N N . ARG C 1 214 ? 5.577 18.079 8.636 1.00 18.60 214 ARG C N 1
ATOM 5831 C CA . ARG C 1 214 ? 4.303 18.177 7.931 1.00 21.55 214 ARG C CA 1
ATOM 5832 C C . ARG C 1 214 ? 4.528 17.649 6.517 1.00 19.42 214 ARG C C 1
ATOM 5833 O O . ARG C 1 214 ? 5.664 17.458 6.110 1.00 21.33 214 ARG C O 1
ATOM 5841 N N . TYR C 1 215 ? 3.437 17.407 5.801 1.00 21.36 215 TYR C N 1
ATOM 5842 C CA . TYR C 1 215 ? 3.493 16.914 4.432 1.00 19.98 215 TYR C CA 1
ATOM 5843 C C . TYR C 1 215 ? 3.800 18.087 3.476 1.00 22.72 215 TYR C C 1
ATOM 5844 O O . TYR C 1 215 ? 2.932 18.597 2.763 1.00 24.75 215 TYR C O 1
ATOM 5853 N N . TYR C 1 216 ? 5.060 18.533 3.513 1.00 21.19 216 TYR C N 1
ATOM 5854 C CA . TYR C 1 216 ? 5.450 19.721 2.768 1.00 20.56 216 TYR C CA 1
ATOM 5855 C C . TYR C 1 216 ? 5.304 19.497 1.261 1.00 22.08 216 TYR C C 1
ATOM 5856 O O . TYR C 1 216 ? 5.027 20.445 0.504 1.00 22.92 216 TYR C O 1
ATOM 5865 N N . GLU C 1 217 ? 5.503 18.260 0.827 1.00 24.76 217 GLU C N 1
ATOM 5866 C CA . GLU C 1 217 ? 5.507 17.934 -0.589 1.00 27.13 217 GLU C CA 1
ATOM 5867 C C . GLU C 1 217 ? 4.131 18.265 -1.184 1.00 31.26 217 GLU C C 1
ATOM 5868 O O . GLU C 1 217 ? 4.037 18.716 -2.321 1.00 32.05 217 GLU C O 1
ATOM 5874 N N . GLY C 1 218 ? 3.075 18.123 -0.394 1.00 28.12 218 GLY C N 1
ATOM 5875 C CA . GLY C 1 218 ? 1.731 18.489 -0.859 1.00 31.44 218 GLY C CA 1
ATOM 5876 C C . GLY C 1 218 ? 1.534 19.985 -1.071 1.00 31.51 218 GLY C C 1
ATOM 5877 O O . GLY C 1 218 ? 0.779 20.403 -1.964 1.00 29.46 218 GLY C O 1
ATOM 5878 N N . ILE C 1 219 ? 2.209 20.792 -0.249 1.00 29.53 219 ILE C N 1
ATOM 5879 C CA . ILE C 1 219 ? 2.131 22.250 -0.379 1.00 24.72 219 ILE C CA 1
ATOM 5880 C C . ILE C 1 219 ? 2.691 22.634 -1.733 1.00 23.23 219 ILE C C 1
ATOM 5881 O O . ILE C 1 219 ? 2.193 23.540 -2.412 1.00 26.51 219 ILE C O 1
ATOM 5886 N N . LEU C 1 220 ? 3.731 21.916 -2.144 1.00 24.05 220 LEU C N 1
ATOM 5887 C CA . LEU C 1 220 ? 4.333 22.221 -3.433 1.00 24.67 220 LEU C CA 1
ATOM 5888 C C . LEU C 1 220 ? 3.573 21.631 -4.574 1.00 27.86 220 LEU C C 1
ATOM 5889 O O . LEU C 1 220 ? 3.099 22.363 -5.448 1.00 30.32 220 LEU C O 1
ATOM 5894 N N . PHE C 1 221 ? 3.428 20.311 -4.565 1.00 28.45 221 PHE C N 1
ATOM 5895 C CA . PHE C 1 221 ? 3.002 19.665 -5.789 1.00 33.73 221 PHE C CA 1
ATOM 5896 C C . PHE C 1 221 ? 1.498 19.752 -5.956 1.00 38.88 221 PHE C C 1
ATOM 5897 O O . PHE C 1 221 ? 1.028 19.679 -7.092 1.00 49.69 221 PHE C O 1
ATOM 5905 N N . HIS C 1 222 ? 0.696 19.910 -4.907 1.00 35.52 222 HIS C N 1
ATOM 5906 C CA . HIS C 1 222 ? -0.701 20.240 -5.246 1.00 38.07 222 HIS C CA 1
ATOM 5907 C C . HIS C 1 222 ? -1.165 21.668 -4.864 1.00 38.02 222 HIS C C 1
ATOM 5908 O O . HIS C 1 222 ? -2.089 22.170 -5.493 1.00 46.85 222 HIS C O 1
ATOM 5915 N N . GLU C 1 223 ? -0.618 22.314 -3.851 1.00 32.41 223 GLU C N 1
ATOM 5916 C CA . GLU C 1 223 ? -1.094 23.679 -3.618 1.00 34.05 223 GLU C CA 1
ATOM 5917 C C . GLU C 1 223 ? -0.264 24.683 -4.436 1.00 36.95 223 GLU C C 1
ATOM 5918 O O . GLU C 1 223 ? -0.659 25.834 -4.586 1.00 37.76 223 GLU C O 1
ATOM 5924 N N . ASN C 1 224 ? 0.879 24.240 -4.958 1.00 34.06 224 ASN C N 1
ATOM 5925 C CA . ASN C 1 224 ? 1.764 25.089 -5.770 1.00 29.66 224 ASN C CA 1
ATOM 5926 C C . ASN C 1 224 ? 2.138 26.383 -5.041 1.00 28.22 224 ASN C C 1
ATOM 5927 O O . ASN C 1 224 ? 2.173 27.465 -5.653 1.00 34.73 224 ASN C O 1
ATOM 5932 N N . ASP C 1 225 ? 2.350 26.269 -3.733 1.00 27.93 225 ASP C N 1
ATOM 5933 C CA . ASP C 1 225 ? 2.534 27.425 -2.847 1.00 30.38 225 ASP C CA 1
ATOM 5934 C C . ASP C 1 225 ? 3.951 27.416 -2.279 1.00 25.91 225 ASP C C 1
ATOM 5935 O O . ASP C 1 225 ? 4.152 26.919 -1.178 1.00 26.46 225 ASP C O 1
ATOM 5940 N N . ILE C 1 226 ? 4.914 27.975 -3.022 1.00 27.71 226 ILE C N 1
ATOM 5941 C CA . ILE C 1 226 ? 6.318 27.946 -2.599 1.00 30.35 226 ILE C CA 1
ATOM 5942 C C . ILE C 1 226 ? 6.535 28.651 -1.265 1.00 30.93 226 ILE C C 1
ATOM 5943 O O . ILE C 1 226 ? 7.256 28.163 -0.408 1.00 29.12 226 ILE C O 1
ATOM 5948 N N . HIS C 1 227 ? 5.915 29.812 -1.099 1.00 31.56 227 HIS C N 1
ATOM 5949 C CA . HIS C 1 227 ? 6.061 30.565 0.145 1.00 29.53 227 HIS C CA 1
ATOM 5950 C C . HIS C 1 227 ? 5.595 29.800 1.367 1.00 29.11 227 HIS C C 1
ATOM 5951 O O . HIS C 1 227 ? 6.239 29.809 2.418 1.00 29.90 227 HIS C O 1
ATOM 5958 N N . LYS C 1 228 ? 4.453 29.147 1.254 1.00 29.40 228 LYS C N 1
ATOM 5959 C CA . LYS C 1 228 ? 3.963 28.393 2.401 1.00 28.29 228 LYS C CA 1
ATOM 5960 C C . LYS C 1 228 ? 4.879 27.189 2.680 1.00 25.90 228 LYS C C 1
ATOM 5961 O O . LYS C 1 228 ? 5.144 26.831 3.833 1.00 23.96 228 LYS C O 1
ATOM 5967 N N . PHE C 1 229 ? 5.375 26.574 1.611 1.00 22.91 229 PHE C N 1
ATOM 5968 C CA . PHE C 1 229 ? 6.350 25.500 1.764 1.00 23.15 229 PHE C CA 1
ATOM 5969 C C . PHE C 1 229 ? 7.553 25.969 2.596 1.00 25.46 229 PHE C C 1
ATOM 5970 O O . PHE C 1 229 ? 7.909 25.358 3.593 1.00 25.49 229 PHE C O 1
ATOM 5978 N N . LEU C 1 230 ? 8.145 27.085 2.200 1.00 28.16 230 LEU C N 1
ATOM 5979 C CA . LEU C 1 230 ? 9.353 27.581 2.861 1.00 26.59 230 LEU C CA 1
ATOM 5980 C C . LEU C 1 230 ? 9.056 28.002 4.300 1.00 30.19 230 LEU C C 1
ATOM 5981 O O . LEU C 1 230 ? 9.855 27.783 5.225 1.00 28.82 230 LEU C O 1
ATOM 5986 N N . SER C 1 231 ? 7.891 28.614 4.502 1.00 28.57 231 SER C N 1
ATOM 5987 C CA . SER C 1 231 ? 7.496 28.974 5.858 1.00 31.91 231 SER C CA 1
ATOM 5988 C C . SER C 1 231 ? 7.336 27.732 6.733 1.00 28.58 231 SER C C 1
ATOM 5989 O O . SER C 1 231 ? 7.885 27.646 7.845 1.00 26.99 231 SER C O 1
ATOM 5992 N N . GLU C 1 232 ? 6.634 26.729 6.218 1.00 23.70 232 GLU C N 1
ATOM 5993 C CA . GLU C 1 232 ? 6.372 25.579 7.073 1.00 21.66 232 GLU C CA 1
ATOM 5994 C C . GLU C 1 232 ? 7.628 24.789 7.375 1.00 24.37 232 GLU C C 1
ATOM 5995 O O . GLU C 1 232 ? 7.810 24.346 8.511 1.00 26.37 232 GLU C O 1
ATOM 6001 N N . ILE C 1 233 ? 8.532 24.683 6.411 1.00 19.84 233 ILE C N 1
ATOM 6002 C CA . ILE C 1 233 ? 9.715 23.851 6.629 1.00 25.39 233 ILE C CA 1
ATOM 6003 C C . ILE C 1 233 ? 10.722 24.561 7.526 1.00 28.32 233 ILE C C 1
ATOM 6004 O O . ILE C 1 233 ? 11.644 23.949 8.013 1.00 25.35 233 ILE C O 1
ATOM 6009 N N . SER C 1 234 ? 10.511 25.850 7.787 1.00 25.23 234 SER C N 1
ATOM 6010 C CA . SER C 1 234 ? 11.386 26.588 8.690 1.00 23.82 234 SER C CA 1
ATOM 6011 C C . SER C 1 234 ? 11.039 26.318 10.184 1.00 27.11 234 SER C C 1
ATOM 6012 O O . SER C 1 234 ? 11.648 26.863 11.065 1.00 26.58 234 SER C O 1
ATOM 6015 N N . GLN C 1 235 ? 10.059 25.458 10.466 1.00 27.29 235 GLN C N 1
ATOM 6016 C CA . GLN C 1 235 ? 9.684 25.193 11.858 1.00 24.42 235 GLN C CA 1
ATOM 6017 C C . GLN C 1 235 ? 10.834 24.471 12.608 1.00 22.04 235 GLN C C 1
ATOM 6018 O O . GLN C 1 235 ? 11.622 23.779 11.972 1.00 20.92 235 GLN C O 1
ATOM 6024 N N . PRO C 1 236 ? 10.941 24.660 13.942 1.00 24.24 236 PRO C N 1
ATOM 6025 C CA . PRO C 1 236 ? 11.907 23.912 14.741 1.00 21.57 236 PRO C CA 1
ATOM 6026 C C . PRO C 1 236 ? 11.717 22.428 14.504 1.00 21.29 236 PRO C C 1
ATOM 6027 O O . PRO C 1 236 ? 10.561 21.979 14.393 1.00 22.77 236 PRO C O 1
ATOM 6031 N N . ALA C 1 237 ? 12.805 21.680 14.417 1.00 19.30 237 ALA C N 1
ATOM 6032 C CA . ALA C 1 237 ? 12.677 20.269 14.060 1.00 17.71 237 ALA C CA 1
ATOM 6033 C C . ALA C 1 237 ? 12.007 19.434 15.143 1.00 19.98 237 ALA C C 1
ATOM 6034 O O . ALA C 1 237 ? 11.302 18.501 14.826 1.00 19.55 237 ALA C O 1
ATOM 6036 N N . ILE C 1 238 ? 12.269 19.725 16.414 1.00 19.01 238 ILE C N 1
ATOM 6037 C CA . ILE C 1 238 ? 11.766 18.885 17.498 1.00 18.83 238 ILE C CA 1
ATOM 6038 C C . ILE C 1 238 ? 11.288 19.741 18.678 1.00 19.73 238 ILE C C 1
ATOM 6039 O O . ILE C 1 238 ? 11.942 20.732 19.059 1.00 20.58 238 ILE C O 1
ATOM 6044 N N . THR C 1 239 ? 10.159 19.365 19.257 1.00 18.34 239 THR C N 1
ATOM 6045 C CA . THR C 1 239 ? 9.623 20.047 20.451 1.00 19.47 239 THR C CA 1
ATOM 6046 C C . THR C 1 239 ? 9.630 19.051 21.615 1.00 18.51 239 THR C C 1
ATOM 6047 O O . THR C 1 239 ? 9.184 17.939 21.457 1.00 21.21 239 THR C O 1
ATOM 6051 N N . ILE C 1 240 ? 10.182 19.458 22.761 1.00 19.38 240 ILE C N 1
ATOM 6052 C CA . ILE C 1 240 ? 10.507 18.546 23.856 1.00 18.53 240 ILE C CA 1
ATOM 6053 C C . ILE C 1 240 ? 9.791 18.991 25.130 1.00 18.68 240 ILE C C 1
ATOM 6054 O O . ILE C 1 240 ? 9.866 20.146 25.502 1.00 21.81 240 ILE C O 1
ATOM 6059 N N . SER C 1 241 ? 9.123 18.061 25.803 1.00 19.20 241 SER C N 1
ATOM 6060 C CA . SER C 1 241 ? 8.543 18.308 27.123 1.00 21.24 241 SER C CA 1
ATOM 6061 C C . SER C 1 241 ? 9.448 17.642 28.129 1.00 20.17 241 SER C C 1
ATOM 6062 O O . SER C 1 241 ? 9.781 16.454 27.977 1.00 21.31 241 SER C O 1
ATOM 6065 N N . THR C 1 242 ? 9.930 18.403 29.101 1.00 22.19 242 THR C N 1
ATOM 6066 C CA . THR C 1 242 ? 11.054 17.862 29.845 1.00 21.47 242 THR C CA 1
ATOM 6067 C C . THR C 1 242 ? 11.256 18.503 31.203 1.00 22.61 242 THR C C 1
ATOM 6068 O O . THR C 1 242 ? 11.010 19.685 31.384 1.00 25.35 242 THR C O 1
ATOM 6072 N N . LEU C 1 243 ? 11.691 17.703 32.171 1.00 21.02 243 LEU C N 1
ATOM 6073 C CA . LEU C 1 243 ? 12.070 18.233 33.498 1.00 24.28 243 LEU C CA 1
ATOM 6074 C C . LEU C 1 243 ? 13.436 18.943 33.509 1.00 27.62 243 LEU C C 1
ATOM 6075 O O . LEU C 1 243 ? 13.710 19.748 34.396 1.00 29.65 243 LEU C O 1
ATOM 6080 N N . ASN C 1 244 ? 14.293 18.614 32.550 1.00 27.33 244 ASN C N 1
ATOM 6081 C CA . ASN C 1 244 ? 15.656 19.126 32.525 1.00 32.81 244 ASN C CA 1
ATOM 6082 C C . ASN C 1 244 ? 15.916 19.913 31.242 1.00 29.04 244 ASN C C 1
ATOM 6083 O O . ASN C 1 244 ? 15.340 19.610 30.194 1.00 28.95 244 ASN C O 1
ATOM 6088 N N . ASP C 1 245 ? 16.830 20.868 31.315 1.00 32.72 245 ASP C N 1
ATOM 6089 C CA . ASP C 1 245 ? 17.275 21.571 30.132 1.00 32.49 245 ASP C CA 1
ATOM 6090 C C . ASP C 1 245 ? 18.151 20.631 29.310 1.00 33.35 245 ASP C C 1
ATOM 6091 O O . ASP C 1 245 ? 19.306 20.396 29.655 1.00 30.38 245 ASP C O 1
ATOM 6096 N N . VAL C 1 246 ? 17.595 20.068 28.249 1.00 28.66 246 VAL C N 1
ATOM 6097 C CA . VAL C 1 246 ? 18.345 19.139 27.417 1.00 25.58 246 VAL C CA 1
ATOM 6098 C C . VAL C 1 246 ? 18.665 19.698 26.031 1.00 29.08 246 VAL C C 1
ATOM 6099 O O . VAL C 1 246 ? 19.008 18.939 25.103 1.00 26.02 246 VAL C O 1
ATOM 6103 N N . LEU C 1 247 ? 18.534 21.011 25.863 1.00 27.87 247 LEU C N 1
ATOM 6104 C CA . LEU C 1 247 ? 18.697 21.607 24.532 1.00 25.14 247 LEU C CA 1
ATOM 6105 C C . LEU C 1 247 ? 20.022 21.233 23.859 1.00 24.26 247 LEU C C 1
ATOM 6106 O O . LEU C 1 247 ? 20.016 20.817 22.715 1.00 28.29 247 LEU C O 1
ATOM 6111 N N . ASP C 1 248 ? 21.149 21.397 24.564 1.00 27.68 248 ASP C N 1
ATOM 6112 C CA . ASP C 1 248 ? 22.478 21.091 23.991 1.00 29.54 248 ASP C CA 1
ATOM 6113 C C . ASP C 1 248 ? 22.616 19.619 23.600 1.00 31.02 248 ASP C C 1
ATOM 6114 O O . ASP C 1 248 ? 23.178 19.291 22.544 1.00 29.72 248 ASP C O 1
ATOM 6119 N N . GLU C 1 249 ? 22.132 18.736 24.464 1.00 30.51 249 GLU C N 1
ATOM 6120 C CA . GLU C 1 249 ? 22.170 17.305 24.159 1.00 28.93 249 GLU C CA 1
ATOM 6121 C C . GLU C 1 249 ? 21.284 16.975 22.958 1.00 27.95 249 GLU C C 1
ATOM 6122 O O . GLU C 1 249 ? 21.638 16.126 22.131 1.00 28.51 249 GLU C O 1
ATOM 6128 N N . ALA C 1 250 ? 20.142 17.663 22.850 1.00 28.07 250 ALA C N 1
ATOM 6129 C CA . ALA C 1 250 ? 19.198 17.417 21.770 1.00 24.91 250 ALA C CA 1
ATOM 6130 C C . ALA C 1 250 ? 19.808 17.846 20.453 1.00 25.19 250 ALA C C 1
ATOM 6131 O O . ALA C 1 250 ? 19.695 17.141 19.454 1.00 28.24 250 ALA C O 1
ATOM 6133 N N . GLU C 1 251 ? 20.495 18.988 20.465 1.00 25.64 251 GLU C N 1
ATOM 6134 C CA . GLU C 1 251 ? 21.196 19.444 19.260 1.00 29.37 251 GLU C CA 1
ATOM 6135 C C . GLU C 1 251 ? 22.302 18.467 18.869 1.00 28.05 251 GLU C C 1
ATOM 6136 O O . GLU C 1 251 ? 22.525 18.197 17.673 1.00 27.53 251 GLU C O 1
ATOM 6142 N N . GLU C 1 252 ? 22.975 17.919 19.870 1.00 27.88 252 GLU C N 1
ATOM 6143 C CA . GLU C 1 252 ? 24.045 16.971 19.624 1.00 27.43 252 GLU C CA 1
ATOM 6144 C C . GLU C 1 252 ? 23.457 15.711 19.000 1.00 28.76 252 GLU C C 1
ATOM 6145 O O . GLU C 1 252 ? 23.987 15.190 18.016 1.00 27.51 252 GLU C O 1
ATOM 6151 N N . ILE C 1 253 ? 22.341 15.246 19.557 1.00 24.98 253 ILE C N 1
ATOM 6152 C CA . ILE C 1 253 ? 21.701 14.033 19.038 1.00 26.56 253 ILE C CA 1
ATOM 6153 C C . ILE C 1 253 ? 21.244 14.242 17.606 1.00 23.63 253 ILE C C 1
ATOM 6154 O O . ILE C 1 253 ? 21.367 13.359 16.743 1.00 24.04 253 ILE C O 1
ATOM 6159 N N . LEU C 1 254 ? 20.686 15.416 17.345 1.00 23.49 254 LEU C N 1
ATOM 6160 C CA . LEU C 1 254 ? 20.238 15.692 15.989 1.00 27.79 254 LEU C CA 1
ATOM 6161 C C . LEU C 1 254 ? 21.462 15.737 15.032 1.00 22.60 254 LEU C C 1
ATOM 6162 O O . LEU C 1 254 ? 21.416 15.191 13.934 1.00 25.37 254 LEU C O 1
ATOM 6167 N N . SER C 1 255 ? 22.560 16.341 15.478 1.00 22.85 255 SER C N 1
ATOM 6168 C CA . SER C 1 255 ? 23.813 16.352 14.716 1.00 32.08 255 SER C CA 1
ATOM 6169 C C . SER C 1 255 ? 24.369 14.927 14.449 1.00 26.21 255 SER C C 1
ATOM 6170 O O . SER C 1 255 ? 24.784 14.605 13.303 1.00 27.83 255 SER C O 1
ATOM 6173 N N . ASN C 1 256 ? 24.329 14.068 15.466 1.00 26.37 256 ASN C N 1
ATOM 6174 C CA . ASN C 1 256 ? 24.795 12.690 15.292 1.00 29.36 256 ASN C CA 1
ATOM 6175 C C . ASN C 1 256 ? 23.961 11.970 14.242 1.00 22.03 256 ASN C C 1
ATOM 6176 O O . ASN C 1 256 ? 24.525 11.229 13.425 1.00 25.13 256 ASN C O 1
ATOM 6181 N N . ASN C 1 257 ? 22.642 12.211 14.239 1.00 22.48 257 ASN C N 1
ATOM 6182 C CA . ASN C 1 257 ? 21.773 11.536 13.280 1.00 20.02 257 ASN C CA 1
ATOM 6183 C C . ASN C 1 257 ? 21.975 12.086 11.867 1.00 21.16 257 ASN C C 1
ATOM 6184 O O . ASN C 1 257 ? 21.956 11.329 10.905 1.00 24.53 257 ASN C O 1
ATOM 6189 N N . ILE C 1 258 ? 22.281 13.376 11.740 1.00 22.33 258 ILE C N 1
ATOM 6190 C CA . ILE C 1 258 ? 22.602 13.917 10.405 1.00 26.22 258 ILE C CA 1
ATOM 6191 C C . ILE C 1 258 ? 23.892 13.291 9.868 1.00 31.33 258 ILE C C 1
ATOM 6192 O O . ILE C 1 258 ? 24.026 13.001 8.670 1.00 27.53 258 ILE C O 1
ATOM 6197 N N . ASN C 1 259 ? 24.847 13.071 10.767 1.00 28.22 259 ASN C N 1
ATOM 6198 C CA . ASN C 1 259 ? 26.155 12.553 10.403 1.00 32.70 259 ASN C CA 1
ATOM 6199 C C . ASN C 1 259 ? 26.153 11.066 10.030 1.00 29.12 259 ASN C C 1
ATOM 6200 O O . ASN C 1 259 ? 27.166 10.543 9.644 1.00 27.27 259 ASN C O 1
ATOM 6205 N N . LEU C 1 260 ? 25.028 10.393 10.213 1.00 26.68 260 LEU C N 1
ATOM 6206 C CA . LEU C 1 260 ? 24.892 9.001 9.758 1.00 27.33 260 LEU C CA 1
ATOM 6207 C C . LEU C 1 260 ? 24.717 8.978 8.243 1.00 25.93 260 LEU C C 1
ATOM 6208 O O . LEU C 1 260 ? 24.779 7.922 7.609 1.00 22.17 260 LEU C O 1
ATOM 6213 N N . ILE C 1 261 ? 24.395 10.136 7.671 1.00 21.16 261 ILE C N 1
ATOM 6214 C CA . ILE C 1 261 ? 24.123 10.204 6.236 1.00 21.52 261 ILE C CA 1
ATOM 6215 C C . ILE C 1 261 ? 25.394 10.347 5.435 1.00 23.19 261 ILE C C 1
ATOM 6216 O O . ILE C 1 261 ? 26.234 11.209 5.743 1.00 25.73 261 ILE C O 1
ATOM 6221 N N . TYR C 1 262 ? 25.556 9.489 4.431 1.00 23.73 262 TYR C N 1
ATOM 6222 C CA . TYR C 1 262 ? 26.755 9.461 3.585 1.00 24.51 262 TYR C CA 1
ATOM 6223 C C . TYR C 1 262 ? 26.363 9.517 2.113 1.00 25.24 262 TYR C C 1
ATOM 6224 O O . TYR C 1 262 ? 25.387 8.909 1.731 1.00 25.28 262 TYR C O 1
ATOM 6233 N N . SER C 1 263 ? 27.081 10.300 1.311 1.00 22.81 263 SER C N 1
ATOM 6234 C CA . SER C 1 263 ? 26.749 10.422 -0.109 1.00 24.39 263 SER C CA 1
ATOM 6235 C C . SER C 1 263 ? 28.048 10.177 -0.910 1.00 26.63 263 SER C C 1
ATOM 6236 O O . SER C 1 263 ? 29.114 10.641 -0.525 1.00 27.75 263 SER C O 1
ATOM 6239 N N . PHE C 1 264 ? 27.964 9.452 -2.021 1.00 23.22 264 PHE C N 1
ATOM 6240 C CA . PHE C 1 264 ? 29.151 9.234 -2.842 1.00 23.17 264 PHE C CA 1
ATOM 6241 C C . PHE C 1 264 ? 28.762 9.049 -4.301 1.00 22.58 264 PHE C C 1
ATOM 6242 O O . PHE C 1 264 ? 27.694 8.503 -4.576 1.00 21.74 264 PHE C O 1
ATOM 6250 N N . VAL C 1 265 ? 29.626 9.462 -5.228 1.00 26.72 265 VAL C N 1
ATOM 6251 C CA . VAL C 1 265 ? 29.335 9.198 -6.636 1.00 22.49 265 VAL C CA 1
ATOM 6252 C C . VAL C 1 265 ? 30.185 8.048 -7.141 1.00 28.06 265 VAL C C 1
ATOM 6253 O O . VAL C 1 265 ? 31.416 8.136 -7.180 1.00 29.64 265 VAL C O 1
ATOM 6257 N N . GLU C 1 266 ? 29.494 6.995 -7.574 1.00 27.22 266 GLU C N 1
ATOM 6258 C CA . GLU C 1 266 ? 30.065 5.829 -8.238 1.00 24.17 266 GLU C CA 1
ATOM 6259 C C . GLU C 1 266 ? 30.388 6.137 -9.694 1.00 27.15 266 GLU C C 1
ATOM 6260 O O . GLU C 1 266 ? 29.475 6.469 -10.433 1.00 27.32 266 GLU C O 1
ATOM 6266 N N . GLU C 1 267 ? 31.651 6.008 -10.115 1.00 26.46 267 GLU C N 1
ATOM 6267 C CA . GLU C 1 267 ? 31.984 6.241 -11.515 1.00 26.72 267 GLU C CA 1
ATOM 6268 C C . GLU C 1 267 ? 31.751 4.941 -12.285 1.00 35.15 267 GLU C C 1
ATOM 6269 O O . GLU C 1 267 ? 32.214 3.882 -11.862 1.00 34.67 267 GLU C O 1
ATOM 6275 N N . LEU C 1 268 ? 31.031 5.020 -13.400 1.00 35.75 268 LEU C N 1
ATOM 6276 C CA . LEU C 1 268 ? 30.764 3.829 -14.206 1.00 38.76 268 LEU C CA 1
ATOM 6277 C C . LEU C 1 268 ? 31.766 3.671 -15.336 1.00 48.51 268 LEU C C 1
ATOM 6278 O O . LEU C 1 268 ? 31.779 2.644 -16.013 1.00 60.22 268 LEU C O 1
ATOM 6284 N N . GLU D 1 12 ? 13.335 -23.017 36.790 1.00 71.68 12 GLU D N 1
ATOM 6285 C CA . GLU D 1 12 ? 12.231 -22.889 37.731 1.00 66.33 12 GLU D CA 1
ATOM 6286 C C . GLU D 1 12 ? 11.032 -22.455 36.913 1.00 63.88 12 GLU D C 1
ATOM 6287 O O . GLU D 1 12 ? 10.512 -23.210 36.089 1.00 71.00 12 GLU D O 1
ATOM 6293 N N . MET D 1 13 ? 10.579 -21.237 37.174 1.00 58.04 13 MET D N 1
ATOM 6294 C CA . MET D 1 13 ? 9.525 -20.632 36.388 1.00 47.66 13 MET D CA 1
ATOM 6295 C C . MET D 1 13 ? 10.125 -20.299 35.014 1.00 43.93 13 MET D C 1
ATOM 6296 O O . MET D 1 13 ? 9.418 -20.231 34.019 1.00 43.32 13 MET D O 1
ATOM 6301 N N . VAL D 1 14 ? 11.449 -20.164 34.965 1.00 38.16 14 VAL D N 1
ATOM 6302 C CA . VAL D 1 14 ? 12.136 -19.768 33.730 1.00 34.97 14 VAL D CA 1
ATOM 6303 C C . VAL D 1 14 ? 12.591 -21.005 32.944 1.00 33.58 14 VAL D C 1
ATOM 6304 O O . VAL D 1 14 ? 13.323 -21.853 33.456 1.00 44.61 14 VAL D O 1
ATOM 6308 N N . LYS D 1 15 ? 12.159 -21.079 31.698 1.00 33.02 15 LYS D N 1
ATOM 6309 C CA . LYS D 1 15 ? 12.393 -22.236 30.845 1.00 37.79 15 LYS D CA 1
ATOM 6310 C C . LYS D 1 15 ? 13.442 -21.887 29.850 1.00 35.57 15 LYS D C 1
ATOM 6311 O O . LYS D 1 15 ? 13.642 -20.716 29.577 1.00 31.60 15 LYS D O 1
ATOM 6317 N N . THR D 1 16 ? 14.084 -22.911 29.282 1.00 29.22 16 THR D N 1
ATOM 6318 C CA . THR D 1 16 ? 15.005 -22.778 28.169 1.00 27.41 16 THR D CA 1
ATOM 6319 C C . THR D 1 16 ? 14.396 -23.429 26.940 1.00 27.92 16 THR D C 1
ATOM 6320 O O . THR D 1 16 ? 13.875 -24.556 27.005 1.00 29.55 16 THR D O 1
ATOM 6324 N N . ILE D 1 17 ? 14.384 -22.692 25.848 1.00 26.22 17 ILE D N 1
ATOM 6325 C CA . ILE D 1 17 ? 13.858 -23.203 24.609 1.00 26.19 17 ILE D CA 1
ATOM 6326 C C . ILE D 1 17 ? 14.890 -23.039 23.494 1.00 27.74 17 ILE D C 1
ATOM 6327 O O . ILE D 1 17 ? 15.341 -21.919 23.201 1.00 23.66 17 ILE D O 1
ATOM 6332 N N . ASP D 1 18 ? 15.289 -24.152 22.875 1.00 26.34 18 ASP D N 1
ATOM 6333 C CA . ASP D 1 18 ? 16.081 -24.065 21.640 1.00 22.82 18 ASP D CA 1
ATOM 6334 C C . ASP D 1 18 ? 15.168 -24.123 20.430 1.00 24.79 18 ASP D C 1
ATOM 6335 O O . ASP D 1 18 ? 14.214 -24.909 20.424 1.00 28.84 18 ASP D O 1
ATOM 6340 N N . THR D 1 19 ? 15.459 -23.334 19.398 1.00 22.28 19 THR D N 1
ATOM 6341 C CA . THR D 1 19 ? 14.635 -23.468 18.180 1.00 22.39 19 THR D CA 1
ATOM 6342 C C . THR D 1 19 ? 14.859 -24.853 17.574 1.00 25.06 19 THR D C 1
ATOM 6343 O O . THR D 1 19 ? 15.910 -25.455 17.773 1.00 27.07 19 THR D O 1
ATOM 6347 N N . LYS D 1 20 ? 13.860 -25.341 16.838 1.00 25.03 20 LYS D N 1
ATOM 6348 C CA . LYS D 1 20 ? 14.049 -26.557 16.050 1.00 29.64 20 LYS D CA 1
ATOM 6349 C C . LYS D 1 20 ? 14.948 -26.236 14.852 1.00 26.05 20 LYS D C 1
ATOM 6350 O O . LYS D 1 20 ? 15.819 -27.014 14.455 1.00 28.52 20 LYS D O 1
ATOM 6356 N N . THR D 1 21 ? 14.757 -25.053 14.290 1.00 22.62 21 THR D N 1
ATOM 6357 C CA . THR D 1 21 ? 15.562 -24.588 13.182 1.00 23.78 21 THR D CA 1
ATOM 6358 C C . THR D 1 21 ? 17.013 -24.416 13.604 1.00 24.48 21 THR D C 1
ATOM 6359 O O . THR D 1 21 ? 17.310 -23.764 14.610 1.00 24.61 21 THR D O 1
ATOM 6363 N N . ARG D 1 22 ? 17.914 -25.025 12.834 1.00 24.21 22 ARG D N 1
ATOM 6364 C CA . ARG D 1 22 ? 19.354 -24.967 13.084 1.00 22.51 22 ARG D CA 1
ATOM 6365 C C . ARG D 1 22 ? 20.016 -23.908 12.228 1.00 23.12 22 ARG D C 1
ATOM 6366 O O . ARG D 1 22 ? 19.445 -23.453 11.238 1.00 18.95 22 ARG D O 1
ATOM 6374 N N . VAL D 1 23 ? 21.232 -23.507 12.574 1.00 18.54 23 VAL D N 1
ATOM 6375 C CA . VAL D 1 23 ? 21.912 -22.560 11.713 1.00 19.64 23 VAL D CA 1
ATOM 6376 C C . VAL D 1 23 ? 22.008 -23.066 10.261 1.00 20.28 23 VAL D C 1
ATOM 6377 O O . VAL D 1 23 ? 21.735 -22.304 9.299 1.00 20.11 23 VAL D O 1
ATOM 6381 N N . VAL D 1 24 ? 22.350 -24.338 10.104 1.00 20.81 24 VAL D N 1
ATOM 6382 C CA . VAL D 1 24 ? 22.484 -24.896 8.750 1.00 22.55 24 VAL D CA 1
ATOM 6383 C C . VAL D 1 24 ? 21.129 -24.907 8.003 1.00 22.80 24 VAL D C 1
ATOM 6384 O O . VAL D 1 24 ? 21.097 -24.834 6.769 1.00 22.58 24 VAL D O 1
ATOM 6388 N N . ASP D 1 25 ? 20.019 -24.970 8.724 1.00 20.49 25 ASP D N 1
ATOM 6389 C CA . ASP D 1 25 ? 18.704 -24.893 8.059 1.00 22.56 25 ASP D CA 1
ATOM 6390 C C . ASP D 1 25 ? 18.538 -23.514 7.436 1.00 23.07 25 ASP D C 1
ATOM 6391 O O . ASP D 1 25 ? 17.976 -23.376 6.345 1.00 21.80 25 ASP D O 1
ATOM 6396 N N . VAL D 1 26 ? 19.015 -22.489 8.134 1.00 17.37 26 VAL D N 1
ATOM 6397 C CA . VAL D 1 26 ? 18.905 -21.149 7.586 1.00 15.81 26 VAL D CA 1
ATOM 6398 C C . VAL D 1 26 ? 19.792 -21.014 6.340 1.00 20.36 26 VAL D C 1
ATOM 6399 O O . VAL D 1 26 ? 19.337 -20.524 5.295 1.00 19.94 26 VAL D O 1
ATOM 6403 N N . THR D 1 27 ? 21.032 -21.501 6.414 1.00 17.26 27 THR D N 1
ATOM 6404 C CA . THR D 1 27 ? 21.937 -21.405 5.268 1.00 17.63 27 THR D CA 1
ATOM 6405 C C . THR D 1 27 ? 21.359 -22.168 4.081 1.00 19.52 27 THR D C 1
ATOM 6406 O O . THR D 1 27 ? 21.457 -21.703 2.939 1.00 19.84 27 THR D O 1
ATOM 6410 N N . ASN D 1 28 ? 20.751 -23.327 4.352 1.00 18.59 28 ASN D N 1
ATOM 6411 C CA . ASN D 1 28 ? 20.138 -24.157 3.283 1.00 20.05 28 ASN D CA 1
ATOM 6412 C C . ASN D 1 28 ? 18.985 -23.422 2.630 1.00 21.45 28 ASN D C 1
ATOM 6413 O O . ASN D 1 28 ? 18.843 -23.443 1.396 1.00 21.86 28 ASN D O 1
ATOM 6418 N N . GLU D 1 29 ? 18.165 -22.740 3.441 1.00 17.53 29 GLU D N 1
ATOM 6419 C CA . GLU D 1 29 ? 17.024 -22.001 2.883 1.00 19.55 29 GLU D CA 1
ATOM 6420 C C . GLU D 1 29 ? 17.518 -20.852 1.994 1.00 17.82 29 GLU D C 1
ATOM 6421 O O . GLU D 1 29 ? 16.920 -20.555 0.947 1.00 20.39 29 GLU D O 1
ATOM 6427 N N . ILE D 1 30 ? 18.608 -20.212 2.389 1.00 16.06 30 ILE D N 1
ATOM 6428 C CA . ILE D 1 30 ? 19.152 -19.104 1.587 1.00 15.20 30 ILE D CA 1
ATOM 6429 C C . ILE D 1 30 ? 19.714 -19.642 0.263 1.00 17.06 30 ILE D C 1
ATOM 6430 O O . ILE D 1 30 ? 19.466 -19.081 -0.805 1.00 19.75 30 ILE D O 1
ATOM 6435 N N . ALA D 1 31 ? 20.424 -20.760 0.335 1.00 17.65 31 ALA D N 1
ATOM 6436 C CA . ALA D 1 31 ? 20.978 -21.413 -0.863 1.00 19.02 31 ALA D CA 1
ATOM 6437 C C . ALA D 1 31 ? 19.861 -21.807 -1.818 1.00 22.00 31 ALA D C 1
ATOM 6438 O O . ALA D 1 31 ? 19.984 -21.619 -3.031 1.00 20.71 31 ALA D O 1
ATOM 6440 N N . LYS D 1 32 ? 18.757 -22.307 -1.271 1.00 18.95 32 LYS D N 1
ATOM 6441 C CA . LYS D 1 32 ? 17.621 -22.680 -2.101 1.00 17.83 32 LYS D CA 1
ATOM 6442 C C . LYS D 1 32 ? 17.047 -21.449 -2.820 1.00 20.66 32 LYS D C 1
ATOM 6443 O O . LYS D 1 32 ? 16.726 -21.540 -4.009 1.00 21.21 32 LYS D O 1
ATOM 6449 N N . LYS D 1 33 ? 16.939 -20.307 -2.136 1.00 18.48 33 LYS D N 1
ATOM 6450 C CA . LYS D 1 33 ? 16.415 -19.076 -2.794 1.00 18.69 33 LYS D CA 1
ATOM 6451 C C . LYS D 1 33 ? 17.350 -18.626 -3.918 1.00 17.12 33 LYS D C 1
ATOM 6452 O O . LYS D 1 33 ? 16.905 -18.214 -4.997 1.00 18.04 33 LYS D O 1
ATOM 6458 N N . LYS D 1 34 ? 18.646 -18.655 -3.658 1.00 16.23 34 LYS D N 1
ATOM 6459 C CA . LYS D 1 34 ? 19.606 -18.264 -4.682 1.00 14.97 34 LYS D CA 1
ATOM 6460 C C . LYS D 1 34 ? 19.500 -19.204 -5.854 1.00 16.89 34 LYS D C 1
ATOM 6461 O O . LYS D 1 34 ? 19.463 -18.741 -7.003 1.00 18.12 34 LYS D O 1
ATOM 6467 N N . TYR D 1 35 ? 19.419 -20.514 -5.581 1.00 15.70 35 TYR D N 1
ATOM 6468 C CA . TYR D 1 35 ? 19.354 -21.455 -6.703 1.00 21.40 35 TYR D CA 1
ATOM 6469 C C . TYR D 1 35 ? 18.060 -21.306 -7.512 1.00 21.46 35 TYR D C 1
ATOM 6470 O O . TYR D 1 35 ? 18.090 -21.396 -8.746 1.00 19.22 35 TYR D O 1
ATOM 6479 N N . GLN D 1 36 ? 16.937 -21.055 -6.845 1.00 17.88 36 GLN D N 1
ATOM 6480 C CA . GLN D 1 36 ? 15.673 -20.870 -7.552 1.00 16.34 36 GLN D CA 1
ATOM 6481 C C . GLN D 1 36 ? 15.745 -19.671 -8.510 1.00 13.82 36 GLN D C 1
ATOM 6482 O O . GLN D 1 36 ? 15.207 -19.742 -9.617 1.00 19.16 36 GLN D O 1
ATOM 6488 N N . ALA D 1 37 ? 16.483 -18.634 -8.128 1.00 18.25 37 ALA D N 1
ATOM 6489 C CA . ALA D 1 37 ? 16.671 -17.473 -9.025 1.00 17.88 37 ALA D CA 1
ATOM 6490 C C . ALA D 1 37 ? 17.447 -17.863 -10.283 1.00 15.62 37 ALA D C 1
ATOM 6491 O O . ALA D 1 37 ? 17.037 -17.471 -11.382 1.00 18.77 37 ALA D O 1
ATOM 6493 N N . ILE D 1 38 ? 18.532 -18.625 -10.106 1.00 18.43 38 ILE D N 1
ATOM 6494 C CA . ILE D 1 38 ? 19.321 -19.142 -11.236 1.00 17.57 38 ILE D CA 1
ATOM 6495 C C . ILE D 1 38 ? 18.475 -20.071 -12.077 1.00 15.85 38 ILE D C 1
ATOM 6496 O O . ILE D 1 38 ? 18.445 -19.950 -13.319 1.00 16.83 38 ILE D O 1
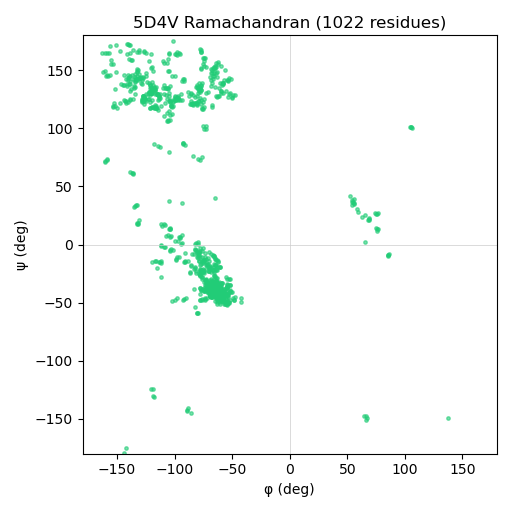ATOM 6501 N N . ARG D 1 39 ? 17.739 -20.983 -11.417 1.00 18.09 39 ARG D N 1
ATOM 6502 C CA . ARG D 1 39 ? 16.921 -21.951 -12.149 1.00 19.39 39 ARG D CA 1
ATOM 6503 C C . ARG D 1 39 ? 15.908 -21.242 -13.056 1.00 18.85 39 ARG D C 1
ATOM 6504 O O . ARG D 1 39 ? 15.666 -21.622 -14.199 1.00 19.62 39 ARG D O 1
ATOM 6512 N N . ASP D 1 40 ? 15.274 -20.222 -12.508 1.00 17.24 40 ASP D N 1
ATOM 6513 C CA . ASP D 1 40 ? 14.271 -19.519 -13.290 1.00 23.60 40 ASP D CA 1
ATOM 6514 C C . ASP D 1 40 ? 14.904 -18.728 -14.434 1.00 20.99 40 ASP D C 1
ATOM 6515 O O . ASP D 1 40 ? 14.325 -18.662 -15.509 1.00 27.34 40 ASP D O 1
ATOM 6520 N N . PHE D 1 41 ? 16.111 -18.181 -14.232 1.00 17.15 41 PHE D N 1
ATOM 6521 C CA . PHE D 1 41 ? 16.813 -17.495 -15.298 1.00 16.75 41 PHE D CA 1
ATOM 6522 C C . PHE D 1 41 ? 17.130 -18.442 -16.436 1.00 19.40 41 PHE D C 1
ATOM 6523 O O . PHE D 1 41 ? 17.072 -18.048 -17.606 1.00 20.73 41 PHE D O 1
ATOM 6531 N N . LEU D 1 42 ? 17.496 -19.682 -16.099 1.00 16.38 42 LEU D N 1
ATOM 6532 C CA . LEU D 1 42 ? 17.925 -20.663 -17.110 1.00 17.45 42 LEU D CA 1
ATOM 6533 C C . LEU D 1 42 ? 16.736 -21.246 -17.925 1.00 21.77 42 LEU D C 1
ATOM 6534 O O . LEU D 1 42 ? 16.918 -21.677 -19.075 1.00 19.95 42 LEU D O 1
ATOM 6539 N N . GLU D 1 43 ? 15.539 -21.201 -17.340 1.00 22.72 43 GLU D N 1
ATOM 6540 C CA . GLU D 1 43 ? 14.303 -21.568 -18.053 1.00 24.54 43 GLU D CA 1
ATOM 6541 C C . GLU D 1 43 ? 14.381 -22.989 -18.640 1.00 23.96 43 GLU D C 1
ATOM 6542 O O . GLU D 1 43 ? 13.836 -23.239 -19.720 1.00 25.11 43 GLU D O 1
ATOM 6548 N N . GLY D 1 44 ? 15.056 -23.890 -17.919 1.00 22.52 44 GLY D N 1
ATOM 6549 C CA . GLY D 1 44 ? 15.159 -25.304 -18.315 1.00 22.51 44 GLY D CA 1
ATOM 6550 C C . GLY D 1 44 ? 16.138 -25.568 -19.452 1.00 23.03 44 GLY D C 1
ATOM 6551 O O . GLY D 1 44 ? 16.124 -26.674 -20.032 1.00 23.90 44 GLY D O 1
ATOM 6552 N N . GLU D 1 45 ? 16.992 -24.594 -19.788 1.00 21.14 45 GLU D N 1
ATOM 6553 C CA . GLU D 1 45 ? 18.037 -24.834 -20.814 1.00 21.86 45 GLU D CA 1
ATOM 6554 C C . GLU D 1 45 ? 18.951 -25.967 -20.357 1.00 22.71 45 GLU D C 1
ATOM 6555 O O . GLU D 1 45 ? 19.232 -26.076 -19.162 1.00 22.21 45 GLU D O 1
ATOM 6561 N N . GLU D 1 46 ? 19.309 -26.846 -21.302 1.00 24.41 46 GLU D N 1
ATOM 6562 C CA . GLU D 1 46 ? 20.197 -27.981 -21.044 1.00 21.96 46 GLU D CA 1
ATOM 6563 C C . GLU D 1 46 ? 21.542 -27.676 -21.653 1.00 23.02 46 GLU D C 1
ATOM 6564 O O . GLU D 1 46 ? 21.623 -27.014 -22.691 1.00 25.31 46 GLU D O 1
ATOM 6570 N N . PHE D 1 47 ? 22.575 -28.212 -21.018 1.00 18.39 47 PHE D N 1
ATOM 6571 C CA . PHE D 1 47 ? 23.950 -27.855 -21.330 1.00 23.54 47 PHE D CA 1
ATOM 6572 C C . PHE D 1 47 ? 24.843 -29.077 -21.488 1.00 24.01 47 PHE D C 1
ATOM 6573 O O . PHE D 1 47 ? 24.581 -30.117 -20.906 1.00 25.06 47 PHE D O 1
ATOM 6581 N N . LYS D 1 48 ? 25.869 -28.938 -22.311 1.00 21.60 48 LYS D N 1
ATOM 6582 C CA . LYS D 1 48 ? 26.859 -30.004 -22.414 1.00 20.84 48 LYS D CA 1
ATOM 6583 C C . LYS D 1 48 ? 27.804 -29.998 -21.224 1.00 24.31 48 LYS D C 1
ATOM 6584 O O . LYS D 1 48 ? 28.179 -31.068 -20.720 1.00 25.42 48 LYS D O 1
ATOM 6590 N N . GLU D 1 49 ? 28.196 -28.817 -20.756 1.00 21.56 49 GLU D N 1
ATOM 6591 C CA . GLU D 1 49 ? 29.267 -28.760 -19.757 1.00 22.56 49 GLU D CA 1
ATOM 6592 C C . GLU D 1 49 ? 29.140 -27.520 -18.906 1.00 19.24 49 GLU D C 1
ATOM 6593 O O . GLU D 1 49 ? 29.239 -26.398 -19.423 1.00 21.88 49 GLU D O 1
ATOM 6599 N N . VAL D 1 50 ? 28.973 -27.693 -17.609 1.00 18.56 50 VAL D N 1
ATOM 6600 C CA . VAL D 1 50 ? 28.789 -26.571 -16.677 1.00 17.41 50 VAL D CA 1
ATOM 6601 C C . VAL D 1 50 ? 30.056 -26.461 -15.847 1.00 20.25 50 VAL D C 1
ATOM 6602 O O . VAL D 1 50 ? 30.626 -27.509 -15.466 1.00 18.37 50 VAL D O 1
ATOM 6606 N N . VAL D 1 51 ? 30.530 -25.237 -15.634 1.00 17.62 51 VAL D N 1
ATOM 6607 C CA . VAL D 1 51 ? 31.619 -24.994 -14.687 1.00 17.39 51 VAL D CA 1
ATOM 6608 C C . VAL D 1 51 ? 31.113 -23.984 -13.664 1.00 17.05 51 VAL D C 1
ATOM 6609 O O . VAL D 1 51 ? 30.653 -22.904 -14.020 1.00 19.24 51 VAL D O 1
ATOM 6613 N N . ILE D 1 52 ? 31.207 -24.346 -12.404 1.00 15.02 52 ILE D N 1
ATOM 6614 C CA . ILE D 1 52 ? 30.823 -23.472 -11.294 1.00 16.04 52 ILE D CA 1
ATOM 6615 C C . ILE D 1 52 ? 32.120 -23.151 -10.541 1.00 15.51 52 ILE D C 1
ATOM 6616 O O . ILE D 1 52 ? 32.859 -24.080 -10.154 1.00 19.35 52 ILE D O 1
ATOM 6621 N N . PHE D 1 53 ? 32.416 -21.871 -10.366 1.00 15.44 53 PHE D N 1
ATOM 6622 C CA . PHE D 1 53 ? 33.586 -21.467 -9.570 1.00 14.88 53 PHE D CA 1
ATOM 6623 C C . PHE D 1 53 ? 33.133 -21.042 -8.191 1.00 15.50 53 PHE D C 1
ATOM 6624 O O . PHE D 1 53 ? 32.306 -20.121 -8.065 1.00 17.01 53 PHE D O 1
ATOM 6632 N N . GLY D 1 54 ? 33.707 -21.662 -7.152 1.00 14.64 54 GLY D N 1
ATOM 6633 C CA . GLY D 1 54 ? 33.440 -21.246 -5.789 1.00 17.18 54 GLY D CA 1
ATOM 6634 C C . GLY D 1 54 ? 32.535 -22.214 -5.047 1.00 18.03 54 GLY D C 1
ATOM 6635 O O . GLY D 1 54 ? 31.314 -22.157 -5.211 1.00 20.22 54 GLY D O 1
ATOM 6636 N N . VAL D 1 55 ? 33.114 -23.080 -4.198 1.00 16.06 55 VAL D N 1
ATOM 6637 C CA . VAL D 1 55 ? 32.348 -24.069 -3.460 1.00 17.87 55 VAL D CA 1
ATOM 6638 C C . VAL D 1 55 ? 31.628 -23.438 -2.250 1.00 19.50 55 VAL D C 1
ATOM 6639 O O . VAL D 1 55 ? 30.459 -23.693 -2.009 1.00 20.60 55 VAL D O 1
ATOM 6643 N N . TYR D 1 56 ? 32.334 -22.647 -1.452 1.00 15.95 56 TYR D N 1
ATOM 6644 C CA . TYR D 1 56 ? 31.733 -22.066 -0.267 1.00 19.30 56 TYR D CA 1
ATOM 6645 C C . TYR D 1 56 ? 30.842 -20.883 -0.655 1.00 21.89 56 TYR D C 1
ATOM 6646 O O . TYR D 1 56 ? 31.292 -20.053 -1.447 1.00 21.01 56 TYR D O 1
ATOM 6655 N N . LEU D 1 57 ? 29.614 -20.780 -0.150 1.00 19.16 57 LEU D N 1
ATOM 6656 C CA . LEU D 1 57 ? 28.963 -21.740 0.745 1.00 19.30 57 LEU D CA 1
ATOM 6657 C C . LEU D 1 57 ? 27.830 -22.512 0.020 1.00 23.17 57 LEU D C 1
ATOM 6658 O O . LEU D 1 57 ? 27.215 -23.404 0.603 1.00 31.18 57 LEU D O 1
ATOM 6663 N N . TRP D 1 58 ? 27.555 -22.198 -1.251 1.00 20.13 58 TRP D N 1
ATOM 6664 C CA . TRP D 1 58 ? 26.437 -22.870 -1.921 1.00 19.30 58 TRP D CA 1
ATOM 6665 C C . TRP D 1 58 ? 26.762 -23.423 -3.307 1.00 17.69 58 TRP D C 1
ATOM 6666 O O . TRP D 1 58 ? 25.857 -23.729 -4.093 1.00 21.82 58 TRP D O 1
ATOM 6677 N N . GLY D 1 59 ? 28.055 -23.586 -3.607 1.00 17.84 59 GLY D N 1
ATOM 6678 C CA . GLY D 1 59 ? 28.496 -24.110 -4.894 1.00 18.55 59 GLY D CA 1
ATOM 6679 C C . GLY D 1 59 ? 28.198 -25.595 -5.057 1.00 18.07 59 GLY D C 1
ATOM 6680 O O . GLY D 1 59 ? 27.827 -26.027 -6.139 1.00 17.84 59 GLY D O 1
ATOM 6681 N N . ASN D 1 60 ? 28.397 -26.389 -4.002 1.00 19.23 60 ASN D N 1
ATOM 6682 C CA . ASN D 1 60 ? 28.062 -27.797 -4.137 1.00 19.49 60 ASN D CA 1
ATOM 6683 C C . ASN D 1 60 ? 26.551 -27.977 -4.386 1.00 20.32 60 ASN D C 1
ATOM 6684 O O . ASN D 1 60 ? 26.162 -28.792 -5.240 1.00 20.52 60 ASN D O 1
ATOM 6689 N N . TYR D 1 61 ? 25.692 -27.236 -3.676 1.00 20.24 61 TYR D N 1
ATOM 6690 C CA . TYR D 1 61 ? 24.251 -27.345 -3.909 1.00 21.23 61 TYR D CA 1
ATOM 6691 C C . TYR D 1 61 ? 23.909 -27.004 -5.351 1.00 20.06 61 TYR D C 1
ATOM 6692 O O . TYR D 1 61 ? 23.150 -27.725 -5.989 1.00 22.34 61 TYR D O 1
ATOM 6701 N N . THR D 1 62 ? 24.489 -25.916 -5.866 1.00 18.45 62 THR D N 1
ATOM 6702 C CA . THR D 1 62 ? 24.296 -25.510 -7.247 1.00 18.63 62 THR D CA 1
ATOM 6703 C C . THR D 1 62 ? 24.716 -26.611 -8.188 1.00 19.33 62 THR D C 1
ATOM 6704 O O . THR D 1 62 ? 23.997 -26.965 -9.125 1.00 18.36 62 THR D O 1
ATOM 6708 N N . ALA D 1 63 ? 25.888 -27.184 -7.924 1.00 17.90 63 ALA D N 1
ATOM 6709 C CA . ALA D 1 63 ? 26.368 -28.251 -8.797 1.00 18.99 63 ALA D CA 1
ATOM 6710 C C . ALA D 1 63 ? 25.436 -29.472 -8.815 1.00 20.24 63 ALA D C 1
ATOM 6711 O O . ALA D 1 63 ? 25.204 -30.045 -9.884 1.00 21.37 63 ALA D O 1
ATOM 6713 N N . GLN D 1 64 ? 24.977 -29.916 -7.650 1.00 18.19 64 GLN D N 1
ATOM 6714 C CA . GLN D 1 64 ? 24.070 -31.053 -7.592 1.00 19.91 64 GLN D CA 1
ATOM 6715 C C . GLN D 1 64 ? 22.805 -30.725 -8.352 1.00 25.69 64 GLN D C 1
ATOM 6716 O O . GLN D 1 64 ? 22.279 -31.569 -9.081 1.00 25.78 64 GLN D O 1
ATOM 6722 N N . MET D 1 65 ? 22.267 -29.518 -8.161 1.00 23.24 65 MET D N 1
ATOM 6723 C CA . MET D 1 65 ? 20.983 -29.210 -8.814 1.00 23.78 65 MET D CA 1
ATOM 6724 C C . MET D 1 65 ? 21.121 -29.066 -10.336 1.00 24.35 65 MET D C 1
ATOM 6725 O O . MET D 1 65 ? 20.235 -29.489 -11.072 1.00 22.93 65 MET D O 1
ATOM 6730 N N . LEU D 1 66 ? 22.197 -28.436 -10.800 1.00 19.57 66 LEU D N 1
ATOM 6731 C CA . LEU D 1 66 ? 22.412 -28.253 -12.242 1.00 20.10 66 LEU D CA 1
ATOM 6732 C C . LEU D 1 66 ? 22.754 -29.560 -12.945 1.00 18.19 66 LEU D C 1
ATOM 6733 O O . LEU D 1 66 ? 22.694 -29.623 -14.190 1.00 22.17 66 LEU D O 1
ATOM 6738 N N . SER D 1 67 ? 23.155 -30.596 -12.202 1.00 18.32 67 SER D N 1
ATOM 6739 C CA . SER D 1 67 ? 23.592 -31.823 -12.863 1.00 23.44 67 SER D CA 1
ATOM 6740 C C . SER D 1 67 ? 22.460 -32.487 -13.657 1.00 24.74 67 SER D C 1
ATOM 6741 O O . SER D 1 67 ? 22.707 -33.237 -14.594 1.00 29.27 67 SER D O 1
ATOM 6744 N N . LYS D 1 68 ? 21.215 -32.188 -13.323 1.00 22.93 68 LYS D N 1
ATOM 6745 C CA . LYS D 1 68 ? 20.137 -32.736 -14.128 1.00 28.00 68 LYS D CA 1
ATOM 6746 C C . LYS D 1 68 ? 20.052 -32.073 -15.508 1.00 24.18 68 LYS D C 1
ATOM 6747 O O . LYS D 1 68 ? 19.493 -32.681 -16.452 1.00 30.13 68 LYS D O 1
ATOM 6753 N N . TYR D 1 69 ? 20.644 -30.892 -15.637 1.00 26.20 69 TYR D N 1
ATOM 6754 C CA . TYR D 1 69 ? 20.554 -30.146 -16.903 1.00 26.24 69 TYR D CA 1
ATOM 6755 C C . TYR D 1 69 ? 21.806 -30.191 -17.728 1.00 29.13 69 TYR D C 1
ATOM 6756 O O . TYR D 1 69 ? 21.893 -29.503 -18.750 1.00 29.44 69 TYR D O 1
ATOM 6765 N N . ALA D 1 70 ? 22.788 -30.995 -17.307 1.00 23.48 70 ALA D N 1
ATOM 6766 C CA . ALA D 1 70 ? 24.112 -30.903 -17.899 1.00 25.63 70 ALA D CA 1
ATOM 6767 C C . ALA D 1 70 ? 24.716 -32.257 -18.073 1.00 28.65 70 ALA D C 1
ATOM 6768 O O . ALA D 1 70 ? 24.561 -33.125 -17.217 1.00 31.67 70 ALA D O 1
ATOM 6770 N N . ASP D 1 71 ? 25.423 -32.448 -19.176 1.00 21.14 71 ASP D N 1
ATOM 6771 C CA . ASP D 1 71 ? 26.076 -33.742 -19.372 1.00 24.34 71 ASP D CA 1
ATOM 6772 C C . ASP D 1 71 ? 27.273 -33.920 -18.417 1.00 22.40 71 ASP D C 1
ATOM 6773 O O . ASP D 1 71 ? 27.591 -35.057 -18.015 1.00 26.75 71 ASP D O 1
ATOM 6778 N N . LYS D 1 72 ? 27.951 -32.819 -18.102 1.00 23.68 72 LYS D N 1
ATOM 6779 C CA . LYS D 1 72 ? 29.143 -32.825 -17.216 1.00 24.42 72 LYS D CA 1
ATOM 6780 C C . LYS D 1 72 ? 29.065 -31.588 -16.347 1.00 20.54 72 LYS D C 1
ATOM 6781 O O . LYS D 1 72 ? 28.696 -30.509 -16.820 1.00 22.12 72 LYS D O 1
ATOM 6787 N N . VAL D 1 73 ? 29.350 -31.741 -15.057 1.00 18.65 73 VAL D N 1
ATOM 6788 C CA . VAL D 1 73 ? 29.426 -30.602 -14.160 1.00 16.32 73 VAL D CA 1
ATOM 6789 C C . VAL D 1 73 ? 30.777 -30.580 -13.460 1.00 19.82 73 VAL D C 1
ATOM 6790 O O . VAL D 1 73 ? 31.169 -31.556 -12.831 1.00 21.89 73 VAL D O 1
ATOM 6794 N N . TYR D 1 74 ? 31.487 -29.471 -13.613 1.00 20.00 74 TYR D N 1
ATOM 6795 C CA . TYR D 1 74 ? 32.729 -29.228 -12.873 1.00 21.37 74 TYR D CA 1
ATOM 6796 C C . TYR D 1 74 ? 32.493 -28.191 -11.778 1.00 21.72 74 TYR D C 1
ATOM 6797 O O . TYR D 1 74 ? 31.864 -27.172 -11.990 1.00 20.62 74 TYR D O 1
ATOM 6806 N N . LEU D 1 75 ? 33.003 -28.479 -10.585 1.00 18.03 75 LEU D N 1
ATOM 6807 C CA . LEU D 1 75 ? 32.925 -27.534 -9.495 1.00 17.38 75 LEU D CA 1
ATOM 6808 C C . LEU D 1 75 ? 34.376 -27.186 -9.132 1.00 18.81 75 LEU D C 1
ATOM 6809 O O . LEU D 1 75 ? 35.151 -28.075 -8.761 1.00 19.82 75 LEU D O 1
ATOM 6814 N N . VAL D 1 76 ? 34.751 -25.917 -9.265 1.00 16.54 76 VAL D N 1
ATOM 6815 C CA . VAL D 1 76 ? 36.165 -25.536 -9.206 1.00 19.65 76 VAL D CA 1
ATOM 6816 C C . VAL D 1 76 ? 36.431 -24.600 -8.034 1.00 18.89 76 VAL D C 1
ATOM 6817 O O . VAL D 1 76 ? 35.687 -23.658 -7.832 1.00 19.71 76 VAL D O 1
ATOM 6821 N N . ASP D 1 77 ? 37.512 -24.845 -7.278 1.00 19.11 77 ASP D N 1
ATOM 6822 C CA . ASP D 1 77 ? 37.831 -23.951 -6.177 1.00 17.88 77 ASP D CA 1
ATOM 6823 C C . ASP D 1 77 ? 39.320 -23.759 -6.142 1.00 19.75 77 ASP D C 1
ATOM 6824 O O . ASP D 1 77 ? 40.091 -24.697 -6.450 1.00 21.04 77 ASP D O 1
ATOM 6829 N N . ILE D 1 78 ? 39.743 -22.556 -5.759 1.00 20.52 78 ILE D N 1
ATOM 6830 C CA . ILE D 1 78 ? 41.161 -22.302 -5.633 1.00 23.51 78 ILE D CA 1
ATOM 6831 C C . ILE D 1 78 ? 41.751 -23.080 -4.453 1.00 23.53 78 ILE D C 1
ATOM 6832 O O . ILE D 1 78 ? 42.957 -23.297 -4.433 1.00 26.44 78 ILE D O 1
ATOM 6837 N N . HIS D 1 79 ? 40.921 -23.507 -3.498 1.00 19.49 79 HIS D N 1
ATOM 6838 C CA . HIS D 1 79 ? 41.357 -24.315 -2.361 1.00 21.94 79 HIS D CA 1
ATOM 6839 C C . HIS D 1 79 ? 41.003 -25.771 -2.547 1.00 24.78 79 HIS D C 1
ATOM 6840 O O . HIS D 1 79 ? 39.845 -26.144 -2.645 1.00 27.70 79 HIS D O 1
ATOM 6847 N N . GLU D 1 80 ? 42.034 -26.607 -2.578 1.00 23.12 80 GLU D N 1
ATOM 6848 C CA . GLU D 1 80 ? 41.848 -28.037 -2.717 1.00 28.26 80 GLU D CA 1
ATOM 6849 C C . GLU D 1 80 ? 41.016 -28.651 -1.589 1.00 29.00 80 GLU D C 1
ATOM 6850 O O . GLU D 1 80 ? 40.242 -29.559 -1.855 1.00 29.87 80 GLU D O 1
ATOM 6856 N N . PHE D 1 81 ? 41.133 -28.143 -0.345 1.00 27.89 81 PHE D N 1
ATOM 6857 C CA . PHE D 1 81 ? 40.421 -28.793 0.771 1.00 28.78 81 PHE D CA 1
ATOM 6858 C C . PHE D 1 81 ? 38.893 -28.690 0.620 1.00 24.66 81 PHE D C 1
ATOM 6859 O O . PHE D 1 81 ? 38.159 -29.412 1.286 1.00 32.40 81 PHE D O 1
ATOM 6867 N N . MET D 1 82 ? 38.420 -27.779 -0.238 1.00 25.09 82 MET D N 1
ATOM 6868 C CA . MET D 1 82 ? 36.995 -27.612 -0.502 1.00 24.51 82 MET D CA 1
ATOM 6869 C C . MET D 1 82 ? 36.347 -28.857 -1.119 1.00 24.70 82 MET D C 1
ATOM 6870 O O . MET D 1 82 ? 35.127 -28.976 -1.165 1.00 25.27 82 MET D O 1
ATOM 6875 N N . LYS D 1 83 ? 37.167 -29.779 -1.607 1.00 27.06 83 LYS D N 1
ATOM 6876 C CA . LYS D 1 83 ? 36.657 -31.051 -2.129 1.00 30.60 83 LYS D CA 1
ATOM 6877 C C . LYS D 1 83 ? 35.794 -31.800 -1.102 1.00 34.56 83 LYS D C 1
ATOM 6878 O O . LYS D 1 83 ? 34.943 -32.604 -1.479 1.00 31.68 83 LYS D O 1
ATOM 6884 N N . GLY D 1 84 ? 36.061 -31.572 0.185 1.00 31.58 84 GLY D N 1
ATOM 6885 C CA . GLY D 1 84 ? 35.326 -32.185 1.280 1.00 33.20 84 GLY D CA 1
ATOM 6886 C C . GLY D 1 84 ? 33.826 -31.868 1.327 1.00 33.07 84 GLY D C 1
ATOM 6887 O O . GLY D 1 84 ? 33.079 -32.593 1.997 1.00 41.70 84 GLY D O 1
ATOM 6888 N N . PHE D 1 85 ? 33.387 -30.795 0.660 1.00 25.61 85 PHE D N 1
ATOM 6889 C CA . PHE D 1 85 ? 31.975 -30.461 0.583 1.00 27.85 85 PHE D CA 1
ATOM 6890 C C . PHE D 1 85 ? 31.264 -31.203 -0.537 1.00 38.81 85 PHE D C 1
ATOM 6891 O O . PHE D 1 85 ? 30.051 -31.103 -0.652 1.00 42.72 85 PHE D O 1
ATOM 6899 N N . VAL D 1 86 ? 32.013 -31.900 -1.387 1.00 27.85 86 VAL D N 1
ATOM 6900 C CA . VAL D 1 86 ? 31.415 -32.579 -2.525 1.00 31.14 86 VAL D CA 1
ATOM 6901 C C . VAL D 1 86 ? 31.349 -34.073 -2.226 1.00 41.62 86 VAL D C 1
ATOM 6902 O O . VAL D 1 86 ? 32.380 -34.715 -2.097 1.00 45.48 86 VAL D O 1
ATOM 6906 N N . PRO D 1 87 ? 30.137 -34.628 -2.040 1.00 39.10 87 PRO D N 1
ATOM 6907 C CA . PRO D 1 87 ? 30.015 -36.076 -1.787 1.00 45.10 87 PRO D CA 1
ATOM 6908 C C . PRO D 1 87 ? 30.470 -36.990 -2.950 1.00 46.71 87 PRO D C 1
ATOM 6909 O O . PRO D 1 87 ? 30.452 -36.577 -4.111 1.00 52.10 87 PRO D O 1
ATOM 6913 N N . ASN D 1 88 ? 30.906 -38.202 -2.604 1.00 52.32 88 ASN D N 1
ATOM 6914 C CA . ASN D 1 88 ? 31.336 -39.226 -3.565 1.00 55.55 88 ASN D CA 1
ATOM 6915 C C . ASN D 1 88 ? 30.239 -39.833 -4.462 1.00 60.08 88 ASN D C 1
ATOM 6916 O O . ASN D 1 88 ? 30.541 -40.393 -5.519 1.00 64.50 88 ASN D O 1
ATOM 6921 N N . ASN D 1 89 ? 28.978 -39.701 -4.062 1.00 52.18 89 ASN D N 1
ATOM 6922 C CA . ASN D 1 89 ? 27.873 -40.435 -4.684 1.00 54.68 89 ASN D CA 1
ATOM 6923 C C . ASN D 1 89 ? 27.171 -39.654 -5.801 1.00 50.38 89 ASN D C 1
ATOM 6924 O O . ASN D 1 89 ? 25.934 -39.695 -5.969 1.00 44.57 89 ASN D O 1
ATOM 6929 N N . ASN D 1 90 ? 27.966 -38.886 -6.537 1.00 42.61 90 ASN D N 1
ATOM 6930 C CA . ASN D 1 90 ? 27.458 -38.163 -7.680 1.00 42.55 90 ASN D CA 1
ATOM 6931 C C . ASN D 1 90 ? 28.480 -38.103 -8.809 1.00 30.66 90 ASN D C 1
ATOM 6932 O O . ASN D 1 90 ? 29.584 -38.656 -8.711 1.00 38.66 90 ASN D O 1
ATOM 6937 N N . SER D 1 91 ? 28.089 -37.441 -9.880 1.00 30.50 91 SER D N 1
ATOM 6938 C CA . SER D 1 91 ? 28.953 -37.300 -11.044 1.00 38.18 91 SER D CA 1
ATOM 6939 C C . SER D 1 91 ? 29.686 -35.962 -11.033 1.00 31.47 91 SER D C 1
ATOM 6940 O O . SER D 1 91 ? 30.363 -35.639 -11.992 1.00 30.30 91 SER D O 1
ATOM 6943 N N . ILE D 1 92 ? 29.504 -35.154 -9.995 1.00 25.17 92 ILE D N 1
ATOM 6944 C CA . ILE D 1 92 ? 30.153 -33.845 -9.982 1.00 24.78 92 ILE D CA 1
ATOM 6945 C C . ILE D 1 92 ? 31.650 -34.020 -9.926 1.00 22.04 92 ILE D C 1
ATOM 6946 O O . ILE D 1 92 ? 32.163 -34.835 -9.145 1.00 29.16 92 ILE D O 1
ATOM 6951 N N . LYS D 1 93 ? 32.376 -33.243 -10.738 1.00 19.25 93 LYS D N 1
ATOM 6952 C CA . LYS D 1 93 ? 33.831 -33.416 -10.764 1.00 20.77 93 LYS D CA 1
ATOM 6953 C C . LYS D 1 93 ? 34.438 -32.185 -10.102 1.00 22.91 93 LYS D C 1
ATOM 6954 O O . LYS D 1 93 ? 34.426 -31.079 -10.666 1.00 21.58 93 LYS D O 1
ATOM 6960 N N . PHE D 1 94 ? 35.008 -32.374 -8.920 1.00 22.89 94 PHE D N 1
ATOM 6961 C CA . PHE D 1 94 ? 35.735 -31.279 -8.312 1.00 18.09 94 PHE D CA 1
ATOM 6962 C C . PHE D 1 94 ? 37.150 -31.151 -8.911 1.00 17.54 94 PHE D C 1
ATOM 6963 O O . PHE D 1 94 ? 37.888 -32.161 -9.079 1.00 21.74 94 PHE D O 1
ATOM 6971 N N . LEU D 1 95 ? 37.542 -29.911 -9.177 1.00 18.22 95 LEU D N 1
ATOM 6972 C CA . LEU D 1 95 ? 38.915 -29.615 -9.568 1.00 20.88 95 LEU D CA 1
ATOM 6973 C C . LEU D 1 95 ? 39.409 -28.409 -8.798 1.00 18.24 95 LEU D C 1
ATOM 6974 O O . LEU D 1 95 ? 38.620 -27.486 -8.579 1.00 20.08 95 LEU D O 1
ATOM 6979 N N . ASN D 1 96 ? 40.698 -28.379 -8.409 1.00 18.49 96 ASN D N 1
ATOM 6980 C CA . ASN D 1 96 ? 41.200 -27.099 -7.939 1.00 21.15 96 ASN D CA 1
ATOM 6981 C C . ASN D 1 96 ? 41.457 -26.227 -9.183 1.00 23.22 96 ASN D C 1
ATOM 6982 O O . ASN D 1 96 ? 41.369 -26.697 -10.330 1.00 21.21 96 ASN D O 1
ATOM 6987 N N . LEU D 1 97 ? 41.677 -24.947 -8.965 1.00 18.00 97 LEU D N 1
ATOM 6988 C CA . LEU D 1 97 ? 41.743 -24.004 -10.088 1.00 20.67 97 LEU D CA 1
ATOM 6989 C C . LEU D 1 97 ? 42.948 -24.309 -10.996 1.00 23.76 97 LEU D C 1
ATOM 6990 O O . LEU D 1 97 ? 42.860 -24.202 -12.236 1.00 22.20 97 LEU D O 1
ATOM 6995 N N . ASN D 1 98 ? 44.084 -24.700 -10.413 1.00 22.52 98 ASN D N 1
ATOM 6996 C CA . ASN D 1 98 ? 45.216 -25.041 -11.255 1.00 21.89 98 ASN D CA 1
ATOM 6997 C C . ASN D 1 98 ? 44.913 -26.235 -12.161 1.00 24.53 98 ASN D C 1
ATOM 6998 O O . ASN D 1 98 ? 45.267 -26.214 -13.350 1.00 24.69 98 ASN D O 1
ATOM 7003 N N . GLU D 1 99 ? 44.275 -27.269 -11.608 1.00 23.45 99 GLU D N 1
ATOM 7004 C CA . GLU D 1 99 ? 43.862 -28.438 -12.418 1.00 23.61 99 GLU D CA 1
ATOM 7005 C C . GLU D 1 99 ? 42.867 -28.037 -13.525 1.00 18.88 99 GLU D C 1
ATOM 7006 O O . GLU D 1 99 ? 42.946 -28.541 -14.642 1.00 22.24 99 GLU D O 1
ATOM 7012 N N . PHE D 1 100 ? 41.942 -27.157 -13.202 1.00 20.06 100 PHE D N 1
ATOM 7013 C CA . PHE D 1 100 ? 40.965 -26.711 -14.184 1.00 19.19 100 PHE D CA 1
ATOM 7014 C C . PHE D 1 100 ? 41.666 -25.905 -15.298 1.00 18.07 100 PHE D C 1
ATOM 7015 O O . PHE D 1 100 ? 41.390 -26.100 -16.484 1.00 19.45 100 PHE D O 1
ATOM 7023 N N . LYS D 1 101 ? 42.570 -24.999 -14.925 1.00 19.87 101 LYS D N 1
ATOM 7024 C CA . LYS D 1 101 ? 43.312 -24.257 -15.957 1.00 19.64 101 LYS D CA 1
ATOM 7025 C C . LYS D 1 101 ? 44.079 -25.153 -16.916 1.00 21.04 101 LYS D C 1
ATOM 7026 O O . LYS D 1 101 ? 44.095 -24.911 -18.144 1.00 22.42 101 LYS D O 1
ATOM 7032 N N . LEU D 1 102 ? 44.688 -26.209 -16.391 1.00 21.32 102 LEU D N 1
ATOM 7033 C CA . LEU D 1 102 ? 45.450 -27.145 -17.206 1.00 20.01 102 LEU D CA 1
ATOM 7034 C C . LEU D 1 102 ? 44.525 -27.882 -18.166 1.00 20.91 102 LEU D C 1
ATOM 7035 O O . LEU D 1 102 ? 44.863 -28.041 -19.353 1.00 21.28 102 LEU D O 1
ATOM 7040 N N . LYS D 1 103 ? 43.353 -28.314 -17.669 1.00 20.36 103 LYS D N 1
ATOM 7041 C CA . LYS D 1 103 ? 42.358 -28.983 -18.524 1.00 21.74 103 LYS D CA 1
ATOM 7042 C C . LYS D 1 103 ? 41.899 -28.085 -19.667 1.00 19.19 103 LYS D C 1
ATOM 7043 O O . LYS D 1 103 ? 41.771 -28.533 -20.821 1.00 23.00 103 LYS D O 1
ATOM 7049 N N . PHE D 1 104 ? 41.672 -26.824 -19.330 1.00 18.62 104 PHE D N 1
ATOM 7050 C CA . PHE D 1 104 ? 41.263 -25.844 -20.313 1.00 17.96 104 PHE D CA 1
ATOM 7051 C C . PHE D 1 104 ? 42.350 -25.652 -21.367 1.00 19.80 104 PHE D C 1
ATOM 7052 O O . PHE D 1 104 ? 42.086 -25.709 -22.598 1.00 22.48 104 PHE D O 1
ATOM 7060 N N . ILE D 1 105 ? 43.593 -25.471 -20.937 1.00 22.42 105 ILE D N 1
ATOM 7061 C CA . ILE D 1 105 ? 44.612 -25.237 -21.959 1.00 21.80 105 ILE D CA 1
ATOM 7062 C C . ILE D 1 105 ? 44.911 -26.488 -22.802 1.00 23.39 105 ILE D C 1
ATOM 7063 O O . ILE D 1 105 ? 45.417 -26.380 -23.920 1.00 27.48 105 ILE D O 1
ATOM 7068 N N . ARG D 1 106 ? 44.617 -27.672 -22.265 1.00 23.11 106 ARG D N 1
ATOM 7069 C CA . ARG D 1 106 ? 44.750 -28.916 -23.023 1.00 22.12 106 ARG D CA 1
ATOM 7070 C C . ARG D 1 106 ? 43.525 -29.197 -23.939 1.00 22.63 106 ARG D C 1
ATOM 7071 O O . ARG D 1 106 ? 43.487 -30.217 -24.640 1.00 27.15 106 ARG D O 1
ATOM 7079 N N . GLY D 1 107 ? 42.545 -28.301 -23.921 1.00 23.59 107 GLY D N 1
ATOM 7080 C CA . GLY D 1 107 ? 41.347 -28.420 -24.735 1.00 29.18 107 GLY D CA 1
ATOM 7081 C C . GLY D 1 107 ? 40.354 -29.450 -24.245 1.00 25.50 107 GLY D C 1
ATOM 7082 O O . GLY D 1 107 ? 39.587 -29.999 -25.021 1.00 28.46 107 GLY D O 1
ATOM 7083 N N . GLU D 1 108 ? 40.369 -29.733 -22.950 1.00 22.04 108 GLU D N 1
ATOM 7084 C CA . GLU D 1 108 ? 39.582 -30.845 -22.436 1.00 23.02 108 GLU D CA 1
ATOM 7085 C C . GLU D 1 108 ? 38.320 -30.375 -21.726 1.00 23.84 108 GLU D C 1
ATOM 7086 O O . GLU D 1 108 ? 37.535 -31.192 -21.292 1.00 29.10 108 GLU D O 1
ATOM 7092 N N . VAL D 1 109 ? 38.176 -29.059 -21.573 1.00 21.81 109 VAL D N 1
ATOM 7093 C CA . VAL D 1 109 ? 36.939 -28.466 -21.065 1.00 25.37 109 VAL D CA 1
ATOM 7094 C C . VAL D 1 109 ? 36.605 -27.287 -21.946 1.00 28.93 109 VAL D C 1
ATOM 7095 O O . VAL D 1 109 ? 37.500 -26.606 -22.447 1.00 25.93 109 VAL D O 1
ATOM 7099 N N . ASN D 1 110 ? 35.315 -27.048 -22.133 1.00 21.30 110 ASN D N 1
ATOM 7100 C CA . ASN D 1 110 ? 34.832 -25.951 -22.962 1.00 20.48 110 ASN D CA 1
ATOM 7101 C C . ASN D 1 110 ? 33.386 -25.651 -22.527 1.00 19.72 110 ASN D C 1
ATOM 7102 O O . ASN D 1 110 ? 32.417 -26.055 -23.191 1.00 26.09 110 ASN D O 1
ATOM 7107 N N . PRO D 1 111 ? 33.235 -25.026 -21.360 1.00 17.68 111 PRO D N 1
ATOM 7108 C CA . PRO D 1 111 ? 31.907 -24.949 -20.745 1.00 18.40 111 PRO D CA 1
ATOM 7109 C C . PRO D 1 111 ? 30.926 -24.098 -21.511 1.00 20.99 111 PRO D C 1
ATOM 7110 O O . PRO D 1 111 ? 31.302 -23.018 -21.994 1.00 21.14 111 PRO D O 1
ATOM 7114 N N . ASP D 1 112 ? 29.685 -24.573 -21.606 1.00 17.38 112 ASP D N 1
ATOM 7115 C CA . ASP D 1 112 ? 28.661 -23.726 -22.231 1.00 18.69 112 ASP D CA 1
ATOM 7116 C C . ASP D 1 112 ? 27.809 -22.989 -21.193 1.00 20.37 112 ASP D C 1
ATOM 7117 O O . ASP D 1 112 ? 27.092 -22.060 -21.561 1.00 20.01 112 ASP D O 1
ATOM 7122 N N . LEU D 1 113 ? 27.899 -23.375 -19.917 1.00 16.95 113 LEU D N 1
ATOM 7123 C CA . LEU D 1 113 ? 27.408 -22.561 -18.814 1.00 17.16 113 LEU D CA 1
ATOM 7124 C C . LEU D 1 113 ? 28.525 -22.344 -17.822 1.00 16.52 113 LEU D C 1
ATOM 7125 O O . LEU D 1 113 ? 29.157 -23.316 -17.423 1.00 17.81 113 LEU D O 1
ATOM 7130 N N . ILE D 1 114 ? 28.753 -21.097 -17.454 1.00 14.95 114 ILE D N 1
ATOM 7131 C CA . ILE D 1 114 ? 29.684 -20.729 -16.390 1.00 12.33 114 ILE D CA 1
ATOM 7132 C C . ILE D 1 114 ? 28.929 -19.988 -15.322 1.00 14.79 114 ILE D C 1
ATOM 7133 O O . ILE D 1 114 ? 28.193 -19.037 -15.625 1.00 16.09 114 ILE D O 1
ATOM 7138 N N . VAL D 1 115 ? 29.117 -20.417 -14.081 1.00 15.15 115 VAL D N 1
ATOM 7139 C CA . VAL D 1 115 ? 28.523 -19.767 -12.928 1.00 13.44 115 VAL D CA 1
ATOM 7140 C C . VAL D 1 115 ? 29.663 -19.345 -12.008 1.00 15.34 115 VAL D C 1
ATOM 7141 O O . VAL D 1 115 ? 30.445 -20.189 -11.587 1.00 16.84 115 VAL D O 1
ATOM 7145 N N . ASP D 1 116 ? 29.822 -18.050 -11.770 1.00 14.61 116 ASP D N 1
ATOM 7146 C CA . ASP D 1 116 ? 30.916 -17.560 -10.922 1.00 14.61 116 ASP D CA 1
ATOM 7147 C C . ASP D 1 116 ? 30.359 -17.099 -9.554 1.00 15.33 116 ASP D C 1
ATOM 7148 O O . ASP D 1 116 ? 29.715 -16.048 -9.441 1.00 16.99 116 ASP D O 1
ATOM 7153 N N . LEU D 1 117 ? 30.617 -17.907 -8.536 1.00 15.50 117 LEU D N 1
ATOM 7154 C CA . LEU D 1 117 ? 30.140 -17.609 -7.168 1.00 17.74 117 LEU D CA 1
ATOM 7155 C C . LEU D 1 117 ? 31.252 -17.103 -6.276 1.00 18.59 117 LEU D C 1
ATOM 7156 O O . LEU D 1 117 ? 31.103 -17.059 -5.052 1.00 18.99 117 LEU D O 1
ATOM 7161 N N . THR D 1 118 ? 32.390 -16.741 -6.866 1.00 16.85 118 THR D N 1
ATOM 7162 C CA . THR D 1 118 ? 33.573 -16.451 -6.032 1.00 16.09 118 THR D CA 1
ATOM 7163 C C . THR D 1 118 ? 33.545 -15.104 -5.274 1.00 19.41 118 THR D C 1
ATOM 7164 O O . THR D 1 118 ? 34.196 -14.955 -4.220 1.00 20.27 118 THR D O 1
ATOM 7168 N N . GLY D 1 119 ? 32.784 -14.136 -5.778 1.00 19.79 119 GLY D N 1
ATOM 7169 C CA . GLY D 1 119 ? 32.601 -12.894 -5.033 1.00 17.15 119 GLY D CA 1
ATOM 7170 C C . GLY D 1 119 ? 33.880 -12.064 -4.913 1.00 19.00 119 GLY D C 1
ATOM 7171 O O . GLY D 1 119 ? 34.750 -12.055 -5.813 1.00 20.40 119 GLY D O 1
ATOM 7172 N N . LEU D 1 120 ? 33.986 -11.334 -3.804 1.00 17.27 120 LEU D N 1
ATOM 7173 C CA . LEU D 1 120 ? 35.064 -10.369 -3.617 1.00 17.89 120 LEU D CA 1
ATOM 7174 C C . LEU D 1 120 ? 36.429 -11.050 -3.692 1.00 25.92 120 LEU D C 1
ATOM 7175 O O . LEU D 1 120 ? 36.691 -12.048 -3.021 1.00 26.38 120 LEU D O 1
ATOM 7180 N N . GLY D 1 121 ? 37.308 -10.469 -4.492 1.00 23.19 121 GLY D N 1
ATOM 7181 C CA . GLY D 1 121 ? 38.658 -10.980 -4.619 1.00 26.78 121 GLY D CA 1
ATOM 7182 C C . GLY D 1 121 ? 38.752 -12.320 -5.315 1.00 26.52 121 GLY D C 1
ATOM 7183 O O . GLY D 1 121 ? 39.764 -13.034 -5.197 1.00 26.24 121 GLY D O 1
ATOM 7184 N N . GLY D 1 122 ? 37.721 -12.641 -6.085 1.00 20.29 122 GLY D N 1
ATOM 7185 C CA . GLY D 1 122 ? 37.609 -13.938 -6.729 1.00 17.77 122 GLY D CA 1
ATOM 7186 C C . GLY D 1 122 ? 38.264 -14.051 -8.103 1.00 20.24 122 GLY D C 1
ATOM 7187 O O . GLY D 1 122 ? 39.347 -13.510 -8.338 1.00 23.92 122 GLY D O 1
ATOM 7188 N N . ILE D 1 123 ? 37.588 -14.765 -8.995 1.00 23.24 123 ILE D N 1
ATOM 7189 C CA . ILE D 1 123 ? 38.139 -15.104 -10.303 1.00 21.41 123 ILE D CA 1
ATOM 7190 C C . ILE D 1 123 ? 38.344 -13.838 -11.155 1.00 22.69 123 ILE D C 1
ATOM 7191 O O . ILE D 1 123 ? 37.584 -12.853 -11.068 1.00 22.74 123 ILE D O 1
ATOM 7196 N N . GLU D 1 124 ? 39.398 -13.856 -11.950 1.00 23.55 124 GLU D N 1
ATOM 7197 C CA . GLU D 1 124 ? 39.781 -12.701 -12.734 1.00 23.92 124 GLU D CA 1
ATOM 7198 C C . GLU D 1 124 ? 38.976 -12.559 -14.024 1.00 22.93 124 GLU D C 1
ATOM 7199 O O . GLU D 1 124 ? 38.797 -13.534 -14.737 1.00 20.72 124 GLU D O 1
ATOM 7205 N N . PRO D 1 125 ? 38.520 -11.349 -14.346 1.00 24.75 125 PRO D N 1
ATOM 7206 C CA . PRO D 1 125 ? 37.929 -11.114 -15.662 1.00 22.58 125 PRO D CA 1
ATOM 7207 C C . PRO D 1 125 ? 38.806 -11.574 -16.837 1.00 22.58 125 PRO D C 1
ATOM 7208 O O . PRO D 1 125 ? 38.221 -12.133 -17.772 1.00 24.61 125 PRO D O 1
ATOM 7212 N N . GLU D 1 126 ? 40.137 -11.386 -16.770 1.00 22.19 126 GLU D N 1
ATOM 7213 C CA . GLU D 1 126 ? 41.050 -11.722 -17.871 1.00 23.81 126 GLU D CA 1
ATOM 7214 C C . GLU D 1 126 ? 41.012 -13.229 -18.106 1.00 23.00 126 GLU D C 1
ATOM 7215 O O . GLU D 1 126 ? 41.139 -13.677 -19.247 1.00 27.88 126 GLU D O 1
ATOM 7221 N N . PHE D 1 127 ? 40.834 -14.010 -17.038 1.00 21.80 127 PHE D N 1
ATOM 7222 C CA . PHE D 1 127 ? 40.715 -15.456 -17.195 1.00 19.74 127 PHE D CA 1
ATOM 7223 C C . PHE D 1 127 ? 39.355 -15.875 -17.780 1.00 22.10 127 PHE D C 1
ATOM 7224 O O . PHE D 1 127 ? 39.304 -16.682 -18.719 1.00 20.49 127 PHE D O 1
ATOM 7232 N N . LEU D 1 128 ? 38.257 -15.332 -17.223 1.00 20.76 128 LEU D N 1
ATOM 7233 C CA . LEU D 1 128 ? 36.909 -15.593 -17.724 1.00 19.93 128 LEU D CA 1
ATOM 7234 C C . LEU D 1 128 ? 36.818 -15.289 -19.221 1.00 20.88 128 LEU D C 1
ATOM 7235 O O . LEU D 1 128 ? 36.103 -15.989 -19.961 1.00 20.28 128 LEU D O 1
ATOM 7240 N N . ALA D 1 129 ? 37.553 -14.259 -19.650 1.00 19.92 129 ALA D N 1
ATOM 7241 C CA . ALA D 1 129 ? 37.440 -13.768 -21.020 1.00 23.09 129 ALA D CA 1
ATOM 7242 C C . ALA D 1 129 ? 37.895 -14.781 -22.063 1.00 24.81 129 ALA D C 1
ATOM 7243 O O . ALA D 1 129 ? 37.530 -14.640 -23.232 1.00 28.96 129 ALA D O 1
ATOM 7245 N N . LYS D 1 130 ? 38.647 -15.804 -21.645 1.00 19.54 130 LYS D N 1
ATOM 7246 C CA . LYS D 1 130 ? 39.181 -16.801 -22.572 1.00 21.27 130 LYS D CA 1
ATOM 7247 C C . LYS D 1 130 ? 38.100 -17.825 -22.970 1.00 23.13 130 LYS D C 1
ATOM 7248 O O . LYS D 1 130 ? 38.293 -18.606 -23.912 1.00 25.08 130 LYS D O 1
ATOM 7254 N N . PHE D 1 131 ? 36.958 -17.766 -22.290 1.00 20.79 131 PHE D N 1
ATOM 7255 C CA . PHE D 1 131 ? 35.899 -18.748 -22.482 1.00 18.73 131 PHE D CA 1
ATOM 7256 C C . PHE D 1 131 ? 34.822 -18.237 -23.415 1.00 21.83 131 PHE D C 1
ATOM 7257 O O . PHE D 1 131 ? 34.778 -17.049 -23.723 1.00 24.72 131 PHE D O 1
ATOM 7265 N N . ASN D 1 132 ? 34.007 -19.159 -23.914 1.00 20.43 132 ASN D N 1
ATOM 7266 C CA . ASN D 1 132 ? 32.957 -18.832 -24.875 1.00 23.89 132 ASN D CA 1
ATOM 7267 C C . ASN D 1 132 ? 31.656 -19.546 -24.497 1.00 20.48 132 ASN D C 1
ATOM 7268 O O . ASN D 1 132 ? 31.164 -20.400 -25.245 1.00 23.34 132 ASN D O 1
ATOM 7273 N N . PRO D 1 133 ? 31.130 -19.246 -23.310 1.00 17.45 133 PRO D N 1
ATOM 7274 C CA . PRO D 1 133 ? 29.912 -19.922 -22.870 1.00 17.75 133 PRO D CA 1
ATOM 7275 C C . PRO D 1 133 ? 28.658 -19.426 -23.595 1.00 18.28 133 PRO D C 1
ATOM 7276 O O . PRO D 1 133 ? 28.622 -18.314 -24.151 1.00 18.82 133 PRO D O 1
ATOM 7280 N N . LYS D 1 134 ? 27.627 -20.254 -23.609 1.00 21.00 134 LYS D N 1
ATOM 7281 C CA . LYS D 1 134 ? 26.321 -19.806 -24.051 1.00 20.24 134 LYS D CA 1
ATOM 7282 C C . LYS D 1 134 ? 25.660 -18.902 -23.007 1.00 19.90 134 LYS D C 1
ATOM 7283 O O . LYS D 1 134 ? 24.932 -17.957 -23.363 1.00 18.22 134 LYS D O 1
ATOM 7289 N N . VAL D 1 135 ? 25.876 -19.225 -21.726 1.00 16.42 135 VAL D N 1
ATOM 7290 C CA . VAL D 1 135 ? 25.287 -18.502 -20.618 1.00 13.84 135 VAL D CA 1
ATOM 7291 C C . VAL D 1 135 ? 26.363 -18.267 -19.561 1.00 16.63 135 VAL D C 1
ATOM 7292 O O . VAL D 1 135 ? 27.106 -19.174 -19.228 1.00 16.55 135 VAL D O 1
ATOM 7296 N N . PHE D 1 136 ? 26.423 -17.047 -19.033 1.00 16.54 136 PHE D N 1
ATOM 7297 C CA . PHE D 1 136 ? 27.318 -16.695 -17.948 1.00 14.71 136 PHE D CA 1
ATOM 7298 C C . PHE D 1 136 ? 26.512 -16.059 -16.839 1.00 13.57 136 PHE D C 1
ATOM 7299 O O . PHE D 1 136 ? 25.743 -15.124 -17.091 1.00 16.25 136 PHE D O 1
ATOM 7307 N N . ILE D 1 137 ? 26.641 -16.604 -15.646 1.00 15.58 137 ILE D N 1
ATOM 7308 C CA . ILE D 1 137 ? 25.990 -16.031 -14.477 1.00 15.74 137 ILE D CA 1
ATOM 7309 C C . ILE D 1 137 ? 27.054 -15.683 -13.451 1.00 14.47 137 ILE D C 1
ATOM 7310 O O . ILE D 1 137 ? 27.879 -16.544 -13.112 1.00 16.77 137 ILE D O 1
ATOM 7315 N N . VAL D 1 138 ? 27.021 -14.459 -12.922 1.00 14.91 138 VAL D N 1
ATOM 7316 C CA . VAL D 1 138 ? 27.974 -14.057 -11.865 1.00 16.60 138 VAL D CA 1
ATOM 7317 C C . VAL D 1 138 ? 27.223 -13.632 -10.637 1.00 16.78 138 VAL D C 1
ATOM 7318 O O . VAL D 1 138 ? 26.210 -12.927 -10.757 1.00 15.79 138 VAL D O 1
ATOM 7322 N N . GLU D 1 139 ? 27.654 -14.098 -9.467 1.00 16.09 139 GLU D N 1
ATOM 7323 C CA . GLU D 1 139 ? 26.992 -13.642 -8.246 1.00 15.59 139 GLU D CA 1
ATOM 7324 C C . GLU D 1 139 ? 27.580 -12.297 -7.805 1.00 14.44 139 GLU D C 1
ATOM 7325 O O . GLU D 1 139 ? 28.787 -12.174 -7.588 1.00 17.81 139 GLU D O 1
ATOM 7331 N N . ASP D 1 140 ? 26.718 -11.276 -7.704 1.00 14.29 140 ASP D N 1
ATOM 7332 C CA . ASP D 1 140 ? 27.080 -9.949 -7.186 1.00 11.98 140 ASP D CA 1
ATOM 7333 C C . ASP D 1 140 ? 27.174 -10.072 -5.656 1.00 14.68 140 ASP D C 1
ATOM 7334 O O . ASP D 1 140 ? 26.177 -10.400 -5.013 1.00 16.76 140 ASP D O 1
ATOM 7339 N N . PRO D 1 141 ? 28.363 -9.853 -5.081 1.00 15.88 141 PRO D N 1
ATOM 7340 C CA . PRO D 1 141 ? 28.551 -10.012 -3.628 1.00 13.93 141 PRO D CA 1
ATOM 7341 C C . PRO D 1 141 ? 28.048 -8.820 -2.829 1.00 14.43 141 PRO D C 1
ATOM 7342 O O . PRO D 1 141 ? 28.027 -8.943 -1.586 1.00 16.14 141 PRO D O 1
ATOM 7346 N N . LYS D 1 142 ? 27.639 -7.735 -3.480 1.00 16.06 142 LYS D N 1
ATOM 7347 C CA . LYS D 1 142 ? 27.271 -6.494 -2.736 1.00 17.76 142 LYS D CA 1
ATOM 7348 C C . LYS D 1 142 ? 25.898 -6.582 -2.080 1.00 17.86 142 LYS D C 1
ATOM 7349 O O . LYS D 1 142 ? 25.015 -7.324 -2.552 1.00 19.13 142 LYS D O 1
ATOM 7355 N N . GLY D 1 143 ? 25.737 -5.842 -0.967 1.00 18.26 143 GLY D N 1
ATOM 7356 C CA . GLY D 1 143 ? 24.459 -5.698 -0.276 1.00 19.02 143 GLY D CA 1
ATOM 7357 C C . GLY D 1 143 ? 24.111 -4.226 -0.303 1.00 17.43 143 GLY D C 1
ATOM 7358 O O . GLY D 1 143 ? 23.995 -3.631 -1.396 1.00 18.62 143 GLY D O 1
ATOM 7359 N N . VAL D 1 144 ? 23.878 -3.640 0.868 1.00 16.26 144 VAL D N 1
ATOM 7360 C CA . VAL D 1 144 ? 23.573 -2.232 0.920 1.00 18.34 144 VAL D CA 1
ATOM 7361 C C . VAL D 1 144 ? 24.780 -1.424 0.427 1.00 16.91 144 VAL D C 1
ATOM 7362 O O . VAL D 1 144 ? 25.951 -1.898 0.492 1.00 20.79 144 VAL D O 1
ATOM 7366 N N . PHE D 1 145 ? 24.525 -0.211 -0.046 1.00 18.14 145 PHE D N 1
ATOM 7367 C CA . PHE D 1 145 ? 25.665 0.580 -0.504 1.00 24.96 145 PHE D CA 1
ATOM 7368 C C . PHE D 1 145 ? 26.686 0.819 0.586 1.00 20.50 145 PHE D C 1
ATOM 7369 O O . PHE D 1 145 ? 26.356 1.207 1.715 1.00 18.36 145 PHE D O 1
ATOM 7377 N N . ASP D 1 146 ? 27.938 0.562 0.209 1.00 21.49 146 ASP D N 1
ATOM 7378 C CA . ASP D 1 146 ? 29.106 0.728 1.068 1.00 20.53 146 ASP D CA 1
ATOM 7379 C C . ASP D 1 146 ? 30.226 1.137 0.102 1.00 19.05 146 ASP D C 1
ATOM 7380 O O . ASP D 1 146 ? 30.539 0.353 -0.791 1.00 20.87 146 ASP D O 1
ATOM 7385 N N . VAL D 1 147 ? 30.844 2.302 0.308 1.00 23.01 147 VAL D N 1
ATOM 7386 C CA . VAL D 1 147 ? 31.829 2.808 -0.668 1.00 21.95 147 VAL D CA 1
ATOM 7387 C C . VAL D 1 147 ? 32.989 1.799 -0.820 1.00 28.15 147 VAL D C 1
ATOM 7388 O O . VAL D 1 147 ? 33.488 1.574 -1.947 1.00 25.15 147 VAL D O 1
ATOM 7392 N N . ASP D 1 148 ? 33.412 1.169 0.287 1.00 24.20 148 ASP D N 1
ATOM 7393 C CA . ASP D 1 148 ? 34.598 0.313 0.213 1.00 21.74 148 ASP D CA 1
ATOM 7394 C C . ASP D 1 148 ? 34.294 -1.056 -0.416 1.00 20.48 148 ASP D C 1
ATOM 7395 O O . ASP D 1 148 ? 35.151 -1.621 -1.100 1.00 22.86 148 ASP D O 1
ATOM 7400 N N . ILE D 1 149 ? 33.115 -1.610 -0.120 1.00 18.89 149 ILE D N 1
ATOM 7401 C CA . ILE D 1 149 ? 32.687 -2.878 -0.741 1.00 18.86 149 ILE D CA 1
ATOM 7402 C C . ILE D 1 149 ? 32.463 -2.631 -2.213 1.00 18.01 149 ILE D C 1
ATOM 7403 O O . ILE D 1 149 ? 32.881 -3.427 -3.060 1.00 18.15 149 ILE D O 1
ATOM 7408 N N . TYR D 1 150 ? 31.880 -1.480 -2.537 1.00 19.83 150 TYR D N 1
ATOM 7409 C CA . TYR D 1 150 ? 31.673 -1.183 -3.950 1.00 20.08 150 TYR D CA 1
ATOM 7410 C C . TYR D 1 150 ? 33.005 -1.089 -4.715 1.00 22.03 150 TYR D C 1
ATOM 7411 O O . TYR D 1 150 ? 33.100 -1.611 -5.838 1.00 22.17 150 TYR D O 1
ATOM 7420 N N . GLU D 1 151 ? 34.017 -0.453 -4.117 1.00 22.01 151 GLU D N 1
ATOM 7421 C CA . GLU D 1 151 ? 35.272 -0.283 -4.789 1.00 27.31 151 GLU D CA 1
ATOM 7422 C C . GLU D 1 151 ? 35.958 -1.640 -4.941 1.00 27.33 151 GLU D C 1
ATOM 7423 O O . GLU D 1 151 ? 36.652 -1.873 -5.922 1.00 29.25 151 GLU D O 1
ATOM 7429 N N . ALA D 1 152 ? 35.738 -2.549 -3.992 1.00 22.77 152 ALA D N 1
ATOM 7430 C CA . ALA D 1 152 ? 36.403 -3.860 -4.061 1.00 25.88 152 ALA D CA 1
ATOM 7431 C C . ALA D 1 152 ? 35.741 -4.777 -5.097 1.00 24.45 152 ALA D C 1
ATOM 7432 O O . ALA D 1 152 ? 36.363 -5.713 -5.595 1.00 24.83 152 ALA D O 1
ATOM 7434 N N . ASP D 1 153 ? 34.488 -4.488 -5.429 1.00 19.78 153 ASP D N 1
ATOM 7435 C CA . ASP D 1 153 ? 33.694 -5.332 -6.342 1.00 17.67 153 ASP D CA 1
ATOM 7436 C C . ASP D 1 153 ? 34.043 -5.091 -7.809 1.00 19.91 153 ASP D C 1
ATOM 7437 O O . ASP D 1 153 ? 34.193 -3.959 -8.222 1.00 23.21 153 ASP D O 1
ATOM 7442 N N . ASN D 1 154 ? 34.129 -6.155 -8.607 1.00 16.88 154 ASN D N 1
ATOM 7443 C CA . ASN D 1 154 ? 34.352 -5.969 -10.042 1.00 16.92 154 ASN D CA 1
ATOM 7444 C C . ASN D 1 154 ? 33.423 -6.874 -10.847 1.00 19.16 154 ASN D C 1
ATOM 7445 O O . ASN D 1 154 ? 33.783 -7.312 -11.930 1.00 19.82 154 ASN D O 1
ATOM 7450 N N . THR D 1 155 ? 32.226 -7.119 -10.292 1.00 17.15 155 THR D N 1
ATOM 7451 C CA . THR D 1 155 ? 31.175 -7.946 -10.924 1.00 16.64 155 THR D CA 1
ATOM 7452 C C . THR D 1 155 ? 30.927 -7.565 -12.381 1.00 14.79 155 THR D C 1
ATOM 7453 O O . THR D 1 155 ? 30.940 -8.444 -13.258 1.00 18.92 155 THR D O 1
ATOM 7457 N N . TYR D 1 156 ? 30.783 -6.275 -12.671 1.00 18.04 156 TYR D N 1
ATOM 7458 C CA . TYR D 1 156 ? 30.443 -5.907 -14.041 1.00 19.58 156 TYR D CA 1
ATOM 7459 C C . TYR D 1 156 ? 31.682 -5.951 -14.972 1.00 20.56 156 TYR D C 1
ATOM 7460 O O . TYR D 1 156 ? 31.549 -5.977 -16.193 1.00 27.82 156 TYR D O 1
ATOM 7469 N N . LYS D 1 157 ? 32.889 -6.024 -14.411 1.00 18.61 157 LYS D N 1
ATOM 7470 C CA . LYS D 1 157 ? 34.053 -6.291 -15.231 1.00 20.61 157 LYS D CA 1
ATOM 7471 C C . LYS D 1 157 ? 34.117 -7.765 -15.625 1.00 17.55 157 LYS D C 1
ATOM 7472 O O . LYS D 1 157 ? 34.610 -8.099 -16.708 1.00 19.69 157 LYS D O 1
ATOM 7478 N N . ARG D 1 158 ? 33.549 -8.629 -14.785 1.00 17.69 158 ARG D N 1
ATOM 7479 C CA . ARG D 1 158 ? 33.478 -10.044 -15.137 1.00 17.61 158 ARG D CA 1
ATOM 7480 C C . ARG D 1 158 ? 32.441 -10.309 -16.237 1.00 20.60 158 ARG D C 1
ATOM 7481 O O . ARG D 1 158 ? 32.596 -11.240 -17.027 1.00 22.13 158 ARG D O 1
ATOM 7489 N N . THR D 1 159 ? 31.381 -9.509 -16.284 1.00 18.88 159 THR D N 1
ATOM 7490 C CA . THR D 1 159 ? 30.371 -9.705 -17.317 1.00 19.93 159 THR D CA 1
ATOM 7491 C C . THR D 1 159 ? 30.802 -9.137 -18.661 1.00 18.52 159 THR D C 1
ATOM 7492 O O . THR D 1 159 ? 30.327 -9.599 -19.685 1.00 20.64 159 THR D O 1
ATOM 7496 N N . ALA D 1 160 ? 31.689 -8.136 -18.674 1.00 18.91 160 ALA D N 1
ATOM 7497 C CA . ALA D 1 160 ? 32.004 -7.439 -19.916 1.00 20.92 160 ALA D CA 1
ATOM 7498 C C . ALA D 1 160 ? 32.431 -8.322 -21.115 1.00 25.54 160 ALA D C 1
ATOM 7499 O O . ALA D 1 160 ? 32.022 -8.045 -22.243 1.00 25.16 160 ALA D O 1
ATOM 7501 N N . PRO D 1 161 ? 33.266 -9.367 -20.889 1.00 23.42 161 PRO D N 1
ATOM 7502 C CA . PRO D 1 161 ? 33.661 -10.164 -22.063 1.00 23.79 161 PRO D CA 1
ATOM 7503 C C . PRO D 1 161 ? 32.506 -10.953 -22.699 1.00 22.58 161 PRO D C 1
ATOM 7504 O O . PRO D 1 161 ? 32.707 -11.497 -23.794 1.00 29.73 161 PRO D O 1
ATOM 7508 N N . PHE D 1 162 ? 31.342 -11.013 -22.057 1.00 20.33 162 PHE D N 1
ATOM 7509 C CA . PHE D 1 162 ? 30.268 -11.885 -22.524 1.00 23.59 162 PHE D CA 1
ATOM 7510 C C . PHE D 1 162 ? 29.036 -11.150 -23.035 1.00 24.57 162 PHE D C 1
ATOM 7511 O O . PHE D 1 162 ? 28.188 -11.775 -23.677 1.00 23.85 162 PHE D O 1
ATOM 7519 N N . ILE D 1 163 ? 28.933 -9.847 -22.733 1.00 26.63 163 ILE D N 1
ATOM 7520 C CA . ILE D 1 163 ? 27.780 -9.043 -23.164 1.00 26.29 163 ILE D CA 1
ATOM 7521 C C . ILE D 1 163 ? 27.588 -9.123 -24.673 1.00 32.70 163 ILE D C 1
ATOM 7522 O O . ILE D 1 163 ? 28.556 -8.982 -25.450 1.00 34.56 163 ILE D O 1
ATOM 7527 N N . GLU D 1 164 ? 26.348 -9.371 -25.085 1.00 33.69 164 GLU D N 1
ATOM 7528 C CA . GLU D 1 164 ? 26.006 -9.547 -26.502 1.00 39.48 164 GLU D CA 1
ATOM 7529 C C . GLU D 1 164 ? 26.604 -10.767 -27.222 1.00 34.46 164 GLU D C 1
ATOM 7530 O O . GLU D 1 164 ? 26.381 -10.936 -28.414 1.00 39.82 164 GLU D O 1
ATOM 7536 N N . LYS D 1 165 ? 27.356 -11.598 -26.514 1.00 32.10 165 LYS D N 1
ATOM 7537 C CA . LYS D 1 165 ? 28.024 -12.750 -27.090 1.00 39.15 165 LYS D CA 1
ATOM 7538 C C . LYS D 1 165 ? 27.389 -13.984 -26.428 1.00 40.31 165 LYS D C 1
ATOM 7539 O O . LYS D 1 165 ? 27.488 -15.092 -26.919 1.00 50.29 165 LYS D O 1
ATOM 7545 N N . ALA D 1 166 ? 26.765 -13.752 -25.281 1.00 25.63 166 ALA D N 1
ATOM 7546 C CA . ALA D 1 166 ? 26.169 -14.795 -24.443 1.00 20.38 166 ALA D CA 1
ATOM 7547 C C . ALA D 1 166 ? 24.927 -14.226 -23.744 1.00 23.85 166 ALA D C 1
ATOM 7548 O O . ALA D 1 166 ? 24.689 -13.010 -23.742 1.00 25.79 166 ALA D O 1
ATOM 7550 N N . LYS D 1 167 ? 24.125 -15.110 -23.165 1.00 19.99 167 LYS D N 1
ATOM 7551 C CA . LYS D 1 167 ? 23.108 -14.699 -22.206 1.00 18.06 167 LYS D CA 1
ATOM 7552 C C . LYS D 1 167 ? 23.770 -14.488 -20.862 1.00 18.84 167 LYS D C 1
ATOM 7553 O O . LYS D 1 167 ? 24.414 -15.402 -20.342 1.00 19.73 167 LYS D O 1
ATOM 7559 N N . VAL D 1 168 ? 23.657 -13.280 -20.320 1.00 15.76 168 VAL D N 1
ATOM 7560 C CA . VAL D 1 168 ? 24.423 -12.893 -19.123 1.00 15.56 168 VAL D CA 1
ATOM 7561 C C . VAL D 1 168 ? 23.483 -12.501 -17.997 1.00 16.34 168 VAL D C 1
ATOM 7562 O O . VAL D 1 168 ? 22.545 -11.715 -18.192 1.00 17.87 168 VAL D O 1
ATOM 7566 N N . GLY D 1 169 ? 23.712 -13.076 -16.821 1.00 15.30 169 GLY D N 1
ATOM 7567 C CA . GLY D 1 169 ? 22.923 -12.745 -15.664 1.00 16.72 169 GLY D CA 1
ATOM 7568 C C . GLY D 1 169 ? 23.780 -12.415 -14.469 1.00 17.12 169 GLY D C 1
ATOM 7569 O O . GLY D 1 169 ? 24.848 -12.984 -14.267 1.00 17.43 169 GLY D O 1
ATOM 7570 N N . VAL D 1 170 ? 23.296 -11.443 -13.689 1.00 14.61 170 VAL D N 1
ATOM 7571 C CA . VAL D 1 170 ? 23.953 -11.062 -12.448 1.00 13.15 170 VAL D CA 1
ATOM 7572 C C . VAL D 1 170 ? 22.991 -11.416 -11.289 1.00 14.38 170 VAL D C 1
ATOM 7573 O O . VAL D 1 170 ? 21.886 -10.863 -11.185 1.00 16.45 170 VAL D O 1
ATOM 7577 N N . LEU D 1 171 ? 23.417 -12.346 -10.439 1.00 14.50 171 LEU D N 1
ATOM 7578 C CA . LEU D 1 171 ? 22.563 -12.819 -9.346 1.00 16.59 171 LEU D CA 1
ATOM 7579 C C . LEU D 1 171 ? 22.752 -11.894 -8.151 1.00 15.41 171 LEU D C 1
ATOM 7580 O O . LEU D 1 171 ? 23.863 -11.757 -7.634 1.00 16.90 171 LEU D O 1
ATOM 7585 N N . LYS D 1 172 ? 21.649 -11.302 -7.735 1.00 15.17 172 LYS D N 1
ATOM 7586 C CA . LYS D 1 172 ? 21.631 -10.345 -6.627 1.00 14.39 172 LYS D CA 1
ATOM 7587 C C . LYS D 1 172 ? 20.743 -10.854 -5.508 1.00 15.77 172 LYS D C 1
ATOM 7588 O O . LYS D 1 172 ? 19.651 -11.407 -5.764 1.00 16.18 172 LYS D O 1
ATOM 7594 N N . THR D 1 173 ? 21.205 -10.713 -4.261 1.00 15.70 173 THR D N 1
ATOM 7595 C CA . THR D 1 173 ? 20.376 -11.170 -3.140 1.00 15.24 173 THR D CA 1
ATOM 7596 C C . THR D 1 173 ? 20.394 -10.135 -2.047 1.00 15.72 173 THR D C 1
ATOM 7597 O O . THR D 1 173 ? 21.460 -9.824 -1.506 1.00 16.18 173 THR D O 1
ATOM 7601 N N . TYR D 1 174 ? 19.196 -9.704 -1.639 1.00 16.45 174 TYR D N 1
ATOM 7602 C CA . TYR D 1 174 ? 19.094 -8.613 -0.665 1.00 16.04 174 TYR D CA 1
ATOM 7603 C C . TYR D 1 174 ? 18.055 -8.964 0.353 1.00 16.44 174 TYR D C 1
ATOM 7604 O O . TYR D 1 174 ? 17.239 -9.867 0.153 1.00 24.89 174 TYR D O 1
ATOM 7613 N N . ARG D 1 175 ? 18.026 -8.195 1.447 1.00 16.65 175 ARG D N 1
ATOM 7614 C CA . ARG D 1 175 ? 16.952 -8.339 2.424 1.00 17.72 175 ARG D CA 1
ATOM 7615 C C . ARG D 1 175 ? 15.976 -7.178 2.272 1.00 18.03 175 ARG D C 1
ATOM 7616 O O . ARG D 1 175 ? 16.427 -6.011 2.270 1.00 21.02 175 ARG D O 1
ATOM 7624 N N . LYS D 1 176 ? 14.667 -7.480 2.194 1.00 17.28 176 LYS D N 1
ATOM 7625 C CA . LYS D 1 176 ? 13.679 -6.440 1.953 1.00 20.75 176 LYS D CA 1
ATOM 7626 C C . LYS D 1 176 ? 13.632 -5.534 3.179 1.00 21.31 176 LYS D C 1
ATOM 7627 O O . LYS D 1 176 ? 13.218 -5.963 4.260 1.00 21.07 176 LYS D O 1
ATOM 7633 N N . ALA D 1 177 ? 13.963 -4.249 2.994 1.00 21.36 177 ALA D N 1
ATOM 7634 C CA . ALA D 1 177 ? 13.894 -3.225 4.064 1.00 21.10 177 ALA D CA 1
ATOM 7635 C C . ALA D 1 177 ? 14.758 -3.544 5.290 1.00 18.99 177 ALA D C 1
ATOM 7636 O O . ALA D 1 177 ? 14.408 -3.153 6.422 1.00 21.41 177 ALA D O 1
ATOM 7638 N N . ARG D 1 178 ? 15.880 -4.259 5.060 1.00 17.89 178 ARG D N 1
ATOM 7639 C CA . ARG D 1 178 ? 16.838 -4.501 6.146 1.00 21.21 178 ARG D CA 1
ATOM 7640 C C . ARG D 1 178 ? 18.241 -4.329 5.617 1.00 18.87 178 ARG D C 1
ATOM 7641 O O . ARG D 1 178 ? 18.494 -4.524 4.426 1.00 21.44 178 ARG D O 1
ATOM 7649 N N . VAL D 1 179 ? 19.173 -4.074 6.529 1.00 22.93 179 VAL D N 1
ATOM 7650 C CA . VAL D 1 179 ? 20.550 -3.888 6.115 1.00 24.11 179 VAL D CA 1
ATOM 7651 C C . VAL D 1 179 ? 21.357 -5.187 6.224 1.00 20.93 179 VAL D C 1
ATOM 7652 O O . VAL D 1 179 ? 21.395 -5.842 7.268 1.00 24.34 179 VAL D O 1
ATOM 7656 N N . SER D 1 180 ? 21.959 -5.578 5.104 1.00 18.66 180 SER D N 1
ATOM 7657 C CA . SER D 1 180 ? 23.007 -6.579 5.092 1.00 20.35 180 SER D CA 1
ATOM 7658 C C . SER D 1 180 ? 24.142 -6.004 4.208 1.00 17.36 180 SER D C 1
ATOM 7659 O O . SER D 1 180 ? 23.859 -5.367 3.164 1.00 17.77 180 SER D O 1
ATOM 7662 N N . LYS D 1 181 ? 25.384 -6.249 4.597 1.00 14.34 181 LYS D N 1
ATOM 7663 C CA . LYS D 1 181 ? 26.496 -5.606 3.881 1.00 16.35 181 LYS D CA 1
ATOM 7664 C C . LYS D 1 181 ? 26.910 -6.344 2.614 1.00 18.44 181 LYS D C 1
ATOM 7665 O O . LYS D 1 181 ? 27.586 -5.771 1.754 1.00 17.57 181 LYS D O 1
ATOM 7671 N N . THR D 1 182 ? 26.577 -7.638 2.523 1.00 15.31 182 THR D N 1
ATOM 7672 C CA . THR D 1 182 ? 26.917 -8.419 1.340 1.00 15.07 182 THR D CA 1
ATOM 7673 C C . THR D 1 182 ? 25.708 -9.331 1.074 1.00 14.18 182 THR D C 1
ATOM 7674 O O . THR D 1 182 ? 24.794 -9.426 1.903 1.00 18.18 182 THR D O 1
ATOM 7678 N N . SER D 1 183 ? 25.778 -10.013 -0.065 1.00 15.28 183 SER D N 1
ATOM 7679 C CA . SER D 1 183 ? 24.807 -11.049 -0.456 1.00 16.76 183 SER D CA 1
ATOM 7680 C C . SER D 1 183 ? 25.309 -12.414 -0.072 1.00 14.65 183 SER D C 1
ATOM 7681 O O . SER D 1 183 ? 24.677 -13.436 -0.403 1.00 16.61 183 SER D O 1
ATOM 7684 N N . GLY D 1 184 ? 26.435 -12.464 0.642 1.00 16.75 184 GLY D N 1
ATOM 7685 C CA . GLY D 1 184 ? 27.018 -13.741 1.029 1.00 17.67 184 GLY D CA 1
ATOM 7686 C C . GLY D 1 184 ? 26.085 -14.603 1.856 1.00 16.84 184 GLY D C 1
ATOM 7687 O O . GLY D 1 184 ? 25.333 -14.142 2.699 1.00 15.66 184 GLY D O 1
ATOM 7688 N N . THR D 1 185 ? 26.067 -15.892 1.524 1.00 16.22 185 THR D N 1
ATOM 7689 C CA . THR D 1 185 ? 25.161 -16.808 2.234 1.00 13.67 185 THR D CA 1
ATOM 7690 C C . THR D 1 185 ? 25.357 -16.744 3.741 1.00 16.12 185 THR D C 1
ATOM 7691 O O . THR D 1 185 ? 24.392 -16.696 4.493 1.00 16.47 185 THR D O 1
ATOM 7695 N N . MET D 1 186 ? 26.617 -16.714 4.176 1.00 14.79 186 MET D N 1
ATOM 7696 C CA . MET D 1 186 ? 26.900 -16.601 5.602 1.00 16.47 186 MET D CA 1
ATOM 7697 C C . MET D 1 186 ? 26.537 -15.251 6.192 1.00 14.45 186 MET D C 1
ATOM 7698 O O . MET D 1 186 ? 25.981 -15.195 7.278 1.00 17.46 186 MET D O 1
ATOM 7703 N N . THR D 1 187 ? 26.867 -14.174 5.493 1.00 17.37 187 THR D N 1
ATOM 7704 C CA . THR D 1 187 ? 26.424 -12.871 5.971 1.00 16.53 187 THR D CA 1
ATOM 7705 C C . THR D 1 187 ? 24.913 -12.832 6.186 1.00 18.11 187 THR D C 1
ATOM 7706 O O . THR D 1 187 ? 24.416 -12.372 7.208 1.00 17.70 187 THR D O 1
ATOM 7710 N N . LEU D 1 188 ? 24.175 -13.308 5.187 1.00 16.12 188 LEU D N 1
ATOM 7711 C CA . LEU D 1 188 ? 22.722 -13.275 5.300 1.00 14.35 188 LEU D CA 1
ATOM 7712 C C . LEU D 1 188 ? 22.211 -14.177 6.421 1.00 13.61 188 LEU D C 1
ATOM 7713 O O . LEU D 1 188 ? 21.230 -13.859 7.053 1.00 16.01 188 LEU D O 1
ATOM 7718 N N . THR D 1 189 ? 22.885 -15.302 6.667 1.00 16.27 189 THR D N 1
ATOM 7719 C CA . THR D 1 189 ? 22.521 -16.210 7.731 1.00 14.61 189 THR D CA 1
ATOM 7720 C C . THR D 1 189 ? 22.663 -15.522 9.087 1.00 14.44 189 THR D C 1
ATOM 7721 O O . THR D 1 189 ? 21.717 -15.548 9.931 1.00 16.04 189 THR D O 1
ATOM 7725 N N . ILE D 1 190 ? 23.829 -14.904 9.274 1.00 16.42 190 ILE D N 1
ATOM 7726 C CA . ILE D 1 190 ? 24.125 -14.165 10.500 1.00 16.41 190 ILE D CA 1
ATOM 7727 C C . ILE D 1 190 ? 23.074 -13.097 10.742 1.00 16.71 190 ILE D C 1
ATOM 7728 O O . ILE D 1 190 ? 22.471 -13.021 11.841 1.00 17.20 190 ILE D O 1
ATOM 7733 N N . ASP D 1 191 ? 22.814 -12.276 9.729 1.00 16.45 191 ASP D N 1
ATOM 7734 C CA . ASP D 1 191 ? 21.925 -11.119 9.920 1.00 17.23 191 ASP D CA 1
ATOM 7735 C C . ASP D 1 191 ? 20.467 -11.594 10.162 1.00 16.70 191 ASP D C 1
ATOM 7736 O O . ASP D 1 191 ? 19.726 -11.017 10.976 1.00 16.87 191 ASP D O 1
ATOM 7741 N N . THR D 1 192 ? 20.081 -12.680 9.503 1.00 15.29 192 THR D N 1
ATOM 7742 C CA . THR D 1 192 ? 18.764 -13.288 9.714 1.00 14.92 192 THR D CA 1
ATOM 7743 C C . THR D 1 192 ? 18.553 -13.761 11.157 1.00 16.23 192 THR D C 1
ATOM 7744 O O . THR D 1 192 ? 17.530 -13.464 11.785 1.00 17.42 192 THR D O 1
ATOM 7748 N N . ILE D 1 193 ? 19.525 -14.495 11.657 1.00 16.06 193 ILE D N 1
ATOM 7749 C CA . ILE D 1 193 ? 19.404 -15.117 12.966 1.00 16.36 193 ILE D CA 1
ATOM 7750 C C . ILE D 1 193 ? 19.542 -14.031 14.042 1.00 15.98 193 ILE D C 1
ATOM 7751 O O . ILE D 1 193 ? 18.839 -14.061 15.051 1.00 17.13 193 ILE D O 1
ATOM 7756 N N . VAL D 1 194 ? 20.442 -13.066 13.840 1.00 13.48 194 VAL D N 1
ATOM 7757 C CA . VAL D 1 194 ? 20.506 -11.964 14.806 1.00 15.52 194 VAL D CA 1
ATOM 7758 C C . VAL D 1 194 ? 19.184 -11.181 14.847 1.00 17.22 194 VAL D C 1
ATOM 7759 O O . VAL D 1 194 ? 18.661 -10.879 15.933 1.00 17.55 194 VAL D O 1
ATOM 7763 N N . ASP D 1 195 ? 18.647 -10.816 13.683 1.00 18.48 195 ASP D N 1
ATOM 7764 C CA . ASP D 1 195 ? 17.424 -10.020 13.685 1.00 17.69 195 ASP D CA 1
ATOM 7765 C C . ASP D 1 195 ? 16.297 -10.827 14.339 1.00 20.29 195 ASP D C 1
ATOM 7766 O O . ASP D 1 195 ? 15.518 -10.276 15.136 1.00 20.55 195 ASP D O 1
ATOM 7771 N N . ALA D 1 196 ? 16.207 -12.118 14.013 1.00 19.42 196 ALA D N 1
ATOM 7772 C CA . ALA D 1 196 ? 15.153 -12.941 14.603 1.00 15.08 196 ALA D CA 1
ATOM 7773 C C . ALA D 1 196 ? 15.261 -12.975 16.115 1.00 17.79 196 ALA D C 1
ATOM 7774 O O . ALA D 1 196 ? 14.233 -12.953 16.821 1.00 19.16 196 ALA D O 1
ATOM 7776 N N . SER D 1 197 ? 16.487 -13.073 16.621 1.00 17.58 197 SER D N 1
ATOM 7777 C CA . SER D 1 197 ? 16.713 -13.139 18.074 1.00 20.90 197 SER D CA 1
ATOM 7778 C C . SER D 1 197 ? 16.182 -11.873 18.741 1.00 19.63 197 SER D C 1
ATOM 7779 O O . SER D 1 197 ? 15.700 -11.946 19.854 1.00 18.69 197 SER D O 1
ATOM 7782 N N . ARG D 1 198 ? 16.320 -10.722 18.068 1.00 18.50 198 ARG D N 1
ATOM 7783 C CA . ARG D 1 198 ? 15.846 -9.464 18.624 1.00 20.74 198 ARG D CA 1
ATOM 7784 C C . ARG D 1 198 ? 14.334 -9.406 18.656 1.00 17.84 198 ARG D C 1
ATOM 7785 O O . ARG D 1 198 ? 13.734 -8.901 19.614 1.00 21.72 198 ARG D O 1
ATOM 7793 N N . GLU D 1 199 ? 13.713 -9.905 17.583 1.00 18.61 199 GLU D N 1
ATOM 7794 C CA . GLU D 1 199 ? 12.242 -9.939 17.527 1.00 21.37 199 GLU D CA 1
ATOM 7795 C C . GLU D 1 199 ? 11.675 -10.927 18.548 1.00 21.62 199 GLU D C 1
ATOM 7796 O O . GLU D 1 199 ? 10.643 -10.664 19.146 1.00 21.25 199 GLU D O 1
ATOM 7802 N N . ILE D 1 200 ? 12.346 -12.056 18.752 1.00 17.16 200 ILE D N 1
ATOM 7803 C CA . ILE D 1 200 ? 11.879 -13.030 19.761 1.00 20.95 200 ILE D CA 1
ATOM 7804 C C . ILE D 1 200 ? 11.973 -12.469 21.162 1.00 20.33 200 ILE D C 1
ATOM 7805 O O . ILE D 1 200 ? 11.115 -12.729 21.995 1.00 19.05 200 ILE D O 1
ATOM 7810 N N . THR D 1 201 ? 13.021 -11.682 21.413 1.00 20.19 201 THR D N 1
ATOM 7811 C CA . THR D 1 201 ? 13.196 -11.053 22.720 1.00 20.51 201 THR D CA 1
ATOM 7812 C C . THR D 1 201 ? 11.964 -10.243 23.123 1.00 19.41 201 THR D C 1
ATOM 7813 O O . THR D 1 201 ? 11.611 -10.155 24.297 1.00 21.78 201 THR D O 1
ATOM 7817 N N . SER D 1 202 ? 11.318 -9.647 22.130 1.00 21.29 202 SER D N 1
ATOM 7818 C CA . SER D 1 202 ? 10.176 -8.776 22.418 1.00 22.10 202 SER D CA 1
ATOM 7819 C C . SER D 1 202 ? 8.917 -9.534 22.804 1.00 21.71 202 SER D C 1
ATOM 7820 O O . SER D 1 202 ? 7.957 -8.916 23.274 1.00 27.11 202 SER D O 1
ATOM 7823 N N . LEU D 1 203 ? 8.889 -10.851 22.583 1.00 21.44 203 LEU D N 1
ATOM 7824 C CA . LEU D 1 203 ? 7.675 -11.626 22.874 1.00 21.45 203 LEU D CA 1
ATOM 7825 C C . LEU D 1 203 ? 7.318 -11.618 24.348 1.00 21.83 203 LEU D C 1
ATOM 7826 O O . LEU D 1 203 ? 8.207 -11.556 25.211 1.00 19.56 203 LEU D O 1
ATOM 7831 N N . ASP D 1 204 ? 6.017 -11.679 24.641 1.00 21.43 204 ASP D N 1
ATOM 7832 C CA . ASP D 1 204 ? 5.572 -11.761 26.042 1.00 22.85 204 ASP D CA 1
ATOM 7833 C C . ASP D 1 204 ? 6.307 -12.859 26.812 1.00 23.58 204 ASP D C 1
ATOM 7834 O O . ASP D 1 204 ? 6.305 -14.024 26.403 1.00 24.33 204 ASP D O 1
ATOM 7839 N N . GLY D 1 205 ? 6.908 -12.478 27.937 1.00 21.74 205 GLY D N 1
ATOM 7840 C CA . GLY D 1 205 ? 7.529 -13.436 28.842 1.00 22.85 205 GLY D CA 1
ATOM 7841 C C . GLY D 1 205 ? 8.970 -13.816 28.530 1.00 22.82 205 GLY D C 1
ATOM 7842 O O . GLY D 1 205 ? 9.603 -14.502 29.313 1.00 24.54 205 GLY D O 1
ATOM 7843 N N . VAL D 1 206 ? 9.483 -13.382 27.392 1.00 20.81 206 VAL D N 1
ATOM 7844 C CA . VAL D 1 206 ? 10.869 -13.715 27.060 1.00 18.12 206 VAL D CA 1
ATOM 7845 C C . VAL D 1 206 ? 11.849 -12.796 27.802 1.00 20.58 206 VAL D C 1
ATOM 7846 O O . VAL D 1 206 ? 11.707 -11.566 27.827 1.00 21.42 206 VAL D O 1
ATOM 7850 N N . LEU D 1 207 ? 12.879 -13.397 28.388 1.00 19.54 207 LEU D N 1
ATOM 7851 C CA . LEU D 1 207 ? 13.901 -12.647 29.088 1.00 21.03 207 LEU D CA 1
ATOM 7852 C C . LEU D 1 207 ? 15.036 -12.263 28.141 1.00 20.81 207 LEU D C 1
ATOM 7853 O O . LEU D 1 207 ? 15.547 -11.128 28.168 1.00 21.49 207 LEU D O 1
ATOM 7858 N N . TYR D 1 208 ? 15.488 -13.226 27.347 1.00 20.51 208 TYR D N 1
ATOM 7859 C CA . TYR D 1 208 ? 16.446 -12.908 26.308 1.00 23.68 208 TYR D CA 1
ATOM 7860 C C . TYR D 1 208 ? 16.475 -14.018 25.320 1.00 20.30 208 TYR D C 1
ATOM 7861 O O . TYR D 1 208 ? 16.004 -15.119 25.614 1.00 19.88 208 TYR D O 1
ATOM 7870 N N . ALA D 1 209 ? 17.066 -13.750 24.160 1.00 17.46 209 ALA D N 1
ATOM 7871 C CA . ALA D 1 209 ? 17.215 -14.790 23.137 1.00 19.18 209 ALA D CA 1
ATOM 7872 C C . ALA D 1 209 ? 18.609 -14.626 22.537 1.00 20.06 209 ALA D C 1
ATOM 7873 O O . ALA D 1 209 ? 18.969 -13.545 22.065 1.00 22.38 209 ALA D O 1
ATOM 7875 N N . ILE D 1 210 ? 19.385 -15.705 22.558 1.00 19.69 210 ILE D N 1
ATOM 7876 C CA . ILE D 1 210 ? 20.767 -15.669 22.055 1.00 20.78 210 ILE D CA 1
ATOM 7877 C C . ILE D 1 210 ? 20.814 -16.189 20.626 1.00 19.01 210 ILE D C 1
ATOM 7878 O O . ILE D 1 210 ? 20.358 -17.304 20.370 1.00 20.18 210 ILE D O 1
ATOM 7883 N N . PRO D 1 211 ? 21.371 -15.395 19.706 1.00 19.20 211 PRO D N 1
ATOM 7884 C CA . PRO D 1 211 ? 21.665 -16.001 18.395 1.00 21.08 211 PRO D CA 1
ATOM 7885 C C . PRO D 1 211 ? 22.898 -16.879 18.514 1.00 25.06 211 PRO D C 1
ATOM 7886 O O . PRO D 1 211 ? 23.960 -16.374 18.902 1.00 25.26 211 PRO D O 1
ATOM 7890 N N . ASN D 1 212 ? 22.784 -18.158 18.169 1.00 19.43 212 ASN D N 1
ATOM 7891 C CA . ASN D 1 212 ? 23.895 -19.099 18.391 1.00 22.00 212 ASN D CA 1
ATOM 7892 C C . ASN D 1 212 ? 24.793 -19.159 17.162 1.00 25.81 212 ASN D C 1
ATOM 7893 O O . ASN D 1 212 ? 24.681 -20.054 16.342 1.00 32.08 212 ASN D O 1
ATOM 7898 N N . LEU D 1 213 ? 25.733 -18.237 17.091 1.00 22.34 213 LEU D N 1
ATOM 7899 C CA . LEU D 1 213 ? 26.571 -18.130 15.919 1.00 21.54 213 LEU D CA 1
ATOM 7900 C C . LEU D 1 213 ? 28.007 -18.216 16.319 1.00 25.65 213 LEU D C 1
ATOM 7901 O O . LEU D 1 213 ? 28.400 -17.748 17.391 1.00 25.87 213 LEU D O 1
ATOM 7906 N N . ARG D 1 214 ? 28.794 -18.838 15.463 1.00 24.32 214 ARG D N 1
ATOM 7907 C CA . ARG D 1 214 ? 30.240 -18.886 15.658 1.00 21.45 214 ARG D CA 1
ATOM 7908 C C . ARG D 1 214 ? 30.931 -18.489 14.378 1.00 21.13 214 ARG D C 1
ATOM 7909 O O . ARG D 1 214 ? 30.354 -18.452 13.303 1.00 20.67 214 ARG D O 1
ATOM 7917 N N . TYR D 1 215 ? 32.213 -18.206 14.489 1.00 21.78 215 TYR D N 1
ATOM 7918 C CA . TYR D 1 215 ? 32.995 -17.863 13.317 1.00 22.63 215 TYR D CA 1
ATOM 7919 C C . TYR D 1 215 ? 33.312 -19.133 12.509 1.00 31.64 215 TYR D C 1
ATOM 7920 O O . TYR D 1 215 ? 34.404 -19.670 12.587 1.00 34.96 215 TYR D O 1
ATOM 7929 N N . TYR D 1 216 ? 32.320 -19.653 11.795 1.00 30.02 216 TYR D N 1
ATOM 7930 C CA . TYR D 1 216 ? 32.470 -20.931 11.082 1.00 31.25 216 TYR D CA 1
ATOM 7931 C C . TYR D 1 216 ? 33.482 -20.891 9.972 1.00 31.23 216 TYR D C 1
ATOM 7932 O O . TYR D 1 216 ? 34.187 -21.898 9.666 1.00 32.29 216 TYR D O 1
ATOM 7941 N N . GLU D 1 217 ? 33.588 -19.721 9.364 1.00 38.98 217 GLU D N 1
ATOM 7942 C CA . GLU D 1 217 ? 34.483 -19.508 8.240 1.00 43.10 217 GLU D CA 1
ATOM 7943 C C . GLU D 1 217 ? 35.941 -19.808 8.630 1.00 40.93 217 GLU D C 1
ATOM 7944 O O . GLU D 1 217 ? 36.704 -20.329 7.822 1.00 37.85 217 GLU D O 1
ATOM 7950 N N . GLY D 1 218 ? 36.321 -19.556 9.880 1.00 36.52 218 GLY D N 1
ATOM 7951 C CA . GLY D 1 218 ? 37.676 -19.910 10.323 1.00 29.35 218 GLY D CA 1
ATOM 7952 C C . GLY D 1 218 ? 37.952 -21.421 10.432 1.00 33.09 218 GLY D C 1
ATOM 7953 O O . GLY D 1 218 ? 39.082 -21.863 10.252 1.00 36.27 218 GLY D O 1
ATOM 7954 N N . ILE D 1 219 ? 36.929 -22.213 10.746 1.00 37.79 219 ILE D N 1
ATOM 7955 C CA . ILE D 1 219 ? 37.105 -23.668 10.842 1.00 36.07 219 ILE D CA 1
ATOM 7956 C C . ILE D 1 219 ? 37.544 -24.190 9.475 1.00 28.95 219 ILE D C 1
ATOM 7957 O O . ILE D 1 219 ? 38.309 -25.168 9.343 1.00 31.09 219 ILE D O 1
ATOM 7962 N N . LEU D 1 220 ? 37.021 -23.544 8.439 1.00 35.54 220 LEU D N 1
ATOM 7963 C CA . LEU D 1 220 ? 37.317 -23.972 7.085 1.00 31.55 220 LEU D CA 1
ATOM 7964 C C . LEU D 1 220 ? 38.651 -23.487 6.586 1.00 31.03 220 LEU D C 1
ATOM 7965 O O . LEU D 1 220 ? 39.500 -24.270 6.198 1.00 32.38 220 LEU D O 1
ATOM 7970 N N . PHE D 1 221 ? 38.838 -22.176 6.568 1.00 35.32 221 PHE D N 1
ATOM 7971 C CA . PHE D 1 221 ? 39.970 -21.653 5.823 1.00 35.33 221 PHE D CA 1
ATOM 7972 C C . PHE D 1 221 ? 41.264 -21.708 6.606 1.00 42.24 221 PHE D C 1
ATOM 7973 O O . PHE D 1 221 ? 42.336 -21.712 6.013 1.00 47.16 221 PHE D O 1
ATOM 7981 N N . HIS D 1 222 ? 41.173 -21.806 7.928 1.00 42.52 222 HIS D N 1
ATOM 7982 C CA . HIS D 1 222 ? 42.386 -21.947 8.731 1.00 52.39 222 HIS D CA 1
ATOM 7983 C C . HIS D 1 222 ? 42.632 -23.407 9.120 1.00 45.30 222 HIS D C 1
ATOM 7984 O O . HIS D 1 222 ? 43.722 -23.927 8.908 1.00 57.19 222 HIS D O 1
ATOM 7991 N N . GLU D 1 223 ? 41.603 -24.089 9.615 1.00 41.50 223 GLU D N 1
ATOM 7992 C CA . GLU D 1 223 ? 41.771 -25.451 10.114 1.00 38.43 223 GLU D CA 1
ATOM 7993 C C . GLU D 1 223 ? 41.520 -26.507 9.035 1.00 44.77 223 GLU D C 1
ATOM 7994 O O . GLU D 1 223 ? 41.904 -27.671 9.210 1.00 47.19 223 GLU D O 1
ATOM 8000 N N . ASN D 1 224 ? 40.893 -26.097 7.928 1.00 36.87 224 ASN D N 1
ATOM 8001 C CA . ASN D 1 224 ? 40.565 -27.009 6.830 1.00 36.09 224 ASN D CA 1
ATOM 8002 C C . ASN D 1 224 ? 39.748 -28.199 7.322 1.00 38.17 224 ASN D C 1
ATOM 8003 O O . ASN D 1 224 ? 39.906 -29.316 6.825 1.00 38.30 224 ASN D O 1
ATOM 8008 N N . ASP D 1 225 ? 38.859 -27.955 8.284 1.00 32.74 225 ASP D N 1
ATOM 8009 C CA . ASP D 1 225 ? 38.167 -29.036 8.992 1.00 35.69 225 ASP D CA 1
ATOM 8010 C C . ASP D 1 225 ? 36.682 -29.054 8.665 1.00 34.26 225 ASP D C 1
ATOM 8011 O O . ASP D 1 225 ? 35.873 -28.505 9.419 1.00 32.63 225 ASP D O 1
ATOM 8016 N N . ILE D 1 226 ? 36.317 -29.693 7.559 1.00 36.88 226 ILE D N 1
ATOM 8017 C CA . ILE D 1 226 ? 34.926 -29.682 7.117 1.00 39.75 226 ILE D CA 1
ATOM 8018 C C . ILE D 1 226 ? 33.981 -30.369 8.121 1.00 33.32 226 ILE D C 1
ATOM 8019 O O . ILE D 1 226 ? 32.861 -29.886 8.351 1.00 30.93 226 ILE D O 1
ATOM 8024 N N . HIS D 1 227 ? 34.420 -31.477 8.711 1.00 33.09 227 HIS D N 1
ATOM 8025 C CA . HIS D 1 227 ? 33.583 -32.216 9.651 1.00 37.11 227 HIS D CA 1
ATOM 8026 C C . HIS D 1 227 ? 33.160 -31.340 10.820 1.00 38.40 227 HIS D C 1
ATOM 8027 O O . HIS D 1 227 ? 31.978 -31.286 11.194 1.00 36.42 227 HIS D O 1
ATOM 8034 N N . LYS D 1 228 ? 34.123 -30.616 11.363 1.00 32.98 228 LYS D N 1
ATOM 8035 C CA . LYS D 1 228 ? 33.883 -29.719 12.479 1.00 32.13 228 LYS D CA 1
ATOM 8036 C C . LYS D 1 228 ? 33.012 -28.536 12.076 1.00 28.92 228 LYS D C 1
ATOM 8037 O O . LYS D 1 228 ? 32.156 -28.115 12.839 1.00 29.52 228 LYS D O 1
ATOM 8043 N N . PHE D 1 229 ? 33.234 -27.997 10.882 1.00 28.58 229 PHE D N 1
ATOM 8044 C CA . PHE D 1 229 ? 32.345 -26.949 10.350 1.00 25.28 229 PHE D CA 1
ATOM 8045 C C . PHE D 1 229 ? 30.875 -27.412 10.316 1.00 27.85 229 PHE D C 1
ATOM 8046 O O . PHE D 1 229 ? 29.968 -26.720 10.821 1.00 24.70 229 PHE D O 1
ATOM 8054 N N . LEU D 1 230 ? 30.651 -28.593 9.740 1.00 26.19 230 LEU D N 1
ATOM 8055 C CA . LEU D 1 230 ? 29.301 -29.143 9.599 1.00 29.11 230 LEU D CA 1
ATOM 8056 C C . LEU D 1 230 ? 28.696 -29.429 10.975 1.00 29.37 230 LEU D C 1
ATOM 8057 O O . LEU D 1 230 ? 27.502 -29.239 11.201 1.00 33.65 230 LEU D O 1
ATOM 8062 N N . SER D 1 231 ? 29.531 -29.895 11.895 1.00 29.04 231 SER D N 1
ATOM 8063 C CA . SER D 1 231 ? 29.095 -30.122 13.263 1.00 29.79 231 SER D CA 1
ATOM 8064 C C . SER D 1 231 ? 28.638 -28.825 13.944 1.00 33.91 231 SER D C 1
ATOM 8065 O O . SER D 1 231 ? 27.559 -28.765 14.555 1.00 30.70 231 SER D O 1
ATOM 8068 N N . GLU D 1 232 ? 29.442 -27.776 13.824 1.00 26.23 232 GLU D N 1
ATOM 8069 C CA . GLU D 1 232 ? 29.121 -26.560 14.521 1.00 27.02 232 GLU D CA 1
ATOM 8070 C C . GLU D 1 232 ? 27.881 -25.877 13.924 1.00 26.47 232 GLU D C 1
ATOM 8071 O O . GLU D 1 232 ? 27.073 -25.313 14.673 1.00 28.46 232 GLU D O 1
ATOM 8077 N N . ILE D 1 233 ? 27.717 -25.927 12.609 1.00 24.59 233 ILE D N 1
ATOM 8078 C CA . ILE D 1 233 ? 26.568 -25.212 12.026 1.00 24.28 233 ILE D CA 1
ATOM 8079 C C . ILE D 1 233 ? 25.256 -25.994 12.184 1.00 23.39 233 ILE D C 1
ATOM 8080 O O . ILE D 1 233 ? 24.185 -25.470 11.861 1.00 25.45 233 ILE D O 1
ATOM 8085 N N . SER D 1 234 ? 25.324 -27.238 12.663 1.00 23.55 234 SER D N 1
ATOM 8086 C CA . SER D 1 234 ? 24.104 -28.008 12.913 1.00 24.85 234 SER D CA 1
ATOM 8087 C C . SER D 1 234 ? 23.443 -27.600 14.246 1.00 25.07 234 SER D C 1
ATOM 8088 O O . SER D 1 234 ? 22.417 -28.167 14.640 1.00 31.96 234 SER D O 1
ATOM 8091 N N . GLN D 1 235 ? 24.040 -26.648 14.957 1.00 26.53 235 GLN D N 1
ATOM 8092 C CA . GLN D 1 235 ? 23.499 -26.214 16.250 1.00 29.75 235 GLN D CA 1
ATOM 8093 C C . GLN D 1 235 ? 22.151 -25.473 16.078 1.00 23.07 235 GLN D C 1
ATOM 8094 O O . GLN D 1 235 ? 21.945 -24.828 15.029 1.00 21.84 235 GLN D O 1
ATOM 8100 N N . PRO D 1 236 ? 21.246 -25.525 17.097 1.00 24.77 236 PRO D N 1
ATOM 8101 C CA . PRO D 1 236 ? 20.019 -24.718 17.032 1.00 22.65 236 PRO D CA 1
ATOM 8102 C C . PRO D 1 236 ? 20.356 -23.257 16.815 1.00 22.17 236 PRO D C 1
ATOM 8103 O O . PRO D 1 236 ? 21.364 -22.740 17.350 1.00 21.79 236 PRO D O 1
ATOM 8107 N N . ALA D 1 237 ? 19.553 -22.580 16.010 1.00 23.12 237 ALA D N 1
ATOM 8108 C CA . ALA D 1 237 ? 19.861 -21.213 15.628 1.00 19.93 237 ALA D CA 1
ATOM 8109 C C . ALA D 1 237 ? 19.771 -20.213 16.801 1.00 20.74 237 ALA D C 1
ATOM 8110 O O . ALA D 1 237 ? 20.599 -19.285 16.917 1.00 19.09 237 ALA D O 1
ATOM 8112 N N . ILE D 1 238 ? 18.774 -20.417 17.664 1.00 17.76 238 ILE D N 1
ATOM 8113 C CA . ILE D 1 238 ? 18.486 -19.463 18.736 1.00 17.17 238 ILE D CA 1
ATOM 8114 C C . ILE D 1 238 ? 18.154 -20.234 20.032 1.00 21.19 238 ILE D C 1
ATOM 8115 O O . ILE D 1 238 ? 17.425 -21.241 20.017 1.00 20.81 238 ILE D O 1
ATOM 8120 N N . THR D 1 239 ? 18.687 -19.748 21.152 1.00 21.35 239 THR D N 1
ATOM 8121 C CA . THR D 1 239 ? 18.366 -20.253 22.481 1.00 22.79 239 THR D CA 1
ATOM 8122 C C . THR D 1 239 ? 17.675 -19.170 23.284 1.00 22.76 239 THR D C 1
ATOM 8123 O O . THR D 1 239 ? 18.201 -18.056 23.387 1.00 22.70 239 THR D O 1
ATOM 8127 N N . ILE D 1 240 ? 16.530 -19.517 23.875 1.00 20.43 240 ILE D N 1
ATOM 8128 C CA . ILE D 1 240 ? 15.641 -18.522 24.453 1.00 21.38 240 ILE D CA 1
ATOM 8129 C C . ILE D 1 240 ? 15.469 -18.787 25.945 1.00 21.86 240 ILE D C 1
ATOM 8130 O O . ILE D 1 240 ? 15.304 -19.936 26.350 1.00 24.19 240 ILE D O 1
ATOM 8135 N N . SER D 1 241 ? 15.568 -17.736 26.768 1.00 20.97 241 SER D N 1
ATOM 8136 C CA . SER D 1 241 ? 15.262 -17.844 28.189 1.00 23.54 241 SER D CA 1
ATOM 8137 C C . SER D 1 241 ? 13.917 -17.186 28.363 1.00 22.03 241 SER D C 1
ATOM 8138 O O . SER D 1 241 ? 13.775 -16.013 28.013 1.00 21.43 241 SER D O 1
ATOM 8141 N N . THR D 1 242 ? 12.944 -17.914 28.909 1.00 26.15 242 THR D N 1
ATOM 8142 C CA . THR D 1 242 ? 11.565 -17.416 28.809 1.00 22.97 242 THR D CA 1
ATOM 8143 C C . THR D 1 242 ? 10.618 -17.995 29.870 1.00 25.73 242 THR D C 1
ATOM 8144 O O . THR D 1 242 ? 10.729 -19.163 30.271 1.00 25.44 242 THR D O 1
ATOM 8148 N N . LEU D 1 243 ? 9.677 -17.176 30.322 1.00 27.02 243 LEU D N 1
ATOM 8149 C CA . LEU D 1 243 ? 8.628 -17.653 31.232 1.00 31.28 243 LEU D CA 1
ATOM 8150 C C . LEU D 1 243 ? 7.535 -18.430 30.496 1.00 27.33 243 LEU D C 1
ATOM 8151 O O . LEU D 1 243 ? 6.770 -19.173 31.114 1.00 31.29 243 LEU D O 1
ATOM 8156 N N . ASN D 1 244 ? 7.432 -18.210 29.194 1.00 26.77 244 ASN D N 1
ATOM 8157 C CA . ASN D 1 244 ? 6.373 -18.787 28.359 1.00 32.86 244 ASN D CA 1
ATOM 8158 C C . ASN D 1 244 ? 6.873 -19.670 27.232 1.00 35.45 244 ASN D C 1
ATOM 8159 O O . ASN D 1 244 ? 7.949 -19.443 26.699 1.00 31.27 244 ASN D O 1
ATOM 8164 N N . ASP D 1 245 ? 6.047 -20.626 26.825 1.00 33.94 245 ASP D N 1
ATOM 8165 C CA . ASP D 1 245 ? 6.360 -21.454 25.679 1.00 34.76 245 ASP D CA 1
ATOM 8166 C C . ASP D 1 245 ? 6.164 -20.671 24.396 1.00 36.28 245 ASP D C 1
ATOM 8167 O O . ASP D 1 245 ? 5.049 -20.542 23.885 1.00 35.66 245 ASP D O 1
ATOM 8172 N N . VAL D 1 246 ? 7.261 -20.176 23.858 1.00 28.37 246 VAL D N 1
ATOM 8173 C CA . VAL D 1 246 ? 7.189 -19.387 22.642 1.00 25.74 246 VAL D CA 1
ATOM 8174 C C . VAL D 1 246 ? 7.815 -20.068 21.446 1.00 25.29 246 VAL D C 1
ATOM 8175 O O . VAL D 1 246 ? 8.154 -19.389 20.488 1.00 24.35 246 VAL D O 1
ATOM 8179 N N . LEU D 1 247 ? 8.009 -21.384 21.520 1.00 27.05 247 LEU D N 1
ATOM 8180 C CA . LEU D 1 247 ? 8.684 -22.109 20.457 1.00 25.25 247 LEU D CA 1
ATOM 8181 C C . LEU D 1 247 ? 8.023 -21.878 19.107 1.00 24.23 247 LEU D C 1
ATOM 8182 O O . LEU D 1 247 ? 8.705 -21.517 18.150 1.00 24.62 247 LEU D O 1
ATOM 8187 N N . ASP D 1 248 ? 6.699 -22.075 19.023 1.00 24.57 248 ASP D N 1
ATOM 8188 C CA . ASP D 1 248 ? 6.051 -21.914 17.720 1.00 35.87 248 ASP D CA 1
ATOM 8189 C C . ASP D 1 248 ? 6.169 -20.493 17.171 1.00 31.63 248 ASP D C 1
ATOM 8190 O O . ASP D 1 248 ? 6.441 -20.315 15.982 1.00 26.93 248 ASP D O 1
ATOM 8195 N N . GLU D 1 249 ? 5.952 -19.496 18.028 1.00 29.68 249 GLU D N 1
ATOM 8196 C CA . GLU D 1 249 ? 6.090 -18.094 17.631 1.00 29.11 249 GLU D CA 1
ATOM 8197 C C . GLU D 1 249 ? 7.527 -17.774 17.206 1.00 25.43 249 GLU D C 1
ATOM 8198 O O . GLU D 1 249 ? 7.778 -16.981 16.288 1.00 25.04 249 GLU D O 1
ATOM 8204 N N . ALA D 1 250 ? 8.494 -18.373 17.881 1.00 25.08 250 ALA D N 1
ATOM 8205 C CA . ALA D 1 250 ? 9.883 -18.097 17.524 1.00 24.56 250 ALA D CA 1
ATOM 8206 C C . ALA D 1 250 ? 10.219 -18.688 16.168 1.00 22.98 250 ALA D C 1
ATOM 8207 O O . ALA D 1 250 ? 10.913 -18.065 15.377 1.00 23.31 250 ALA D O 1
ATOM 8209 N N . GLU D 1 251 ? 9.731 -19.893 15.887 1.00 21.92 251 GLU D N 1
ATOM 8210 C CA . GLU D 1 251 ? 9.962 -20.507 14.572 1.00 20.80 251 GLU D CA 1
ATOM 8211 C C . GLU D 1 251 ? 9.352 -19.690 13.467 1.00 25.28 251 GLU D C 1
ATOM 8212 O O . GLU D 1 251 ? 9.973 -19.536 12.425 1.00 23.81 251 GLU D O 1
ATOM 8218 N N . GLU D 1 252 ? 8.156 -19.148 13.714 1.00 25.18 252 GLU D N 1
ATOM 8219 C CA . GLU D 1 252 ? 7.487 -18.291 12.730 1.00 27.02 252 GLU D CA 1
ATOM 8220 C C . GLU D 1 252 ? 8.297 -17.018 12.494 1.00 25.96 252 GLU D C 1
ATOM 8221 O O . GLU D 1 252 ? 8.475 -16.581 11.358 1.00 22.77 252 GLU D O 1
ATOM 8227 N N . ILE D 1 253 ? 8.801 -16.422 13.571 1.00 24.53 253 ILE D N 1
ATOM 8228 C CA . ILE D 1 253 ? 9.618 -15.218 13.426 1.00 25.19 253 ILE D CA 1
ATOM 8229 C C . ILE D 1 253 ? 10.885 -15.535 12.611 1.00 23.11 253 ILE D C 1
ATOM 8230 O O . ILE D 1 253 ? 11.304 -14.784 11.732 1.00 22.12 253 ILE D O 1
ATOM 8235 N N . LEU D 1 254 ? 11.509 -16.670 12.879 1.00 21.46 254 LEU D N 1
ATOM 8236 C CA . LEU D 1 254 ? 12.705 -17.015 12.113 1.00 27.35 254 LEU D CA 1
ATOM 8237 C C . LEU D 1 254 ? 12.325 -17.232 10.628 1.00 23.98 254 LEU D C 1
ATOM 8238 O O . LEU D 1 254 ? 13.030 -16.753 9.709 1.00 21.21 254 LEU D O 1
ATOM 8243 N N . SER D 1 255 ? 11.191 -17.895 10.389 1.00 23.21 255 SER D N 1
ATOM 8244 C CA . SER D 1 255 ? 10.712 -18.107 9.035 1.00 21.31 255 SER D CA 1
ATOM 8245 C C . SER D 1 255 ? 10.428 -16.754 8.354 1.00 22.02 255 SER D C 1
ATOM 8246 O O . SER D 1 255 ? 10.717 -16.554 7.156 1.00 22.99 255 SER D O 1
ATOM 8249 N N . ASN D 1 256 ? 9.832 -15.823 9.091 1.00 21.06 256 ASN D N 1
ATOM 8250 C CA . ASN D 1 256 ? 9.525 -14.517 8.501 1.00 23.68 256 ASN D CA 1
ATOM 8251 C C . ASN D 1 256 ? 10.790 -13.776 8.086 1.00 24.97 256 ASN D C 1
ATOM 8252 O O . ASN D 1 256 ? 10.810 -13.082 7.066 1.00 20.61 256 ASN D O 1
ATOM 8257 N N . ASN D 1 257 ? 11.837 -13.890 8.896 1.00 19.51 257 ASN D N 1
ATOM 8258 C CA . ASN D 1 257 ? 13.079 -13.188 8.574 1.00 21.49 257 ASN D CA 1
ATOM 8259 C C . ASN D 1 257 ? 13.779 -13.846 7.418 1.00 20.57 257 ASN D C 1
ATOM 8260 O O . ASN D 1 257 ? 14.415 -13.165 6.601 1.00 18.92 257 ASN D O 1
ATOM 8265 N N . ILE D 1 258 ? 13.654 -15.171 7.319 1.00 18.29 258 ILE D N 1
ATOM 8266 C CA . ILE D 1 258 ? 14.182 -15.841 6.142 1.00 16.81 258 ILE D CA 1
ATOM 8267 C C . ILE D 1 258 ? 13.425 -15.368 4.920 1.00 21.77 258 ILE D C 1
ATOM 8268 O O . ILE D 1 258 ? 14.062 -15.119 3.897 1.00 21.30 258 ILE D O 1
ATOM 8273 N N . ASN D 1 259 ? 12.090 -15.166 5.035 1.00 18.89 259 ASN D N 1
ATOM 8274 C CA . ASN D 1 259 ? 11.259 -14.817 3.892 1.00 23.28 259 ASN D CA 1
ATOM 8275 C C . ASN D 1 259 ? 11.506 -13.379 3.387 1.00 18.67 259 ASN D C 1
ATOM 8276 O O . ASN D 1 259 ? 11.069 -13.055 2.285 1.00 20.85 259 ASN D O 1
ATOM 8281 N N . LEU D 1 260 ? 12.234 -12.566 4.162 1.00 19.66 260 LEU D N 1
ATOM 8282 C CA . LEU D 1 260 ? 12.610 -11.205 3.747 1.00 20.96 260 LEU D CA 1
ATOM 8283 C C . LEU D 1 260 ? 13.742 -11.217 2.703 1.00 22.08 260 LEU D C 1
ATOM 8284 O O . LEU D 1 260 ? 14.003 -10.203 2.063 1.00 20.82 260 LEU D O 1
ATOM 8289 N N . ILE D 1 261 ? 14.414 -12.354 2.561 1.00 17.84 261 ILE D N 1
ATOM 8290 C CA . ILE D 1 261 ? 15.541 -12.472 1.656 1.00 17.74 261 ILE D CA 1
ATOM 8291 C C . ILE D 1 261 ? 14.985 -12.673 0.267 1.00 17.85 261 ILE D C 1
ATOM 8292 O O . ILE D 1 261 ? 14.065 -13.467 0.047 1.00 20.05 261 ILE D O 1
ATOM 8297 N N . TYR D 1 262 ? 15.469 -11.834 -0.641 1.00 16.78 262 TYR D N 1
ATOM 8298 C CA . TYR D 1 262 ? 14.930 -11.825 -1.996 1.00 17.69 262 TYR D CA 1
ATOM 8299 C C . TYR D 1 262 ? 16.110 -11.937 -2.968 1.00 16.96 262 TYR D C 1
ATOM 8300 O O . TYR D 1 262 ? 17.024 -11.079 -2.990 1.00 16.74 262 TYR D O 1
ATOM 8309 N N . SER D 1 263 ? 16.042 -12.944 -3.833 1.00 18.51 263 SER D N 1
ATOM 8310 C CA . SER D 1 263 ? 17.154 -13.240 -4.756 1.00 18.01 263 SER D CA 1
ATOM 8311 C C . SER D 1 263 ? 16.582 -13.151 -6.181 1.00 18.57 263 SER D C 1
ATOM 8312 O O . SER D 1 263 ? 15.471 -13.618 -6.475 1.00 19.91 263 SER D O 1
ATOM 8315 N N . PHE D 1 264 ? 17.331 -12.528 -7.078 1.00 16.87 264 PHE D N 1
ATOM 8316 C CA . PHE D 1 264 ? 16.856 -12.390 -8.483 1.00 19.06 264 PHE D CA 1
ATOM 8317 C C . PHE D 1 264 ? 18.030 -12.231 -9.392 1.00 22.08 264 PHE D C 1
ATOM 8318 O O . PHE D 1 264 ? 19.128 -11.866 -8.951 1.00 19.86 264 PHE D O 1
ATOM 8326 N N . VAL D 1 265 ? 17.812 -12.528 -10.669 1.00 21.34 265 VAL D N 1
ATOM 8327 C CA . VAL D 1 265 ? 18.862 -12.315 -11.662 1.00 20.44 265 VAL D CA 1
ATOM 8328 C C . VAL D 1 265 ? 18.572 -11.130 -12.553 1.00 20.87 265 VAL D C 1
ATOM 8329 O O . VAL D 1 265 ? 17.500 -11.028 -13.153 1.00 23.55 265 VAL D O 1
ATOM 8333 N N . GLU D 1 266 ? 19.518 -10.199 -12.615 1.00 17.97 266 GLU D N 1
ATOM 8334 C CA . GLU D 1 266 ? 19.449 -9.077 -13.547 1.00 18.64 266 GLU D CA 1
ATOM 8335 C C . GLU D 1 266 ? 19.991 -9.553 -14.886 1.00 24.91 266 GLU D C 1
ATOM 8336 O O . GLU D 1 266 ? 21.151 -9.984 -14.955 1.00 22.01 266 GLU D O 1
ATOM 8342 N N . GLU D 1 267 ? 19.181 -9.508 -15.944 1.00 23.05 267 GLU D N 1
ATOM 8343 C CA . GLU D 1 267 ? 19.680 -9.934 -17.239 1.00 25.29 267 GLU D CA 1
ATOM 8344 C C . GLU D 1 267 ? 20.347 -8.771 -17.967 1.00 28.64 267 GLU D C 1
ATOM 8345 O O . GLU D 1 267 ? 19.747 -7.709 -18.109 1.00 24.19 267 GLU D O 1
ATOM 8351 N N . LEU D 1 268 ? 21.574 -8.962 -18.434 1.00 22.57 268 LEU D N 1
ATOM 8352 C CA . LEU D 1 268 ? 22.268 -7.879 -19.173 1.00 25.08 268 LEU D CA 1
ATOM 8353 C C . LEU D 1 268 ? 22.147 -8.027 -20.679 1.00 36.73 268 LEU D C 1
ATOM 8354 O O . LEU D 1 268 ? 22.622 -7.177 -21.459 1.00 39.56 268 LEU D O 1
#

Foldseek 3Di:
DLKDKDFAPQFLVNLLVLLLVQLLVQVCVVCVLAAWAEEEEEDPPPNQQVNQVVCLVRYNAYEYEYCDPLSCVVHDPDGSYHYDYPVRVVVCVVVVNDATQEYEYEQEFPGDDLVVLLVHAHQEYEYEHFAEPDDVVSVVRGDRVSNCVSHVPHHWYKYKYKYFAPDGFGTRHSVSLSVVLLVVLQVVVCPDPFWPGKDQQDDPLVCCCPPVSHVVVSVVSRRHRGMMTIGSDPCNVVSVVSSVVRSVRMHMHIDID/DPDDLKDKDFAPQFLVNLLVLLLVQLLVQVCVVCVLAAWAEEEEEDPPPNQQVNQVVCVVRYVAYEYEYCDPLSCVVHDDDDRYHYDYPVRVVVCVVVVNDATQEYEYAQEFPGDDLVVLLVHAHQEYEYEHFAEPDDPVSVVRTDRVSNCVSHVPRHWYKYKDKYFPPDGFGTRHSVSLSVVLLVVLQVVLCPDPFWPGKDQQDDPLCCCCPVVVPVVVSVVRRRHGGMMTIGSDPCNVVSVVSSVVSSVSMHMHIDID/DPDDLKDKDFAPAFLVNLLVLLLVQLLVQVVVLCVLAAWAEEEEEDPPPNQLVNQVVNVVRYNAYEYEYCDPLSCVVHDPPDRYHYDYPVRVVVCVVVVNDATQEYEYEQEFPDDDLVVLLVHAHQEYEYEHFAEPDDPVSVVRTDVVSNCVSHLPRHWYKYKDKYFPPDGFGTRHSVSLSVVLLVVLQVVVCPDPFWPGKDQQDDPLVCCCPPVSPVVVSVVSRRHRGMMTIGSDPCNVVSVVSSVVSSVRMHMHIDTD/DLKDKDFAPAFLVNLLVLLLVQLLVQVVVLCVLAAWAEEEEEDPPPNQLVNQVVNVVRYNAYEYEYCDPLSCVVHDPPDRYHYDYPVRVVVCVVVVNDATQEYEYAQEFPDDDLVVLLVHQHQEYEYEHFAEPDDPVSVVRGDRVSNCVSCVPRHWYKYKYKYFAPDDFGTSHSVSLSVVLLVVLQVVVCPDPFWPGKDQQDDPLVCCCPPVSHVPVSVVSRRHRGMMTIGSDDCNVVSVVSSVVSSVRMHMHIDID

GO terms:
  GO:0160300 iron-guanylylpyridinol cofactor biosynthetic process (P, IDA)
  GO:0160302 6-carboxymethyl-5-methyl-4-hydroxypyridin-2-ol 3-C-methyltransferase activity (F, IDA)
  GO:1904047 S-adenosyl-L-methionine binding (F, IDA)

Solvent-accessible surface area: 41975 Å² total; per-residue (Å²): 184,81,34,88,62,22,73,5,154,24,102,0,27,39,0,7,86,76,0,8,122,56,1,16,79,7,0,113,81,21,11,140,35,45,123,10,158,27,0,0,0,4,7,3,35,39,5,0,21,73,0,0,54,72,1,26,149,28,15,126,72,0,15,0,1,13,126,62,85,41,1,106,54,40,17,66,165,72,134,48,8,89,10,6,24,24,116,77,0,81,82,59,51,141,148,65,88,5,116,2,28,0,1,0,0,12,47,11,21,38,21,17,106,28,131,22,0,49,116,8,101,1,137,1,0,0,0,14,0,15,13,7,24,12,0,54,44,0,31,146,28,23,43,2,93,143,8,3,64,57,4,70,171,126,16,67,0,0,0,0,13,1,30,6,47,10,61,34,6,2,9,1,29,7,8,6,0,0,1,13,0,0,6,12,0,0,44,64,0,5,54,35,77,0,0,10,8,1,2,0,14,4,86,67,2,11,7,10,0,32,156,86,84,51,24,151,82,0,84,67,28,5,48,36,44,0,0,8,0,3,0,22,48,104,5,31,121,83,0,40,105,20,1,51,71,1,16,90,46,3,74,20,37,25,53,105,86,69,60,29,169,74,17,96,60,25,69,3,156,26,100,0,33,39,0,6,79,75,0,5,124,55,1,5,70,7,0,108,95,21,8,146,28,62,137,7,148,26,1,0,0,3,7,5,46,42,5,0,35,71,0,0,61,75,2,26,188,72,12,104,87,0,4,0,1,12,125,74,86,50,2,84,56,44,9,76,126,111,87,53,8,95,9,10,26,29,119,80,0,85,100,51,53,133,156,65,76,6,111,2,20,0,0,0,0,11,45,10,35,52,24,17,108,30,142,14,0,50,108,7,128,7,125,2,0,0,0,14,0,16,22,10,12,20,6,38,48,2,62,145,29,24,48,1,81,127,10,3,60,61,6,74,159,194,18,62,2,0,0,0,4,0,15,7,12,44,74,39,6,0,7,1,28,7,6,5,0,0,0,0,0,0,0,20,0,2,122,59,0,10,11,23,47,0,0,20,8,3,1,0,16,2,74,45,2,40,11,16,0,83,161,106,85,45,34,155,88,3,86,60,18,7,43,78,35,0,0,8,0,1,0,18,59,109,4,35,120,91,0,36,110,16,2,48,83,2,11,81,44,5,91,26,18,22,35,107,88,80,63,29,167,63,14,94,62,24,72,4,172,25,96,0,27,40,0,7,82,72,0,8,106,59,1,1,58,9,0,87,104,20,8,144,45,56,127,8,158,17,0,0,0,3,7,3,48,40,6,0,24,68,0,0,66,57,1,37,166,42,17,128,74,5,11,0,2,12,129,73,77,45,1,101,46,29,22,60,159,124,58,79,16,107,26,26,24,24,120,74,0,88,87,49,54,136,152,66,87,7,112,2,19,0,0,0,0,12,46,11,32,53,24,16,91,29,126,25,0,53,135,14,98,3,125,2,0,0,1,14,5,15,39,24,11,19,6,25,46,2,59,125,30,25,49,2,74,118,10,3,55,58,6,74,160,171,18,53,1,0,0,0,30,2,26,7,22,41,67,42,6,0,10,1,28,6,10,6,0,0,1,0,0,0,0,12,0,1,114,48,0,13,10,26,39,0,0,16,6,3,2,0,14,4,85,62,2,32,12,10,0,80,156,88,82,55,24,143,79,2,82,62,28,2,45,35,47,0,0,8,0,3,0,22,49,104,5,60,120,81,0,41,105,21,1,52,81,1,15,80,42,1,99,23,93,8,10,102,82,191,81,47,95,73,21,70,4,142,27,96,0,24,40,0,6,70,78,0,9,101,58,1,1,72,14,0,110,86,20,6,148,45,61,131,8,148,20,0,0,0,3,8,4,36,39,7,0,24,56,0,0,70,56,1,40,126,39,15,122,97,4,8,0,2,13,127,61,74,38,2,109,46,32,22,61,157,134,55,81,16,93,31,22,28,24,119,78,0,82,98,62,44,137,158,65,78,4,105,1,15,0,0,0,0,12,47,10,18,37,22,15,95,15,106,30,0,45,127,6,126,7,118,2,0,0,0,12,1,15,31,15,31,32,2,39,47,1,52,139,28,22,43,2,92,146,9,3,64,32,4,57,161,167,23,67,2,0,0,0,15,1,30,8,52,10,66,31,6,5,7,1,29,7,12,5,0,0,2,14,0,0,5,12,0,0,42,62,0,1,53,37,66,0,0,17,3,0,1,0,14,1,62,57,2,7,9,11,0,27,144,98,81,51,23,150,78,1,86,64,30,4,48,35,46,0,0,8,0,1,0,24,45,112,6,38,116,92,0,35,110,21,1,52,67,1,15,88,44,3,68,21,38,28,47,110,74

Radius of gyration: 32.81 Å; Cα contacts (8 Å, |Δi|>4): 2123; chains: 4; bounding box: 71×78×99 Å

Nearest PDB structures (foldseek):
  5d4u-assembly2_B  TM=9.918E-01  e=3.094E-55  Methanocaldococcus jannaschii
  5d5o-assembly3_E  TM=9.847E-01  e=4.100E-50  Methanocaldococcus jannaschii
  5d5o-assembly1_A  TM=9.851E-01  e=1.253E-49  Methanocaldococcus jannaschii
  5d4t-assembly1_B  TM=9.831E-01  e=2.059E-49  Methanocaldococcus jannaschii
  5d4t-assembly3_F  TM=9.851E-01  e=4.338E-49  Methanocaldococcus jannaschii

InterPro domains:
  IPR009573 FeGP cofactor biosynthesis protein, methyltransferase HcgC [PF06690] (7-265)
  IPR009573 FeGP cofactor biosynthesis protein, methyltransferase HcgC [PIRSF019265] (3-267)

Secondary structure (DSSP, 8-state):
---EEEE-SSBHHHHHHHHHHHHHHHHHHHHTT--EEEEEEE--TTTHHHHHHHHGGGEEEEEEEES-GGGGGGS-S-SSSEEEEHHHHHHHHHTT----SEEEE---TT-S-HHHHTT---SEEEEE--B-S--HHHHHH--HHHHHTTTTTTSEEEEEEEEETTS--SB--HHHHHHHHHHHHHHHHHTSTTEEEEEE----HHHHHHTT--HHHHHHHHTSBSEEEEESS--HHHHHHHHHHHHHTEEEEEEE-/---TT-EEEE-SSBHHHHHHHHHHHHHHHHHHHHTT--EEEEEEE--TTTHHHHHHHHTTSEEEEEEEES-GGGGGGS-SSSSEEEEEHHHHHHHHHTT----SEEEE---TT-S-HHHHTT---SEEEEE--B-S--HHHHHH--HHHHHTTTTTTSEEEEEEEEETTS--SB--HHHHHHHHHHHHHHHHHTSTTEEEEEE----HHIIIIIS--HHHHHHHHTSBSEEEEESS--HHHHHHHHHHHHTTEEEEEEE-/--STT-EEEE-SSBHHHHHHHHHHHHHHHHHHHHTT--EEEEEEE--TTTHHHHHHHHGGGEEEEEEEES-GGGGGGS-SSS--EEEEHHHHHHHHHTT----SEEEE---TT-S-HHHHTT---SEEEEE--B-S--HHHHHH--HHHHHGGGTTTSEEEEEEEEETTS--SB--HHHHHHHHHHHHHHHHHTSTTEEEEEE----HHHHHHTT--HHHHHHHHTSBSEEEEESS--HHHHHHHHHHHHTTEEEEEEE-/---EEEE-SSBHHHHHHHHHHHHHHHHHHHHTT--EEEEEEE--TTTHHHHHHHHGGGEEEEEEEES-GGGGGGS-SSS--EEEEHHHHHHHHHTT----SEEEE---TT-S-HHHHTT---SEEEEE--B-S--HHHHHH--HHHHHTTTTTTSEEEEEEEEETTS--SB--HHHHHHHHHHHHHHHHHTSTTEEEEEE----HHHHHHTT--HHHHHHHHTSBSEEEEESS--HHHHHHHHHHHHHTEEEEEEE-

Organism: Methanocaldococcus jannaschii (strain ATCC 43067 / DSM 2661 / JAL-1 / JCM 10045 / NBRC 100440) (NCBI:txid243232)

B-factor: mean 31.69, std 13.77, range [11.98, 119.41]